Protein 2MWR (pdb70)

B-factor: mean 37.75, std 23.03, range [0.14, 75.54]

Radius of gyration: 10.77 Å; Cα contacts (8 Å, |Δi|>4): 34; chains: 1; bounding box: 26×22×27 Å

Solvent-accessible surface area: 4556 Å² total; per-residue (Å²): 76,125,142,57,56,114,117,120,28,152,64,145,54,95,57,94,14,155,160,29,94,127,55,15,72,111,46,57,103,86,61,116,29,37,33,80,39,22,55,126,80,34,59,80,176,14,62,87,24,56,69,81,189,38,70,112,62,47

Foldseek 3Di:
DLVCCPPPVPLPPCVPCVVVCVPCLVPNPDDVVVCVSCVVPHDNCVSVVVNDDDPSND

Nearest PDB structures (foldseek):
  2mwr-assembly1_A  TM=8.029E-01  e=1.309E-06  Lactobacillus acidophilus
  2mwr-assembly1_A  TM=8.294E-01  e=1.219E-05  Lactobacillus acidophilus
  2mwr-assembly1_A  TM=7.370E-01  e=9.828E-06  Lactobacillus acidophilus
  2mwr-assembly1_A  TM=1.018E+00  e=2.613E-09  Lactobacillus acidophilus
  2mwr-assembly1_A  TM=8.750E-01  e=4.454E-06  Lactobacillus acidophilus

InterPro domains:
  IPR020970 Bacteriocin class IIc [PF12173] (1-91)

Structure (mmCIF, N/CA/C/O backbone):
data_2MWR
#
_entry.id   2MWR
#
loop_
_atom_site.group_PDB
_atom_site.id
_atom_site.type_symbol
_atom_site.label_atom_id
_atom_s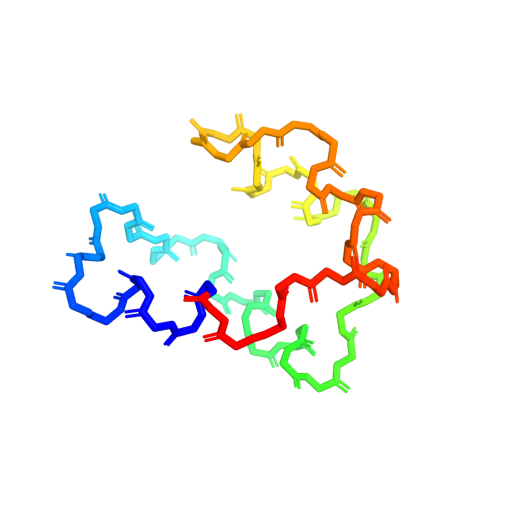ite.label_alt_id
_atom_site.label_comp_id
_atom_site.label_asym_id
_atom_site.label_entity_id
_atom_site.label_seq_id
_atom_site.pdbx_PDB_ins_code
_atom_site.Cartn_x
_atom_site.Cartn_y
_atom_site.Cartn_z
_atom_site.occupancy
_atom_site.B_iso_or_equiv
_atom_site.auth_seq_id
_atom_site.auth_comp_id
_atom_site.auth_asym_id
_atom_site.auth_atom_id
_atom_site.pdbx_PDB_model_num
ATOM 1 N N . ILE A 1 1 ? 1.329 0.000 0.000 1.00 13.00 1 ILE A N 1
ATOM 2 C CA . ILE A 1 1 ? 2.092 -0.002 -1.242 1.00 1.13 1 ILE A CA 1
ATOM 3 C C . ILE A 1 1 ? 1.645 -1.134 -2.160 1.00 70.12 1 ILE A C 1
ATOM 4 O O . ILE A 1 1 ? 1.664 -0.999 -3.384 1.00 14.12 1 ILE A O 1
ATOM 20 N N . TYR A 1 2 ? 1.242 -2.249 -1.562 1.00 32.41 2 TYR A N 1
ATOM 21 C CA . TYR A 1 2 ? 0.790 -3.406 -2.326 1.00 31.11 2 TYR A CA 1
ATOM 22 C C . TYR A 1 2 ? -0.632 -3.198 -2.839 1.00 62.42 2 TYR A C 1
ATOM 23 O O . TYR A 1 2 ? -1.168 -4.032 -3.569 1.00 21.31 2 TYR A O 1
ATOM 41 N N . TRP A 1 3 ? -1.235 -2.081 -2.453 1.00 15.53 3 TRP A N 1
ATOM 42 C CA . TRP A 1 3 ? -2.595 -1.761 -2.874 1.00 30.54 3 TRP A CA 1
ATOM 43 C C . TRP A 1 3 ? -2.599 -0.611 -3.874 1.00 13.44 3 TRP A C 1
ATOM 44 O O . TRP A 1 3 ? -3.443 -0.558 -4.769 1.00 64.04 3 TRP A O 1
ATOM 65 N N . ILE A 1 4 ? -1.653 0.309 -3.715 1.00 71.33 4 ILE A N 1
ATOM 66 C CA . ILE A 1 4 ? -1.548 1.458 -4.606 1.00 32.30 4 ILE A CA 1
ATOM 67 C C . ILE A 1 4 ? -0.963 1.055 -5.956 1.00 13.54 4 ILE A C 1
ATOM 68 O O . ILE A 1 4 ? -1.287 1.647 -6.985 1.00 75.40 4 ILE A O 1
ATOM 84 N N . ALA A 1 5 ? -0.101 0.045 -5.943 1.00 25.42 5 ALA A N 1
ATOM 85 C CA . ALA A 1 5 ? 0.527 -0.440 -7.166 1.00 51.30 5 ALA A CA 1
ATOM 86 C C . ALA A 1 5 ? -0.489 -1.135 -8.066 1.00 20.32 5 ALA A C 1
ATOM 87 O O . ALA A 1 5 ? -0.262 -1.296 -9.265 1.00 75.31 5 ALA A O 1
ATOM 94 N N . ASP A 1 6 ? -1.608 -1.546 -7.479 1.00 61.24 6 ASP A N 1
ATOM 95 C CA . ASP A 1 6 ? -2.659 -2.225 -8.229 1.00 12.43 6 ASP A CA 1
ATOM 96 C C . ASP A 1 6 ? -3.650 -1.219 -8.807 1.00 44.14 6 ASP A C 1
ATOM 97 O O . ASP A 1 6 ? -3.743 -1.056 -10.024 1.00 2.34 6 ASP A O 1
ATOM 106 N N . GLN A 1 7 ? -4.387 -0.549 -7.928 1.00 0.14 7 GLN A N 1
ATOM 107 C CA . GLN A 1 7 ? -5.372 0.439 -8.352 1.00 44.21 7 GLN A CA 1
ATOM 108 C C . GLN A 1 7 ? -4.722 1.522 -9.208 1.00 33.03 7 GLN A C 1
ATOM 109 O O . GLN A 1 7 ? -5.049 1.677 -10.385 1.00 21.24 7 GLN A O 1
ATOM 123 N N . PHE A 1 8 ? -3.801 2.270 -8.609 1.00 33.54 8 PHE A N 1
ATOM 124 C CA . PHE A 1 8 ? -3.107 3.339 -9.315 1.00 43.34 8 PHE A CA 1
ATOM 125 C C . PHE A 1 8 ? -2.031 2.773 -10.238 1.00 31.13 8 PHE A C 1
ATOM 126 O O . PHE A 1 8 ? -2.170 2.797 -11.460 1.00 11.02 8 PHE A O 1
ATOM 143 N N . GLY A 1 9 ? -0.957 2.264 -9.642 1.00 30.42 9 GLY A N 1
ATOM 144 C CA . GLY A 1 9 ? 0.127 1.699 -10.424 1.00 24.03 9 GLY A CA 1
ATOM 145 C C . GLY A 1 9 ? 0.742 2.707 -11.375 1.00 21.52 9 GLY A C 1
ATOM 146 O O . GLY A 1 9 ? 1.083 2.371 -12.509 1.00 61.25 9 GLY A O 1
ATOM 150 N N . ILE A 1 10 ? 0.882 3.944 -10.913 1.00 44.51 10 ILE A N 1
ATOM 151 C CA . ILE A 1 10 ? 1.459 5.004 -11.732 1.00 25.45 10 ILE A CA 1
ATOM 152 C C . ILE A 1 10 ? 2.973 4.851 -11.841 1.00 12.21 10 ILE A C 1
ATOM 153 O O . ILE A 1 10 ? 3.589 5.334 -12.791 1.00 43.22 10 ILE A O 1
ATOM 169 N N . HIS A 1 11 ? 3.566 4.175 -10.863 1.00 22.45 11 HIS A N 1
ATOM 170 C CA . HIS A 1 11 ? 5.008 3.956 -10.850 1.00 22.32 11 HIS A CA 1
ATOM 171 C C . HIS A 1 11 ? 5.336 2.484 -11.083 1.00 44.12 11 HIS A C 1
ATOM 172 O O . HIS A 1 11 ? 5.790 1.787 -10.175 1.00 34.43 11 HIS A O 1
ATOM 186 N N . LEU A 1 12 ? 5.104 2.018 -12.305 1.00 62.13 12 LEU A N 1
ATOM 187 C CA . LEU A 1 12 ? 5.375 0.628 -12.658 1.00 55.43 12 LEU A CA 1
ATOM 188 C C . LEU A 1 12 ? 6.862 0.413 -12.921 1.00 35.44 12 LEU A C 1
ATOM 189 O O . LEU A 1 12 ? 7.412 0.929 -13.893 1.00 33.23 12 LEU A O 1
ATOM 205 N N . ALA A 1 13 ? 7.506 -0.355 -12.048 1.00 33.31 13 ALA A N 1
ATOM 206 C CA . ALA A 1 13 ? 8.928 -0.643 -12.187 1.00 73.25 13 ALA A CA 1
ATOM 207 C C . ALA A 1 13 ? 9.152 -2.040 -12.756 1.00 72.15 13 ALA A C 1
ATOM 208 O O . ALA A 1 13 ? 9.476 -2.976 -12.024 1.00 50.14 13 ALA A O 1
ATOM 215 N N . THR A 1 14 ? 8.976 -2.175 -14.067 1.00 64.44 14 THR A N 1
ATOM 216 C CA . THR A 1 14 ? 9.158 -3.459 -14.734 1.00 54.53 14 THR A CA 1
ATOM 217 C C . THR A 1 14 ? 10.557 -3.577 -15.328 1.00 14.01 14 THR A C 1
ATOM 218 O O . THR A 1 14 ? 10.770 -4.302 -16.299 1.00 3.32 14 THR A O 1
ATOM 229 N N . GLY A 1 15 ? 11.508 -2.860 -14.737 1.00 60.02 15 GLY A N 1
ATOM 230 C CA . GLY A 1 15 ? 12.875 -2.900 -15.222 1.00 4.35 15 GLY A CA 1
ATOM 231 C C . GLY A 1 15 ? 13.777 -3.747 -14.345 1.00 54.21 15 GLY A C 1
ATOM 232 O O . GLY A 1 15 ? 14.004 -4.923 -14.629 1.00 23.54 15 GLY A O 1
ATOM 236 N N . THR A 1 16 ? 14.293 -3.148 -13.277 1.00 5.04 16 THR A N 1
ATOM 237 C CA . THR A 1 16 ? 15.177 -3.854 -12.357 1.00 42.25 16 THR A CA 1
ATOM 238 C C . THR A 1 16 ? 14.465 -4.177 -11.049 1.00 50.00 16 THR A C 1
ATOM 239 O O . THR A 1 16 ? 14.768 -5.175 -10.396 1.00 63.24 16 THR A O 1
ATOM 250 N N . ALA A 1 17 ? 13.516 -3.326 -10.672 1.00 21.55 17 ALA A N 1
ATOM 251 C CA . ALA A 1 17 ? 12.759 -3.524 -9.442 1.00 13.31 17 ALA A CA 1
ATOM 252 C C . ALA A 1 17 ? 12.088 -4.893 -9.424 1.00 55.20 17 ALA A C 1
ATOM 253 O O . ALA A 1 17 ? 11.816 -5.448 -8.359 1.00 44.21 17 ALA A O 1
ATOM 260 N N . ARG A 1 18 ? 11.821 -5.432 -10.609 1.00 45.34 18 ARG A N 1
ATOM 261 C CA . ARG A 1 18 ? 11.180 -6.735 -10.729 1.00 70.42 18 ARG A CA 1
ATOM 262 C C . ARG A 1 18 ? 11.991 -7.809 -10.009 1.00 42.23 18 ARG A C 1
ATOM 263 O O . ARG A 1 18 ? 11.465 -8.543 -9.172 1.00 65.14 18 ARG A O 1
ATOM 284 N N . LYS A 1 19 ? 13.275 -7.895 -10.341 1.00 11.41 19 LYS A N 1
ATOM 285 C CA . LYS A 1 19 ? 14.160 -8.877 -9.727 1.00 3.14 19 LYS A CA 1
ATOM 286 C C . LYS A 1 19 ? 14.171 -8.725 -8.209 1.00 23.51 19 LYS A C 1
ATOM 287 O O . LYS A 1 19 ? 14.451 -9.679 -7.482 1.00 31.54 19 LYS A O 1
ATOM 306 N N . LEU A 1 20 ? 13.864 -7.522 -7.737 1.00 23.32 20 LEU A N 1
ATOM 307 C CA . LEU A 1 20 ? 13.837 -7.246 -6.305 1.00 23.44 20 LEU A CA 1
ATOM 308 C C . LEU A 1 20 ? 12.502 -7.660 -5.695 1.00 74.54 20 LEU A C 1
ATOM 309 O O . LEU A 1 20 ? 12.458 -8.281 -4.632 1.00 74.13 20 LEU A O 1
ATOM 325 N N . LEU A 1 21 ? 11.415 -7.315 -6.376 1.00 75.12 21 LEU A N 1
ATOM 326 C CA . LEU A 1 21 ? 10.076 -7.653 -5.904 1.00 3.14 21 LEU A CA 1
ATOM 327 C C . LEU A 1 21 ? 9.915 -9.163 -5.758 1.00 50.35 21 LEU A C 1
ATOM 328 O O . LEU A 1 21 ? 9.026 -9.637 -5.051 1.00 1.21 21 LEU A O 1
ATOM 344 N N . ASP A 1 22 ? 10.781 -9.912 -6.431 1.00 62.22 22 ASP A N 1
ATOM 345 C CA . ASP A 1 22 ? 10.737 -11.369 -6.375 1.00 2.22 22 ASP A CA 1
ATOM 346 C C . ASP A 1 22 ? 11.597 -11.894 -5.230 1.00 22.53 22 ASP A C 1
ATOM 347 O O . ASP A 1 22 ? 11.834 -13.097 -5.120 1.00 44.00 22 ASP A O 1
ATOM 356 N N . ALA A 1 23 ? 12.062 -10.985 -4.380 1.00 3.22 23 ALA A N 1
ATOM 357 C CA . ALA A 1 23 ? 12.895 -11.357 -3.243 1.00 2.31 23 ALA A CA 1
ATOM 358 C C . ALA A 1 23 ? 12.459 -10.623 -1.979 1.00 74.23 23 ALA A C 1
ATOM 359 O O . ALA A 1 23 ? 12.327 -11.226 -0.914 1.00 11.43 23 ALA A O 1
ATOM 366 N N . VAL A 1 24 ? 12.236 -9.319 -2.105 1.00 11.32 24 VAL A N 1
ATOM 367 C CA . VAL A 1 24 ? 11.814 -8.503 -0.973 1.00 13.24 24 VAL A CA 1
ATOM 368 C C . VAL A 1 24 ? 10.500 -9.011 -0.389 1.00 10.50 24 VAL A C 1
ATOM 369 O O . VAL A 1 24 ? 10.274 -8.933 0.818 1.00 2.22 24 VAL A O 1
ATOM 382 N N . ALA A 1 25 ? 9.636 -9.531 -1.255 1.00 2.04 25 ALA A N 1
ATOM 383 C CA . ALA A 1 25 ? 8.345 -10.054 -0.825 1.00 24.21 25 ALA A CA 1
ATOM 384 C C . ALA A 1 25 ? 8.519 -11.165 0.206 1.00 53.51 25 ALA A C 1
ATOM 385 O O . ALA A 1 25 ? 7.604 -11.459 0.975 1.00 52.01 25 ALA A O 1
ATOM 392 N N . SER A 1 26 ? 9.698 -11.778 0.215 1.00 32.04 26 SER A N 1
ATOM 393 C CA . SER A 1 26 ? 9.989 -12.860 1.149 1.00 2.41 26 SER A CA 1
ATOM 394 C C . SER A 1 26 ? 10.882 -12.371 2.285 1.00 3.43 26 SER A C 1
ATOM 395 O O . SER A 1 26 ? 10.875 -12.931 3.381 1.00 40.43 26 SER A O 1
ATOM 403 N N . GLY A 1 27 ? 11.652 -11.320 2.015 1.00 72.40 27 GLY A N 1
ATOM 404 C CA . GLY A 1 27 ? 12.540 -10.773 3.023 1.00 3.42 27 GLY A CA 1
ATOM 405 C C . GLY A 1 27 ? 13.106 -9.423 2.626 1.00 33.34 27 GLY A C 1
ATOM 406 O O . GLY A 1 27 ? 14.288 -9.308 2.306 1.00 23.33 27 GLY A O 1
ATOM 410 N N . ALA A 1 28 ? 12.258 -8.400 2.646 1.00 44.42 28 ALA A N 1
ATOM 411 C CA . ALA A 1 28 ? 12.680 -7.052 2.286 1.00 45.24 28 ALA A CA 1
ATOM 412 C C . ALA A 1 28 ? 13.595 -6.459 3.353 1.00 72.35 28 ALA A C 1
ATOM 413 O O . ALA A 1 28 ? 13.148 -5.709 4.220 1.00 53.33 28 ALA A O 1
ATOM 420 N N . SER A 1 29 ? 14.877 -6.802 3.283 1.00 22.12 29 SER A N 1
ATOM 421 C CA . SER A 1 29 ? 15.854 -6.307 4.246 1.00 32.44 29 SER A CA 1
ATOM 422 C C . SER A 1 29 ? 16.906 -5.444 3.558 1.00 3.31 29 SER A C 1
ATOM 423 O O . SER A 1 29 ? 17.784 -4.876 4.210 1.00 52.01 29 SER A O 1
ATOM 431 N N . LEU A 1 30 ? 16.812 -5.349 2.236 1.00 3.14 30 LEU A N 1
ATOM 432 C CA . LEU A 1 30 ? 17.756 -4.554 1.457 1.00 33.52 30 LEU A CA 1
ATOM 433 C C . LEU A 1 30 ? 17.781 -3.109 1.943 1.00 44.21 30 LEU A C 1
ATOM 434 O O . LEU A 1 30 ? 16.754 -2.557 2.336 1.00 45.35 30 LEU A O 1
ATOM 450 N N . GLY A 1 31 ? 18.963 -2.500 1.911 1.00 1.11 31 GLY A N 1
ATOM 451 C CA . GLY A 1 31 ? 19.100 -1.123 2.349 1.00 61.03 31 GLY A CA 1
ATOM 452 C C . GLY A 1 31 ? 19.625 -0.216 1.253 1.00 21.14 31 GLY A C 1
ATOM 453 O O . GLY A 1 31 ? 19.467 1.004 1.317 1.00 22.40 31 GLY A O 1
ATOM 457 N N . THR A 1 32 ? 20.254 -0.812 0.245 1.00 51.34 32 THR A N 1
ATOM 458 C CA . THR A 1 32 ? 20.807 -0.050 -0.868 1.00 13.31 32 THR A CA 1
ATOM 459 C C . THR A 1 32 ? 19.989 -0.258 -2.137 1.00 53.13 32 THR A C 1
ATOM 460 O O . THR A 1 32 ? 19.783 0.674 -2.914 1.00 61.03 32 THR A O 1
ATOM 471 N N . ALA A 1 33 ? 19.524 -1.486 -2.341 1.00 75.01 33 ALA A N 1
ATOM 472 C CA . ALA A 1 33 ? 18.725 -1.815 -3.515 1.00 62.43 33 ALA A CA 1
ATOM 473 C C . ALA A 1 33 ? 17.293 -1.315 -3.363 1.00 52.13 33 ALA A C 1
ATOM 474 O O . ALA A 1 33 ? 16.599 -1.078 -4.352 1.00 60.15 33 ALA A O 1
ATOM 481 N N . PHE A 1 34 ? 16.855 -1.156 -2.119 1.00 23.44 34 PHE A N 1
ATOM 482 C CA . PHE A 1 34 ? 15.504 -0.685 -1.837 1.00 61.52 34 PHE A CA 1
ATOM 483 C C . PHE A 1 34 ? 15.419 0.832 -1.967 1.00 41.53 34 PHE A C 1
ATOM 484 O O . PHE A 1 34 ? 14.394 1.374 -2.380 1.00 1.34 34 PHE A O 1
ATOM 501 N N . ALA A 1 35 ? 16.504 1.512 -1.612 1.00 2.51 35 ALA A N 1
ATOM 502 C CA . ALA A 1 35 ? 16.554 2.967 -1.690 1.00 12.22 35 ALA A CA 1
ATOM 503 C C . ALA A 1 35 ? 16.763 3.433 -3.127 1.00 11.13 35 ALA A C 1
ATOM 504 O O . ALA A 1 35 ? 16.435 4.567 -3.475 1.00 73.35 35 ALA A O 1
ATOM 511 N N . ALA A 1 36 ? 17.312 2.551 -3.956 1.00 14.31 36 ALA A N 1
ATOM 512 C CA . ALA A 1 36 ? 17.563 2.872 -5.355 1.00 42.42 36 ALA A CA 1
ATOM 513 C C . ALA A 1 36 ? 16.290 2.744 -6.185 1.00 44.23 36 ALA A C 1
ATOM 514 O O . ALA A 1 36 ? 16.219 3.241 -7.310 1.00 10.23 36 ALA A O 1
ATOM 521 N N . ILE A 1 37 ? 15.289 2.075 -5.625 1.00 30.34 37 ILE A N 1
ATOM 522 C CA . ILE A 1 37 ? 14.019 1.882 -6.314 1.00 1.13 37 ILE A CA 1
ATOM 523 C C . ILE A 1 37 ? 12.939 2.793 -5.741 1.00 10.51 37 ILE A C 1
ATOM 524 O O . ILE A 1 37 ? 12.016 3.202 -6.448 1.00 25.33 37 ILE A O 1
ATOM 540 N N . LEU A 1 38 ? 13.060 3.111 -4.457 1.00 24.44 38 LEU A N 1
ATOM 541 C CA . LEU A 1 38 ? 12.095 3.976 -3.788 1.00 4.42 38 LEU A CA 1
ATOM 542 C C . LEU A 1 38 ? 12.579 5.423 -3.774 1.00 62.13 38 LEU A C 1
ATOM 543 O O . LEU A 1 38 ? 12.089 6.245 -3.001 1.00 25.21 38 LEU A O 1
ATOM 559 N N . GLY A 1 39 ? 13.543 5.727 -4.638 1.00 43.30 39 GLY A N 1
ATOM 560 C CA . GLY A 1 39 ? 14.076 7.075 -4.710 1.00 53.45 39 GLY A CA 1
ATOM 561 C C . GLY A 1 39 ? 13.696 7.780 -5.997 1.00 54.54 39 GLY A C 1
ATOM 562 O O . GLY A 1 39 ? 13.875 8.992 -6.127 1.00 32.43 39 GLY A O 1
ATOM 566 N N . VAL A 1 40 ? 13.170 7.021 -6.954 1.00 3.14 40 VAL A N 1
ATOM 567 C CA . VAL A 1 40 ? 12.764 7.580 -8.237 1.00 44.25 40 VAL A CA 1
ATOM 568 C C . VAL A 1 40 ? 11.423 8.295 -8.126 1.00 13.51 40 VAL A C 1
ATOM 569 O O . VAL A 1 40 ? 11.167 9.274 -8.829 1.00 1.04 40 VAL A O 1
ATOM 582 N N . THR A 1 41 ? 10.567 7.801 -7.237 1.00 13.12 41 THR A N 1
ATOM 583 C CA . THR A 1 41 ? 9.250 8.392 -7.033 1.00 22.02 41 THR A CA 1
ATOM 584 C C . THR A 1 41 ? 8.908 8.474 -5.550 1.00 20.45 41 THR A C 1
ATOM 585 O O . THR A 1 41 ? 8.352 9.469 -5.084 1.00 53.10 41 THR A O 1
ATOM 596 N N . LEU A 1 42 ? 9.244 7.422 -4.811 1.00 61.20 42 LEU A N 1
ATOM 597 C CA . LEU A 1 42 ? 8.973 7.375 -3.378 1.00 71.34 42 LEU A CA 1
ATOM 598 C C . LEU A 1 42 ? 9.950 8.259 -2.610 1.00 21.51 42 LEU A C 1
ATOM 599 O O . LEU A 1 42 ? 11.023 8.612 -3.100 1.00 31.12 42 LEU A O 1
ATOM 615 N N . PRO A 1 43 ? 9.573 8.623 -1.375 1.00 43.44 43 PRO A N 1
ATOM 616 C CA . PRO A 1 43 ? 10.403 9.468 -0.512 1.00 5.04 43 PRO A CA 1
ATOM 617 C C . PRO A 1 43 ? 11.654 8.745 -0.022 1.00 53.04 43 PRO A C 1
ATOM 618 O O . PRO A 1 43 ? 11.967 7.647 -0.482 1.00 11.14 43 PRO A O 1
ATOM 629 N N . ALA A 1 44 ? 12.364 9.368 0.912 1.00 23.23 44 ALA A N 1
ATOM 630 C CA . ALA A 1 44 ? 13.579 8.782 1.465 1.00 20.03 44 ALA A CA 1
ATOM 631 C C . ALA A 1 44 ? 13.324 8.194 2.849 1.00 2.11 44 ALA A C 1
ATOM 632 O O . ALA A 1 44 ? 13.967 7.223 3.249 1.00 12.31 44 ALA A O 1
ATOM 639 N N . TRP A 1 45 ? 12.384 8.788 3.575 1.00 3.40 45 TRP A N 1
ATOM 640 C CA . TRP A 1 45 ? 12.046 8.323 4.915 1.00 13.23 45 TRP A CA 1
ATOM 641 C C . TRP A 1 45 ? 11.389 6.948 4.864 1.00 11.24 45 TRP A C 1
ATOM 642 O O . TRP A 1 45 ? 11.513 6.156 5.798 1.00 15.33 45 TRP A O 1
ATOM 663 N N . ALA A 1 46 ? 10.691 6.671 3.768 1.00 33.22 46 ALA A N 1
ATOM 664 C CA . ALA A 1 46 ? 10.017 5.390 3.596 1.00 55.04 46 ALA A CA 1
ATOM 665 C C . ALA A 1 46 ? 10.974 4.228 3.838 1.00 44.45 46 ALA A C 1
ATOM 666 O O . ALA A 1 46 ? 10.564 3.152 4.274 1.00 53.14 46 ALA A O 1
ATOM 673 N N . LEU A 1 47 ? 12.252 4.452 3.551 1.00 2.14 47 LEU A N 1
ATOM 674 C CA . LEU A 1 47 ? 13.269 3.423 3.737 1.00 4.14 47 LEU A CA 1
ATOM 675 C C . LEU A 1 47 ? 13.391 3.037 5.208 1.00 34.20 47 LEU A C 1
ATOM 676 O O . LEU A 1 47 ? 13.627 1.875 5.537 1.00 20.13 47 LEU A O 1
ATOM 692 N N . ALA A 1 48 ? 13.225 4.019 6.088 1.00 32.20 48 ALA A N 1
ATOM 693 C CA . ALA A 1 48 ? 13.311 3.781 7.523 1.00 24.15 48 ALA A CA 1
ATOM 694 C C . ALA A 1 48 ? 12.009 3.199 8.063 1.00 2.10 48 ALA A C 1
ATOM 695 O O . ALA A 1 48 ? 12.001 2.512 9.084 1.00 3.31 48 ALA A O 1
ATOM 702 N N . ALA A 1 49 ? 10.910 3.479 7.371 1.00 53.21 49 ALA A N 1
ATOM 703 C CA . ALA A 1 49 ? 9.602 2.982 7.780 1.00 0.43 49 ALA A CA 1
ATOM 704 C C . ALA A 1 49 ? 9.461 1.495 7.478 1.00 74.55 49 ALA A C 1
ATOM 705 O O . ALA A 1 49 ? 8.738 0.777 8.168 1.00 21.14 49 ALA A O 1
ATOM 712 N N . ALA A 1 50 ? 10.155 1.038 6.440 1.00 33.12 50 ALA A N 1
ATOM 713 C CA . ALA A 1 50 ? 10.107 -0.365 6.047 1.00 1.11 50 ALA A CA 1
ATOM 714 C C . ALA A 1 50 ? 10.440 -1.276 7.224 1.00 71.24 50 ALA A C 1
ATOM 715 O O . ALA A 1 50 ? 9.972 -2.412 7.293 1.00 2.03 50 ALA A O 1
ATOM 722 N N . GLY A 1 51 ? 11.252 -0.771 8.147 1.00 41.50 51 GLY A N 1
ATOM 723 C CA . GLY A 1 51 ? 11.634 -1.553 9.308 1.00 62.33 51 GLY A CA 1
ATOM 724 C C . GLY A 1 51 ? 10.438 -2.010 10.119 1.00 54.34 51 GLY A C 1
ATOM 725 O O . GLY A 1 51 ? 10.207 -3.208 10.276 1.00 21.24 51 GLY A O 1
ATOM 729 N N . ALA A 1 52 ? 9.675 -1.052 10.636 1.00 40.03 52 ALA A N 1
ATOM 730 C CA . ALA A 1 52 ? 8.496 -1.362 11.434 1.00 31.15 52 ALA A CA 1
ATOM 731 C C . ALA A 1 52 ? 7.601 -0.137 11.591 1.00 70.33 52 ALA A C 1
ATOM 732 O O . ALA A 1 52 ? 8.038 0.995 11.381 1.00 64.14 52 ALA A O 1
ATOM 739 N N . LEU A 1 53 ? 6.346 -0.370 11.960 1.00 63.42 53 LEU A N 1
ATOM 740 C CA . LEU A 1 53 ? 5.389 0.715 12.144 1.00 73.34 53 LEU A CA 1
ATOM 741 C C . LEU A 1 53 ? 5.212 1.510 10.854 1.00 64.31 53 LEU A C 1
ATOM 742 O O . LEU A 1 53 ? 5.278 2.738 10.856 1.00 50.20 53 LEU A O 1
ATOM 758 N N . GLY A 1 54 ? 4.986 0.799 9.753 1.00 52.31 54 GLY A N 1
ATOM 759 C CA . GLY A 1 54 ? 4.801 1.455 8.472 1.00 41.43 54 GLY A CA 1
ATOM 760 C C . GLY A 1 54 ? 3.988 0.619 7.504 1.00 71.01 54 GLY A C 1
ATOM 761 O O . GLY A 1 54 ? 3.743 -0.562 7.748 1.00 13.01 54 GLY A O 1
ATOM 765 N N . ALA A 1 55 ? 3.567 1.233 6.403 1.00 61.32 55 ALA A N 1
ATOM 766 C CA . ALA A 1 55 ? 2.777 0.537 5.395 1.00 70.32 55 ALA A CA 1
ATOM 767 C C . ALA A 1 55 ? 3.496 -0.714 4.900 1.00 4.34 55 ALA A C 1
ATOM 768 O O . ALA A 1 55 ? 4.647 -0.650 4.465 1.00 33.21 55 ALA A O 1
ATOM 775 N N . THR A 1 56 ? 2.812 -1.851 4.971 1.00 61.45 56 THR A N 1
ATOM 776 C CA . THR A 1 56 ? 3.386 -3.117 4.532 1.00 45.01 56 THR A CA 1
ATOM 777 C C . THR A 1 56 ? 2.625 -3.682 3.338 1.00 3.20 56 THR A C 1
ATOM 778 O O . THR A 1 56 ? 3.197 -4.376 2.497 1.00 13.55 56 THR A O 1
ATOM 789 N N . ALA A 1 57 ? 1.333 -3.380 3.269 1.00 11.35 57 ALA A N 1
ATOM 790 C CA . ALA A 1 57 ? 0.494 -3.855 2.176 1.00 21.34 57 ALA A CA 1
ATOM 791 C C . ALA A 1 57 ? -0.186 -2.693 1.460 1.00 23.33 57 ALA A C 1
ATOM 792 O O . ALA A 1 57 ? -0.856 -2.884 0.446 1.00 42.32 57 ALA A O 1
ATOM 799 N N . ALA A 1 58 ? -0.009 -1.490 1.996 1.00 51.35 58 ALA A N 1
ATOM 800 C CA . ALA A 1 58 ? -0.605 -0.297 1.406 1.00 3.15 58 ALA A CA 1
ATOM 801 C C . ALA A 1 58 ? -0.016 -0.013 0.029 1.00 55.25 58 ALA A C 1
ATOM 802 O O . ALA A 1 58 ? -0.749 0.151 -0.948 1.00 31.11 58 ALA A O 1
ATOM 809 N N . ILE A 1 1 ? 1.632 -1.475 0.378 1.00 43.50 1 ILE A N 2
ATOM 810 C CA . ILE A 1 1 ? 2.471 -1.013 -0.721 1.00 64.41 1 ILE A CA 2
ATOM 811 C C . ILE A 1 1 ? 2.246 -1.852 -1.974 1.00 72.34 1 ILE A C 2
ATOM 812 O O . ILE A 1 1 ? 2.291 -1.340 -3.093 1.00 63.42 1 ILE A O 2
ATOM 828 N N . TYR A 1 2 ? 2.001 -3.143 -1.779 1.00 72.11 2 TYR A N 2
ATOM 829 C CA . TYR A 1 2 ? 1.768 -4.054 -2.894 1.00 22.14 2 TYR A CA 2
ATOM 830 C C . TYR A 1 2 ? 0.355 -3.892 -3.444 1.00 54.31 2 TYR A C 2
ATOM 831 O O . TYR A 1 2 ? -0.013 -4.522 -4.435 1.00 54.25 2 TYR A O 2
ATOM 849 N N . TRP A 1 3 ? -0.432 -3.042 -2.794 1.00 30.01 3 TRP A N 2
ATOM 850 C CA . TRP A 1 3 ? -1.806 -2.795 -3.218 1.00 23.23 3 TRP A CA 2
ATOM 851 C C . TRP A 1 3 ? -1.940 -1.415 -3.851 1.00 12.21 3 TRP A C 2
ATOM 852 O O . TRP A 1 3 ? -2.743 -1.216 -4.763 1.00 72.21 3 TRP A O 2
ATOM 873 N N . ILE A 1 4 ? -1.150 -0.465 -3.362 1.00 52.22 4 ILE A N 2
ATOM 874 C CA . ILE A 1 4 ? -1.181 0.896 -3.882 1.00 53.53 4 ILE A CA 2
ATOM 875 C C . ILE A 1 4 ? -0.515 0.977 -5.252 1.00 11.14 4 ILE A C 2
ATOM 876 O O . ILE A 1 4 ? -0.995 1.672 -6.147 1.00 32.32 4 ILE A O 2
ATOM 892 N N . ALA A 1 5 ? 0.593 0.260 -5.407 1.00 41.45 5 ALA A N 2
ATOM 893 C CA . ALA A 1 5 ? 1.323 0.247 -6.669 1.00 5.52 5 ALA A CA 2
ATOM 894 C C . ALA A 1 5 ? 0.433 -0.221 -7.814 1.00 55.13 5 ALA A C 2
ATOM 895 O O . ALA A 1 5 ? 0.702 0.068 -8.981 1.00 34.44 5 ALA A O 2
ATOM 902 N N . ASP A 1 6 ? -0.628 -0.945 -7.475 1.00 30.15 6 ASP A N 2
ATOM 903 C CA . ASP A 1 6 ? -1.559 -1.453 -8.475 1.00 72.51 6 ASP A CA 2
ATOM 904 C C . ASP A 1 6 ? -2.639 -0.422 -8.786 1.00 33.01 6 ASP A C 2
ATOM 905 O O . ASP A 1 6 ? -2.686 0.129 -9.885 1.00 43.13 6 ASP A O 2
ATOM 914 N N . GLN A 1 7 ? -3.506 -0.168 -7.811 1.00 3.33 7 GLN A N 2
ATOM 915 C CA . GLN A 1 7 ? -4.586 0.796 -7.982 1.00 14.13 7 GLN A CA 2
ATOM 916 C C . GLN A 1 7 ? -4.041 2.154 -8.411 1.00 15.55 7 GLN A C 2
ATOM 917 O O . GLN A 1 7 ? -4.337 2.636 -9.504 1.00 42.15 7 GLN A O 2
ATOM 931 N N . PHE A 1 8 ? -3.245 2.768 -7.542 1.00 2.03 8 PHE A N 2
ATOM 932 C CA . PHE A 1 8 ? -2.659 4.072 -7.830 1.00 54.10 8 PHE A CA 2
ATOM 933 C C . PHE A 1 8 ? -1.437 3.932 -8.732 1.00 41.13 8 PHE A C 2
ATOM 934 O O . PHE A 1 8 ? -1.472 4.302 -9.905 1.00 64.32 8 PHE A O 2
ATOM 951 N N . GLY A 1 9 ? -0.356 3.395 -8.175 1.00 5.42 9 GLY A N 2
ATOM 952 C CA . GLY A 1 9 ? 0.863 3.216 -8.942 1.00 3.30 9 GLY A CA 2
ATOM 953 C C . GLY A 1 9 ? 1.788 4.413 -8.848 1.00 43.45 9 GLY A C 2
ATOM 954 O O . GLY A 1 9 ? 2.876 4.323 -8.278 1.00 70.53 9 GLY A O 2
ATOM 958 N N . ILE A 1 10 ? 1.357 5.538 -9.411 1.00 22.54 10 ILE A N 2
ATOM 959 C CA . ILE A 1 10 ? 2.155 6.757 -9.388 1.00 42.13 10 ILE A CA 2
ATOM 960 C C . ILE A 1 10 ? 3.499 6.548 -10.079 1.00 34.32 10 ILE A C 2
ATOM 961 O O . ILE A 1 10 ? 4.555 6.677 -9.459 1.00 34.15 10 ILE A O 2
ATOM 977 N N . HIS A 1 11 ? 3.452 6.225 -11.368 1.00 15.44 11 HIS A N 2
ATOM 978 C CA . HIS A 1 11 ? 4.665 6.000 -12.144 1.00 45.52 11 HIS A CA 2
ATOM 979 C C . HIS A 1 11 ? 5.582 5.002 -11.443 1.00 74.35 11 HIS A C 2
ATOM 980 O O . HIS A 1 11 ? 6.805 5.074 -11.565 1.00 2.51 11 HIS A O 2
ATOM 994 N N . LEU A 1 12 ? 4.982 4.070 -10.710 1.00 1.51 12 LEU A N 2
ATOM 995 C CA . LEU A 1 12 ? 5.744 3.057 -9.989 1.00 21.14 12 LEU A CA 2
ATOM 996 C C . LEU A 1 12 ? 6.723 2.347 -10.919 1.00 11.15 12 LEU A C 2
ATOM 997 O O . LEU A 1 12 ? 6.398 2.049 -12.067 1.00 74.51 12 LEU A O 2
ATOM 1013 N N . ALA A 1 13 ? 7.922 2.078 -10.413 1.00 42.20 13 ALA A N 2
ATOM 1014 C CA . ALA A 1 13 ? 8.947 1.400 -11.197 1.00 32.42 13 ALA A CA 2
ATOM 1015 C C . ALA A 1 13 ? 8.732 -0.110 -11.191 1.00 24.11 13 ALA A C 2
ATOM 1016 O O . ALA A 1 13 ? 9.394 -0.839 -10.451 1.00 33.32 13 ALA A O 2
ATOM 1023 N N . THR A 1 14 ? 7.803 -0.575 -12.020 1.00 51.43 14 THR A N 2
ATOM 1024 C CA . THR A 1 14 ? 7.500 -1.997 -12.109 1.00 70.42 14 THR A CA 2
ATOM 1025 C C . THR A 1 14 ? 8.282 -2.656 -13.240 1.00 21.55 14 THR A C 2
ATOM 1026 O O . THR A 1 14 ? 7.866 -3.680 -13.781 1.00 53.54 14 THR A O 2
ATOM 1037 N N . GLY A 1 15 ? 9.419 -2.064 -13.591 1.00 2.53 15 GLY A N 2
ATOM 1038 C CA . GLY A 1 15 ? 10.242 -2.608 -14.655 1.00 30.11 15 GLY A CA 2
ATOM 1039 C C . GLY A 1 15 ? 11.280 -3.587 -14.142 1.00 52.23 15 GLY A C 2
ATOM 1040 O O . GLY A 1 15 ? 11.188 -4.789 -14.393 1.00 24.14 15 GLY A O 2
ATOM 1044 N N . THR A 1 16 ? 12.272 -3.072 -13.423 1.00 44.11 16 THR A N 2
ATOM 1045 C CA . THR A 1 16 ? 13.334 -3.908 -12.877 1.00 13.15 16 THR A CA 2
ATOM 1046 C C . THR A 1 16 ? 13.114 -4.174 -11.392 1.00 22.23 16 THR A C 2
ATOM 1047 O O . THR A 1 16 ? 13.454 -5.244 -10.887 1.00 15.24 16 THR A O 2
ATOM 1058 N N . ALA A 1 17 ? 12.544 -3.195 -10.698 1.00 11.24 17 ALA A N 2
ATOM 1059 C CA . ALA A 1 17 ? 12.277 -3.325 -9.271 1.00 34.23 17 ALA A CA 2
ATOM 1060 C C . ALA A 1 17 ? 11.342 -4.498 -8.992 1.00 43.21 17 ALA A C 2
ATOM 1061 O O . ALA A 1 17 ? 11.287 -5.007 -7.873 1.00 12.04 17 ALA A O 2
ATOM 1068 N N . ARG A 1 18 ? 10.609 -4.921 -10.017 1.00 4.12 18 ARG A N 2
ATOM 1069 C CA . ARG A 1 18 ? 9.676 -6.032 -9.881 1.00 71.41 18 ARG A CA 2
ATOM 1070 C C . ARG A 1 18 ? 10.388 -7.281 -9.371 1.00 23.54 18 ARG A C 2
ATOM 1071 O O . ARG A 1 18 ? 9.968 -7.891 -8.387 1.00 73.43 18 ARG A O 2
ATOM 1092 N N . LYS A 1 19 ? 11.469 -7.657 -10.046 1.00 22.33 19 LYS A N 2
ATOM 1093 C CA . LYS A 1 19 ? 12.242 -8.833 -9.662 1.00 14.25 19 LYS A CA 2
ATOM 1094 C C . LYS A 1 19 ? 12.726 -8.718 -8.220 1.00 33.34 19 LYS A C 2
ATOM 1095 O O . LYS A 1 19 ? 12.951 -9.726 -7.548 1.00 1.12 19 LYS A O 2
ATOM 1114 N N . LEU A 1 20 ? 12.882 -7.486 -7.749 1.00 43.11 20 LEU A N 2
ATOM 1115 C CA . LEU A 1 20 ? 13.338 -7.240 -6.385 1.00 42.24 20 LEU A CA 2
ATOM 1116 C C . LEU A 1 20 ? 12.187 -7.376 -5.394 1.00 3.24 20 LEU A C 2
ATOM 1117 O O . LEU A 1 20 ? 12.333 -7.992 -4.337 1.00 64.43 20 LEU A O 2
ATOM 1133 N N . LEU A 1 21 ? 11.043 -6.798 -5.741 1.00 34.20 21 LEU A N 2
ATOM 1134 C CA . LEU A 1 21 ? 9.865 -6.857 -4.882 1.00 53.43 21 LEU A CA 2
ATOM 1135 C C . LEU A 1 21 ? 9.300 -8.273 -4.828 1.00 3.43 21 LEU A C 2
ATOM 1136 O O . LEU A 1 21 ? 8.451 -8.581 -3.991 1.00 61.35 21 LEU A O 2
ATOM 1152 N N . ASP A 1 22 ? 9.779 -9.130 -5.723 1.00 1.53 22 ASP A N 2
ATOM 1153 C CA . ASP A 1 22 ? 9.325 -10.514 -5.775 1.00 31.33 22 ASP A CA 2
ATOM 1154 C C . ASP A 1 22 ? 10.303 -11.434 -5.050 1.00 73.44 22 ASP A C 2
ATOM 1155 O O . ASP A 1 22 ? 10.131 -12.653 -5.039 1.00 44.04 22 ASP A O 2
ATOM 1164 N N . ALA A 1 23 ? 11.329 -10.842 -4.448 1.00 34.43 23 ALA A N 2
ATOM 1165 C CA . ALA A 1 23 ? 12.333 -11.609 -3.721 1.00 1.44 23 ALA A CA 2
ATOM 1166 C C . ALA A 1 23 ? 12.546 -11.044 -2.320 1.00 63.30 23 ALA A C 2
ATOM 1167 O O . ALA A 1 23 ? 12.734 -11.792 -1.360 1.00 64.24 23 ALA A O 2
ATOM 1174 N N . VAL A 1 24 ? 12.516 -9.720 -2.210 1.00 4.14 24 VAL A N 2
ATOM 1175 C CA . VAL A 1 24 ? 12.706 -9.055 -0.926 1.00 21.31 24 VAL A CA 2
ATOM 1176 C C . VAL A 1 24 ? 11.576 -9.394 0.040 1.00 3.43 24 VAL A C 2
ATOM 1177 O O . VAL A 1 24 ? 11.788 -9.494 1.248 1.00 23.33 24 VAL A O 2
ATOM 1190 N N . ALA A 1 25 ? 10.375 -9.569 -0.501 1.00 0.44 25 ALA A N 2
ATOM 1191 C CA . ALA A 1 25 ? 9.212 -9.898 0.313 1.00 34.31 25 ALA A CA 2
ATOM 1192 C C . ALA A 1 25 ? 9.446 -11.175 1.114 1.00 55.13 25 ALA A C 2
ATOM 1193 O O . ALA A 1 25 ? 8.802 -11.404 2.138 1.00 53.44 25 ALA A O 2
ATOM 1200 N N . SER A 1 26 ? 10.370 -12.004 0.640 1.00 2.10 26 SER A N 2
ATOM 1201 C CA . SER A 1 26 ? 10.686 -13.260 1.310 1.00 72.23 26 SER A CA 2
ATOM 1202 C C . SER A 1 26 ? 11.552 -13.017 2.542 1.00 42.54 26 SER A C 2
ATOM 1203 O O . SER A 1 26 ? 11.377 -13.661 3.575 1.00 64.02 26 SER A O 2
ATOM 1211 N N . GLY A 1 27 ? 12.489 -12.080 2.423 1.00 15.21 27 GLY A N 2
ATOM 1212 C CA . GLY A 1 27 ? 13.369 -11.767 3.533 1.00 1.53 27 GLY A CA 2
ATOM 1213 C C . GLY A 1 27 ? 14.593 -10.984 3.100 1.00 53.12 27 GLY A C 2
ATOM 1214 O O . GLY A 1 27 ? 15.663 -11.556 2.896 1.00 41.45 27 GLY A O 2
ATOM 1218 N N . ALA A 1 28 ? 14.434 -9.672 2.957 1.00 22.13 28 ALA A N 2
ATOM 1219 C CA . ALA A 1 28 ? 15.535 -8.810 2.545 1.00 0.15 28 ALA A CA 2
ATOM 1220 C C . ALA A 1 28 ? 15.737 -7.667 3.535 1.00 60.13 28 ALA A C 2
ATOM 1221 O O . ALA A 1 28 ? 14.973 -6.702 3.547 1.00 2.11 28 ALA A O 2
ATOM 1228 N N . SER A 1 29 ? 16.770 -7.783 4.363 1.00 30.31 29 SER A N 2
ATOM 1229 C CA . SER A 1 29 ? 17.069 -6.761 5.359 1.00 25.54 29 SER A CA 2
ATOM 1230 C C . SER A 1 29 ? 17.828 -5.596 4.731 1.00 22.34 29 SER A C 2
ATOM 1231 O O . SER A 1 29 ? 18.162 -4.622 5.407 1.00 45.25 29 SER A O 2
ATOM 1239 N N . LEU A 1 30 ? 18.097 -5.704 3.435 1.00 41.00 30 LEU A N 2
ATOM 1240 C CA . LEU A 1 30 ? 18.817 -4.660 2.714 1.00 54.05 30 LEU A CA 2
ATOM 1241 C C . LEU A 1 30 ? 18.181 -3.295 2.954 1.00 11.54 30 LEU A C 2
ATOM 1242 O O . LEU A 1 30 ? 16.965 -3.182 3.101 1.00 13.23 30 LEU A O 2
ATOM 1258 N N . GLY A 1 31 ? 19.013 -2.258 2.992 1.00 61.13 31 GLY A N 2
ATOM 1259 C CA . GLY A 1 31 ? 18.514 -0.913 3.213 1.00 72.53 31 GLY A CA 2
ATOM 1260 C C . GLY A 1 31 ? 19.004 0.066 2.165 1.00 11.42 31 GLY A C 2
ATOM 1261 O O . GLY A 1 31 ? 18.284 0.990 1.782 1.00 64.41 31 GLY A O 2
ATOM 1265 N N . THR A 1 32 ? 20.234 -0.132 1.701 1.00 74.04 32 THR A N 2
ATOM 1266 C CA . THR A 1 32 ? 20.821 0.743 0.693 1.00 34.34 32 THR A CA 2
ATOM 1267 C C . THR A 1 32 ? 20.372 0.346 -0.708 1.00 61.34 32 THR A C 2
ATOM 1268 O O . THR A 1 32 ? 19.953 1.191 -1.499 1.00 33.34 32 THR A O 2
ATOM 1279 N N . ALA A 1 33 ? 20.463 -0.945 -1.010 1.00 72.42 33 ALA A N 2
ATOM 1280 C CA . ALA A 1 33 ? 20.063 -1.454 -2.316 1.00 65.43 33 ALA A CA 2
ATOM 1281 C C . ALA A 1 33 ? 18.619 -1.082 -2.633 1.00 1.43 33 ALA A C 2
ATOM 1282 O O . ALA A 1 33 ? 18.285 -0.765 -3.775 1.00 31.14 33 ALA A O 2
ATOM 1289 N N . PHE A 1 34 ? 17.766 -1.122 -1.615 1.00 11.34 34 PHE A N 2
ATOM 1290 C CA . PHE A 1 34 ? 16.356 -0.790 -1.785 1.00 3.51 34 PHE A CA 2
ATOM 1291 C C . PHE A 1 34 ? 16.169 0.715 -1.960 1.00 22.30 34 PHE A C 2
ATOM 1292 O O . PHE A 1 34 ? 15.229 1.162 -2.616 1.00 60.21 34 PHE A O 2
ATOM 1309 N N . ALA A 1 35 ? 17.071 1.490 -1.367 1.00 45.04 35 ALA A N 2
ATOM 1310 C CA . ALA A 1 35 ? 17.008 2.943 -1.458 1.00 54.44 35 ALA A CA 2
ATOM 1311 C C . ALA A 1 35 ? 17.565 3.435 -2.790 1.00 1.11 35 ALA A C 2
ATOM 1312 O O . ALA A 1 35 ? 17.240 4.533 -3.242 1.00 64.51 35 ALA A O 2
ATOM 1319 N N . ALA A 1 36 ? 18.406 2.616 -3.413 1.00 3.04 36 ALA A N 2
ATOM 1320 C CA . ALA A 1 36 ? 19.008 2.968 -4.693 1.00 32.41 36 ALA A CA 2
ATOM 1321 C C . ALA A 1 36 ? 18.044 2.699 -5.844 1.00 43.41 36 ALA A C 2
ATOM 1322 O O . ALA A 1 36 ? 18.275 3.134 -6.973 1.00 2.01 36 ALA A O 2
ATOM 1329 N N . ILE A 1 37 ? 16.965 1.981 -5.551 1.00 45.24 37 ILE A N 2
ATOM 1330 C CA . ILE A 1 37 ? 15.967 1.656 -6.563 1.00 24.03 37 ILE A CA 2
ATOM 1331 C C . ILE A 1 37 ? 14.693 2.468 -6.359 1.00 2.42 37 ILE A C 2
ATOM 1332 O O . ILE A 1 37 ? 13.974 2.765 -7.313 1.00 53.54 37 ILE A O 2
ATOM 1348 N N . LEU A 1 38 ? 14.420 2.827 -5.109 1.00 64.31 38 LEU A N 2
ATOM 1349 C CA . LEU A 1 38 ? 13.233 3.607 -4.779 1.00 2.42 38 LEU A CA 2
ATOM 1350 C C . LEU A 1 38 ? 13.568 5.092 -4.681 1.00 52.40 38 LEU A C 2
ATOM 1351 O O . LEU A 1 38 ? 12.808 5.874 -4.112 1.00 14.32 38 LEU A O 2
ATOM 1367 N N . GLY A 1 39 ? 14.711 5.475 -5.243 1.00 31.44 39 GLY A N 2
ATOM 1368 C CA . GLY A 1 39 ? 15.125 6.865 -5.209 1.00 42.05 39 GLY A CA 2
ATOM 1369 C C . GLY A 1 39 ? 15.076 7.517 -6.577 1.00 14.52 39 GLY A C 2
ATOM 1370 O O . GLY A 1 39 ? 15.192 8.737 -6.695 1.00 55.43 39 GLY A O 2
ATOM 1374 N N . VAL A 1 40 ? 14.904 6.703 -7.614 1.00 4.35 40 VAL A N 2
ATOM 1375 C CA . VAL A 1 40 ? 14.840 7.208 -8.980 1.00 4.32 40 VAL A CA 2
ATOM 1376 C C . VAL A 1 40 ? 13.468 7.799 -9.284 1.00 22.23 40 VAL A C 2
ATOM 1377 O O . VAL A 1 40 ? 13.345 8.743 -10.065 1.00 13.14 40 VAL A O 2
ATOM 1390 N N . THR A 1 41 ? 12.437 7.237 -8.661 1.00 32.21 41 THR A N 2
ATOM 1391 C CA . THR A 1 41 ? 11.072 7.707 -8.865 1.00 24.33 41 THR A CA 2
ATOM 1392 C C . THR A 1 41 ? 10.309 7.766 -7.547 1.00 34.22 41 THR A C 2
ATOM 1393 O O . THR A 1 41 ? 9.559 8.710 -7.294 1.00 32.23 41 THR A O 2
ATOM 1404 N N . LEU A 1 42 ? 10.504 6.753 -6.710 1.00 15.04 42 LEU A N 2
ATOM 1405 C CA . LEU A 1 42 ? 9.833 6.690 -5.416 1.00 10.15 42 LEU A CA 2
ATOM 1406 C C . LEU A 1 42 ? 10.463 7.667 -4.428 1.00 11.02 42 LEU A C 2
ATOM 1407 O O . LEU A 1 42 ? 11.596 8.117 -4.599 1.00 51.22 42 LEU A O 2
ATOM 1423 N N . PRO A 1 43 ? 9.713 8.002 -3.367 1.00 45.11 43 PRO A N 2
ATOM 1424 C CA . PRO A 1 43 ? 10.179 8.927 -2.329 1.00 61.32 43 PRO A CA 2
ATOM 1425 C C . PRO A 1 43 ? 11.293 8.328 -1.477 1.00 12.02 43 PRO A C 2
ATOM 1426 O O . PRO A 1 43 ? 11.823 7.263 -1.791 1.00 3.02 43 PRO A O 2
ATOM 1437 N N . ALA A 1 44 ? 11.642 9.020 -0.397 1.00 32.51 44 ALA A N 2
ATOM 1438 C CA . ALA A 1 44 ? 12.691 8.554 0.502 1.00 13.41 44 ALA A CA 2
ATOM 1439 C C . ALA A 1 44 ? 12.100 8.000 1.794 1.00 4.44 44 ALA A C 2
ATOM 1440 O O . ALA A 1 44 ? 12.685 7.122 2.428 1.00 60.30 44 ALA A O 2
ATOM 1447 N N . TRP A 1 45 ? 10.940 8.520 2.179 1.00 24.24 45 TRP A N 2
ATOM 1448 C CA . TRP A 1 45 ? 10.272 8.077 3.398 1.00 73.24 45 TRP A CA 2
ATOM 1449 C C . TRP A 1 45 ? 9.768 6.645 3.252 1.00 12.22 45 TRP A C 2
ATOM 1450 O O . TRP A 1 45 ? 9.681 5.905 4.232 1.00 45.52 45 TRP A O 2
ATOM 1471 N N . ALA A 1 46 ? 9.437 6.261 2.024 1.00 74.12 46 ALA A N 2
ATOM 1472 C CA . ALA A 1 46 ? 8.943 4.917 1.751 1.00 65.41 46 ALA A CA 2
ATOM 1473 C C . ALA A 1 46 ? 9.884 3.861 2.321 1.00 22.50 46 ALA A C 2
ATOM 1474 O O . ALA A 1 46 ? 9.456 2.764 2.683 1.00 23.24 46 ALA A O 2
ATOM 1481 N N . LEU A 1 47 ? 11.167 4.197 2.397 1.00 0.04 47 LEU A N 2
ATOM 1482 C CA . LEU A 1 47 ? 12.169 3.277 2.923 1.00 24.23 47 LEU A CA 2
ATOM 1483 C C . LEU A 1 47 ? 11.918 2.984 4.399 1.00 65.40 47 LEU A C 2
ATOM 1484 O O . LEU A 1 47 ? 11.963 1.832 4.829 1.00 32.53 47 LEU A O 2
ATOM 1500 N N . ALA A 1 48 ? 11.653 4.034 5.169 1.00 72.22 48 ALA A N 2
ATOM 1501 C CA . ALA A 1 48 ? 11.390 3.889 6.595 1.00 23.52 48 ALA A CA 2
ATOM 1502 C C . ALA A 1 48 ? 10.005 3.300 6.841 1.00 23.14 48 ALA A C 2
ATOM 1503 O O . ALA A 1 48 ? 9.803 2.540 7.788 1.00 71.34 48 ALA A O 2
ATOM 1510 N N . ALA A 1 49 ? 9.055 3.657 5.984 1.00 53.20 49 ALA A N 2
ATOM 1511 C CA . ALA A 1 49 ? 7.689 3.163 6.108 1.00 1.11 49 ALA A CA 2
ATOM 1512 C C . ALA A 1 49 ? 7.628 1.656 5.883 1.00 11.11 49 ALA A C 2
ATOM 1513 O O . ALA A 1 49 ? 6.723 0.982 6.373 1.00 14.14 49 ALA A O 2
ATOM 1520 N N . ALA A 1 50 ? 8.597 1.134 5.138 1.00 74.01 50 ALA A N 2
ATOM 1521 C CA . ALA A 1 50 ? 8.653 -0.294 4.849 1.00 0.32 50 ALA A CA 2
ATOM 1522 C C . ALA A 1 50 ? 8.557 -1.117 6.129 1.00 4.23 50 ALA A C 2
ATOM 1523 O O . ALA A 1 50 ? 8.054 -2.239 6.121 1.00 71.20 50 ALA A O 2
ATOM 1530 N N . GLY A 1 51 ? 9.045 -0.551 7.229 1.00 23.03 51 GLY A N 2
ATOM 1531 C CA . GLY A 1 51 ? 9.006 -1.248 8.502 1.00 52.42 51 GLY A CA 2
ATOM 1532 C C . GLY A 1 51 ? 8.647 -0.330 9.654 1.00 71.40 51 GLY A C 2
ATOM 1533 O O . GLY A 1 51 ? 8.942 -0.631 10.810 1.00 3.52 51 GLY A O 2
ATOM 1537 N N . ALA A 1 52 ? 8.009 0.792 9.338 1.00 4.22 52 ALA A N 2
ATOM 1538 C CA . ALA A 1 52 ? 7.610 1.756 10.356 1.00 33.00 52 ALA A CA 2
ATOM 1539 C C . ALA A 1 52 ? 6.355 1.292 11.088 1.00 1.55 52 ALA A C 2
ATOM 1540 O O . ALA A 1 52 ? 6.423 0.839 12.232 1.00 50.31 52 ALA A O 2
ATOM 1547 N N . LEU A 1 53 ? 5.211 1.409 10.424 1.00 52.20 53 LEU A N 2
ATOM 1548 C CA . LEU A 1 53 ? 3.939 1.003 11.012 1.00 24.55 53 LEU A CA 2
ATOM 1549 C C . LEU A 1 53 ? 3.771 -0.512 10.952 1.00 22.31 53 LEU A C 2
ATOM 1550 O O . LEU A 1 53 ? 3.847 -1.197 11.971 1.00 4.35 53 LEU A O 2
ATOM 1566 N N . GLY A 1 54 ? 3.544 -1.030 9.749 1.00 71.04 54 GLY A N 2
ATOM 1567 C CA . GLY A 1 54 ? 3.371 -2.461 9.577 1.00 12.41 54 GLY A CA 2
ATOM 1568 C C . GLY A 1 54 ? 2.758 -2.814 8.236 1.00 2.13 54 GLY A C 2
ATOM 1569 O O . GLY A 1 54 ? 1.929 -3.719 8.144 1.00 3.22 54 GLY A O 2
ATOM 1573 N N . ALA A 1 55 ? 3.166 -2.097 7.194 1.00 33.00 55 ALA A N 2
ATOM 1574 C CA . ALA A 1 55 ? 2.652 -2.340 5.852 1.00 74.01 55 ALA A CA 2
ATOM 1575 C C . ALA A 1 55 ? 3.552 -3.303 5.085 1.00 33.03 55 ALA A C 2
ATOM 1576 O O . ALA A 1 55 ? 4.709 -2.993 4.798 1.00 75.41 55 ALA A O 2
ATOM 1583 N N . THR A 1 56 ? 3.014 -4.474 4.756 1.00 1.34 56 THR A N 2
ATOM 1584 C CA . THR A 1 56 ? 3.769 -5.483 4.025 1.00 42.12 56 THR A CA 2
ATOM 1585 C C . THR A 1 56 ? 3.164 -5.732 2.648 1.00 13.02 56 THR A C 2
ATOM 1586 O O . THR A 1 56 ? 3.874 -6.057 1.697 1.00 34.41 56 THR A O 2
ATOM 1597 N N . ALA A 1 57 ? 1.848 -5.576 2.549 1.00 74.32 57 ALA A N 2
ATOM 1598 C CA . ALA A 1 57 ? 1.147 -5.782 1.287 1.00 2.21 57 ALA A CA 2
ATOM 1599 C C . ALA A 1 57 ? 0.441 -4.507 0.837 1.00 23.12 57 ALA A C 2
ATOM 1600 O O . ALA A 1 57 ? 0.038 -4.385 -0.319 1.00 11.10 57 ALA A O 2
ATOM 1607 N N . ALA A 1 58 ? 0.295 -3.561 1.759 1.00 51.45 58 ALA A N 2
ATOM 1608 C CA . ALA A 1 58 ? -0.361 -2.295 1.456 1.00 53.23 58 ALA A CA 2
ATOM 1609 C C . ALA A 1 58 ? 0.297 -1.606 0.265 1.00 21.11 58 ALA A C 2
ATOM 1610 O O . ALA A 1 58 ? -0.370 -1.261 -0.711 1.00 64.24 58 ALA A O 2
ATOM 1617 N N . ILE A 1 1 ? 1.368 -0.038 0.444 1.00 60.21 1 ILE A N 3
ATOM 1618 C CA . ILE A 1 1 ? 2.154 0.268 -0.745 1.00 55.30 1 ILE A CA 3
ATOM 1619 C C . ILE A 1 1 ? 2.003 -0.823 -1.800 1.00 11.42 1 ILE A C 3
ATOM 1620 O O . ILE A 1 1 ? 2.094 -0.558 -2.999 1.00 35.21 1 ILE A O 3
ATOM 1636 N N . TYR A 1 2 ? 1.771 -2.049 -1.345 1.00 52.03 2 TYR A N 3
ATOM 1637 C CA . TYR A 1 2 ? 1.608 -3.181 -2.250 1.00 32.15 2 TYR A CA 3
ATOM 1638 C C . TYR A 1 2 ? 0.215 -3.185 -2.871 1.00 74.44 2 TYR A C 3
ATOM 1639 O O . TYR A 1 2 ? -0.095 -4.020 -3.721 1.00 70.34 2 TYR A O 3
ATOM 1657 N N . TRP A 1 3 ? -0.620 -2.247 -2.442 1.00 15.45 3 TRP A N 3
ATOM 1658 C CA . TRP A 1 3 ? -1.981 -2.141 -2.956 1.00 12.41 3 TRP A CA 3
ATOM 1659 C C . TRP A 1 3 ? -2.138 -0.900 -3.828 1.00 73.13 3 TRP A C 3
ATOM 1660 O O . TRP A 1 3 ? -2.912 -0.898 -4.787 1.00 25.24 3 TRP A O 3
ATOM 1681 N N . ILE A 1 4 ? -1.401 0.152 -3.491 1.00 1.51 4 ILE A N 3
ATOM 1682 C CA . ILE A 1 4 ? -1.458 1.398 -4.245 1.00 55.33 4 ILE A CA 3
ATOM 1683 C C . ILE A 1 4 ? -0.700 1.279 -5.563 1.00 25.15 4 ILE A C 3
ATOM 1684 O O . ILE A 1 4 ? -1.069 1.895 -6.562 1.00 33.23 4 ILE A O 3
ATOM 1700 N N . ALA A 1 5 ? 0.363 0.481 -5.557 1.00 20.44 5 ALA A N 3
ATOM 1701 C CA . ALA A 1 5 ? 1.172 0.277 -6.752 1.00 20.11 5 ALA A CA 3
ATOM 1702 C C . ALA A 1 5 ? 0.389 -0.475 -7.823 1.00 41.42 5 ALA A C 3
ATOM 1703 O O . ALA A 1 5 ? 0.767 -0.476 -8.995 1.00 32.40 5 ALA A O 3
ATOM 1710 N N . ASP A 1 6 ? -0.702 -1.112 -7.414 1.00 30.21 6 ASP A N 3
ATOM 1711 C CA . ASP A 1 6 ? -1.539 -1.867 -8.339 1.00 63.52 6 ASP A CA 3
ATOM 1712 C C . ASP A 1 6 ? -2.664 -0.996 -8.889 1.00 64.45 6 ASP A C 3
ATOM 1713 O O . ASP A 1 6 ? -2.679 -0.661 -10.074 1.00 23.45 6 ASP A O 3
ATOM 1722 N N . GLN A 1 7 ? -3.603 -0.635 -8.022 1.00 14.30 7 GLN A N 3
ATOM 1723 C CA . GLN A 1 7 ? -4.733 0.196 -8.422 1.00 70.24 7 GLN A CA 3
ATOM 1724 C C . GLN A 1 7 ? -4.254 1.483 -9.086 1.00 13.04 7 GLN A C 3
ATOM 1725 O O . GLN A 1 7 ? -4.538 1.732 -10.257 1.00 42.44 7 GLN A O 3
ATOM 1739 N N . PHE A 1 8 ? -3.527 2.298 -8.328 1.00 72.14 8 PHE A N 3
ATOM 1740 C CA . PHE A 1 8 ? -3.010 3.561 -8.842 1.00 60.34 8 PHE A CA 3
ATOM 1741 C C . PHE A 1 8 ? -1.773 3.331 -9.705 1.00 64.21 8 PHE A C 3
ATOM 1742 O O . PHE A 1 8 ? -1.817 3.477 -10.926 1.00 14.32 8 PHE A O 3
ATOM 1759 N N . GLY A 1 9 ? -0.667 2.970 -9.060 1.00 72.21 9 GLY A N 3
ATOM 1760 C CA . GLY A 1 9 ? 0.567 2.726 -9.783 1.00 3.11 9 GLY A CA 3
ATOM 1761 C C . GLY A 1 9 ? 1.155 3.994 -10.370 1.00 24.20 9 GLY A C 3
ATOM 1762 O O . GLY A 1 9 ? 0.992 4.269 -11.559 1.00 61.21 9 GLY A O 3
ATOM 1766 N N . ILE A 1 10 ? 1.840 4.768 -9.535 1.00 52.51 10 ILE A N 3
ATOM 1767 C CA . ILE A 1 10 ? 2.453 6.014 -9.979 1.00 2.13 10 ILE A CA 3
ATOM 1768 C C . ILE A 1 10 ? 3.926 5.811 -10.319 1.00 53.10 10 ILE A C 3
ATOM 1769 O O . ILE A 1 10 ? 4.758 5.616 -9.432 1.00 73.55 10 ILE A O 3
ATOM 1785 N N . HIS A 1 11 ? 4.242 5.860 -11.609 1.00 55.53 11 HIS A N 3
ATOM 1786 C CA . HIS A 1 11 ? 5.615 5.684 -12.067 1.00 40.45 11 HIS A CA 3
ATOM 1787 C C . HIS A 1 11 ? 6.213 4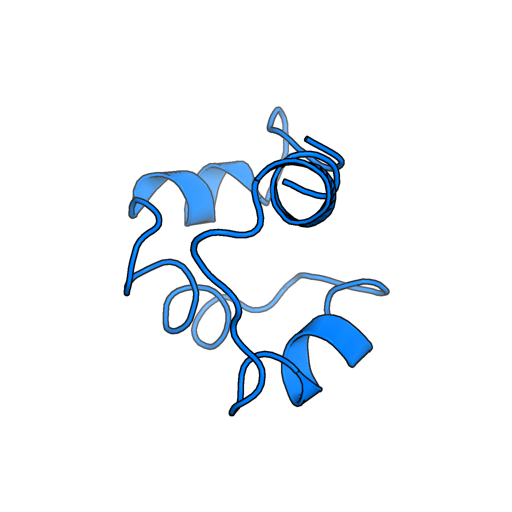.396 -11.510 1.00 52.10 11 HIS A C 3
ATOM 1788 O O . HIS A 1 11 ? 7.408 4.329 -11.220 1.00 20.51 11 HIS A O 3
ATOM 1802 N N . LEU A 1 12 ? 5.374 3.376 -11.362 1.00 3.41 12 LEU A N 3
ATOM 1803 C CA . LEU A 1 12 ? 5.820 2.090 -10.838 1.00 75.42 12 LEU A CA 3
ATOM 1804 C C . LEU A 1 12 ? 7.003 1.556 -11.639 1.00 71.11 12 LEU A C 3
ATOM 1805 O O . LEU A 1 12 ? 6.991 1.574 -12.869 1.00 43.35 12 LEU A O 3
ATOM 1821 N N . ALA A 1 13 ? 8.022 1.079 -10.932 1.00 62.22 13 ALA A N 3
ATOM 1822 C CA . ALA A 1 13 ? 9.211 0.536 -11.577 1.00 23.30 13 ALA A CA 3
ATOM 1823 C C . ALA A 1 13 ? 9.123 -0.981 -11.702 1.00 63.52 13 ALA A C 3
ATOM 1824 O O . ALA A 1 13 ? 9.730 -1.716 -10.922 1.00 20.02 13 ALA A O 3
ATOM 1831 N N . THR A 1 14 ? 8.363 -1.446 -12.689 1.00 63.30 14 THR A N 3
ATOM 1832 C CA . THR A 1 14 ? 8.194 -2.876 -12.915 1.00 63.12 14 THR A CA 3
ATOM 1833 C C . THR A 1 14 ? 9.174 -3.386 -13.966 1.00 20.12 14 THR A C 3
ATOM 1834 O O . THR A 1 14 ? 8.927 -4.398 -14.620 1.00 74.11 14 THR A O 3
ATOM 1845 N N . GLY A 1 15 ? 10.289 -2.678 -14.122 1.00 31.40 15 GLY A N 3
ATOM 1846 C CA . GLY A 1 15 ? 11.290 -3.076 -15.095 1.00 33.02 15 GLY A CA 3
ATOM 1847 C C . GLY A 1 15 ? 12.341 -3.994 -14.503 1.00 72.12 15 GLY A C 3
ATOM 1848 O O . GLY A 1 15 ? 12.640 -5.050 -15.062 1.00 2.01 15 GLY A O 3
ATOM 1852 N N . THR A 1 16 ? 12.905 -3.592 -13.369 1.00 2.43 16 THR A N 3
ATOM 1853 C CA . THR A 1 16 ? 13.931 -4.384 -12.702 1.00 40.23 16 THR A CA 3
ATOM 1854 C C . THR A 1 16 ? 13.613 -4.562 -11.222 1.00 73.53 16 THR A C 3
ATOM 1855 O O . THR A 1 16 ? 13.809 -5.640 -10.661 1.00 43.11 16 THR A O 3
ATOM 1866 N N . ALA A 1 17 ? 13.119 -3.500 -10.595 1.00 43.44 17 ALA A N 3
ATOM 1867 C CA . ALA A 1 17 ? 12.771 -3.541 -9.181 1.00 0.54 17 ALA A CA 3
ATOM 1868 C C . ALA A 1 17 ? 11.736 -4.625 -8.901 1.00 61.01 17 ALA A C 3
ATOM 1869 O O . ALA A 1 17 ? 11.612 -5.102 -7.773 1.00 11.21 17 ALA A O 3
ATOM 1876 N N . ARG A 1 18 ? 10.995 -5.010 -9.935 1.00 40.21 18 ARG A N 3
ATOM 1877 C CA . ARG A 1 18 ? 9.969 -6.037 -9.800 1.00 3.13 18 ARG A CA 3
ATOM 1878 C C . ARG A 1 18 ? 10.587 -7.372 -9.396 1.00 21.43 18 ARG A C 3
ATOM 1879 O O . ARG A 1 18 ? 10.113 -8.034 -8.472 1.00 22.20 18 ARG A O 3
ATOM 1900 N N . LYS A 1 19 ? 11.648 -7.763 -10.094 1.00 73.13 19 LYS A N 3
ATOM 1901 C CA . LYS A 1 19 ? 12.332 -9.019 -9.809 1.00 50.33 19 LYS A CA 3
ATOM 1902 C C . LYS A 1 19 ? 12.864 -9.036 -8.380 1.00 21.11 19 LYS A C 3
ATOM 1903 O O . LYS A 1 19 ? 13.045 -10.100 -7.787 1.00 21.42 19 LYS A O 3
ATOM 1922 N N . LEU A 1 20 ? 13.112 -7.852 -7.831 1.00 53.13 20 LEU A N 3
ATOM 1923 C CA . LEU A 1 20 ? 13.622 -7.731 -6.470 1.00 13.11 20 LEU A CA 3
ATOM 1924 C C . LEU A 1 20 ? 12.509 -7.951 -5.450 1.00 40.30 20 LEU A C 3
ATOM 1925 O O . LEU A 1 20 ? 12.691 -8.661 -4.460 1.00 73.44 20 LEU A O 3
ATOM 1941 N N . LEU A 1 21 ? 11.357 -7.338 -5.698 1.00 74.54 21 LEU A N 3
ATOM 1942 C CA . LEU A 1 21 ? 10.212 -7.469 -4.803 1.00 4.21 21 LEU A CA 3
ATOM 1943 C C . LEU A 1 21 ? 9.681 -8.898 -4.803 1.00 74.55 21 LEU A C 3
ATOM 1944 O O . LEU A 1 21 ? 8.895 -9.280 -3.935 1.00 41.54 21 LEU A O 3
ATOM 1960 N N . ASP A 1 22 ? 10.115 -9.685 -5.781 1.00 64.44 22 ASP A N 3
ATOM 1961 C CA . ASP A 1 22 ? 9.686 -11.075 -5.893 1.00 51.52 22 ASP A CA 3
ATOM 1962 C C . ASP A 1 22 ? 10.708 -12.012 -5.258 1.00 60.21 22 ASP A C 3
ATOM 1963 O O . ASP A 1 22 ? 10.614 -13.232 -5.393 1.00 43.34 22 ASP A O 3
ATOM 1972 N N . ALA A 1 23 ? 11.684 -11.434 -4.566 1.00 41.21 23 ALA A N 3
ATOM 1973 C CA . ALA A 1 23 ? 12.723 -12.218 -3.910 1.00 1.54 23 ALA A CA 3
ATOM 1974 C C . ALA A 1 23 ? 12.988 -11.705 -2.498 1.00 71.10 23 ALA A C 3
ATOM 1975 O O . ALA A 1 23 ? 13.180 -12.489 -1.568 1.00 42.41 23 ALA A O 3
ATOM 1982 N N . VAL A 1 24 ? 12.997 -10.385 -2.345 1.00 4.33 24 VAL A N 3
ATOM 1983 C CA . VAL A 1 24 ? 13.238 -9.768 -1.046 1.00 4.50 24 VAL A CA 3
ATOM 1984 C C . VAL A 1 24 ? 12.122 -10.102 -0.063 1.00 51.31 24 VAL A C 3
ATOM 1985 O O . VAL A 1 24 ? 12.361 -10.256 1.134 1.00 13.32 24 VAL A O 3
ATOM 1998 N N . ALA A 1 25 ? 10.902 -10.213 -0.578 1.00 14.23 25 ALA A N 3
ATOM 1999 C CA . ALA A 1 25 ? 9.748 -10.531 0.254 1.00 31.41 25 ALA A CA 3
ATOM 2000 C C . ALA A 1 25 ? 9.970 -11.827 1.027 1.00 15.13 25 ALA A C 3
ATOM 2001 O O . ALA A 1 25 ? 9.362 -12.048 2.075 1.00 53.43 25 ALA A O 3
ATOM 2008 N N . SER A 1 26 ? 10.843 -12.681 0.504 1.00 61.12 26 SER A N 3
ATOM 2009 C CA . SER A 1 26 ? 11.141 -13.957 1.143 1.00 64.40 26 SER A CA 3
ATOM 2010 C C . SER A 1 26 ? 12.040 -13.759 2.360 1.00 43.44 26 SER A C 3
ATOM 2011 O O . SER A 1 26 ? 11.919 -14.468 3.358 1.00 50.44 26 SER A O 3
ATOM 2019 N N . GLY A 1 27 ? 12.944 -12.787 2.268 1.00 72.42 27 GLY A N 3
ATOM 2020 C CA . GLY A 1 27 ? 13.851 -12.512 3.367 1.00 52.33 27 GLY A CA 3
ATOM 2021 C C . GLY A 1 27 ? 15.102 -11.784 2.917 1.00 0.20 27 GLY A C 3
ATOM 2022 O O . GLY A 1 27 ? 16.134 -12.406 2.669 1.00 45.43 27 GLY A O 3
ATOM 2026 N N . ALA A 1 28 ? 15.010 -10.462 2.810 1.00 32.34 28 ALA A N 3
ATOM 2027 C CA . ALA A 1 28 ? 16.143 -9.649 2.388 1.00 63.12 28 ALA A CA 3
ATOM 2028 C C . ALA A 1 28 ? 16.336 -8.452 3.313 1.00 34.30 28 ALA A C 3
ATOM 2029 O O . ALA A 1 28 ? 17.462 -8.106 3.670 1.00 33.31 28 ALA A O 3
ATOM 2036 N N . SER A 1 29 ? 15.229 -7.823 3.697 1.00 24.42 29 SER A N 3
ATOM 2037 C CA . SER A 1 29 ? 15.277 -6.662 4.578 1.00 41.14 29 SER A CA 3
ATOM 2038 C C . SER A 1 29 ? 16.255 -5.618 4.047 1.00 25.14 29 SER A C 3
ATOM 2039 O O . SER A 1 29 ? 16.869 -4.878 4.817 1.00 0.41 29 SER A O 3
ATOM 2047 N N . LEU A 1 30 ? 16.396 -5.565 2.728 1.00 62.24 30 LEU A N 3
ATOM 2048 C CA . LEU A 1 30 ? 17.300 -4.612 2.092 1.00 31.41 30 LEU A CA 3
ATOM 2049 C C . LEU A 1 30 ? 17.037 -3.196 2.592 1.00 12.41 30 LEU A C 3
ATOM 2050 O O . LEU A 1 30 ? 15.888 -2.788 2.757 1.00 51.22 30 LEU A O 3
ATOM 2066 N N . GLY A 1 31 ? 18.111 -2.448 2.830 1.00 33.42 31 GLY A N 3
ATOM 2067 C CA . GLY A 1 31 ? 17.974 -1.084 3.307 1.00 65.52 31 GLY A CA 3
ATOM 2068 C C . GLY A 1 31 ? 18.958 -0.139 2.646 1.00 12.44 31 GLY A C 3
ATOM 2069 O O . GLY A 1 31 ? 19.060 1.029 3.026 1.00 32.50 31 GLY A O 3
ATOM 2073 N N . THR A 1 32 ? 19.686 -0.642 1.655 1.00 64.21 32 THR A N 3
ATOM 2074 C CA . THR A 1 32 ? 20.669 0.165 0.942 1.00 32.41 32 THR A CA 3
ATOM 2075 C C . THR A 1 32 ? 20.408 0.148 -0.560 1.00 2.33 32 THR A C 3
ATOM 2076 O O . THR A 1 32 ? 20.570 1.162 -1.238 1.00 50.03 32 THR A O 3
ATOM 2087 N N . ALA A 1 33 ? 20.003 -1.009 -1.073 1.00 2.12 33 ALA A N 3
ATOM 2088 C CA . ALA A 1 33 ? 19.717 -1.156 -2.495 1.00 4.25 33 ALA A CA 3
ATOM 2089 C C . ALA A 1 33 ? 18.275 -0.771 -2.807 1.00 63.42 33 ALA A C 3
ATOM 2090 O O . ALA A 1 33 ? 17.941 -0.450 -3.948 1.00 4.32 33 ALA A O 3
ATOM 2097 N N . PHE A 1 34 ? 17.424 -0.808 -1.788 1.00 12.44 34 PHE A N 3
ATOM 2098 C CA . PHE A 1 34 ? 16.016 -0.465 -1.954 1.00 43.54 34 PHE A CA 3
ATOM 2099 C C . PHE A 1 34 ? 15.826 1.049 -1.986 1.00 54.13 34 PHE A C 3
ATOM 2100 O O . PHE A 1 34 ? 14.919 1.557 -2.645 1.00 41.33 34 PHE A O 3
ATOM 2117 N N . ALA A 1 35 ? 16.687 1.763 -1.269 1.00 13.22 35 ALA A N 3
ATOM 2118 C CA . ALA A 1 35 ? 16.615 3.218 -1.215 1.00 53.05 35 ALA A CA 3
ATOM 2119 C C . ALA A 1 35 ? 17.204 3.843 -2.475 1.00 55.35 35 ALA A C 3
ATOM 2120 O O . ALA A 1 35 ? 16.878 4.977 -2.828 1.00 22.34 35 ALA A O 3
ATOM 2127 N N . ALA A 1 36 ? 18.072 3.097 -3.150 1.00 41.43 36 ALA A N 3
ATOM 2128 C CA . ALA A 1 36 ? 18.705 3.579 -4.372 1.00 22.31 36 ALA A CA 3
ATOM 2129 C C . ALA A 1 36 ? 17.793 3.381 -5.578 1.00 13.34 36 ALA A C 3
ATOM 2130 O O . ALA A 1 36 ? 18.035 3.938 -6.649 1.00 23.21 36 ALA A O 3
ATOM 2137 N N . ILE A 1 37 ? 16.744 2.586 -5.396 1.00 71.00 37 ILE A N 3
ATOM 2138 C CA . ILE A 1 37 ? 15.796 2.316 -6.469 1.00 55.25 37 ILE A CA 3
ATOM 2139 C C . ILE A 1 37 ? 14.490 3.075 -6.253 1.00 63.54 37 ILE A C 3
ATOM 2140 O O . ILE A 1 37 ? 13.797 3.425 -7.210 1.00 22.34 37 ILE A O 3
ATOM 2156 N N . LEU A 1 38 ? 14.161 3.327 -4.991 1.00 63.14 38 LEU A N 3
ATOM 2157 C CA . LEU A 1 38 ? 12.939 4.046 -4.648 1.00 44.34 38 LEU A CA 3
ATOM 2158 C C . LEU A 1 38 ? 13.218 5.534 -4.462 1.00 54.43 38 LEU A C 3
ATOM 2159 O O . LEU A 1 38 ? 12.403 6.263 -3.898 1.00 74.10 38 LEU A O 3
ATOM 2175 N N . GLY A 1 39 ? 14.375 5.980 -4.943 1.00 74.22 39 GLY A N 3
ATOM 2176 C CA . GLY A 1 39 ? 14.739 7.379 -4.822 1.00 11.32 39 GLY A CA 3
ATOM 2177 C C . GLY A 1 39 ? 14.697 8.107 -6.151 1.00 73.30 39 GLY A C 3
ATOM 2178 O O . GLY A 1 39 ? 14.737 9.336 -6.196 1.00 1.32 39 GLY A O 3
ATOM 2182 N N . VAL A 1 40 ? 14.617 7.346 -7.238 1.00 70.21 40 VAL A N 3
ATOM 2183 C CA . VAL A 1 40 ? 14.570 7.925 -8.575 1.00 41.32 40 VAL A CA 3
ATOM 2184 C C . VAL A 1 40 ? 13.195 8.513 -8.871 1.00 41.34 40 VAL A C 3
ATOM 2185 O O . VAL A 1 40 ? 13.072 9.497 -9.602 1.00 11.10 40 VAL A O 3
ATOM 2198 N N . THR A 1 41 ? 12.161 7.905 -8.299 1.00 22.43 41 THR A N 3
ATOM 2199 C CA . THR A 1 41 ? 10.794 8.367 -8.501 1.00 70.13 41 THR A CA 3
ATOM 2200 C C . THR A 1 41 ? 10.006 8.341 -7.197 1.00 11.43 41 THR A C 3
ATOM 2201 O O . THR A 1 41 ? 9.239 9.260 -6.905 1.00 1.05 41 THR A O 3
ATOM 2212 N N . LEU A 1 42 ? 10.199 7.285 -6.415 1.00 23.02 42 LEU A N 3
ATOM 2213 C CA . LEU A 1 42 ? 9.507 7.140 -5.139 1.00 55.22 42 LEU A CA 3
ATOM 2214 C C . LEU A 1 42 ? 10.096 8.077 -4.090 1.00 25.22 42 LEU A C 3
ATOM 2215 O O . LEU A 1 42 ? 11.223 8.558 -4.214 1.00 61.53 42 LEU A O 3
ATOM 2231 N N . PRO A 1 43 ? 9.320 8.342 -3.029 1.00 34.31 43 PRO A N 3
ATOM 2232 C CA . PRO A 1 43 ? 9.745 9.220 -1.935 1.00 45.25 43 PRO A CA 3
ATOM 2233 C C . PRO A 1 43 ? 10.854 8.600 -1.092 1.00 43.31 43 PRO A C 3
ATOM 2234 O O . PRO A 1 43 ? 11.413 7.564 -1.450 1.00 22.14 43 PRO A O 3
ATOM 2245 N N . ALA A 1 44 ? 11.167 9.241 0.029 1.00 3.42 44 ALA A N 3
ATOM 2246 C CA . ALA A 1 44 ? 12.208 8.751 0.925 1.00 73.04 44 ALA A CA 3
ATOM 2247 C C . ALA A 1 44 ? 11.603 8.069 2.147 1.00 22.21 44 ALA A C 3
ATOM 2248 O O . ALA A 1 44 ? 12.169 7.114 2.680 1.00 51.21 44 ALA A O 3
ATOM 2255 N N . TRP A 1 45 ? 10.452 8.565 2.587 1.00 63.14 45 TRP A N 3
ATOM 2256 C CA . TRP A 1 45 ? 9.772 8.003 3.748 1.00 73.23 45 TRP A CA 3
ATOM 2257 C C . TRP A 1 45 ? 9.338 6.565 3.482 1.00 44.43 45 TRP A C 3
ATOM 2258 O O . TRP A 1 45 ? 9.311 5.737 4.392 1.00 53.44 45 TRP A O 3
ATOM 2279 N N . ALA A 1 46 ? 9.001 6.276 2.229 1.00 20.33 46 ALA A N 3
ATOM 2280 C CA . ALA A 1 46 ? 8.571 4.937 1.844 1.00 3.30 46 ALA A CA 3
ATOM 2281 C C . ALA A 1 46 ? 9.593 3.889 2.271 1.00 35.53 46 ALA A C 3
ATOM 2282 O O . ALA A 1 46 ? 9.246 2.732 2.514 1.00 74.22 46 ALA A O 3
ATOM 2289 N N . LEU A 1 47 ? 10.853 4.299 2.361 1.00 13.02 47 LEU A N 3
ATOM 2290 C CA . LEU A 1 47 ? 11.926 3.394 2.759 1.00 54.11 47 LEU A CA 3
ATOM 2291 C C . LEU A 1 47 ? 11.828 3.052 4.242 1.00 34.11 47 LEU A C 3
ATOM 2292 O O . LEU A 1 47 ? 12.105 1.924 4.649 1.00 41.13 47 LEU A O 3
ATOM 2308 N N . ALA A 1 48 ? 11.429 4.033 5.045 1.00 31.23 48 ALA A N 3
ATOM 2309 C CA . ALA A 1 48 ? 11.290 3.834 6.483 1.00 51.44 48 ALA A CA 3
ATOM 2310 C C . ALA A 1 48 ? 10.011 3.071 6.810 1.00 23.32 48 ALA A C 3
ATOM 2311 O O . ALA A 1 48 ? 9.921 2.406 7.842 1.00 1.31 48 ALA A O 3
ATOM 2318 N N . ALA A 1 49 ? 9.025 3.171 5.925 1.00 33.44 49 ALA A N 3
ATOM 2319 C CA . ALA A 1 49 ? 7.752 2.488 6.120 1.00 14.04 49 ALA A CA 3
ATOM 2320 C C . ALA A 1 49 ? 7.900 0.983 5.924 1.00 51.12 49 ALA A C 3
ATOM 2321 O O . ALA A 1 49 ? 7.227 0.192 6.584 1.00 10.21 49 ALA A O 3
ATOM 2328 N N . ALA A 1 50 ? 8.784 0.595 5.011 1.00 24.42 50 ALA A N 3
ATOM 2329 C CA . ALA A 1 50 ? 9.021 -0.816 4.729 1.00 45.31 50 ALA A CA 3
ATOM 2330 C C . ALA A 1 50 ? 9.462 -1.560 5.985 1.00 63.35 50 ALA A C 3
ATOM 2331 O O . ALA A 1 50 ? 9.088 -2.713 6.198 1.00 4.31 50 ALA A O 3
ATOM 2338 N N . GLY A 1 51 ? 10.261 -0.894 6.813 1.00 51.32 51 GLY A N 3
ATOM 2339 C CA . GLY A 1 51 ? 10.740 -1.509 8.037 1.00 63.04 51 GLY A CA 3
ATOM 2340 C C . GLY A 1 51 ? 9.848 -1.209 9.225 1.00 51.24 51 GLY A C 3
ATOM 2341 O O . GLY A 1 51 ? 9.736 -2.018 10.145 1.00 14.21 51 GLY A O 3
ATOM 2345 N N . ALA A 1 52 ? 9.213 -0.042 9.206 1.00 53.45 52 ALA A N 3
ATOM 2346 C CA . ALA A 1 52 ? 8.326 0.363 10.289 1.00 13.21 52 ALA A CA 3
ATOM 2347 C C . ALA A 1 52 ? 7.036 -0.450 10.276 1.00 70.23 52 ALA A C 3
ATOM 2348 O O . ALA A 1 52 ? 6.827 -1.287 9.396 1.00 34.03 52 ALA A O 3
ATOM 2355 N N . LEU A 1 53 ? 6.174 -0.200 11.255 1.00 24.34 53 LEU A N 3
ATOM 2356 C CA . LEU A 1 53 ? 4.904 -0.910 11.357 1.00 61.52 53 LEU A CA 3
ATOM 2357 C C . LEU A 1 53 ? 3.743 -0.011 10.946 1.00 11.43 53 LEU A C 3
ATOM 2358 O O . LEU A 1 53 ? 2.703 0.017 11.603 1.00 2.04 53 LEU A O 3
ATOM 2374 N N . GLY A 1 54 ? 3.927 0.723 9.853 1.00 3.40 54 GLY A N 3
ATOM 2375 C CA . GLY A 1 54 ? 2.886 1.613 9.372 1.00 21.32 54 GLY A CA 3
ATOM 2376 C C . GLY A 1 54 ? 2.228 1.103 8.105 1.00 11.34 54 GLY A C 3
ATOM 2377 O O . GLY A 1 54 ? 1.002 1.081 8.001 1.00 40.24 54 GLY A O 3
ATOM 2381 N N . ALA A 1 55 ? 3.044 0.694 7.140 1.00 42.34 55 ALA A N 3
ATOM 2382 C CA . ALA A 1 55 ? 2.534 0.183 5.874 1.00 72.42 55 ALA A CA 3
ATOM 2383 C C . ALA A 1 55 ? 3.500 -0.824 5.259 1.00 21.30 55 ALA A C 3
ATOM 2384 O O . ALA A 1 55 ? 4.595 -0.465 4.824 1.00 12.10 55 ALA A O 3
ATOM 2391 N N . THR A 1 56 ? 3.089 -2.088 5.226 1.00 21.24 56 THR A N 3
ATOM 2392 C CA . THR A 1 56 ? 3.919 -3.148 4.667 1.00 40.52 56 THR A CA 3
ATOM 2393 C C . THR A 1 56 ? 3.273 -3.755 3.427 1.00 33.52 56 THR A C 3
ATOM 2394 O O . THR A 1 56 ? 3.960 -4.279 2.551 1.00 50.54 56 THR A O 3
ATOM 2405 N N . ALA A 1 57 ? 1.947 -3.682 3.360 1.00 24.44 57 ALA A N 3
ATOM 2406 C CA . ALA A 1 57 ? 1.209 -4.223 2.226 1.00 32.42 57 ALA A CA 3
ATOM 2407 C C . ALA A 1 57 ? 0.325 -3.157 1.588 1.00 73.31 57 ALA A C 3
ATOM 2408 O O . ALA A 1 57 ? -0.312 -3.398 0.563 1.00 73.10 57 ALA A O 3
ATOM 2415 N N . ALA A 1 58 ? 0.290 -1.979 2.201 1.00 4.23 58 ALA A N 3
ATOM 2416 C CA . ALA A 1 58 ? -0.515 -0.876 1.692 1.00 42.32 58 ALA A CA 3
ATOM 2417 C C . ALA A 1 58 ? 0.058 -0.335 0.386 1.00 22.21 58 ALA A C 3
ATOM 2418 O O . ALA A 1 58 ? -0.655 -0.207 -0.610 1.00 11.12 58 ALA A O 3
ATOM 2425 N N . ILE A 1 1 ? 1.509 -0.618 -1.153 1.00 31.32 1 ILE A N 4
ATOM 2426 C CA . ILE A 1 1 ? 1.872 -0.574 -2.564 1.00 30.23 1 ILE A CA 4
ATOM 2427 C C . ILE A 1 1 ? 1.018 -1.537 -3.382 1.00 13.15 1 ILE A C 4
ATOM 2428 O O . ILE A 1 1 ? 0.777 -1.315 -4.568 1.00 53.43 1 ILE A O 4
ATOM 2444 N N . TYR A 1 2 ? 0.561 -2.606 -2.739 1.00 0.22 2 TYR A N 4
ATOM 2445 C CA . TYR A 1 2 ? -0.267 -3.604 -3.406 1.00 45.54 2 TYR A CA 4
ATOM 2446 C C . TYR A 1 2 ? -1.720 -3.145 -3.479 1.00 61.42 2 TYR A C 4
ATOM 2447 O O . TYR A 1 2 ? -2.574 -3.839 -4.032 1.00 2.30 2 TYR A O 4
ATOM 2465 N N . TRP A 1 3 ? -1.992 -1.973 -2.918 1.00 32.01 3 TRP A N 4
ATOM 2466 C CA . TRP A 1 3 ? -3.342 -1.420 -2.919 1.00 71.41 3 TRP A CA 4
ATOM 2467 C C . TRP A 1 3 ? -3.423 -0.184 -3.808 1.00 34.14 3 TRP A C 4
ATOM 2468 O O . TRP A 1 3 ? -4.419 0.029 -4.501 1.00 23.34 3 TRP A O 4
ATOM 2489 N N . ILE A 1 4 ? -2.372 0.627 -3.783 1.00 4.33 4 ILE A N 4
ATOM 2490 C CA . ILE A 1 4 ? -2.325 1.842 -4.588 1.00 21.44 4 ILE A CA 4
ATOM 2491 C C . ILE A 1 4 ? -2.300 1.514 -6.077 1.00 21.54 4 ILE A C 4
ATOM 2492 O O . ILE A 1 4 ? -2.913 2.209 -6.886 1.00 61.31 4 ILE A O 4
ATOM 2508 N N . ALA A 1 5 ? -1.588 0.448 -6.430 1.00 40.53 5 ALA A N 4
ATOM 2509 C CA . ALA A 1 5 ? -1.486 0.025 -7.821 1.00 51.44 5 ALA A CA 4
ATOM 2510 C C . ALA A 1 5 ? -2.852 -0.360 -8.379 1.00 40.25 5 ALA A C 4
ATOM 2511 O O . ALA A 1 5 ? -3.036 -0.444 -9.594 1.00 2.31 5 ALA A O 4
ATOM 2518 N N . ASP A 1 6 ? -3.806 -0.594 -7.486 1.00 14.34 6 ASP A N 4
ATOM 2519 C CA . ASP A 1 6 ? -5.156 -0.970 -7.889 1.00 53.01 6 ASP A CA 4
ATOM 2520 C C . ASP A 1 6 ? -6.009 0.267 -8.155 1.00 23.00 6 ASP A C 4
ATOM 2521 O O . ASP A 1 6 ? -6.288 0.604 -9.305 1.00 65.12 6 ASP A O 4
ATOM 2530 N N . GLN A 1 7 ? -6.420 0.938 -7.084 1.00 25.34 7 GLN A N 4
ATOM 2531 C CA . GLN A 1 7 ? -7.242 2.136 -7.202 1.00 43.00 7 GLN A CA 4
ATOM 2532 C C . GLN A 1 7 ? -6.603 3.143 -8.153 1.00 62.31 7 GLN A C 4
ATOM 2533 O O . GLN A 1 7 ? -7.159 3.458 -9.205 1.00 72.01 7 GLN A O 4
ATOM 2547 N N . PHE A 1 8 ? -5.431 3.644 -7.776 1.00 15.50 8 PHE A N 4
ATOM 2548 C CA . PHE A 1 8 ? -4.717 4.617 -8.595 1.00 32.02 8 PHE A CA 4
ATOM 2549 C C . PHE A 1 8 ? -4.013 3.932 -9.762 1.00 45.02 8 PHE A C 4
ATOM 2550 O O . PHE A 1 8 ? -4.404 4.091 -10.918 1.00 2.44 8 PHE A O 4
ATOM 2567 N N . GLY A 1 9 ? -2.969 3.169 -9.451 1.00 34.44 9 GLY A N 4
ATOM 2568 C CA . GLY A 1 9 ? -2.226 2.471 -10.483 1.00 43.24 9 GLY A CA 4
ATOM 2569 C C . GLY A 1 9 ? -0.996 3.237 -10.930 1.00 30.13 9 GLY A C 4
ATOM 2570 O O . GLY A 1 9 ? -0.985 3.834 -12.007 1.00 35.32 9 GLY A O 4
ATOM 2574 N N . ILE A 1 10 ? 0.042 3.222 -10.100 1.00 72.11 10 ILE A N 4
ATOM 2575 C CA . ILE A 1 10 ? 1.281 3.921 -10.416 1.00 24.25 10 ILE A CA 4
ATOM 2576 C C . ILE A 1 10 ? 2.159 3.091 -11.347 1.00 32.05 10 ILE A C 4
ATOM 2577 O O . ILE A 1 10 ? 2.125 1.860 -11.316 1.00 1.31 10 ILE A O 4
ATOM 2593 N N . HIS A 1 11 ? 2.946 3.773 -12.173 1.00 74.31 11 HIS A N 4
ATOM 2594 C CA . HIS A 1 11 ? 3.835 3.098 -13.112 1.00 50.41 11 HIS A CA 4
ATOM 2595 C C . HIS A 1 11 ? 5.062 2.543 -12.395 1.00 74.51 11 HIS A C 4
ATOM 2596 O O . HIS A 1 11 ? 6.176 3.035 -12.576 1.00 60.05 11 HIS A O 4
ATOM 2610 N N . LEU A 1 12 ? 4.849 1.515 -11.580 1.00 44.20 12 LEU A N 4
ATOM 2611 C CA . LEU A 1 12 ? 5.938 0.892 -10.835 1.00 12.45 12 LEU A CA 4
ATOM 2612 C C . LEU A 1 12 ? 7.020 0.379 -11.778 1.00 63.05 12 LEU A C 4
ATOM 2613 O O . LEU A 1 12 ? 6.732 -0.049 -12.896 1.00 13.14 12 LEU A O 4
ATOM 2629 N N . ALA A 1 13 ? 8.267 0.423 -11.320 1.00 61.13 13 ALA A N 4
ATOM 2630 C CA . ALA A 1 13 ? 9.392 -0.042 -12.122 1.00 3.21 13 ALA A CA 4
ATOM 2631 C C . ALA A 1 13 ? 9.567 -1.552 -11.999 1.00 43.44 13 ALA A C 4
ATOM 2632 O O . ALA A 1 13 ? 10.309 -2.034 -11.143 1.00 63.21 13 ALA A O 4
ATOM 2639 N N . THR A 1 14 ? 8.879 -2.294 -12.860 1.00 73.55 14 THR A N 4
ATOM 2640 C CA . THR A 1 14 ? 8.956 -3.750 -12.847 1.00 45.24 14 THR A CA 4
ATOM 2641 C C . THR A 1 14 ? 9.990 -4.254 -13.848 1.00 30.10 14 THR A C 4
ATOM 2642 O O . THR A 1 14 ? 9.900 -5.381 -14.334 1.00 14.31 14 THR A O 4
ATOM 2653 N N . GLY A 1 15 ? 10.973 -3.412 -14.152 1.00 23.24 15 GLY A N 4
ATOM 2654 C CA . GLY A 1 15 ? 12.011 -3.792 -15.093 1.00 14.41 15 GLY A CA 4
ATOM 2655 C C . GLY A 1 15 ? 13.302 -4.185 -14.405 1.00 24.35 15 GLY A C 4
ATOM 2656 O O . GLY A 1 15 ? 13.879 -5.232 -14.701 1.00 24.32 15 GLY A O 4
ATOM 2660 N N . THR A 1 16 ? 13.761 -3.344 -13.483 1.00 15.22 16 THR A N 4
ATOM 2661 C CA . THR A 1 16 ? 14.994 -3.608 -12.752 1.00 52.44 16 THR A CA 4
ATOM 2662 C C . THR A 1 16 ? 14.721 -3.803 -11.265 1.00 70.45 16 THR A C 4
ATOM 2663 O O . THR A 1 16 ? 15.501 -4.443 -10.561 1.00 32.42 16 THR A O 4
ATOM 2674 N N . ALA A 1 17 ? 13.609 -3.249 -10.795 1.00 12.24 17 ALA A N 4
ATOM 2675 C CA . ALA A 1 17 ? 13.232 -3.365 -9.391 1.00 61.23 17 ALA A CA 4
ATOM 2676 C C . ALA A 1 17 ? 12.400 -4.620 -9.149 1.00 1.14 17 ALA A C 4
ATOM 2677 O O . ALA A 1 17 ? 12.272 -5.081 -8.014 1.00 71.24 17 ALA A O 4
ATOM 2684 N N . ARG A 1 18 ? 11.836 -5.167 -10.221 1.00 23.05 18 ARG A N 4
ATOM 2685 C CA . ARG A 1 18 ? 11.015 -6.368 -10.123 1.00 11.40 18 ARG A CA 4
ATOM 2686 C C . ARG A 1 18 ? 11.778 -7.494 -9.431 1.00 53.51 18 ARG A C 4
ATOM 2687 O O . ARG A 1 18 ? 11.206 -8.261 -8.657 1.00 21.24 18 ARG A O 4
ATOM 2708 N N . LYS A 1 19 ? 13.072 -7.587 -9.716 1.00 41.43 19 LYS A N 4
ATOM 2709 C CA . LYS A 1 19 ? 13.915 -8.617 -9.122 1.00 72.40 19 LYS A CA 4
ATOM 2710 C C . LYS A 1 19 ? 14.017 -8.433 -7.611 1.00 51.34 19 LYS A C 4
ATOM 2711 O O . LYS A 1 19 ? 13.999 -9.404 -6.854 1.00 72.12 19 LYS A O 4
ATOM 2730 N N . LEU A 1 20 ? 14.123 -7.181 -7.179 1.00 33.11 20 LEU A N 4
ATOM 2731 C CA . LEU A 1 20 ? 14.226 -6.869 -5.758 1.00 11.14 20 LEU A CA 4
ATOM 2732 C C . LEU A 1 20 ? 12.899 -7.118 -5.048 1.00 11.43 20 LEU A C 4
ATOM 2733 O O . LEU A 1 20 ? 12.856 -7.755 -3.995 1.00 11.05 20 LEU A O 4
ATOM 2749 N N . LEU A 1 21 ? 11.818 -6.613 -5.632 1.00 11.44 21 LEU A N 4
ATOM 2750 C CA . LEU A 1 21 ? 10.488 -6.782 -5.056 1.00 50.24 21 LEU A CA 4
ATOM 2751 C C . LEU A 1 21 ? 10.138 -8.260 -4.919 1.00 23.13 21 LEU A C 4
ATOM 2752 O O . LEU A 1 21 ? 9.319 -8.639 -4.082 1.00 15.11 21 LEU A O 4
ATOM 2768 N N . ASP A 1 22 ? 10.767 -9.091 -5.743 1.00 54.54 22 ASP A N 4
ATOM 2769 C CA . ASP A 1 22 ? 10.525 -10.528 -5.712 1.00 35.33 22 ASP A CA 4
ATOM 2770 C C . ASP A 1 22 ? 11.346 -11.193 -4.612 1.00 31.53 22 ASP A C 4
ATOM 2771 O O . ASP A 1 22 ? 11.308 -12.412 -4.446 1.00 32.20 22 ASP A O 4
ATOM 2780 N N . ALA A 1 23 ? 12.089 -10.384 -3.863 1.00 73.35 23 ALA A N 4
ATOM 2781 C CA . ALA A 1 23 ? 12.919 -10.894 -2.779 1.00 75.21 23 ALA A CA 4
ATOM 2782 C C . ALA A 1 23 ? 12.600 -10.188 -1.466 1.00 4.24 23 ALA A C 4
ATOM 2783 O O . ALA A 1 23 ? 12.378 -10.832 -0.440 1.00 60.25 23 ALA A O 4
ATOM 2790 N N . VAL A 1 24 ? 12.581 -8.859 -1.503 1.00 70.20 24 VAL A N 4
ATOM 2791 C CA . VAL A 1 24 ? 12.290 -8.065 -0.315 1.00 74.15 24 VAL A CA 4
ATOM 2792 C C . VAL A 1 24 ? 10.923 -8.419 0.260 1.00 11.53 24 VAL A C 4
ATOM 2793 O O . VAL A 1 24 ? 10.691 -8.286 1.462 1.00 61.34 24 VAL A O 4
ATOM 2806 N N . ALA A 1 25 ? 10.021 -8.869 -0.605 1.00 71.24 25 ALA A N 4
ATOM 2807 C CA . ALA A 1 25 ? 8.677 -9.244 -0.183 1.00 23.42 25 ALA A CA 4
ATOM 2808 C C . ALA A 1 25 ? 8.677 -10.610 0.496 1.00 54.01 25 ALA A C 4
ATOM 2809 O O . ALA A 1 25 ? 7.642 -11.075 0.975 1.00 64.23 25 ALA A O 4
ATOM 2816 N N . SER A 1 26 ? 9.842 -11.248 0.533 1.00 41.12 26 SER A N 4
ATOM 2817 C CA . SER A 1 26 ? 9.975 -12.563 1.149 1.00 14.10 26 SER A CA 4
ATOM 2818 C C . SER A 1 26 ? 10.855 -12.493 2.393 1.00 35.54 26 SER A C 4
ATOM 2819 O O . SER A 1 26 ? 10.800 -13.370 3.255 1.00 4.44 26 SER A O 4
ATOM 2827 N N . GLY A 1 27 ? 11.666 -11.443 2.479 1.00 32.53 27 GLY A N 4
ATOM 2828 C CA . GLY A 1 27 ? 12.546 -11.278 3.621 1.00 45.12 27 GLY A CA 4
ATOM 2829 C C . GLY A 1 27 ? 12.740 -9.822 3.997 1.00 24.41 27 GLY A C 4
ATOM 2830 O O . GLY A 1 27 ? 12.783 -9.480 5.178 1.00 31.14 27 GLY A O 4
ATOM 2834 N N . ALA A 1 28 ? 12.860 -8.963 2.990 1.00 31.31 28 ALA A N 4
ATOM 2835 C CA . ALA A 1 28 ? 13.050 -7.537 3.221 1.00 2.25 28 ALA A CA 4
ATOM 2836 C C . ALA A 1 28 ? 14.290 -7.279 4.071 1.00 44.04 28 ALA A C 4
ATOM 2837 O O . ALA A 1 28 ? 14.206 -6.685 5.145 1.00 11.14 28 ALA A O 4
ATOM 2844 N N . SER A 1 29 ? 15.441 -7.730 3.581 1.00 20.15 29 SER A N 4
ATOM 2845 C CA . SER A 1 29 ? 16.698 -7.552 4.298 1.00 5.01 29 SER A CA 4
ATOM 2846 C C . SER A 1 29 ? 17.475 -6.361 3.744 1.00 24.53 29 SER A C 4
ATOM 2847 O O . SER A 1 29 ? 17.970 -5.522 4.499 1.00 73.44 29 SER A O 4
ATOM 2855 N N . LEU A 1 30 ? 17.579 -6.295 2.422 1.00 43.34 30 LEU A N 4
ATOM 2856 C CA . LEU A 1 30 ? 18.296 -5.207 1.764 1.00 20.34 30 LEU A CA 4
ATOM 2857 C C . LEU A 1 30 ? 17.807 -3.852 2.265 1.00 41.00 30 LEU A C 4
ATOM 2858 O O . LEU A 1 30 ? 16.641 -3.695 2.623 1.00 33.15 30 LEU A O 4
ATOM 2874 N N . GLY A 1 31 ? 18.708 -2.874 2.284 1.00 14.25 31 GLY A N 4
ATOM 2875 C CA . GLY A 1 31 ? 18.348 -1.544 2.741 1.00 43.24 31 GLY A CA 4
ATOM 2876 C C . GLY A 1 31 ? 18.770 -0.463 1.765 1.00 10.22 31 GLY A C 4
ATOM 2877 O O . GLY A 1 31 ? 18.074 0.539 1.597 1.00 10.21 31 GLY A O 4
ATOM 2881 N N . THR A 1 32 ? 19.915 -0.664 1.120 1.00 1.42 32 THR A N 4
ATOM 2882 C CA . THR A 1 32 ? 20.430 0.303 0.159 1.00 64.12 32 THR A CA 4
ATOM 2883 C C . THR A 1 32 ? 19.827 0.079 -1.223 1.00 63.11 32 THR A C 4
ATOM 2884 O O . THR A 1 32 ? 19.390 1.023 -1.880 1.00 72.12 32 THR A O 4
ATOM 2895 N N . ALA A 1 33 ? 19.807 -1.177 -1.658 1.00 53.32 33 ALA A N 4
ATOM 2896 C CA . ALA A 1 33 ? 19.254 -1.525 -2.961 1.00 43.45 33 ALA A CA 4
ATOM 2897 C C . ALA A 1 33 ? 17.806 -1.063 -3.085 1.00 20.43 33 ALA A C 4
ATOM 2898 O O . ALA A 1 33 ? 17.357 -0.675 -4.163 1.00 43.04 33 ALA A O 4
ATOM 2905 N N . PHE A 1 34 ? 17.079 -1.110 -1.973 1.00 53.55 34 PHE A N 4
ATOM 2906 C CA . PHE A 1 34 ? 15.680 -0.698 -1.958 1.00 12.23 34 PHE A CA 4
ATOM 2907 C C . PHE A 1 34 ? 15.560 0.823 -1.967 1.00 4.31 34 PHE A C 4
ATOM 2908 O O . PHE A 1 34 ? 14.604 1.378 -2.506 1.00 55.22 34 PHE A O 4
ATOM 2925 N N . ALA A 1 35 ? 16.539 1.491 -1.365 1.00 41.30 35 ALA A N 4
ATOM 2926 C CA . ALA A 1 35 ? 16.545 2.948 -1.305 1.00 23.44 35 ALA A CA 4
ATOM 2927 C C . ALA A 1 35 ? 16.982 3.550 -2.636 1.00 1.45 35 ALA A C 4
ATOM 2928 O O . ALA A 1 35 ? 16.645 4.691 -2.951 1.00 40.04 35 ALA A O 4
ATOM 2935 N N . ALA A 1 36 ? 17.735 2.777 -3.412 1.00 15.25 36 ALA A N 4
ATOM 2936 C CA . ALA A 1 36 ? 18.216 3.235 -4.709 1.00 21.11 36 ALA A CA 4
ATOM 2937 C C . ALA A 1 36 ? 17.129 3.114 -5.772 1.00 25.32 36 ALA A C 4
ATOM 2938 O O . ALA A 1 36 ? 17.212 3.737 -6.830 1.00 55.35 36 ALA A O 4
ATOM 2945 N N . ILE A 1 37 ? 16.113 2.308 -5.483 1.00 64.43 37 ILE A N 4
ATOM 2946 C CA . ILE A 1 37 ? 15.011 2.106 -6.415 1.00 33.31 37 ILE A CA 4
ATOM 2947 C C . ILE A 1 37 ? 13.800 2.946 -6.023 1.00 74.54 37 ILE A C 4
ATOM 2948 O O . ILE A 1 37 ? 12.993 3.325 -6.873 1.00 52.42 37 ILE A O 4
ATOM 2964 N N . LEU A 1 38 ? 13.679 3.234 -4.732 1.00 70.23 38 LEU A N 4
ATOM 2965 C CA . LEU A 1 38 ? 12.567 4.031 -4.227 1.00 52.21 38 LEU A CA 4
ATOM 2966 C C . LEU A 1 38 ? 12.941 5.509 -4.163 1.00 20.53 38 LEU A C 4
ATOM 2967 O O . LEU A 1 38 ? 12.252 6.307 -3.529 1.00 25.24 38 LEU A O 4
ATOM 2983 N N . GLY A 1 39 ? 14.037 5.866 -4.826 1.00 32.21 39 GLY A N 4
ATOM 2984 C CA . GLY A 1 39 ? 14.482 7.247 -4.833 1.00 24.10 39 GLY A CA 4
ATOM 2985 C C . GLY A 1 39 ? 14.248 7.925 -6.168 1.00 61.13 39 GLY A C 4
ATOM 2986 O O . GLY A 1 39 ? 14.314 9.150 -6.271 1.00 30.11 39 GLY A O 4
ATOM 2990 N N . VAL A 1 40 ? 13.975 7.127 -7.196 1.00 22.23 40 VAL A N 4
ATOM 2991 C CA . VAL A 1 40 ? 13.731 7.657 -8.532 1.00 20.12 40 VAL A CA 4
ATOM 2992 C C . VAL A 1 40 ? 12.368 8.335 -8.613 1.00 72.55 40 VAL A C 4
ATOM 2993 O O . VAL A 1 40 ? 12.182 9.294 -9.363 1.00 61.32 40 VAL A O 4
ATOM 3006 N N . THR A 1 41 ? 11.415 7.830 -7.836 1.00 75.23 41 THR A N 4
ATOM 3007 C CA . THR A 1 41 ? 10.067 8.385 -7.821 1.00 2.34 41 THR A CA 4
ATOM 3008 C C . THR A 1 41 ? 9.518 8.456 -6.400 1.00 43.22 41 THR A C 4
ATOM 3009 O O . THR A 1 41 ? 8.879 9.438 -6.019 1.00 23.11 41 THR A O 4
ATOM 3020 N N . LEU A 1 42 ? 9.771 7.411 -5.620 1.00 63.04 42 LEU A N 4
ATOM 3021 C CA . LEU A 1 42 ? 9.303 7.355 -4.240 1.00 54.00 42 LEU A CA 4
ATOM 3022 C C . LEU A 1 42 ? 10.119 8.287 -3.350 1.00 32.53 42 LEU A C 4
ATOM 3023 O O . LEU A 1 42 ? 11.232 8.691 -3.687 1.00 73.33 42 LEU A O 4
ATOM 3039 N N . PRO A 1 43 ? 9.555 8.635 -2.183 1.00 64.23 43 PRO A N 4
ATOM 3040 C CA . PRO A 1 43 ? 10.215 9.520 -1.219 1.00 12.21 43 PRO A CA 4
ATOM 3041 C C . PRO A 1 43 ? 11.417 8.859 -0.553 1.00 40.51 43 PRO A C 4
ATOM 3042 O O . PRO A 1 43 ? 11.848 7.781 -0.959 1.00 32.52 43 PRO A O 4
ATOM 3053 N N . ALA A 1 44 ? 11.954 9.514 0.471 1.00 20.14 44 ALA A N 4
ATOM 3054 C CA . ALA A 1 44 ? 13.105 8.988 1.195 1.00 41.22 44 ALA A CA 4
ATOM 3055 C C . ALA A 1 44 ? 12.693 8.435 2.555 1.00 71.33 44 ALA A C 4
ATOM 3056 O O . ALA A 1 44 ? 13.333 7.527 3.086 1.00 41.42 44 ALA A O 4
ATOM 3063 N N . TRP A 1 45 ? 11.622 8.987 3.113 1.00 73.14 45 TRP A N 4
ATOM 3064 C CA . TRP A 1 45 ? 11.125 8.548 4.412 1.00 51.22 45 TRP A CA 4
ATOM 3065 C C . TRP A 1 45 ? 10.568 7.131 4.332 1.00 42.14 45 TRP A C 4
ATOM 3066 O O . TRP A 1 45 ? 10.638 6.372 5.297 1.00 33.44 45 TRP A O 4
ATOM 3087 N N . ALA A 1 46 ? 10.016 6.781 3.174 1.00 4.33 46 ALA A N 4
ATOM 3088 C CA . ALA A 1 46 ? 9.450 5.454 2.968 1.00 0.12 46 ALA A CA 4
ATOM 3089 C C . ALA A 1 46 ? 10.484 4.367 3.243 1.00 51.44 46 ALA A C 4
ATOM 3090 O O . ALA A 1 46 ? 10.135 3.230 3.562 1.00 54.12 46 ALA A O 4
ATOM 3097 N N . LEU A 1 47 ? 11.757 4.723 3.116 1.00 44.52 47 LEU A N 4
ATOM 3098 C CA . LEU A 1 47 ? 12.843 3.778 3.350 1.00 62.33 47 LEU A CA 4
ATOM 3099 C C . LEU A 1 47 ? 13.020 3.509 4.841 1.00 52.22 47 LEU A C 4
ATOM 3100 O O . LEU A 1 47 ? 13.319 2.387 5.248 1.00 4.43 47 LEU A O 4
ATOM 3116 N N . ALA A 1 48 ? 12.830 4.546 5.650 1.00 11.20 48 ALA A N 4
ATOM 3117 C CA . ALA A 1 48 ? 12.964 4.421 7.096 1.00 11.31 48 ALA A CA 4
ATOM 3118 C C . ALA A 1 48 ? 11.751 3.724 7.702 1.00 73.34 48 ALA A C 4
ATOM 3119 O O . ALA A 1 48 ? 11.840 3.117 8.768 1.00 21.05 48 ALA A O 4
ATOM 3126 N N . ALA A 1 49 ? 10.617 3.815 7.014 1.00 0.10 49 ALA A N 4
ATOM 3127 C CA . ALA A 1 49 ? 9.386 3.192 7.484 1.00 62.51 49 ALA A CA 4
ATOM 3128 C C . ALA A 1 49 ? 9.451 1.674 7.344 1.00 4.43 49 ALA A C 4
ATOM 3129 O O . ALA A 1 49 ? 8.812 0.944 8.101 1.00 40.03 49 ALA A O 4
ATOM 3136 N N . ALA A 1 50 ? 10.228 1.207 6.372 1.00 55.11 50 ALA A N 4
ATOM 3137 C CA . ALA A 1 50 ? 10.377 -0.223 6.134 1.00 31.24 50 ALA A CA 4
ATOM 3138 C C . ALA A 1 50 ? 11.176 -0.885 7.252 1.00 0.20 50 ALA A C 4
ATOM 3139 O O . ALA A 1 50 ? 10.965 -2.054 7.571 1.00 62.22 50 ALA A O 4
ATOM 3146 N N . GLY A 1 51 ? 12.096 -0.128 7.844 1.00 74.32 51 GLY A N 4
ATOM 3147 C CA . GLY A 1 51 ? 12.913 -0.659 8.919 1.00 61.11 51 GLY A CA 4
ATOM 3148 C C . GLY A 1 51 ? 12.084 -1.276 10.028 1.00 53.42 51 GLY A C 4
ATOM 3149 O O . GLY A 1 51 ? 12.408 -2.351 10.530 1.00 4.14 51 GLY A O 4
ATOM 3153 N N . ALA A 1 52 ? 11.010 -0.592 10.412 1.00 63.34 52 ALA A N 4
ATOM 3154 C CA . ALA A 1 52 ? 10.132 -1.079 11.468 1.00 70.41 52 ALA A CA 4
ATOM 3155 C C . ALA A 1 52 ? 9.021 -1.954 10.898 1.00 74.22 52 ALA A C 4
ATOM 3156 O O . ALA A 1 52 ? 8.767 -3.054 11.391 1.00 65.21 52 ALA A O 4
ATOM 3163 N N . LEU A 1 53 ? 8.359 -1.459 9.857 1.00 23.15 53 LEU A N 4
ATOM 3164 C CA . LEU A 1 53 ? 7.273 -2.196 9.220 1.00 4.21 53 LEU A CA 4
ATOM 3165 C C . LEU A 1 53 ? 7.255 -1.945 7.716 1.00 62.55 53 LEU A C 4
ATOM 3166 O O . LEU A 1 53 ? 6.962 -0.840 7.263 1.00 14.34 53 LEU A O 4
ATOM 3182 N N . GLY A 1 54 ? 7.569 -2.982 6.944 1.00 23.13 54 GLY A N 4
ATOM 3183 C CA . GLY A 1 54 ? 7.581 -2.855 5.499 1.00 50.43 54 GLY A CA 4
ATOM 3184 C C . GLY A 1 54 ? 6.210 -2.541 4.933 1.00 31.33 54 GLY A C 4
ATOM 3185 O O . GLY A 1 54 ? 5.244 -2.386 5.680 1.00 71.33 54 GLY A O 4
ATOM 3189 N N . ALA A 1 55 ? 6.125 -2.446 3.610 1.00 33.34 55 ALA A N 4
ATOM 3190 C CA . ALA A 1 55 ? 4.862 -2.150 2.946 1.00 50.44 55 ALA A CA 4
ATOM 3191 C C . ALA A 1 55 ? 3.808 -3.202 3.274 1.00 1.31 55 ALA A C 4
ATOM 3192 O O . ALA A 1 55 ? 3.818 -4.301 2.719 1.00 42.12 55 ALA A O 4
ATOM 3199 N N . THR A 1 56 ? 2.899 -2.859 4.181 1.00 13.23 56 THR A N 4
ATOM 3200 C CA . THR A 1 56 ? 1.839 -3.774 4.585 1.00 22.33 56 THR A CA 4
ATOM 3201 C C . THR A 1 56 ? 0.740 -3.842 3.532 1.00 55.23 56 THR A C 4
ATOM 3202 O O . THR A 1 56 ? -0.410 -3.491 3.797 1.00 4.41 56 THR A O 4
ATOM 3213 N N . ALA A 1 57 ? 1.099 -4.296 2.336 1.00 44.03 57 ALA A N 4
ATOM 3214 C CA . ALA A 1 57 ? 0.142 -4.412 1.243 1.00 71.01 57 ALA A CA 4
ATOM 3215 C C . ALA A 1 57 ? -0.386 -3.043 0.827 1.00 5.14 57 ALA A C 4
ATOM 3216 O O . ALA A 1 57 ? -1.483 -2.929 0.283 1.00 72.32 57 ALA A O 4
ATOM 3223 N N . ALA A 1 58 ? 0.403 -2.006 1.089 1.00 44.24 58 ALA A N 4
ATOM 3224 C CA . ALA A 1 58 ? 0.016 -0.644 0.740 1.00 20.44 58 ALA A CA 4
ATOM 3225 C C . ALA A 1 58 ? 0.253 -0.368 -0.740 1.00 43.13 58 ALA A C 4
ATOM 3226 O O . ALA A 1 58 ? -0.669 0.003 -1.468 1.00 22.21 58 ALA A O 4
ATOM 3233 N N . ILE A 1 1 ? 1.974 -0.394 -1.158 1.00 11.35 1 ILE A N 5
ATOM 3234 C CA . ILE A 1 1 ? 2.698 -0.546 -2.413 1.00 44.22 1 ILE A CA 5
ATOM 3235 C C . ILE A 1 1 ? 2.111 -1.674 -3.254 1.00 32.33 1 ILE A C 5
ATOM 3236 O O . ILE A 1 1 ? 2.177 -1.646 -4.483 1.00 20.22 1 ILE A O 5
ATOM 3252 N N . TYR A 1 2 ? 1.534 -2.665 -2.583 1.00 65.40 2 TYR A N 5
ATOM 3253 C CA . TYR A 1 2 ? 0.935 -3.805 -3.268 1.00 10.41 2 TYR A CA 5
ATOM 3254 C C . TYR A 1 2 ? -0.441 -3.446 -3.820 1.00 52.30 2 TYR A C 5
ATOM 3255 O O . TYR A 1 2 ? -1.086 -4.256 -4.485 1.00 60.42 2 TYR A O 5
ATOM 3273 N N . TRP A 1 3 ? -0.884 -2.225 -3.540 1.00 23.45 3 TRP A N 5
ATOM 3274 C CA . TRP A 1 3 ? -2.183 -1.757 -4.008 1.00 72.32 3 TRP A CA 5
ATOM 3275 C C . TRP A 1 3 ? -2.021 -0.691 -5.086 1.00 15.02 3 TRP A C 5
ATOM 3276 O O . TRP A 1 3 ? -2.824 -0.609 -6.016 1.00 32.20 3 TRP A O 5
ATOM 3297 N N . ILE A 1 4 ? -0.980 0.123 -4.955 1.00 2.43 4 ILE A N 5
ATOM 3298 C CA . ILE A 1 4 ? -0.713 1.183 -5.919 1.00 14.50 4 ILE A CA 5
ATOM 3299 C C . ILE A 1 4 ? -0.202 0.612 -7.237 1.00 4.02 4 ILE A C 5
ATOM 3300 O O . ILE A 1 4 ? -0.498 1.137 -8.310 1.00 12.04 4 ILE A O 5
ATOM 3316 N N . ALA A 1 5 ? 0.568 -0.468 -7.148 1.00 74.20 5 ALA A N 5
ATOM 3317 C CA . ALA A 1 5 ? 1.118 -1.114 -8.333 1.00 54.25 5 ALA A CA 5
ATOM 3318 C C . ALA A 1 5 ? 0.011 -1.710 -9.197 1.00 42.33 5 ALA A C 5
ATOM 3319 O O . ALA A 1 5 ? 0.217 -1.992 -10.378 1.00 35.32 5 ALA A O 5
ATOM 3326 N N . ASP A 1 6 ? -1.161 -1.899 -8.601 1.00 41.15 6 ASP A N 5
ATOM 3327 C CA . ASP A 1 6 ? -2.300 -2.461 -9.317 1.00 74.30 6 ASP A CA 5
ATOM 3328 C C . ASP A 1 6 ? -3.111 -1.362 -9.997 1.00 71.52 6 ASP A C 5
ATOM 3329 O O . ASP A 1 6 ? -3.087 -1.228 -11.220 1.00 41.22 6 ASP A O 5
ATOM 3338 N N . GLN A 1 7 ? -3.828 -0.581 -9.196 1.00 72.11 7 GLN A N 5
ATOM 3339 C CA . GLN A 1 7 ? -4.647 0.504 -9.722 1.00 15.43 7 GLN A CA 5
ATOM 3340 C C . GLN A 1 7 ? -3.829 1.412 -10.634 1.00 62.31 7 GLN A C 5
ATOM 3341 O O . GLN A 1 7 ? -4.109 1.525 -11.828 1.00 0.24 7 GLN A O 5
ATOM 3355 N N . PHE A 1 8 ? -2.816 2.057 -10.065 1.00 21.42 8 PHE A N 5
ATOM 3356 C CA . PHE A 1 8 ? -1.957 2.955 -10.827 1.00 2.53 8 PHE A CA 5
ATOM 3357 C C . PHE A 1 8 ? -0.956 2.168 -11.668 1.00 12.41 8 PHE A C 5
ATOM 3358 O O . PHE A 1 8 ? -1.007 2.192 -12.897 1.00 35.02 8 PHE A O 5
ATOM 3375 N N . GLY A 1 9 ? -0.045 1.472 -10.995 1.00 71.42 9 GLY A N 5
ATOM 3376 C CA . GLY A 1 9 ? 0.955 0.688 -11.696 1.00 22.32 9 GLY A CA 5
ATOM 3377 C C . GLY A 1 9 ? 1.754 1.516 -12.683 1.00 73.41 9 GLY A C 5
ATOM 3378 O O . GLY A 1 9 ? 1.645 1.324 -13.895 1.00 12.24 9 GLY A O 5
ATOM 3382 N N . ILE A 1 10 ? 2.557 2.439 -12.165 1.00 72.12 10 ILE A N 5
ATOM 3383 C CA . ILE A 1 10 ? 3.376 3.299 -13.010 1.00 52.12 10 ILE A CA 5
ATOM 3384 C C . ILE A 1 10 ? 4.193 2.478 -14.002 1.00 5.24 10 ILE A C 5
ATOM 3385 O O . ILE A 1 10 ? 4.772 1.451 -13.646 1.00 34.34 10 ILE A O 5
ATOM 3401 N N . HIS A 1 11 ? 4.239 2.939 -15.248 1.00 2.25 11 HIS A N 5
ATOM 3402 C CA . HIS A 1 11 ? 4.989 2.249 -16.291 1.00 72.11 11 HIS A CA 5
ATOM 3403 C C . HIS A 1 11 ? 6.422 1.978 -15.842 1.00 75.10 11 HIS A C 5
ATOM 3404 O O . HIS A 1 11 ? 6.994 0.932 -16.154 1.00 13.54 11 HIS A O 5
ATOM 3418 N N . LEU A 1 12 ? 6.996 2.926 -15.110 1.00 30.44 12 LEU A N 5
ATOM 3419 C CA . LEU A 1 12 ? 8.363 2.790 -14.618 1.00 33.40 12 LEU A CA 5
ATOM 3420 C C . LEU A 1 12 ? 8.546 1.469 -13.877 1.00 61.12 12 LEU A C 5
ATOM 3421 O O . LEU A 1 12 ? 9.261 0.581 -14.340 1.00 24.34 12 LEU A O 5
ATOM 3437 N N . ALA A 1 13 ? 7.893 1.347 -12.726 1.00 64.51 13 ALA A N 5
ATOM 3438 C CA . ALA A 1 13 ? 7.981 0.133 -11.924 1.00 20.15 13 ALA A CA 5
ATOM 3439 C C . ALA A 1 13 ? 6.983 -0.916 -12.403 1.00 41.32 13 ALA A C 5
ATOM 3440 O O . ALA A 1 13 ? 6.179 -1.426 -11.623 1.00 32.14 13 ALA A O 5
ATOM 3447 N N . THR A 1 14 ? 7.039 -1.233 -13.693 1.00 22.20 14 THR A N 5
ATOM 3448 C CA . THR A 1 14 ? 6.139 -2.220 -14.277 1.00 42.51 14 THR A CA 5
ATOM 3449 C C . THR A 1 14 ? 6.759 -3.612 -14.253 1.00 42.11 14 THR A C 5
ATOM 3450 O O . THR A 1 14 ? 6.571 -4.402 -15.177 1.00 34.10 14 THR A O 5
ATOM 3461 N N . GLY A 1 15 ? 7.500 -3.907 -13.189 1.00 1.20 15 GLY A N 5
ATOM 3462 C CA . GLY A 1 15 ? 8.136 -5.205 -13.065 1.00 21.23 15 GLY A CA 5
ATOM 3463 C C . GLY A 1 15 ? 9.560 -5.107 -12.554 1.00 12.14 15 GLY A C 5
ATOM 3464 O O . GLY A 1 15 ? 10.463 -5.758 -13.079 1.00 62.32 15 GLY A O 5
ATOM 3468 N N . THR A 1 16 ? 9.763 -4.288 -11.526 1.00 31.53 16 THR A N 5
ATOM 3469 C CA . THR A 1 16 ? 11.087 -4.105 -10.945 1.00 51.52 16 THR A CA 5
ATOM 3470 C C . THR A 1 16 ? 11.055 -4.290 -9.433 1.00 32.34 16 THR A C 5
ATOM 3471 O O . THR A 1 16 ? 11.787 -5.113 -8.883 1.00 53.11 16 THR A O 5
ATOM 3482 N N . ALA A 1 17 ? 10.201 -3.521 -8.765 1.00 3.04 17 ALA A N 5
ATOM 3483 C CA . ALA A 1 17 ? 10.072 -3.603 -7.315 1.00 61.21 17 ALA A CA 5
ATOM 3484 C C . ALA A 1 17 ? 9.516 -4.958 -6.889 1.00 42.15 17 ALA A C 5
ATOM 3485 O O . ALA A 1 17 ? 9.752 -5.412 -5.770 1.00 15.14 17 ALA A O 5
ATOM 3492 N N . ARG A 1 18 ? 8.777 -5.598 -7.790 1.00 23.45 18 ARG A N 5
ATOM 3493 C CA . ARG A 1 18 ? 8.186 -6.901 -7.506 1.00 2.41 18 ARG A CA 5
ATOM 3494 C C . ARG A 1 18 ? 9.259 -7.909 -7.106 1.00 1.05 18 ARG A C 5
ATOM 3495 O O . ARG A 1 18 ? 9.146 -8.577 -6.078 1.00 22.33 18 ARG A O 5
ATOM 3516 N N . LYS A 1 19 ? 10.300 -8.014 -7.925 1.00 20.13 19 LYS A N 5
ATOM 3517 C CA . LYS A 1 19 ? 11.394 -8.940 -7.657 1.00 43.22 19 LYS A CA 5
ATOM 3518 C C . LYS A 1 19 ? 12.010 -8.673 -6.287 1.00 60.13 19 LYS A C 5
ATOM 3519 O O . LYS A 1 19 ? 12.599 -9.565 -5.676 1.00 23.42 19 LYS A O 5
ATOM 3538 N N . LEU A 1 20 ? 11.869 -7.441 -5.810 1.00 72.51 20 LEU A N 5
ATOM 3539 C CA . LEU A 1 20 ? 12.410 -7.058 -4.511 1.00 10.32 20 LEU A CA 5
ATOM 3540 C C . LEU A 1 20 ? 11.440 -7.417 -3.389 1.00 64.14 20 LEU A C 5
ATOM 3541 O O . LEU A 1 20 ? 11.834 -7.993 -2.374 1.00 44.42 20 LEU A O 5
ATOM 3557 N N . LEU A 1 21 ? 10.171 -7.076 -3.580 1.00 52.03 21 LEU A N 5
ATOM 3558 C CA . LEU A 1 21 ? 9.143 -7.365 -2.586 1.00 2.41 21 LEU A CA 5
ATOM 3559 C C . LEU A 1 21 ? 8.904 -8.867 -2.471 1.00 14.44 21 LEU A C 5
ATOM 3560 O O . LEU A 1 21 ? 8.302 -9.337 -1.505 1.00 54.11 21 LEU A O 5
ATOM 3576 N N . ASP A 1 22 ? 9.380 -9.614 -3.460 1.00 4.01 22 ASP A N 5
ATOM 3577 C CA . ASP A 1 22 ? 9.221 -11.064 -3.468 1.00 41.41 22 ASP A CA 5
ATOM 3578 C C . ASP A 1 22 ? 10.469 -11.750 -2.921 1.00 74.41 22 ASP A C 5
ATOM 3579 O O . ASP A 1 22 ? 10.604 -12.971 -3.003 1.00 54.22 22 ASP A O 5
ATOM 3588 N N . ALA A 1 23 ? 11.378 -10.958 -2.364 1.00 1.41 23 ALA A N 5
ATOM 3589 C CA . ALA A 1 23 ? 12.614 -11.489 -1.803 1.00 31.33 23 ALA A CA 5
ATOM 3590 C C . ALA A 1 23 ? 12.896 -10.889 -0.430 1.00 31.25 23 ALA A C 5
ATOM 3591 O O . ALA A 1 23 ? 13.344 -11.584 0.483 1.00 73.23 23 ALA A O 5
ATOM 3598 N N . VAL A 1 24 ? 12.632 -9.594 -0.289 1.00 73.11 24 VAL A N 5
ATOM 3599 C CA . VAL A 1 24 ? 12.857 -8.900 0.973 1.00 31.44 24 VAL A CA 5
ATOM 3600 C C . VAL A 1 24 ? 11.984 -9.479 2.082 1.00 41.25 24 VAL A C 5
ATOM 3601 O O . VAL A 1 24 ? 12.390 -9.531 3.242 1.00 63.41 24 VAL A O 5
ATOM 3614 N N . ALA A 1 25 ? 10.782 -9.912 1.715 1.00 24.52 25 ALA A N 5
ATOM 3615 C CA . ALA A 1 25 ? 9.853 -10.490 2.678 1.00 55.12 25 ALA A CA 5
ATOM 3616 C C . ALA A 1 25 ? 10.471 -11.689 3.387 1.00 23.44 25 ALA A C 5
ATOM 3617 O O . ALA A 1 25 ? 10.065 -12.046 4.493 1.00 35.30 25 ALA A O 5
ATOM 3624 N N . SER A 1 26 ? 11.456 -12.308 2.744 1.00 24.23 26 SER A N 5
ATOM 3625 C CA . SER A 1 26 ? 12.128 -13.471 3.312 1.00 3.15 26 SER A CA 5
ATOM 3626 C C . SER A 1 26 ? 13.631 -13.230 3.422 1.00 31.23 26 SER A C 5
ATOM 3627 O O . SER A 1 26 ? 14.420 -14.173 3.467 1.00 43.31 26 SER A O 5
ATOM 3635 N N . GLY A 1 27 ? 14.019 -11.959 3.465 1.00 32.15 27 GLY A N 5
ATOM 3636 C CA . GLY A 1 27 ? 15.425 -11.616 3.570 1.00 51.25 27 GLY A CA 5
ATOM 3637 C C . GLY A 1 27 ? 15.728 -10.238 3.014 1.00 20.23 27 GLY A C 5
ATOM 3638 O O . GLY A 1 27 ? 16.470 -10.103 2.042 1.00 21.10 27 GLY A O 5
ATOM 3642 N N . ALA A 1 28 ? 15.151 -9.213 3.632 1.00 1.23 28 ALA A N 5
ATOM 3643 C CA . ALA A 1 28 ? 15.364 -7.839 3.194 1.00 11.02 28 ALA A CA 5
ATOM 3644 C C . ALA A 1 28 ? 16.785 -7.379 3.501 1.00 50.21 28 ALA A C 5
ATOM 3645 O O . ALA A 1 28 ? 17.031 -6.724 4.514 1.00 54.12 28 ALA A O 5
ATOM 3652 N N . SER A 1 29 ? 17.718 -7.726 2.620 1.00 73.31 29 SER A N 5
ATOM 3653 C CA . SER A 1 29 ? 19.116 -7.353 2.799 1.00 13.53 29 SER A CA 5
ATOM 3654 C C . SER A 1 29 ? 19.422 -6.038 2.088 1.00 10.24 29 SER A C 5
ATOM 3655 O O . SER A 1 29 ? 20.520 -5.493 2.212 1.00 53.33 29 SER A O 5
ATOM 3663 N N . LEU A 1 30 ? 18.444 -5.533 1.344 1.00 61.50 30 LEU A N 5
ATOM 3664 C CA . LEU A 1 30 ? 18.607 -4.282 0.612 1.00 22.12 30 LEU A CA 5
ATOM 3665 C C . LEU A 1 30 ? 18.981 -3.144 1.556 1.00 1.13 30 LEU A C 5
ATOM 3666 O O . LEU A 1 30 ? 19.121 -3.344 2.762 1.00 33.30 30 LEU A O 5
ATOM 3682 N N . GLY A 1 31 ? 19.140 -1.947 0.999 1.00 60.22 31 GLY A N 5
ATOM 3683 C CA . GLY A 1 31 ? 19.494 -0.794 1.806 1.00 60.13 31 GLY A CA 5
ATOM 3684 C C . GLY A 1 31 ? 20.106 0.323 0.984 1.00 54.03 31 GLY A C 5
ATOM 3685 O O . GLY A 1 31 ? 20.086 1.486 1.389 1.00 31.31 31 GLY A O 5
ATOM 3689 N N . THR A 1 32 ? 20.653 -0.029 -0.176 1.00 1.33 32 THR A N 5
ATOM 3690 C CA . THR A 1 32 ? 21.276 0.952 -1.056 1.00 10.05 32 THR A CA 5
ATOM 3691 C C . THR A 1 32 ? 20.495 1.098 -2.357 1.00 21.24 32 THR A C 5
ATOM 3692 O O . THR A 1 32 ? 20.436 2.181 -2.938 1.00 33.12 32 THR A O 5
ATOM 3703 N N . ALA A 1 33 ? 19.897 0.000 -2.808 1.00 53.52 33 ALA A N 5
ATOM 3704 C CA . ALA A 1 33 ? 19.117 0.007 -4.040 1.00 12.44 33 ALA A CA 5
ATOM 3705 C C . ALA A 1 33 ? 17.653 0.333 -3.761 1.00 4.32 33 ALA A C 5
ATOM 3706 O O . ALA A 1 33 ? 16.943 0.837 -4.631 1.00 14.24 33 ALA A O 5
ATOM 3713 N N . PHE A 1 34 ? 17.209 0.042 -2.543 1.00 31.12 34 PHE A N 5
ATOM 3714 C CA . PHE A 1 34 ? 15.829 0.303 -2.150 1.00 71.40 34 PHE A CA 5
ATOM 3715 C C . PHE A 1 34 ? 15.531 1.799 -2.172 1.00 34.11 34 PHE A C 5
ATOM 3716 O O . PHE A 1 34 ? 14.398 2.213 -2.416 1.00 12.20 34 PHE A O 5
ATOM 3733 N N . ALA A 1 35 ? 16.556 2.604 -1.914 1.00 52.33 35 ALA A N 5
ATOM 3734 C CA . ALA A 1 35 ? 16.405 4.054 -1.906 1.00 12.13 35 ALA A CA 5
ATOM 3735 C C . ALA A 1 35 ? 16.359 4.610 -3.325 1.00 23.20 35 ALA A C 5
ATOM 3736 O O . ALA A 1 35 ? 15.816 5.688 -3.562 1.00 42.32 35 ALA A O 5
ATOM 3743 N N . ALA A 1 36 ? 16.934 3.867 -4.265 1.00 74.42 36 ALA A N 5
ATOM 3744 C CA . ALA A 1 36 ? 16.957 4.285 -5.661 1.00 61.13 36 ALA A CA 5
ATOM 3745 C C . ALA A 1 36 ? 15.624 3.995 -6.344 1.00 4.34 36 ALA A C 5
ATOM 3746 O O . ALA A 1 36 ? 15.331 4.539 -7.409 1.00 31.02 36 ALA A O 5
ATOM 3753 N N . ILE A 1 37 ? 14.822 3.136 -5.724 1.00 43.11 37 ILE A N 5
ATOM 3754 C CA . ILE A 1 37 ? 13.521 2.775 -6.272 1.00 52.33 37 ILE A CA 5
ATOM 3755 C C . ILE A 1 37 ? 12.396 3.504 -5.544 1.00 24.52 37 ILE A C 5
ATOM 3756 O O . ILE A 1 37 ? 11.338 3.765 -6.116 1.00 75.35 37 ILE A O 5
ATOM 3772 N N . LEU A 1 38 ? 12.633 3.831 -4.278 1.00 65.34 38 LEU A N 5
ATOM 3773 C CA . LEU A 1 38 ? 11.641 4.532 -3.471 1.00 23.55 38 LEU A CA 5
ATOM 3774 C C . LEU A 1 38 ? 11.928 6.029 -3.434 1.00 4.13 38 LEU A C 5
ATOM 3775 O O . LEU A 1 38 ? 11.423 6.748 -2.573 1.00 35.43 38 LEU A O 5
ATOM 3791 N N . GLY A 1 39 ? 12.743 6.494 -4.376 1.00 71.14 39 GLY A N 5
ATOM 3792 C CA . GLY A 1 39 ? 13.081 7.904 -4.435 1.00 65.21 39 GLY A CA 5
ATOM 3793 C C . GLY A 1 39 ? 12.447 8.604 -5.621 1.00 20.53 39 GLY A C 5
ATOM 3794 O O . GLY A 1 39 ? 12.440 9.832 -5.695 1.00 1.41 39 GLY A O 5
ATOM 3798 N N . VAL A 1 40 ? 11.913 7.820 -6.552 1.00 64.24 40 VAL A N 5
ATOM 3799 C CA . VAL A 1 40 ? 11.274 8.371 -7.741 1.00 41.50 40 VAL A CA 5
ATOM 3800 C C . VAL A 1 40 ? 9.898 8.940 -7.412 1.00 23.55 40 VAL A C 5
ATOM 3801 O O . VAL A 1 40 ? 9.447 9.904 -8.031 1.00 23.13 40 VAL A O 5
ATOM 3814 N N . THR A 1 41 ? 9.234 8.336 -6.431 1.00 20.31 41 THR A N 5
ATOM 3815 C CA . THR A 1 41 ? 7.909 8.780 -6.019 1.00 12.44 41 THR A CA 5
ATOM 3816 C C . THR A 1 41 ? 7.766 8.749 -4.501 1.00 52.33 41 THR A C 5
ATOM 3817 O O . THR A 1 41 ? 7.194 9.661 -3.902 1.00 41.34 41 THR A O 5
ATOM 3828 N N . LEU A 1 42 ? 8.289 7.696 -3.884 1.00 73.40 42 LEU A N 5
ATOM 3829 C CA . LEU A 1 42 ? 8.220 7.546 -2.434 1.00 40.15 42 LEU A CA 5
ATOM 3830 C C . LEU A 1 42 ? 9.190 8.498 -1.742 1.00 40.22 42 LEU A C 5
ATOM 3831 O O . LEU A 1 42 ? 10.142 8.998 -2.342 1.00 22.21 42 LEU A O 5
ATOM 3847 N N . PRO A 1 43 ? 8.946 8.755 -0.449 1.00 31.34 43 PRO A N 5
ATOM 3848 C CA . PRO A 1 43 ? 9.788 9.646 0.354 1.00 3.14 43 PRO A CA 5
ATOM 3849 C C . PRO A 1 43 ? 11.164 9.050 0.631 1.00 22.11 43 PRO A C 5
ATOM 3850 O O . PRO A 1 43 ? 11.530 8.020 0.066 1.00 72.13 43 PRO A O 5
ATOM 3861 N N . ALA A 1 44 ? 11.923 9.704 1.505 1.00 53.03 44 ALA A N 5
ATOM 3862 C CA . ALA A 1 44 ? 13.257 9.237 1.858 1.00 63.40 44 ALA A CA 5
ATOM 3863 C C . ALA A 1 44 ? 13.264 8.588 3.238 1.00 24.00 44 ALA A C 5
ATOM 3864 O O . ALA A 1 44 ? 14.076 7.705 3.515 1.00 71.43 44 ALA A O 5
ATOM 3871 N N . TRP A 1 45 ? 12.357 9.032 4.100 1.00 53.13 45 TRP A N 5
ATOM 3872 C CA . TRP A 1 45 ? 12.259 8.495 5.452 1.00 25.51 45 TRP A CA 5
ATOM 3873 C C . TRP A 1 45 ? 11.746 7.059 5.432 1.00 50.14 45 TRP A C 5
ATOM 3874 O O . TRP A 1 45 ? 12.078 6.259 6.306 1.00 14.21 45 TRP A O 5
ATOM 3895 N N . ALA A 1 46 ? 10.935 6.739 4.428 1.00 4.32 46 ALA A N 5
ATOM 3896 C CA . ALA A 1 46 ? 10.378 5.399 4.294 1.00 43.15 46 ALA A CA 5
ATOM 3897 C C . ALA A 1 46 ? 11.474 4.340 4.360 1.00 15.14 46 ALA A C 5
ATOM 3898 O O . ALA A 1 46 ? 11.238 3.216 4.805 1.00 71.31 46 ALA A O 5
ATOM 3905 N N . LEU A 1 47 ? 12.671 4.705 3.916 1.00 51.41 47 LEU A N 5
ATOM 3906 C CA . LEU A 1 47 ? 13.803 3.786 3.925 1.00 65.13 47 LEU A CA 5
ATOM 3907 C C . LEU A 1 47 ? 14.141 3.352 5.347 1.00 23.34 47 LEU A C 5
ATOM 3908 O O . LEU A 1 47 ? 14.463 2.189 5.592 1.00 12.43 47 LEU A O 5
ATOM 3924 N N . ALA A 1 48 ? 14.064 4.293 6.282 1.00 1.40 48 ALA A N 5
ATOM 3925 C CA . ALA A 1 48 ? 14.357 4.007 7.681 1.00 45.22 48 ALA A CA 5
ATOM 3926 C C . ALA A 1 48 ? 13.374 2.990 8.251 1.00 4.40 48 ALA A C 5
ATOM 3927 O O . ALA A 1 48 ? 13.707 2.237 9.165 1.00 33.14 48 ALA A O 5
ATOM 3934 N N . ALA A 1 49 ? 12.163 2.976 7.705 1.00 34.44 49 ALA A N 5
ATOM 3935 C CA . ALA A 1 49 ? 11.132 2.050 8.159 1.00 12.33 49 ALA A CA 5
ATOM 3936 C C . ALA A 1 49 ? 11.249 0.706 7.448 1.00 13.44 49 ALA A C 5
ATOM 3937 O O . ALA A 1 49 ? 10.804 -0.319 7.963 1.00 70.33 49 ALA A O 5
ATOM 3944 N N . ALA A 1 50 ? 11.849 0.720 6.263 1.00 63.41 50 ALA A N 5
ATOM 3945 C CA . ALA A 1 50 ? 12.026 -0.499 5.482 1.00 15.42 50 ALA A CA 5
ATOM 3946 C C . ALA A 1 50 ? 12.676 -1.596 6.317 1.00 23.30 50 ALA A C 5
ATOM 3947 O O . ALA A 1 50 ? 12.434 -2.782 6.098 1.00 34.43 50 ALA A O 5
ATOM 3954 N N . GLY A 1 51 ? 13.505 -1.192 7.275 1.00 63.31 51 GLY A N 5
ATOM 3955 C CA . GLY A 1 51 ? 14.179 -2.154 8.127 1.00 32.44 51 GLY A CA 5
ATOM 3956 C C . GLY A 1 51 ? 13.218 -3.140 8.761 1.00 34.33 51 GLY A C 5
ATOM 3957 O O . GLY A 1 51 ? 13.592 -4.271 9.072 1.00 42.44 51 GLY A O 5
ATOM 3961 N N . ALA A 1 52 ? 11.975 -2.711 8.956 1.00 71.04 52 ALA A N 5
ATOM 3962 C CA . ALA A 1 52 ? 10.957 -3.564 9.556 1.00 22.25 52 ALA A CA 5
ATOM 3963 C C . ALA A 1 52 ? 9.612 -3.387 8.861 1.00 13.21 52 ALA A C 5
ATOM 3964 O O . ALA A 1 52 ? 9.494 -2.626 7.899 1.00 32.43 52 ALA A O 5
ATOM 3971 N N . LEU A 1 53 ? 8.600 -4.093 9.352 1.00 34.15 53 LEU A N 5
ATOM 3972 C CA . LEU A 1 53 ? 7.261 -4.014 8.778 1.00 61.15 53 LEU A CA 5
ATOM 3973 C C . LEU A 1 53 ? 6.802 -2.564 8.665 1.00 54.00 53 LEU A C 5
ATOM 3974 O O . LEU A 1 53 ? 6.735 -1.844 9.660 1.00 32.24 53 LEU A O 5
ATOM 3990 N N . GLY A 1 54 ? 6.483 -2.142 7.445 1.00 64.22 54 GLY A N 5
ATOM 3991 C CA . GLY A 1 54 ? 6.032 -0.781 7.225 1.00 51.32 54 GLY A CA 5
ATOM 3992 C C . GLY A 1 54 ? 4.869 -0.705 6.256 1.00 73.02 54 GLY A C 5
ATOM 3993 O O . GLY A 1 54 ? 3.731 -0.465 6.659 1.00 60.12 54 GLY A O 5
ATOM 3997 N N . ALA A 1 55 ? 5.154 -0.908 4.974 1.00 63.51 55 ALA A N 5
ATOM 3998 C CA . ALA A 1 55 ? 4.123 -0.862 3.945 1.00 60.42 55 ALA A CA 5
ATOM 3999 C C . ALA A 1 55 ? 3.079 -1.951 4.165 1.00 35.32 55 ALA A C 5
ATOM 4000 O O . ALA A 1 55 ? 3.303 -3.117 3.838 1.00 33.32 55 ALA A O 5
ATOM 4007 N N . THR A 1 56 ? 1.935 -1.564 4.723 1.00 63.42 56 THR A N 5
ATOM 4008 C CA . THR A 1 56 ? 0.857 -2.508 4.989 1.00 52.12 56 THR A CA 5
ATOM 4009 C C . THR A 1 56 ? 0.099 -2.851 3.711 1.00 11.14 56 THR A C 5
ATOM 4010 O O . THR A 1 56 ? -1.095 -2.578 3.595 1.00 53.12 56 THR A O 5
ATOM 4021 N N . ALA A 1 57 ? 0.801 -3.451 2.756 1.00 75.43 57 ALA A N 5
ATOM 4022 C CA . ALA A 1 57 ? 0.192 -3.834 1.488 1.00 64.25 57 ALA A CA 5
ATOM 4023 C C . ALA A 1 57 ? -0.272 -2.608 0.709 1.00 32.02 57 ALA A C 5
ATOM 4024 O O . ALA A 1 57 ? -1.204 -2.686 -0.091 1.00 45.44 57 ALA A O 5
ATOM 4031 N N . ALA A 1 58 ? 0.382 -1.477 0.950 1.00 3.23 58 ALA A N 5
ATOM 4032 C CA . ALA A 1 58 ? 0.037 -0.234 0.271 1.00 73.53 58 ALA A CA 5
ATOM 4033 C C . ALA A 1 58 ? 0.645 -0.186 -1.127 1.00 15.10 58 ALA A C 5
ATOM 4034 O O . ALA A 1 58 ? -0.066 -0.013 -2.118 1.00 14.43 58 ALA A O 5
ATOM 4041 N N . ILE A 1 1 ? 0.876 -0.114 -1.257 1.00 64.44 1 ILE A N 6
ATOM 4042 C CA . ILE A 1 1 ? 1.368 -0.236 -2.624 1.00 44.11 1 ILE A CA 6
ATOM 4043 C C . ILE A 1 1 ? 0.731 -1.426 -3.334 1.00 2.41 1 ILE A C 6
ATOM 4044 O O . ILE A 1 1 ? 0.580 -1.424 -4.556 1.00 33.42 1 ILE A O 6
ATOM 4060 N N . TYR A 1 2 ? 0.358 -2.439 -2.560 1.00 2.30 2 TYR A N 6
ATOM 4061 C CA . TYR A 1 2 ? -0.263 -3.636 -3.114 1.00 43.24 2 TYR A CA 6
ATOM 4062 C C . TYR A 1 2 ? -1.752 -3.413 -3.361 1.00 44.23 2 TYR A C 6
ATOM 4063 O O . TYR A 1 2 ? -2.450 -4.299 -3.854 1.00 42.21 2 TYR A O 6
ATOM 4081 N N . TRP A 1 3 ? -2.230 -2.223 -3.016 1.00 22.03 3 TRP A N 6
ATOM 4082 C CA . TRP A 1 3 ? -3.636 -1.882 -3.200 1.00 1.21 3 TRP A CA 6
ATOM 4083 C C . TRP A 1 3 ? -3.801 -0.822 -4.283 1.00 54.41 3 TRP A C 6
ATOM 4084 O O . TRP A 1 3 ? -4.752 -0.863 -5.065 1.00 30.24 3 TRP A O 6
ATOM 4105 N N . ILE A 1 4 ? -2.871 0.126 -4.324 1.00 54.41 4 ILE A N 6
ATOM 4106 C CA . ILE A 1 4 ? -2.915 1.196 -5.313 1.00 42.31 4 ILE A CA 6
ATOM 4107 C C . ILE A 1 4 ? -2.751 0.646 -6.726 1.00 33.12 4 ILE A C 6
ATOM 4108 O O . ILE A 1 4 ? -3.387 1.122 -7.666 1.00 5.51 4 ILE A O 6
ATOM 4124 N N . ALA A 1 5 ? -1.896 -0.362 -6.867 1.00 55.21 5 ALA A N 6
ATOM 4125 C CA . ALA A 1 5 ? -1.652 -0.980 -8.164 1.00 72.22 5 ALA A CA 6
ATOM 4126 C C . ALA A 1 5 ? -2.933 -1.577 -8.738 1.00 22.35 5 ALA A C 6
ATOM 4127 O O . ALA A 1 5 ? -3.027 -1.832 -9.938 1.00 62.33 5 ALA A O 6
ATOM 4134 N N . ASP A 1 6 ? -3.916 -1.799 -7.872 1.00 0.40 6 ASP A N 6
ATOM 4135 C CA . ASP A 1 6 ? -5.192 -2.366 -8.293 1.00 1.23 6 ASP A CA 6
ATOM 4136 C C . ASP A 1 6 ? -6.133 -1.274 -8.792 1.00 75.41 6 ASP A C 6
ATOM 4137 O O . ASP A 1 6 ? -6.401 -1.173 -9.989 1.00 20.00 6 ASP A O 6
ATOM 4146 N N . GLN A 1 7 ? -6.633 -0.462 -7.866 1.00 40.15 7 GLN A N 6
ATOM 4147 C CA . GLN A 1 7 ? -7.546 0.621 -8.213 1.00 72.44 7 GLN A CA 6
ATOM 4148 C C . GLN A 1 7 ? -6.916 1.556 -9.240 1.00 14.31 7 GLN A C 6
ATOM 4149 O O . GLN A 1 7 ? -7.402 1.678 -10.365 1.00 22.32 7 GLN A O 6
ATOM 4163 N N . PHE A 1 8 ? -5.833 2.216 -8.845 1.00 3.51 8 PHE A N 6
ATOM 4164 C CA . PHE A 1 8 ? -5.137 3.143 -9.730 1.00 61.14 8 PHE A CA 6
ATOM 4165 C C . PHE A 1 8 ? -4.318 2.387 -10.773 1.00 3.43 8 PHE A C 6
ATOM 4166 O O . PHE A 1 8 ? -4.660 2.370 -11.954 1.00 50.43 8 PHE A O 6
ATOM 4183 N N . GLY A 1 9 ? -3.232 1.763 -10.325 1.00 52.32 9 GLY A N 6
ATOM 4184 C CA . GLY A 1 9 ? -2.380 1.015 -11.231 1.00 11.20 9 GLY A CA 6
ATOM 4185 C C . GLY A 1 9 ? -1.185 1.821 -11.701 1.00 75.24 9 GLY A C 6
ATOM 4186 O O . GLY A 1 9 ? -1.231 2.452 -12.758 1.00 32.30 9 GLY A O 6
ATOM 4190 N N . ILE A 1 10 ? -0.114 1.802 -10.915 1.00 73.55 10 ILE A N 6
ATOM 4191 C CA . ILE A 1 10 ? 1.097 2.536 -11.258 1.00 0.42 10 ILE A CA 6
ATOM 4192 C C . ILE A 1 10 ? 2.105 1.636 -11.964 1.00 3.15 10 ILE A C 6
ATOM 4193 O O . ILE A 1 10 ? 2.188 0.440 -11.684 1.00 73.52 10 ILE A O 6
ATOM 4209 N N . HIS A 1 11 ? 2.873 2.220 -12.879 1.00 33.32 11 HIS A N 6
ATOM 4210 C CA . HIS A 1 11 ? 3.878 1.471 -13.624 1.00 24.55 11 HIS A CA 6
ATOM 4211 C C . HIS A 1 11 ? 5.263 1.662 -13.011 1.00 53.53 11 HIS A C 6
ATOM 4212 O O . HIS A 1 11 ? 6.255 1.806 -13.727 1.00 10.43 11 HIS A O 6
ATOM 4226 N N . LEU A 1 12 ? 5.322 1.664 -11.684 1.00 40.42 12 LEU A N 6
ATOM 4227 C CA . LEU A 1 12 ? 6.585 1.840 -10.975 1.00 72.50 12 LEU A CA 6
ATOM 4228 C C . LEU A 1 12 ? 7.510 0.650 -11.209 1.00 20.54 12 LEU A C 6
ATOM 4229 O O . LEU A 1 12 ? 8.530 0.767 -11.887 1.00 11.40 12 LEU A O 6
ATOM 4245 N N . ALA A 1 13 ? 7.145 -0.497 -10.643 1.00 44.34 13 ALA A N 6
ATOM 4246 C CA . ALA A 1 13 ? 7.940 -1.709 -10.794 1.00 22.34 13 ALA A CA 6
ATOM 4247 C C . ALA A 1 13 ? 7.703 -2.356 -12.154 1.00 43.02 13 ALA A C 6
ATOM 4248 O O . ALA A 1 13 ? 7.276 -3.508 -12.240 1.00 40.25 13 ALA A O 6
ATOM 4255 N N . THR A 1 14 ? 7.983 -1.607 -13.217 1.00 32.52 14 THR A N 6
ATOM 4256 C CA . THR A 1 14 ? 7.798 -2.107 -14.573 1.00 64.14 14 THR A CA 6
ATOM 4257 C C . THR A 1 14 ? 8.627 -3.364 -14.814 1.00 35.13 14 THR A C 6
ATOM 4258 O O . THR A 1 14 ? 8.368 -4.120 -15.749 1.00 71.21 14 THR A O 6
ATOM 4269 N N . GLY A 1 15 ? 9.624 -3.582 -13.962 1.00 20.21 15 GLY A N 6
ATOM 4270 C CA . GLY A 1 15 ? 10.475 -4.750 -14.099 1.00 53.10 15 GLY A CA 6
ATOM 4271 C C . GLY A 1 15 ? 11.593 -4.776 -13.076 1.00 35.34 15 GLY A C 6
ATOM 4272 O O . GLY A 1 15 ? 11.750 -5.752 -12.341 1.00 14.14 15 GLY A O 6
ATOM 4276 N N . THR A 1 16 ? 12.374 -3.702 -13.027 1.00 42.13 16 THR A N 6
ATOM 4277 C CA . THR A 1 16 ? 13.485 -3.607 -12.089 1.00 1.42 16 THR A CA 6
ATOM 4278 C C . THR A 1 16 ? 13.031 -3.911 -10.666 1.00 15.10 16 THR A C 6
ATOM 4279 O O . THR A 1 16 ? 13.373 -4.951 -10.104 1.00 52.11 16 THR A O 6
ATOM 4290 N N . ALA A 1 17 ? 12.257 -2.997 -10.089 1.00 31.43 17 ALA A N 6
ATOM 4291 C CA . ALA A 1 17 ? 11.753 -3.170 -8.732 1.00 21.21 17 ALA A CA 6
ATOM 4292 C C . ALA A 1 17 ? 11.075 -4.526 -8.567 1.00 14.24 17 ALA A C 6
ATOM 4293 O O . ALA A 1 17 ? 11.301 -5.228 -7.581 1.00 2.21 17 ALA A O 6
ATOM 4300 N N . ARG A 1 18 ? 10.241 -4.887 -9.537 1.00 24.53 18 ARG A N 6
ATOM 4301 C CA . ARG A 1 18 ? 9.528 -6.159 -9.497 1.00 44.50 18 ARG A CA 6
ATOM 4302 C C . ARG A 1 18 ? 10.496 -7.318 -9.279 1.00 60.10 18 ARG A C 6
ATOM 4303 O O . ARG A 1 18 ? 10.249 -8.201 -8.457 1.00 60.25 18 ARG A O 6
ATOM 4324 N N . LYS A 1 19 ? 11.598 -7.309 -10.021 1.00 24.34 19 LYS A N 6
ATOM 4325 C CA . LYS A 1 19 ? 12.605 -8.359 -9.909 1.00 55.32 19 LYS A CA 6
ATOM 4326 C C . LYS A 1 19 ? 13.191 -8.403 -8.502 1.00 1.12 19 LYS A C 6
ATOM 4327 O O . LYS A 1 19 ? 13.695 -9.436 -8.060 1.00 65.45 19 LYS A O 6
ATOM 4346 N N . LEU A 1 20 ? 13.121 -7.277 -7.801 1.00 14.41 20 LEU A N 6
ATOM 4347 C CA . LEU A 1 20 ? 13.643 -7.187 -6.442 1.00 24.21 20 LEU A CA 6
ATOM 4348 C C . LEU A 1 20 ? 12.598 -7.637 -5.426 1.00 4.22 20 LEU A C 6
ATOM 4349 O O . LEU A 1 20 ? 12.879 -8.460 -4.553 1.00 41.42 20 LEU A O 6
ATOM 4365 N N . LEU A 1 21 ? 11.392 -7.094 -5.546 1.00 1.31 21 LEU A N 6
ATOM 4366 C CA . LEU A 1 21 ? 10.303 -7.440 -4.639 1.00 62.52 21 LEU A CA 6
ATOM 4367 C C . LEU A 1 21 ? 9.995 -8.933 -4.704 1.00 52.12 21 LEU A C 6
ATOM 4368 O O . LEU A 1 21 ? 9.395 -9.494 -3.787 1.00 2.42 21 LEU A O 6
ATOM 4384 N N . ASP A 1 22 ? 10.410 -9.571 -5.793 1.00 4.40 22 ASP A N 6
ATOM 4385 C CA . ASP A 1 22 ? 10.182 -10.999 -5.977 1.00 33.15 22 ASP A CA 6
ATOM 4386 C C . ASP A 1 22 ? 11.433 -11.799 -5.629 1.00 3.13 22 ASP A C 6
ATOM 4387 O O . ASP A 1 22 ? 11.438 -13.027 -5.704 1.00 33.21 22 ASP A O 6
ATOM 4396 N N . ALA A 1 23 ? 12.494 -11.093 -5.249 1.00 34.40 23 ALA A N 6
ATOM 4397 C CA . ALA A 1 23 ? 13.751 -11.737 -4.889 1.00 33.51 23 ALA A CA 6
ATOM 4398 C C . ALA A 1 23 ? 14.114 -11.458 -3.434 1.00 75.43 23 ALA A C 6
ATOM 4399 O O . ALA A 1 23 ? 14.961 -12.137 -2.854 1.00 33.40 23 ALA A O 6
ATOM 4406 N N . VAL A 1 24 ? 13.467 -10.454 -2.850 1.00 65.22 24 VAL A N 6
ATOM 4407 C CA . VAL A 1 24 ? 13.722 -10.085 -1.463 1.00 21.43 24 VAL A CA 6
ATOM 4408 C C . VAL A 1 24 ? 12.830 -10.875 -0.512 1.00 15.23 24 VAL A C 6
ATOM 4409 O O . VAL A 1 24 ? 13.216 -11.168 0.619 1.00 24.21 24 VAL A O 6
ATOM 4422 N N . ALA A 1 25 ? 11.633 -11.216 -0.978 1.00 71.23 25 ALA A N 6
ATOM 4423 C CA . ALA A 1 25 ? 10.686 -11.974 -0.170 1.00 74.13 25 ALA A CA 6
ATOM 4424 C C . ALA A 1 25 ? 11.304 -13.278 0.322 1.00 60.34 25 ALA A C 6
ATOM 4425 O O . ALA A 1 25 ? 10.885 -13.830 1.339 1.00 4.34 25 ALA A O 6
ATOM 4432 N N . SER A 1 26 ? 12.302 -13.767 -0.408 1.00 10.21 26 SER A N 6
ATOM 4433 C CA . SER A 1 26 ? 12.975 -15.009 -0.048 1.00 21.31 26 SER A CA 6
ATOM 4434 C C . SER A 1 26 ? 13.895 -14.801 1.152 1.00 73.14 26 SER A C 6
ATOM 4435 O O . SER A 1 26 ? 14.179 -15.735 1.900 1.00 62.44 26 SER A O 6
ATOM 4443 N N . GLY A 1 27 ? 14.357 -13.567 1.328 1.00 51.21 27 GLY A N 6
ATOM 4444 C CA . GLY A 1 27 ? 15.240 -13.257 2.437 1.00 14.23 27 GLY A CA 6
ATOM 4445 C C . GLY A 1 27 ? 16.206 -12.135 2.113 1.00 1.11 27 GLY A C 6
ATOM 4446 O O . GLY A 1 27 ? 17.351 -12.383 1.736 1.00 1.43 27 GLY A O 6
ATOM 4450 N N . ALA A 1 28 ? 15.744 -10.897 2.258 1.00 31.42 28 ALA A N 6
ATOM 4451 C CA . ALA A 1 28 ? 16.576 -9.734 1.978 1.00 13.54 28 ALA A CA 6
ATOM 4452 C C . ALA A 1 28 ? 16.242 -8.581 2.920 1.00 70.23 28 ALA A C 6
ATOM 4453 O O . ALA A 1 28 ? 15.138 -8.039 2.885 1.00 54.51 28 ALA A O 6
ATOM 4460 N N . SER A 1 29 ? 17.203 -8.213 3.761 1.00 41.23 29 SER A N 6
ATOM 4461 C CA . SER A 1 29 ? 17.009 -7.127 4.715 1.00 22.51 29 SER A CA 6
ATOM 4462 C C . SER A 1 29 ? 17.901 -5.938 4.373 1.00 2.24 29 SER A C 6
ATOM 4463 O O . SER A 1 29 ? 18.286 -5.163 5.250 1.00 25.54 29 SER A O 6
ATOM 4471 N N . LEU A 1 30 ? 18.226 -5.799 3.093 1.00 50.22 30 LEU A N 6
ATOM 4472 C CA . LEU A 1 30 ? 19.073 -4.704 2.633 1.00 51.42 30 LEU A CA 6
ATOM 4473 C C . LEU A 1 30 ? 18.544 -3.361 3.128 1.00 22.32 30 LEU A C 6
ATOM 4474 O O . LEU A 1 30 ? 17.335 -3.155 3.220 1.00 11.34 30 LEU A O 6
ATOM 4490 N N . GLY A 1 31 ? 19.460 -2.450 3.444 1.00 32.42 31 GLY A N 6
ATOM 4491 C CA . GLY A 1 31 ? 19.066 -1.139 3.924 1.00 3.51 31 GLY A CA 6
ATOM 4492 C C . GLY A 1 31 ? 19.595 -0.019 3.050 1.00 52.22 31 GLY A C 6
ATOM 4493 O O . GLY A 1 31 ? 19.018 1.069 3.003 1.00 24.43 31 GLY A O 6
ATOM 4497 N N . THR A 1 32 ? 20.697 -0.283 2.355 1.00 51.44 32 THR A N 6
ATOM 4498 C CA . THR A 1 32 ? 21.305 0.712 1.480 1.00 63.11 32 THR A CA 6
ATOM 4499 C C . THR A 1 32 ? 20.864 0.516 0.034 1.00 64.51 32 THR A C 6
ATOM 4500 O O . THR A 1 32 ? 20.549 1.478 -0.665 1.00 13.13 32 THR A O 6
ATOM 4511 N N . ALA A 1 33 ? 20.845 -0.737 -0.409 1.00 35.42 33 ALA A N 6
ATOM 4512 C CA . ALA A 1 33 ? 20.439 -1.060 -1.771 1.00 44.34 33 ALA A CA 6
ATOM 4513 C C . ALA A 1 33 ? 18.979 -0.692 -2.012 1.00 1.35 33 ALA A C 6
ATOM 4514 O O . ALA A 1 33 ? 18.607 -0.270 -3.107 1.00 11.44 33 ALA A O 6
ATOM 4521 N N . PHE A 1 34 ? 18.156 -0.855 -0.981 1.00 55.15 34 PHE A N 6
ATOM 4522 C CA . PHE A 1 34 ? 16.735 -0.541 -1.081 1.00 71.34 34 PHE A CA 6
ATOM 4523 C C . PHE A 1 34 ? 16.521 0.957 -1.275 1.00 40.11 34 PHE A C 6
ATOM 4524 O O . PHE A 1 34 ? 15.532 1.382 -1.871 1.00 73.42 34 PHE A O 6
ATOM 4541 N N . ALA A 1 35 ? 17.456 1.753 -0.766 1.00 60.23 35 ALA A N 6
ATOM 4542 C CA . ALA A 1 35 ? 17.372 3.203 -0.884 1.00 54.21 35 ALA A CA 6
ATOM 4543 C C . ALA A 1 35 ? 17.805 3.668 -2.270 1.00 60.44 35 ALA A C 6
ATOM 4544 O O . ALA A 1 35 ? 17.452 4.763 -2.707 1.00 22.31 35 ALA A O 6
ATOM 4551 N N . ALA A 1 36 ? 18.572 2.828 -2.958 1.00 25.15 36 ALA A N 6
ATOM 4552 C CA . ALA A 1 36 ? 19.053 3.152 -4.295 1.00 12.31 36 ALA A CA 6
ATOM 4553 C C . ALA A 1 36 ? 17.969 2.914 -5.340 1.00 54.44 36 ALA A C 6
ATOM 4554 O O . ALA A 1 36 ? 18.074 3.382 -6.475 1.00 31.13 36 ALA A O 6
ATOM 4561 N N . ILE A 1 37 ? 16.928 2.185 -4.952 1.00 23.23 37 ILE A N 6
ATOM 4562 C CA . ILE A 1 37 ? 15.825 1.886 -5.856 1.00 60.21 37 ILE A CA 6
ATOM 4563 C C . ILE A 1 37 ? 14.593 2.717 -5.514 1.00 30.43 37 ILE A C 6
ATOM 4564 O O . ILE A 1 37 ? 13.775 3.022 -6.383 1.00 4.11 37 ILE A O 6
ATOM 4580 N N . LEU A 1 38 ? 14.467 3.081 -4.243 1.00 34.15 38 LEU A N 6
ATOM 4581 C CA . LEU A 1 38 ? 13.335 3.879 -3.784 1.00 53.03 38 LEU A CA 6
ATOM 4582 C C . LEU A 1 38 ? 13.711 5.354 -3.692 1.00 13.43 38 LEU A C 6
ATOM 4583 O O . LEU A 1 38 ? 12.991 6.152 -3.093 1.00 1.53 38 LEU A O 6
ATOM 4599 N N . GLY A 1 39 ? 14.843 5.710 -4.291 1.00 51.23 39 GLY A N 6
ATOM 4600 C CA . GLY A 1 39 ? 15.294 7.089 -4.267 1.00 13.54 39 GLY A CA 6
ATOM 4601 C C . GLY A 1 39 ? 15.128 7.778 -5.607 1.00 33.22 39 GLY A C 6
ATOM 4602 O O . GLY A 1 39 ? 15.220 9.002 -5.700 1.00 63.21 39 GLY A O 6
ATOM 4606 N N . VAL A 1 40 ? 14.883 6.990 -6.649 1.00 21.41 40 VAL A N 6
ATOM 4607 C CA . VAL A 1 40 ? 14.705 7.530 -7.991 1.00 55.32 40 VAL A CA 6
ATOM 4608 C C . VAL A 1 40 ? 13.356 8.229 -8.127 1.00 64.13 40 VAL A C 6
ATOM 4609 O O . VAL A 1 40 ? 13.211 9.178 -8.899 1.00 32.04 40 VAL A O 6
ATOM 4622 N N . THR A 1 41 ? 12.371 7.754 -7.372 1.00 73.32 41 THR A N 6
ATOM 4623 C CA . THR A 1 41 ? 11.033 8.332 -7.408 1.00 63.24 41 THR A CA 6
ATOM 4624 C C . THR A 1 41 ? 10.415 8.375 -6.016 1.00 2.33 41 THR A C 6
ATOM 4625 O O . THR A 1 41 ? 9.779 9.360 -5.638 1.00 4.31 41 THR A O 6
ATOM 4636 N N . LEU A 1 42 ? 10.606 7.303 -5.255 1.00 72.13 42 LEU A N 6
ATOM 4637 C CA . LEU A 1 42 ? 10.067 7.219 -3.902 1.00 62.22 42 LEU A CA 6
ATOM 4638 C C . LEU A 1 42 ? 10.836 8.132 -2.952 1.00 53.04 42 LEU A C 6
ATOM 4639 O O . LEU A 1 42 ? 11.965 8.541 -3.223 1.00 60.12 42 LEU A O 6
ATOM 4655 N N . PRO A 1 43 ? 10.212 8.459 -1.811 1.00 32.20 43 PRO A N 6
ATOM 4656 C CA . PRO A 1 43 ? 10.820 9.325 -0.796 1.00 73.34 43 PRO A CA 6
ATOM 4657 C C . PRO A 1 43 ? 11.985 8.650 -0.081 1.00 31.31 43 PRO A C 6
ATOM 4658 O O . PRO A 1 43 ? 12.433 7.575 -0.481 1.00 14.52 43 PRO A O 6
ATOM 4669 N N . ALA A 1 44 ? 12.471 9.287 0.979 1.00 23.43 44 ALA A N 6
ATOM 4670 C CA . ALA A 1 44 ? 13.583 8.746 1.752 1.00 71.12 44 ALA A CA 6
ATOM 4671 C C . ALA A 1 44 ? 13.100 8.164 3.076 1.00 54.40 44 ALA A C 6
ATOM 4672 O O . ALA A 1 44 ? 13.720 7.257 3.629 1.00 23.41 44 ALA A O 6
ATOM 4679 N N . TRP A 1 45 ? 11.990 8.693 3.579 1.00 50.12 45 TRP A N 6
ATOM 4680 C CA . TRP A 1 45 ? 11.424 8.226 4.839 1.00 2.15 45 TRP A CA 6
ATOM 4681 C C . TRP A 1 45 ? 10.876 6.810 4.699 1.00 53.53 45 TRP A C 6
ATOM 4682 O O . TRP A 1 45 ? 10.870 6.039 5.658 1.00 52.24 45 TRP A O 6
ATOM 4703 N N . ALA A 1 46 ? 10.416 6.475 3.498 1.00 53.43 46 ALA A N 6
ATOM 4704 C CA . ALA A 1 46 ? 9.867 5.151 3.232 1.00 42.31 46 ALA A CA 6
ATOM 4705 C C . ALA A 1 46 ? 10.874 4.060 3.579 1.00 2.13 46 ALA A C 6
ATOM 4706 O O . ALA A 1 46 ? 10.499 2.921 3.861 1.00 13.30 46 ALA A O 6
ATOM 4713 N N . LEU A 1 47 ? 12.154 4.414 3.557 1.00 43.23 47 LEU A N 6
ATOM 4714 C CA . LEU A 1 47 ? 13.217 3.464 3.869 1.00 55.22 47 LEU A CA 6
ATOM 4715 C C . LEU A 1 47 ? 13.274 3.185 5.367 1.00 4.23 47 LEU A C 6
ATOM 4716 O O . LEU A 1 47 ? 13.495 2.050 5.789 1.00 11.42 47 LEU A O 6
ATOM 4732 N N . ALA A 1 48 ? 13.073 4.228 6.166 1.00 31.24 48 ALA A N 6
ATOM 4733 C CA . ALA A 1 48 ? 13.098 4.094 7.618 1.00 51.14 48 ALA A CA 6
ATOM 4734 C C . ALA A 1 48 ? 11.835 3.408 8.128 1.00 63.35 48 ALA A C 6
ATOM 4735 O O . ALA A 1 48 ? 11.835 2.805 9.200 1.00 24.14 48 ALA A O 6
ATOM 4742 N N . ALA A 1 49 ? 10.761 3.504 7.352 1.00 55.22 49 ALA A N 6
ATOM 4743 C CA . ALA A 1 49 ? 9.492 2.891 7.725 1.00 53.32 49 ALA A CA 6
ATOM 4744 C C . ALA A 1 49 ? 9.559 1.373 7.604 1.00 70.34 49 ALA A C 6
ATOM 4745 O O . ALA A 1 49 ? 8.801 0.654 8.255 1.00 4.42 49 ALA A O 6
ATOM 4752 N N . ALA A 1 50 ? 10.470 0.890 6.765 1.00 42.41 50 ALA A N 6
ATOM 4753 C CA . ALA A 1 50 ? 10.637 -0.543 6.560 1.00 73.04 50 ALA A CA 6
ATOM 4754 C C . ALA A 1 50 ? 10.903 -1.259 7.879 1.00 20.32 50 ALA A C 6
ATOM 4755 O O . ALA A 1 50 ? 10.622 -2.449 8.019 1.00 44.04 50 ALA A O 6
ATOM 4762 N N . GLY A 1 51 ? 11.447 -0.526 8.846 1.00 65.51 51 GLY A N 6
ATOM 4763 C CA . GLY A 1 51 ? 11.743 -1.109 10.142 1.00 63.55 51 GLY A CA 6
ATOM 4764 C C . GLY A 1 51 ? 10.673 -0.807 11.171 1.00 21.05 51 GLY A C 6
ATOM 4765 O O . GLY A 1 51 ? 10.556 -1.505 12.178 1.00 2.02 51 GLY A O 6
ATOM 4769 N N . ALA A 1 52 ? 9.891 0.238 10.920 1.00 33.53 52 ALA A N 6
ATOM 4770 C CA . ALA A 1 52 ? 8.825 0.631 11.833 1.00 33.44 52 ALA A CA 6
ATOM 4771 C C . ALA A 1 52 ? 7.458 0.236 11.284 1.00 21.54 52 ALA A C 6
ATOM 4772 O O . ALA A 1 52 ? 6.846 -0.727 11.749 1.00 55.02 52 ALA A O 6
ATOM 4779 N N . LEU A 1 53 ? 6.985 0.984 10.294 1.00 14.13 53 LEU A N 6
ATOM 4780 C CA . LEU A 1 53 ? 5.689 0.712 9.682 1.00 52.21 53 LEU A CA 6
ATOM 4781 C C . LEU A 1 53 ? 5.793 0.720 8.160 1.00 3.32 53 LEU A C 6
ATOM 4782 O O . LEU A 1 53 ? 5.401 1.686 7.506 1.00 64.30 53 LEU A O 6
ATOM 4798 N N . GLY A 1 54 ? 6.323 -0.364 7.602 1.00 21.35 54 GLY A N 6
ATOM 4799 C CA . GLY A 1 54 ? 6.467 -0.462 6.162 1.00 65.52 54 GLY A CA 6
ATOM 4800 C C . GLY A 1 54 ? 5.133 -0.453 5.443 1.00 12.24 54 GLY A C 6
ATOM 4801 O O . GLY A 1 54 ? 4.079 -0.417 6.078 1.00 60.11 54 GLY A O 6
ATOM 4805 N N . ALA A 1 55 ? 5.177 -0.483 4.115 1.00 21.15 55 ALA A N 6
ATOM 4806 C CA . ALA A 1 55 ? 3.962 -0.478 3.310 1.00 1.03 55 ALA A CA 6
ATOM 4807 C C . ALA A 1 55 ? 3.027 -1.610 3.720 1.00 31.54 55 ALA A C 6
ATOM 4808 O O . ALA A 1 55 ? 3.241 -2.768 3.360 1.00 71.41 55 ALA A O 6
ATOM 4815 N N . THR A 1 56 ? 1.989 -1.270 4.477 1.00 15.45 56 THR A N 6
ATOM 4816 C CA . THR A 1 56 ? 1.022 -2.258 4.938 1.00 14.14 56 THR A CA 6
ATOM 4817 C C . THR A 1 56 ? 0.059 -2.648 3.822 1.00 5.12 56 THR A C 6
ATOM 4818 O O . THR A 1 56 ? -1.148 -2.433 3.927 1.00 23.43 56 THR A O 6
ATOM 4829 N N . ALA A 1 57 ? 0.602 -3.223 2.754 1.00 51.43 57 ALA A N 6
ATOM 4830 C CA . ALA A 1 57 ? -0.210 -3.645 1.619 1.00 65.20 57 ALA A CA 6
ATOM 4831 C C . ALA A 1 57 ? -0.868 -2.449 0.939 1.00 30.53 57 ALA A C 6
ATOM 4832 O O . ALA A 1 57 ? -1.907 -2.585 0.294 1.00 12.13 57 ALA A O 6
ATOM 4839 N N . ALA A 1 58 ? -0.257 -1.279 1.089 1.00 64.01 58 ALA A N 6
ATOM 4840 C CA . ALA A 1 58 ? -0.783 -0.060 0.488 1.00 12.23 58 ALA A CA 6
ATOM 4841 C C . ALA A 1 58 ? -0.435 0.016 -0.994 1.00 51.44 58 ALA A C 6
ATOM 4842 O O . ALA A 1 58 ? -1.318 0.152 -1.843 1.00 23.22 58 ALA A O 6
ATOM 4849 N N . ILE A 1 1 ? 1.219 0.613 0.169 1.00 23.30 1 ILE A N 7
ATOM 4850 C CA . ILE A 1 1 ? 2.083 0.808 -0.989 1.00 23.14 1 ILE A CA 7
ATOM 4851 C C . ILE A 1 1 ? 1.899 -0.312 -2.007 1.00 25.21 1 ILE A C 7
ATOM 4852 O O . ILE A 1 1 ? 2.034 -0.098 -3.212 1.00 21.11 1 ILE A O 7
ATOM 4868 N N . TYR A 1 2 ? 1.589 -1.506 -1.515 1.00 25.43 2 TYR A N 7
ATOM 4869 C CA . TYR A 1 2 ? 1.387 -2.661 -2.382 1.00 23.34 2 TYR A CA 7
ATOM 4870 C C . TYR A 1 2 ? 0.017 -2.607 -3.050 1.00 31.50 2 TYR A C 7
ATOM 4871 O O . TYR A 1 2 ? -0.313 -3.452 -3.882 1.00 75.22 2 TYR A O 7
ATOM 4889 N N . TRP A 1 3 ? -0.775 -1.608 -2.680 1.00 34.13 3 TRP A N 7
ATOM 4890 C CA . TRP A 1 3 ? -2.110 -1.442 -3.243 1.00 74.42 3 TRP A CA 7
ATOM 4891 C C . TRP A 1 3 ? -2.160 -0.242 -4.183 1.00 23.45 3 TRP A C 7
ATOM 4892 O O . TRP A 1 3 ? -2.884 -0.252 -5.178 1.00 15.40 3 TRP A O 7
ATOM 4913 N N . ILE A 1 4 ? -1.385 0.788 -3.860 1.00 73.02 4 ILE A N 7
ATOM 4914 C CA . ILE A 1 4 ? -1.341 1.994 -4.677 1.00 43.41 4 ILE A CA 7
ATOM 4915 C C . ILE A 1 4 ? -0.582 1.750 -5.977 1.00 3.40 4 ILE A C 7
ATOM 4916 O O . ILE A 1 4 ? -0.974 2.236 -7.037 1.00 51.13 4 ILE A O 7
ATOM 4932 N N . ALA A 1 5 ? 0.507 0.993 -5.887 1.00 74.10 5 ALA A N 7
ATOM 4933 C CA . ALA A 1 5 ? 1.319 0.681 -7.056 1.00 72.34 5 ALA A CA 7
ATOM 4934 C C . ALA A 1 5 ? 0.503 -0.062 -8.109 1.00 70.11 5 ALA A C 7
ATOM 4935 O O . ALA A 1 5 ? 0.867 -0.090 -9.285 1.00 1.32 5 ALA A O 7
ATOM 4942 N N . ASP A 1 6 ? -0.601 -0.663 -7.679 1.00 61.24 6 ASP A N 7
ATOM 4943 C CA . ASP A 1 6 ? -1.469 -1.406 -8.585 1.00 60.44 6 ASP A CA 7
ATOM 4944 C C . ASP A 1 6 ? -2.509 -0.487 -9.218 1.00 43.22 6 ASP A C 7
ATOM 4945 O O . ASP A 1 6 ? -2.442 -0.188 -10.410 1.00 53.31 6 ASP A O 7
ATOM 4954 N N . GLN A 1 7 ? -3.468 -0.044 -8.412 1.00 40.51 7 GLN A N 7
ATOM 4955 C CA . GLN A 1 7 ? -4.523 0.840 -8.894 1.00 44.35 7 GLN A CA 7
ATOM 4956 C C . GLN A 1 7 ? -3.933 2.051 -9.611 1.00 71.53 7 GLN A C 7
ATOM 4957 O O . GLN A 1 7 ? -4.153 2.245 -10.807 1.00 72.20 7 GLN A O 7
ATOM 4971 N N . PHE A 1 8 ? -3.183 2.862 -8.873 1.00 13.10 8 PHE A N 7
ATOM 4972 C CA . PHE A 1 8 ? -2.563 4.055 -9.438 1.00 21.31 8 PHE A CA 7
ATOM 4973 C C . PHE A 1 8 ? -1.290 3.697 -10.199 1.00 24.11 8 PHE A C 7
ATOM 4974 O O . PHE A 1 8 ? -1.246 3.769 -11.426 1.00 62.02 8 PHE A O 7
ATOM 4991 N N . GLY A 1 9 ? -0.254 3.311 -9.460 1.00 1.25 9 GLY A N 7
ATOM 4992 C CA . GLY A 1 9 ? 1.007 2.949 -10.080 1.00 73.45 9 GLY A CA 7
ATOM 4993 C C . GLY A 1 9 ? 1.940 4.133 -10.234 1.00 14.44 9 GLY A C 7
ATOM 4994 O O . GLY A 1 9 ? 3.103 4.071 -9.836 1.00 64.21 9 GLY A O 7
ATOM 4998 N N . ILE A 1 10 ? 1.429 5.215 -10.812 1.00 44.24 10 ILE A N 7
ATOM 4999 C CA . ILE A 1 10 ? 2.226 6.419 -11.017 1.00 73.34 10 ILE A CA 7
ATOM 5000 C C . ILE A 1 10 ? 3.507 6.106 -11.783 1.00 52.43 10 ILE A C 7
ATOM 5001 O O . ILE A 1 10 ? 4.609 6.399 -11.317 1.00 55.03 10 ILE A O 7
ATOM 5017 N N . HIS A 1 11 ? 3.355 5.512 -12.962 1.00 71.24 11 HIS A N 7
ATOM 5018 C CA . HIS A 1 11 ? 4.500 5.162 -13.795 1.00 60.22 11 HIS A CA 7
ATOM 5019 C C . HIS A 1 11 ? 5.529 4.365 -12.998 1.00 15.41 11 HIS A C 7
ATOM 5020 O O . HIS A 1 11 ? 6.734 4.503 -13.208 1.00 64.10 11 HIS A O 7
ATOM 5034 N N . LEU A 1 12 ? 5.045 3.533 -12.082 1.00 53.52 12 LEU A N 7
ATOM 5035 C CA . LEU A 1 12 ? 5.922 2.715 -11.252 1.00 51.12 12 LEU A CA 7
ATOM 5036 C C . LEU A 1 12 ? 6.865 1.882 -12.114 1.00 21.41 12 LEU A C 7
ATOM 5037 O O . LEU A 1 12 ? 6.438 1.226 -13.064 1.00 11.32 12 LEU A O 7
ATOM 5053 N N . ALA A 1 13 ? 8.150 1.910 -11.774 1.00 14.31 13 ALA A N 7
ATOM 5054 C CA . ALA A 1 13 ? 9.153 1.154 -12.514 1.00 14.24 13 ALA A CA 7
ATOM 5055 C C . ALA A 1 13 ? 9.240 -0.282 -12.009 1.00 31.11 13 ALA A C 7
ATOM 5056 O O . ALA A 1 13 ? 10.158 -0.637 -11.269 1.00 11.04 13 ALA A O 7
ATOM 5063 N N . THR A 1 14 ? 8.278 -1.106 -12.413 1.00 61.23 14 THR A N 7
ATOM 5064 C CA . THR A 1 14 ? 8.245 -2.504 -12.001 1.00 4.53 14 THR A CA 7
ATOM 5065 C C . THR A 1 14 ? 8.909 -3.400 -13.040 1.00 40.52 14 THR A C 7
ATOM 5066 O O . THR A 1 14 ? 8.606 -4.588 -13.134 1.00 31.12 14 THR A O 7
ATOM 5077 N N . GLY A 1 15 ? 9.818 -2.821 -13.820 1.00 75.21 15 GLY A N 7
ATOM 5078 C CA . GLY A 1 15 ? 10.510 -3.583 -14.843 1.00 4.04 15 GLY A CA 7
ATOM 5079 C C . GLY A 1 15 ? 11.664 -4.390 -14.282 1.00 65.20 15 GLY A C 7
ATOM 5080 O O . GLY A 1 15 ? 11.944 -5.495 -14.748 1.00 65.15 15 GLY A O 7
ATOM 5084 N N . THR A 1 16 ? 12.339 -3.838 -13.278 1.00 52.32 16 THR A N 7
ATOM 5085 C CA . THR A 1 16 ? 13.471 -4.512 -12.655 1.00 53.12 16 THR A CA 7
ATOM 5086 C C . THR A 1 16 ? 13.186 -4.826 -11.191 1.00 11.41 16 THR A C 7
ATOM 5087 O O . THR A 1 16 ? 13.786 -5.731 -10.612 1.00 74.24 16 THR A O 7
ATOM 5098 N N . ALA A 1 17 ? 12.267 -4.072 -10.597 1.00 54.31 17 ALA A N 7
ATOM 5099 C CA . ALA A 1 17 ? 11.900 -4.272 -9.200 1.00 44.24 17 ALA A CA 7
ATOM 5100 C C . ALA A 1 17 ? 11.400 -5.692 -8.962 1.00 63.51 17 ALA A C 7
ATOM 5101 O O . ALA A 1 17 ? 11.432 -6.191 -7.837 1.00 21.21 17 ALA A O 7
ATOM 5108 N N . ARG A 1 18 ? 10.938 -6.339 -10.028 1.00 4.25 18 ARG A N 7
ATOM 5109 C CA . ARG A 1 18 ? 10.430 -7.702 -9.933 1.00 54.21 18 ARG A CA 7
ATOM 5110 C C . ARG A 1 18 ? 11.459 -8.623 -9.285 1.00 45.15 18 ARG A C 7
ATOM 5111 O O . ARG A 1 18 ? 11.112 -9.511 -8.507 1.00 73.44 18 ARG A O 7
ATOM 5132 N N . LYS A 1 19 ? 12.729 -8.405 -9.612 1.00 52.03 19 LYS A N 7
ATOM 5133 C CA . LYS A 1 19 ? 13.810 -9.214 -9.063 1.00 5.20 19 LYS A CA 7
ATOM 5134 C C . LYS A 1 19 ? 13.995 -8.937 -7.574 1.00 51.13 19 LYS A C 7
ATOM 5135 O O . LYS A 1 19 ? 14.493 -9.784 -6.832 1.00 24.10 19 LYS A O 7
ATOM 5154 N N . LEU A 1 20 ? 13.589 -7.748 -7.144 1.00 11.42 20 LEU A N 7
ATOM 5155 C CA . LEU A 1 20 ? 13.708 -7.360 -5.743 1.00 10.35 20 LEU A CA 7
ATOM 5156 C C . LEU A 1 20 ? 12.509 -7.851 -4.938 1.00 12.51 20 LEU A C 7
ATOM 5157 O O . LEU A 1 20 ? 12.666 -8.494 -3.899 1.00 53.32 20 LEU A O 7
ATOM 5173 N N . LEU A 1 21 ? 11.311 -7.545 -5.425 1.00 2.01 21 LEU A N 7
ATOM 5174 C CA . LEU A 1 21 ? 10.084 -7.957 -4.752 1.00 51.04 21 LEU A CA 7
ATOM 5175 C C . LEU A 1 21 ? 10.014 -9.476 -4.630 1.00 13.33 21 LEU A C 7
ATOM 5176 O O . LEU A 1 21 ? 9.288 -10.008 -3.789 1.00 40.34 21 LEU A O 7
ATOM 5192 N N . ASP A 1 22 ? 10.774 -10.168 -5.471 1.00 53.32 22 ASP A N 7
ATOM 5193 C CA . ASP A 1 22 ? 10.801 -11.626 -5.455 1.00 54.31 22 ASP A CA 7
ATOM 5194 C C . ASP A 1 22 ? 11.895 -12.139 -4.524 1.00 54.20 22 ASP A C 7
ATOM 5195 O O . ASP A 1 22 ? 12.202 -13.330 -4.509 1.00 21.21 22 ASP A O 7
ATOM 5204 N N . ALA A 1 23 ? 12.479 -11.231 -3.750 1.00 4.34 23 ALA A N 7
ATOM 5205 C CA . ALA A 1 23 ? 13.538 -11.592 -2.815 1.00 44.52 23 ALA A CA 7
ATOM 5206 C C . ALA A 1 23 ? 13.298 -10.966 -1.445 1.00 62.43 23 ALA A C 7
ATOM 5207 O O . ALA A 1 23 ? 13.520 -11.602 -0.414 1.00 50.43 23 ALA A O 7
ATOM 5214 N N . VAL A 1 24 ? 12.844 -9.717 -1.441 1.00 42.03 24 VAL A N 7
ATOM 5215 C CA . VAL A 1 24 ? 12.574 -9.006 -0.198 1.00 14.24 24 VAL A CA 7
ATOM 5216 C C . VAL A 1 24 ? 11.512 -9.725 0.627 1.00 55.34 24 VAL A C 7
ATOM 5217 O O . VAL A 1 24 ? 11.527 -9.676 1.856 1.00 23.11 24 VAL A O 7
ATOM 5230 N N . ALA A 1 25 ? 10.589 -10.392 -0.059 1.00 65.24 25 ALA A N 7
ATOM 5231 C CA . ALA A 1 25 ? 9.521 -11.124 0.609 1.00 14.21 25 ALA A CA 7
ATOM 5232 C C . ALA A 1 25 ? 10.075 -12.299 1.407 1.00 64.12 25 ALA A C 7
ATOM 5233 O O . ALA A 1 25 ? 9.449 -12.768 2.357 1.00 12.51 25 ALA A O 7
ATOM 5240 N N . SER A 1 26 ? 11.254 -12.772 1.014 1.00 51.45 26 SER A N 7
ATOM 5241 C CA . SER A 1 26 ? 11.891 -13.896 1.689 1.00 11.35 26 SER A CA 7
ATOM 5242 C C . SER A 1 26 ? 12.987 -13.412 2.633 1.00 4.53 26 SER A C 7
ATOM 5243 O O . SER A 1 26 ? 13.320 -14.080 3.611 1.00 10.43 26 SER A O 7
ATOM 5251 N N . GLY A 1 27 ? 13.546 -12.243 2.332 1.00 61.25 27 GLY A N 7
ATOM 5252 C CA . GLY A 1 27 ? 14.599 -11.688 3.161 1.00 24.34 27 GLY A CA 7
ATOM 5253 C C . GLY A 1 27 ? 15.134 -10.377 2.620 1.00 20.30 27 GLY A C 7
ATOM 5254 O O . GLY A 1 27 ? 16.195 -10.342 1.998 1.00 3.50 27 GLY A O 7
ATOM 5258 N N . ALA A 1 28 ? 14.397 -9.297 2.855 1.00 14.04 28 ALA A N 7
ATOM 5259 C CA . ALA A 1 28 ? 14.803 -7.978 2.387 1.00 11.22 28 ALA A CA 7
ATOM 5260 C C . ALA A 1 28 ? 16.006 -7.464 3.171 1.00 50.34 28 ALA A C 7
ATOM 5261 O O . ALA A 1 28 ? 15.858 -6.689 4.116 1.00 63.03 28 ALA A O 7
ATOM 5268 N N . SER A 1 29 ? 17.196 -7.900 2.772 1.00 64.40 29 SER A N 7
ATOM 5269 C CA . SER A 1 29 ? 18.425 -7.488 3.440 1.00 1.31 29 SER A CA 7
ATOM 5270 C C . SER A 1 29 ? 19.019 -6.252 2.770 1.00 22.41 29 SER A C 7
ATOM 5271 O O . SER A 1 29 ? 19.596 -5.389 3.433 1.00 61.12 29 SER A O 7
ATOM 5279 N N . LEU A 1 30 ? 18.874 -6.175 1.452 1.00 50.20 30 LEU A N 7
ATOM 5280 C CA . LEU A 1 30 ? 19.396 -5.046 0.690 1.00 54.51 30 LEU A CA 7
ATOM 5281 C C . LEU A 1 30 ? 18.930 -3.722 1.290 1.00 64.54 30 LEU A C 7
ATOM 5282 O O . LEU A 1 30 ? 17.820 -3.621 1.809 1.00 54.04 30 LEU A O 7
ATOM 5298 N N . GLY A 1 31 ? 19.788 -2.709 1.212 1.00 30.35 31 GLY A N 7
ATOM 5299 C CA . GLY A 1 31 ? 19.446 -1.405 1.750 1.00 71.34 31 GLY A CA 7
ATOM 5300 C C . GLY A 1 31 ? 19.605 -0.297 0.728 1.00 64.23 31 GLY A C 7
ATOM 5301 O O . GLY A 1 31 ? 18.856 0.680 0.738 1.00 44.43 31 GLY A O 7
ATOM 5305 N N . THR A 1 32 ? 20.586 -0.447 -0.158 1.00 34.32 32 THR A N 7
ATOM 5306 C CA . THR A 1 32 ? 20.843 0.550 -1.189 1.00 63.42 32 THR A CA 7
ATOM 5307 C C . THR A 1 32 ? 19.985 0.298 -2.424 1.00 10.24 32 THR A C 7
ATOM 5308 O O . THR A 1 32 ? 19.329 1.208 -2.931 1.00 22.51 32 THR A O 7
ATOM 5319 N N . ALA A 1 33 ? 19.993 -0.942 -2.902 1.00 4.21 33 ALA A N 7
ATOM 5320 C CA . ALA A 1 33 ? 19.213 -1.313 -4.076 1.00 21.13 33 ALA A CA 7
ATOM 5321 C C . ALA A 1 33 ? 17.746 -0.936 -3.901 1.00 72.13 33 ALA A C 7
ATOM 5322 O O . ALA A 1 33 ? 17.094 -0.487 -4.844 1.00 13.41 33 ALA A O 7
ATOM 5329 N N . PHE A 1 34 ? 17.232 -1.123 -2.690 1.00 52.41 34 PHE A N 7
ATOM 5330 C CA . PHE A 1 34 ? 15.840 -0.803 -2.393 1.00 23.53 34 PHE A CA 7
ATOM 5331 C C . PHE A 1 34 ? 15.613 0.705 -2.407 1.00 43.40 34 PHE A C 7
ATOM 5332 O O . PHE A 1 34 ? 14.516 1.176 -2.705 1.00 60.14 34 PHE A O 7
ATOM 5349 N N . ALA A 1 35 ? 16.659 1.458 -2.082 1.00 1.13 35 ALA A N 7
ATOM 5350 C CA . ALA A 1 35 ? 16.575 2.913 -2.058 1.00 43.22 35 ALA A CA 7
ATOM 5351 C C . ALA A 1 35 ? 16.745 3.495 -3.457 1.00 44.43 35 ALA A C 7
ATOM 5352 O O . ALA A 1 35 ? 16.339 4.626 -3.723 1.00 15.01 35 ALA A O 7
ATOM 5359 N N . ALA A 1 36 ? 17.350 2.716 -4.348 1.00 53.11 36 ALA A N 7
ATOM 5360 C CA . ALA A 1 36 ? 17.572 3.154 -5.720 1.00 43.43 36 ALA A CA 7
ATOM 5361 C C . ALA A 1 36 ? 16.315 2.974 -6.565 1.00 5.31 36 ALA A C 7
ATOM 5362 O O . ALA A 1 36 ? 16.186 3.568 -7.636 1.00 11.01 36 ALA A O 7
ATOM 5369 N N . ILE A 1 37 ? 15.393 2.152 -6.077 1.00 22.32 37 ILE A N 7
ATOM 5370 C CA . ILE A 1 37 ? 14.147 1.894 -6.787 1.00 52.44 37 ILE A CA 7
ATOM 5371 C C . ILE A 1 37 ? 12.986 2.654 -6.154 1.00 20.32 37 ILE A C 7
ATOM 5372 O O . ILE A 1 37 ? 11.969 2.907 -6.800 1.00 74.33 37 ILE A O 7
ATOM 5388 N N . LEU A 1 38 ? 13.146 3.016 -4.886 1.00 15.32 38 LEU A N 7
ATOM 5389 C CA . LEU A 1 38 ? 12.111 3.749 -4.164 1.00 3.42 38 LEU A CA 7
ATOM 5390 C C . LEU A 1 38 ? 12.500 5.215 -3.995 1.00 32.31 38 LEU A C 7
ATOM 5391 O O . LEU A 1 38 ? 11.659 6.059 -3.688 1.00 23.12 38 LEU A O 7
ATOM 5407 N N . GLY A 1 39 ? 13.780 5.510 -4.200 1.00 20.11 39 GLY A N 7
ATOM 5408 C CA . GLY A 1 39 ? 14.257 6.874 -4.068 1.00 1.02 39 GLY A CA 7
ATOM 5409 C C . GLY A 1 39 ? 14.146 7.655 -5.362 1.00 64.12 39 GLY A C 7
ATOM 5410 O O . GLY A 1 39 ? 14.568 8.809 -5.438 1.00 0.14 39 GLY A O 7
ATOM 5414 N N . VAL A 1 40 ? 13.579 7.024 -6.385 1.00 52.14 40 VAL A N 7
ATOM 5415 C CA . VAL A 1 40 ? 13.414 7.667 -7.684 1.00 24.13 40 VAL A CA 7
ATOM 5416 C C . VAL A 1 40 ? 11.993 8.189 -7.863 1.00 22.44 40 VAL A C 7
ATOM 5417 O O . VAL A 1 40 ? 11.777 9.243 -8.462 1.00 30.34 40 VAL A O 7
ATOM 5430 N N . THR A 1 41 ? 11.025 7.444 -7.339 1.00 33.45 41 THR A N 7
ATOM 5431 C CA . THR A 1 41 ? 9.623 7.830 -7.440 1.00 62.15 41 THR A CA 7
ATOM 5432 C C . THR A 1 41 ? 8.943 7.797 -6.077 1.00 21.24 41 THR A C 7
ATOM 5433 O O . THR A 1 41 ? 8.166 8.690 -5.737 1.00 72.01 41 THR A O 7
ATOM 5444 N N . LEU A 1 42 ? 9.240 6.763 -5.298 1.00 23.44 42 LEU A N 7
ATOM 5445 C CA . LEU A 1 42 ? 8.658 6.613 -3.969 1.00 14.44 42 LEU A CA 7
ATOM 5446 C C . LEU A 1 42 ? 9.266 7.615 -2.992 1.00 14.01 42 LEU A C 7
ATOM 5447 O O . LEU A 1 42 ? 10.319 8.202 -3.241 1.00 70.44 42 LEU A O 7
ATOM 5463 N N . PRO A 1 43 ? 8.589 7.815 -1.851 1.00 52.23 43 PRO A N 7
ATOM 5464 C CA . PRO A 1 43 ? 9.045 8.744 -0.813 1.00 21.43 43 PRO A CA 7
ATOM 5465 C C . PRO A 1 43 ? 10.296 8.244 -0.098 1.00 11.14 43 PRO A C 7
ATOM 5466 O O . PRO A 1 43 ? 10.889 7.240 -0.492 1.00 53.51 43 PRO A O 7
ATOM 5477 N N . ALA A 1 44 ? 10.692 8.951 0.956 1.00 34.11 44 ALA A N 7
ATOM 5478 C CA . ALA A 1 44 ? 11.871 8.577 1.727 1.00 14.34 44 ALA A CA 7
ATOM 5479 C C . ALA A 1 44 ? 11.484 7.791 2.975 1.00 33.13 44 ALA A C 7
ATOM 5480 O O . ALA A 1 44 ? 12.172 6.847 3.364 1.00 71.04 44 ALA A O 7
ATOM 5487 N N . TRP A 1 45 ? 10.380 8.186 3.599 1.00 11.11 45 TRP A N 7
ATOM 5488 C CA . TRP A 1 45 ? 9.902 7.518 4.804 1.00 23.33 45 TRP A CA 7
ATOM 5489 C C . TRP A 1 45 ? 9.615 6.045 4.533 1.00 44.13 45 TRP A C 7
ATOM 5490 O O . TRP A 1 45 ? 9.751 5.203 5.420 1.00 44.13 45 TRP A O 7
ATOM 5511 N N . ALA A 1 46 ? 9.218 5.741 3.301 1.00 1.34 46 ALA A N 7
ATOM 5512 C CA . ALA A 1 46 ? 8.914 4.370 2.913 1.00 24.53 46 ALA A CA 7
ATOM 5513 C C . ALA A 1 46 ? 10.062 3.431 3.270 1.00 44.24 46 ALA A C 7
ATOM 5514 O O . ALA A 1 46 ? 9.843 2.324 3.763 1.00 12.20 46 ALA A O 7
ATOM 5521 N N . LEU A 1 47 ? 11.287 3.880 3.016 1.00 30.44 47 LEU A N 7
ATOM 5522 C CA . LEU A 1 47 ? 12.471 3.079 3.310 1.00 12.20 47 LEU A CA 7
ATOM 5523 C C . LEU A 1 47 ? 12.529 2.716 4.790 1.00 33.52 47 LEU A C 7
ATOM 5524 O O . LEU A 1 47 ? 13.031 1.654 5.160 1.00 54.45 47 LEU A O 7
ATOM 5540 N N . ALA A 1 48 ? 12.010 3.603 5.633 1.00 71.41 48 ALA A N 7
ATOM 5541 C CA . ALA A 1 48 ? 11.999 3.373 7.072 1.00 13.03 48 ALA A CA 7
ATOM 5542 C C . ALA A 1 48 ? 10.836 2.472 7.476 1.00 44.14 48 ALA A C 7
ATOM 5543 O O . ALA A 1 48 ? 10.958 1.658 8.390 1.00 23.22 48 ALA A O 7
ATOM 5550 N N . ALA A 1 49 ? 9.709 2.624 6.788 1.00 45.33 49 ALA A N 7
ATOM 5551 C CA . ALA A 1 49 ? 8.526 1.823 7.074 1.00 52.32 49 ALA A CA 7
ATOM 5552 C C . ALA A 1 49 ? 8.789 0.344 6.815 1.00 35.42 49 ALA A C 7
ATOM 5553 O O . ALA A 1 49 ? 8.151 -0.523 7.412 1.00 73.20 49 ALA A O 7
ATOM 5560 N N . ALA A 1 50 ? 9.731 0.062 5.921 1.00 10.14 50 ALA A N 7
ATOM 5561 C CA . ALA A 1 50 ? 10.079 -1.313 5.585 1.00 15.11 50 ALA A CA 7
ATOM 5562 C C . ALA A 1 50 ? 10.414 -2.116 6.837 1.00 34.41 50 ALA A C 7
ATOM 5563 O O . ALA A 1 50 ? 10.195 -3.326 6.887 1.00 22.12 50 ALA A O 7
ATOM 5570 N N . GLY A 1 51 ? 10.946 -1.435 7.847 1.00 23.22 51 GLY A N 7
ATOM 5571 C CA . GLY A 1 51 ? 11.304 -2.103 9.085 1.00 12.43 51 GLY A CA 7
ATOM 5572 C C . GLY A 1 51 ? 10.760 -1.388 10.307 1.00 63.22 51 GLY A C 7
ATOM 5573 O O . GLY A 1 51 ? 11.440 -1.286 11.328 1.00 52.13 51 GLY A O 7
ATOM 5577 N N . ALA A 1 52 ? 9.532 -0.891 10.202 1.00 22.21 52 ALA A N 7
ATOM 5578 C CA . ALA A 1 52 ? 8.898 -0.183 11.307 1.00 0.00 52 ALA A CA 7
ATOM 5579 C C . ALA A 1 52 ? 7.390 -0.086 11.104 1.00 71.15 52 ALA A C 7
ATOM 5580 O O . ALA A 1 52 ? 6.881 -0.364 10.017 1.00 55.11 52 ALA A O 7
ATOM 5587 N N . LEU A 1 53 ? 6.680 0.309 12.155 1.00 60.43 53 LEU A N 7
ATOM 5588 C CA . LEU A 1 53 ? 5.229 0.442 12.092 1.00 74.54 53 LEU A CA 7
ATOM 5589 C C . LEU A 1 53 ? 4.821 1.466 11.038 1.00 0.50 53 LEU A C 7
ATOM 5590 O O . LEU A 1 53 ? 5.288 2.604 11.051 1.00 42.51 53 LEU A O 7
ATOM 5606 N N . GLY A 1 54 ? 3.944 1.055 10.127 1.00 23.20 54 GLY A N 7
ATOM 5607 C CA . GLY A 1 54 ? 3.487 1.950 9.080 1.00 34.23 54 GLY A CA 7
ATOM 5608 C C . GLY A 1 54 ? 2.929 1.205 7.884 1.00 54.12 54 GLY A C 7
ATOM 5609 O O . GLY A 1 54 ? 2.444 0.082 8.014 1.00 33.44 54 GLY A O 7
ATOM 5613 N N . ALA A 1 55 ? 2.995 1.833 6.714 1.00 24.23 55 ALA A N 7
ATOM 5614 C CA . ALA A 1 55 ? 2.493 1.222 5.490 1.00 41.23 55 ALA A CA 7
ATOM 5615 C C . ALA A 1 55 ? 3.319 -0.002 5.108 1.00 52.42 55 ALA A C 7
ATOM 5616 O O . ALA A 1 55 ? 4.528 0.094 4.893 1.00 73.12 55 ALA A O 7
ATOM 5623 N N . THR A 1 56 ? 2.659 -1.153 5.025 1.00 0.24 56 THR A N 7
ATOM 5624 C CA . THR A 1 56 ? 3.332 -2.396 4.671 1.00 3.03 56 THR A CA 7
ATOM 5625 C C . THR A 1 56 ? 2.724 -3.012 3.417 1.00 63.53 56 THR A C 7
ATOM 5626 O O . THR A 1 56 ? 3.431 -3.594 2.594 1.00 3.22 56 THR A O 7
ATOM 5637 N N . ALA A 1 57 ? 1.409 -2.881 3.276 1.00 23.11 57 ALA A N 7
ATOM 5638 C CA . ALA A 1 57 ? 0.707 -3.423 2.120 1.00 72.33 57 ALA A CA 7
ATOM 5639 C C . ALA A 1 57 ? -0.052 -2.330 1.376 1.00 14.42 57 ALA A C 7
ATOM 5640 O O . ALA A 1 57 ? -0.592 -2.561 0.295 1.00 43.25 57 ALA A O 7
ATOM 5647 N N . ALA A 1 58 ? -0.091 -1.138 1.964 1.00 61.21 58 ALA A N 7
ATOM 5648 C CA . ALA A 1 58 ? -0.783 -0.009 1.356 1.00 12.41 58 ALA A CA 7
ATOM 5649 C C . ALA A 1 58 ? -0.107 0.415 0.057 1.00 44.31 58 ALA A C 7
ATOM 5650 O O . ALA A 1 58 ? -0.758 0.543 -0.981 1.00 31.15 58 ALA A O 7
ATOM 5657 N N . ILE A 1 1 ? 2.245 -1.015 -0.336 1.00 13.43 1 ILE A N 8
ATOM 5658 C CA . ILE A 1 1 ? 2.821 -0.938 -1.672 1.00 40.03 1 ILE A CA 8
ATOM 5659 C C . ILE A 1 1 ? 2.095 -1.868 -2.638 1.00 54.23 1 ILE A C 8
ATOM 5660 O O . ILE A 1 1 ? 2.069 -1.629 -3.846 1.00 0.52 1 ILE A O 8
ATOM 5676 N N . TYR A 1 2 ? 1.504 -2.928 -2.098 1.00 54.15 2 TYR A N 8
ATOM 5677 C CA . TYR A 1 2 ? 0.776 -3.895 -2.912 1.00 45.34 2 TYR A CA 8
ATOM 5678 C C . TYR A 1 2 ? -0.601 -3.360 -3.293 1.00 44.24 2 TYR A C 8
ATOM 5679 O O . TYR A 1 2 ? -1.330 -3.984 -4.064 1.00 64.03 2 TYR A O 8
ATOM 5697 N N . TRP A 1 3 ? -0.949 -2.200 -2.748 1.00 22.10 3 TRP A N 8
ATOM 5698 C CA . TRP A 1 3 ? -2.238 -1.579 -3.030 1.00 72.44 3 TRP A CA 8
ATOM 5699 C C . TRP A 1 3 ? -2.066 -0.337 -3.897 1.00 60.25 3 TRP A C 8
ATOM 5700 O O . TRP A 1 3 ? -2.928 -0.017 -4.717 1.00 2.03 3 TRP A O 8
ATOM 5721 N N . ILE A 1 4 ? -0.949 0.358 -3.712 1.00 51.23 4 ILE A N 8
ATOM 5722 C CA . ILE A 1 4 ? -0.665 1.565 -4.479 1.00 62.44 4 ILE A CA 8
ATOM 5723 C C . ILE A 1 4 ? -0.228 1.223 -5.900 1.00 34.40 4 ILE A C 8
ATOM 5724 O O . ILE A 1 4 ? -0.494 1.972 -6.839 1.00 72.12 4 ILE A O 8
ATOM 5740 N N . ALA A 1 5 ? 0.442 0.085 -6.049 1.00 71.34 5 ALA A N 8
ATOM 5741 C CA . ALA A 1 5 ? 0.912 -0.359 -7.356 1.00 31.01 5 ALA A CA 8
ATOM 5742 C C . ALA A 1 5 ? -0.257 -0.713 -8.269 1.00 32.23 5 ALA A C 8
ATOM 5743 O O . ALA A 1 5 ? -0.102 -0.799 -9.487 1.00 20.31 5 ALA A O 8
ATOM 5750 N N . ASP A 1 6 ? -1.426 -0.918 -7.672 1.00 73.11 6 ASP A N 8
ATOM 5751 C CA . ASP A 1 6 ? -2.622 -1.263 -8.432 1.00 14.20 6 ASP A CA 8
ATOM 5752 C C . ASP A 1 6 ? -3.415 -0.011 -8.795 1.00 71.11 6 ASP A C 8
ATOM 5753 O O . ASP A 1 6 ? -3.574 0.314 -9.971 1.00 44.52 6 ASP A O 8
ATOM 5762 N N . GLN A 1 7 ? -3.911 0.685 -7.777 1.00 40.12 7 GLN A N 8
ATOM 5763 C CA . GLN A 1 7 ? -4.689 1.900 -7.990 1.00 62.12 7 GLN A CA 8
ATOM 5764 C C . GLN A 1 7 ? -3.871 2.945 -8.742 1.00 0.24 7 GLN A C 8
ATOM 5765 O O . GLN A 1 7 ? -4.218 3.336 -9.856 1.00 63.15 7 GLN A O 8
ATOM 5779 N N . PHE A 1 8 ? -2.784 3.395 -8.124 1.00 22.13 8 PHE A N 8
ATOM 5780 C CA . PHE A 1 8 ? -1.917 4.396 -8.734 1.00 1.44 8 PHE A CA 8
ATOM 5781 C C . PHE A 1 8 ? -1.018 3.765 -9.793 1.00 2.14 8 PHE A C 8
ATOM 5782 O O . PHE A 1 8 ? -1.207 3.977 -10.990 1.00 3.44 8 PHE A O 8
ATOM 5799 N N . GLY A 1 9 ? -0.038 2.988 -9.342 1.00 22.33 9 GLY A N 8
ATOM 5800 C CA . GLY A 1 9 ? 0.877 2.338 -10.262 1.00 73.12 9 GLY A CA 8
ATOM 5801 C C . GLY A 1 9 ? 1.486 3.307 -11.256 1.00 14.33 9 GLY A C 8
ATOM 5802 O O . GLY A 1 9 ? 0.997 3.445 -12.378 1.00 30.04 9 GLY A O 8
ATOM 5806 N N . ILE A 1 10 ? 2.553 3.982 -10.843 1.00 65.24 10 ILE A N 8
ATOM 5807 C CA . ILE A 1 10 ? 3.229 4.944 -11.706 1.00 33.34 10 ILE A CA 8
ATOM 5808 C C . ILE A 1 10 ? 4.375 4.288 -12.468 1.00 3.40 10 ILE A C 8
ATOM 5809 O O . ILE A 1 10 ? 5.537 4.665 -12.308 1.00 31.31 10 ILE A O 8
ATOM 5825 N N . HIS A 1 11 ? 4.041 3.307 -13.300 1.00 21.44 11 HIS A N 8
ATOM 5826 C CA . HIS A 1 11 ? 5.043 2.600 -14.090 1.00 31.22 11 HIS A CA 8
ATOM 5827 C C . HIS A 1 11 ? 6.181 2.102 -13.204 1.00 44.43 11 HIS A C 8
ATOM 5828 O O . HIS A 1 11 ? 7.329 2.010 -13.644 1.00 35.35 11 HIS A O 8
ATOM 5842 N N . LEU A 1 12 ? 5.858 1.784 -11.956 1.00 13.32 12 LEU A N 8
ATOM 5843 C CA . LEU A 1 12 ? 6.853 1.297 -11.008 1.00 24.23 12 LEU A CA 8
ATOM 5844 C C . LEU A 1 12 ? 7.464 -0.016 -11.486 1.00 60.44 12 LEU A C 8
ATOM 5845 O O . LEU A 1 12 ? 8.528 -0.424 -11.021 1.00 41.42 12 LEU A O 8
ATOM 5861 N N . ALA A 1 13 ? 6.784 -0.674 -12.420 1.00 50.42 13 ALA A N 8
ATOM 5862 C CA . ALA A 1 13 ? 7.262 -1.938 -12.965 1.00 75.32 13 ALA A CA 8
ATOM 5863 C C . ALA A 1 13 ? 8.396 -1.714 -13.959 1.00 73.35 13 ALA A C 8
ATOM 5864 O O . ALA A 1 13 ? 8.305 -2.113 -15.121 1.00 44.23 13 ALA A O 8
ATOM 5871 N N . THR A 1 14 ? 9.464 -1.073 -13.497 1.00 4.04 14 THR A N 8
ATOM 5872 C CA . THR A 1 14 ? 10.616 -0.794 -14.346 1.00 33.23 14 THR A CA 8
ATOM 5873 C C . THR A 1 14 ? 11.286 -2.084 -14.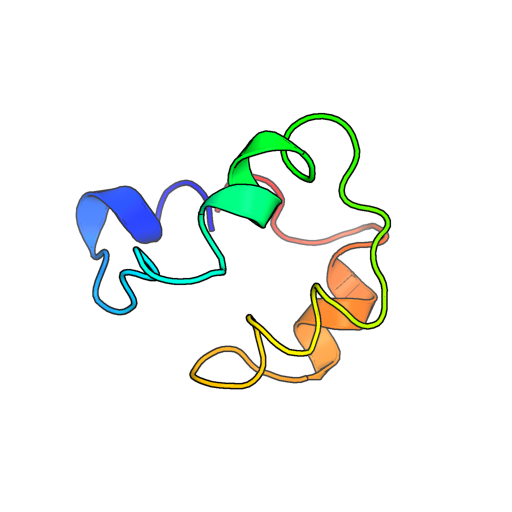805 1.00 33.24 14 THR A C 8
ATOM 5874 O O . THR A 1 14 ? 12.117 -2.075 -15.711 1.00 40.14 14 THR A O 8
ATOM 5885 N N . GLY A 1 15 ? 10.918 -3.194 -14.172 1.00 73.41 15 GLY A N 8
ATOM 5886 C CA . GLY A 1 15 ? 11.493 -4.478 -14.530 1.00 40.34 15 GLY A CA 8
ATOM 5887 C C . GLY A 1 15 ? 12.690 -4.837 -13.672 1.00 14.53 15 GLY A C 8
ATOM 5888 O O . GLY A 1 15 ? 13.138 -5.984 -13.665 1.00 54.30 15 GLY A O 8
ATOM 5892 N N . THR A 1 16 ? 13.211 -3.853 -12.945 1.00 42.22 16 THR A N 8
ATOM 5893 C CA . THR A 1 16 ? 14.365 -4.070 -12.081 1.00 52.44 16 THR A CA 8
ATOM 5894 C C . THR A 1 16 ? 13.937 -4.268 -10.632 1.00 13.22 16 THR A C 8
ATOM 5895 O O . THR A 1 16 ? 14.677 -4.833 -9.828 1.00 22.11 16 THR A O 8
ATOM 5906 N N . ALA A 1 17 ? 12.737 -3.799 -10.305 1.00 33.42 17 ALA A N 8
ATOM 5907 C CA . ALA A 1 17 ? 12.209 -3.928 -8.952 1.00 42.01 17 ALA A CA 8
ATOM 5908 C C . ALA A 1 17 ? 11.447 -5.238 -8.782 1.00 55.54 17 ALA A C 8
ATOM 5909 O O . ALA A 1 17 ? 11.274 -5.726 -7.666 1.00 13.03 17 ALA A O 8
ATOM 5916 N N . ARG A 1 18 ? 10.992 -5.801 -9.897 1.00 52.30 18 ARG A N 8
ATOM 5917 C CA . ARG A 1 18 ? 10.246 -7.053 -9.871 1.00 14.02 18 ARG A CA 8
ATOM 5918 C C . ARG A 1 18 ? 11.002 -8.120 -9.086 1.00 24.50 18 ARG A C 8
ATOM 5919 O O . ARG A 1 18 ? 10.400 -8.948 -8.402 1.00 32.10 18 ARG A O 8
ATOM 5940 N N . LYS A 1 19 ? 12.327 -8.096 -9.190 1.00 31.11 19 LYS A N 8
ATOM 5941 C CA . LYS A 1 19 ? 13.168 -9.060 -8.490 1.00 74.31 19 LYS A CA 8
ATOM 5942 C C . LYS A 1 19 ? 13.162 -8.798 -6.988 1.00 12.44 19 LYS A C 8
ATOM 5943 O O . LYS A 1 19 ? 13.129 -9.731 -6.184 1.00 50.40 19 LYS A O 8
ATOM 5962 N N . LEU A 1 20 ? 13.192 -7.523 -6.614 1.00 65.14 20 LEU A N 8
ATOM 5963 C CA . LEU A 1 20 ? 13.189 -7.138 -5.207 1.00 41.54 20 LEU A CA 8
ATOM 5964 C C . LEU A 1 20 ? 11.881 -7.542 -4.535 1.00 62.20 20 LEU A C 8
ATOM 5965 O O . LEU A 1 20 ? 11.883 -8.131 -3.453 1.00 61.54 20 LEU A O 8
ATOM 5981 N N . LEU A 1 21 ? 10.766 -7.224 -5.183 1.00 30.21 21 LEU A N 8
ATOM 5982 C CA . LEU A 1 21 ? 9.450 -7.557 -4.649 1.00 53.31 21 LEU A CA 8
ATOM 5983 C C . LEU A 1 21 ? 9.313 -9.061 -4.435 1.00 11.31 21 LEU A C 8
ATOM 5984 O O . LEU A 1 21 ? 8.499 -9.512 -3.629 1.00 54.51 21 LEU A O 8
ATOM 6000 N N . ASP A 1 22 ? 10.116 -9.832 -5.160 1.00 1.43 22 ASP A N 8
ATOM 6001 C CA . ASP A 1 22 ? 10.087 -11.285 -5.047 1.00 23.21 22 ASP A CA 8
ATOM 6002 C C . ASP A 1 22 ? 11.081 -11.768 -3.995 1.00 31.40 22 ASP A C 8
ATOM 6003 O O . ASP A 1 22 ? 11.391 -12.957 -3.920 1.00 2.24 22 ASP A O 8
ATOM 6012 N N . ALA A 1 23 ? 11.577 -10.838 -3.186 1.00 21.33 23 ALA A N 8
ATOM 6013 C CA . ALA A 1 23 ? 12.535 -11.169 -2.138 1.00 33.42 23 ALA A CA 8
ATOM 6014 C C . ALA A 1 23 ? 12.186 -10.463 -0.832 1.00 50.12 23 ALA A C 8
ATOM 6015 O O . ALA A 1 23 ? 12.294 -11.044 0.248 1.00 45.41 23 ALA A O 8
ATOM 6022 N N . VAL A 1 24 ? 11.767 -9.206 -0.938 1.00 41.25 24 VAL A N 8
ATOM 6023 C CA . VAL A 1 24 ? 11.402 -8.420 0.234 1.00 0.11 24 VAL A CA 8
ATOM 6024 C C . VAL A 1 24 ? 10.182 -9.010 0.933 1.00 4.11 24 VAL A C 8
ATOM 6025 O O . VAL A 1 24 ? 10.052 -8.924 2.154 1.00 52.33 24 VAL A O 8
ATOM 6038 N N . ALA A 1 25 ? 9.291 -9.610 0.151 1.00 65.04 25 ALA A N 8
ATOM 6039 C CA . ALA A 1 25 ? 8.083 -10.217 0.695 1.00 61.15 25 ALA A CA 8
ATOM 6040 C C . ALA A 1 25 ? 8.423 -11.361 1.644 1.00 11.22 25 ALA A C 8
ATOM 6041 O O . ALA A 1 25 ? 7.584 -11.795 2.434 1.00 43.51 25 ALA A O 8
ATOM 6048 N N . SER A 1 26 ? 9.658 -11.846 1.561 1.00 12.43 26 SER A N 8
ATOM 6049 C CA . SER A 1 26 ? 10.107 -12.943 2.411 1.00 51.54 26 SER A CA 8
ATOM 6050 C C . SER A 1 26 ? 11.303 -12.519 3.257 1.00 24.23 26 SER A C 8
ATOM 6051 O O . SER A 1 26 ? 11.987 -13.355 3.847 1.00 3.54 26 SER A O 8
ATOM 6059 N N . GLY A 1 27 ? 11.550 -11.214 3.312 1.00 50.34 27 GLY A N 8
ATOM 6060 C CA . GLY A 1 27 ? 12.664 -10.701 4.088 1.00 52.22 27 GLY A CA 8
ATOM 6061 C C . GLY A 1 27 ? 13.310 -9.490 3.444 1.00 12.25 27 GLY A C 8
ATOM 6062 O O . GLY A 1 27 ? 14.363 -9.599 2.818 1.00 23.30 27 GLY A O 8
ATOM 6066 N N . ALA A 1 28 ? 12.676 -8.332 3.598 1.00 42.32 28 ALA A N 8
ATOM 6067 C CA . ALA A 1 28 ? 13.196 -7.095 3.027 1.00 31.23 28 ALA A CA 8
ATOM 6068 C C . ALA A 1 28 ? 14.436 -6.622 3.779 1.00 35.20 28 ALA A C 8
ATOM 6069 O O . ALA A 1 28 ? 14.350 -5.765 4.659 1.00 65.53 28 ALA A O 8
ATOM 6076 N N . SER A 1 29 ? 15.586 -7.186 3.427 1.00 25.52 29 SER A N 8
ATOM 6077 C CA . SER A 1 29 ? 16.843 -6.825 4.072 1.00 24.42 29 SER A CA 8
ATOM 6078 C C . SER A 1 29 ? 17.522 -5.675 3.334 1.00 30.33 29 SER A C 8
ATOM 6079 O O . SER A 1 29 ? 18.098 -4.779 3.953 1.00 61.23 29 SER A O 8
ATOM 6087 N N . LEU A 1 30 ? 17.450 -5.707 2.008 1.00 34.23 30 LEU A N 8
ATOM 6088 C CA . LEU A 1 30 ? 18.056 -4.668 1.184 1.00 43.13 30 LEU A CA 8
ATOM 6089 C C . LEU A 1 30 ? 17.615 -3.282 1.643 1.00 44.21 30 LEU A C 8
ATOM 6090 O O . LEU A 1 30 ? 16.476 -3.090 2.066 1.00 24.15 30 LEU A O 8
ATOM 6106 N N . GLY A 1 31 ? 18.526 -2.317 1.554 1.00 52.35 31 GLY A N 8
ATOM 6107 C CA . GLY A 1 31 ? 18.211 -0.960 1.961 1.00 21.04 31 GLY A CA 8
ATOM 6108 C C . GLY A 1 31 ? 18.535 0.058 0.886 1.00 11.44 31 GLY A C 8
ATOM 6109 O O . GLY A 1 31 ? 17.848 1.071 0.752 1.00 15.40 31 GLY A O 8
ATOM 6113 N N . THR A 1 32 ? 19.587 -0.208 0.118 1.00 75.41 32 THR A N 8
ATOM 6114 C CA . THR A 1 32 ? 20.002 0.694 -0.949 1.00 22.43 32 THR A CA 8
ATOM 6115 C C . THR A 1 32 ? 19.210 0.437 -2.225 1.00 51.35 32 THR A C 8
ATOM 6116 O O . THR A 1 32 ? 18.693 1.367 -2.843 1.00 52.35 32 THR A O 8
ATOM 6127 N N . ALA A 1 33 ? 19.118 -0.830 -2.615 1.00 60.00 33 ALA A N 8
ATOM 6128 C CA . ALA A 1 33 ? 18.386 -1.209 -3.817 1.00 51.52 33 ALA A CA 8
ATOM 6129 C C . ALA A 1 33 ? 16.935 -0.746 -3.745 1.00 34.14 33 ALA A C 8
ATOM 6130 O O . ALA A 1 33 ? 16.396 -0.205 -4.710 1.00 51.13 33 ALA A O 8
ATOM 6137 N N . PHE A 1 34 ? 16.306 -0.963 -2.594 1.00 21.40 34 PHE A N 8
ATOM 6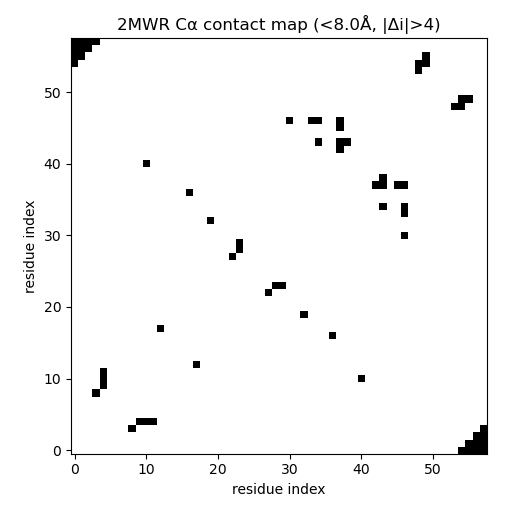138 C CA . PHE A 1 34 ? 14.916 -0.570 -2.396 1.00 71.31 34 PHE A CA 8
ATOM 6139 C C . PHE A 1 34 ? 14.772 0.949 -2.416 1.00 61.32 34 PHE A C 8
ATOM 6140 O O . PHE A 1 34 ? 13.739 1.480 -2.822 1.00 72.31 34 PHE A O 8
ATOM 6157 N N . ALA A 1 35 ? 15.816 1.642 -1.974 1.00 64.22 35 ALA A N 8
ATOM 6158 C CA . ALA A 1 35 ? 15.808 3.099 -1.942 1.00 51.04 35 ALA A CA 8
ATOM 6159 C C . ALA A 1 35 ? 16.094 3.680 -3.323 1.00 71.00 35 ALA A C 8
ATOM 6160 O O . ALA A 1 35 ? 15.733 4.820 -3.614 1.00 4.12 35 ALA A O 8
ATOM 6167 N N . ALA A 1 36 ? 16.744 2.889 -4.170 1.00 24.33 36 ALA A N 8
ATOM 6168 C CA . ALA A 1 36 ? 17.077 3.324 -5.520 1.00 44.52 36 ALA A CA 8
ATOM 6169 C C . ALA A 1 36 ? 15.881 3.180 -6.454 1.00 52.04 36 ALA A C 8
ATOM 6170 O O . ALA A 1 36 ? 15.850 3.770 -7.535 1.00 2.44 36 ALA A O 8
ATOM 6177 N N . ILE A 1 37 ? 14.898 2.392 -6.032 1.00 63.41 37 ILE A N 8
ATOM 6178 C CA . ILE A 1 37 ? 13.700 2.171 -6.832 1.00 33.45 37 ILE A CA 8
ATOM 6179 C C . ILE A 1 37 ? 12.531 3.000 -6.311 1.00 10.31 37 ILE A C 8
ATOM 6180 O O . ILE A 1 37 ? 11.611 3.335 -7.059 1.00 2.24 37 ILE A O 8
ATOM 6196 N N . LEU A 1 38 ? 12.574 3.331 -5.025 1.00 33.51 38 LEU A N 8
ATOM 6197 C CA . LEU A 1 38 ? 11.519 4.124 -4.403 1.00 71.32 38 LEU A CA 8
ATOM 6198 C C . LEU A 1 38 ? 11.904 5.599 -4.354 1.00 21.21 38 LEU A C 8
ATOM 6199 O O . LEU A 1 38 ? 11.301 6.384 -3.624 1.00 50.30 38 LEU A O 8
ATOM 6215 N N . GLY A 1 39 ? 12.912 5.969 -5.138 1.00 23.40 39 GLY A N 8
ATOM 6216 C CA . GLY A 1 39 ? 13.359 7.349 -5.170 1.00 62.13 39 GLY A CA 8
ATOM 6217 C C . GLY A 1 39 ? 13.018 8.038 -6.476 1.00 42.34 39 GLY A C 8
ATOM 6218 O O . GLY A 1 39 ? 13.125 9.260 -6.589 1.00 34.34 39 GLY A O 8
ATOM 6222 N N . VAL A 1 40 ? 12.608 7.254 -7.468 1.00 44.14 40 VAL A N 8
ATOM 6223 C CA . VAL A 1 40 ? 12.251 7.796 -8.774 1.00 3.20 40 VAL A CA 8
ATOM 6224 C C . VAL A 1 40 ? 10.860 8.420 -8.748 1.00 63.43 40 VAL A C 8
ATOM 6225 O O . VAL A 1 40 ? 10.588 9.387 -9.460 1.00 13.45 40 VAL A O 8
ATOM 6238 N N . THR A 1 41 ? 9.982 7.859 -7.923 1.00 74.01 41 THR A N 8
ATOM 6239 C CA . THR A 1 41 ? 8.618 8.359 -7.804 1.00 73.15 41 THR A CA 8
ATOM 6240 C C . THR A 1 41 ? 8.175 8.409 -6.347 1.00 3.04 41 THR A C 8
ATOM 6241 O O . THR A 1 41 ? 7.522 9.361 -5.918 1.00 4.34 41 THR A O 8
ATOM 6252 N N . LEU A 1 42 ? 8.535 7.379 -5.588 1.00 51.25 42 LEU A N 8
ATOM 6253 C CA . LEU A 1 42 ? 8.175 7.306 -4.177 1.00 4.15 42 LEU A CA 8
ATOM 6254 C C . LEU A 1 42 ? 9.034 8.255 -3.346 1.00 70.22 42 LEU A C 8
ATOM 6255 O O . LEU A 1 42 ? 10.107 8.688 -3.766 1.00 2.31 42 LEU A O 8
ATOM 6271 N N . PRO A 1 43 ? 8.553 8.584 -2.138 1.00 42.52 43 PRO A N 8
ATOM 6272 C CA . PRO A 1 43 ? 9.262 9.483 -1.222 1.00 63.12 43 PRO A CA 8
ATOM 6273 C C . PRO A 1 43 ? 10.528 8.850 -0.654 1.00 43.53 43 PRO A C 8
ATOM 6274 O O . PRO A 1 43 ? 10.950 7.781 -1.093 1.00 51.04 43 PRO A O 8
ATOM 6285 N N . ALA A 1 44 ? 11.130 9.518 0.325 1.00 51.33 44 ALA A N 8
ATOM 6286 C CA . ALA A 1 44 ? 12.346 9.020 0.954 1.00 24.23 44 ALA A CA 8
ATOM 6287 C C . ALA A 1 44 ? 12.051 8.433 2.331 1.00 45.24 44 ALA A C 8
ATOM 6288 O O . ALA A 1 44 ? 12.742 7.522 2.788 1.00 14.20 44 ALA A O 8
ATOM 6295 N N . TRP A 1 45 ? 11.024 8.961 2.986 1.00 40.35 45 TRP A N 8
ATOM 6296 C CA . TRP A 1 45 ? 10.639 8.490 4.311 1.00 71.31 45 TRP A CA 8
ATOM 6297 C C . TRP A 1 45 ? 10.116 7.059 4.249 1.00 72.11 45 TRP A C 8
ATOM 6298 O O . TRP A 1 45 ? 10.274 6.289 5.196 1.00 54.20 45 TRP A O 8
ATOM 6319 N N . ALA A 1 46 ? 9.493 6.709 3.128 1.00 1.12 46 ALA A N 8
ATOM 6320 C CA . ALA A 1 46 ? 8.949 5.370 2.943 1.00 61.43 46 ALA A CA 8
ATOM 6321 C C . ALA A 1 46 ? 10.002 4.305 3.232 1.00 74.30 46 ALA A C 8
ATOM 6322 O O . ALA A 1 46 ? 9.677 3.196 3.658 1.00 32.34 46 ALA A O 8
ATOM 6329 N N . LEU A 1 47 ? 11.263 4.648 2.997 1.00 23.41 47 LEU A N 8
ATOM 6330 C CA . LEU A 1 47 ? 12.365 3.720 3.232 1.00 14.20 47 LEU A CA 8
ATOM 6331 C C . LEU A 1 47 ? 12.538 3.447 4.723 1.00 40.23 47 LEU A C 8
ATOM 6332 O O . LEU A 1 47 ? 12.830 2.323 5.128 1.00 61.51 47 LEU A O 8
ATOM 6348 N N . ALA A 1 48 ? 12.354 4.483 5.534 1.00 10.51 48 ALA A N 8
ATOM 6349 C CA . ALA A 1 48 ? 12.486 4.354 6.980 1.00 12.40 48 ALA A CA 8
ATOM 6350 C C . ALA A 1 48 ? 11.385 3.469 7.555 1.00 64.33 48 ALA A C 8
ATOM 6351 O O . ALA A 1 48 ? 11.559 2.848 8.603 1.00 3.20 48 ALA A O 8
ATOM 6358 N N . ALA A 1 49 ? 10.253 3.416 6.862 1.00 73.43 49 ALA A N 8
ATOM 6359 C CA . ALA A 1 49 ? 9.125 2.605 7.303 1.00 74.21 49 ALA A CA 8
ATOM 6360 C C . ALA A 1 49 ? 9.418 1.118 7.135 1.00 23.11 49 ALA A C 8
ATOM 6361 O O . ALA A 1 49 ? 8.868 0.282 7.851 1.00 11.24 49 ALA A O 8
ATOM 6368 N N . ALA A 1 50 ? 10.289 0.795 6.184 1.00 75.00 50 ALA A N 8
ATOM 6369 C CA . ALA A 1 50 ? 10.656 -0.591 5.923 1.00 20.34 50 ALA A CA 8
ATOM 6370 C C . ALA A 1 50 ? 11.679 -1.088 6.939 1.00 21.22 50 ALA A C 8
ATOM 6371 O O . ALA A 1 50 ? 11.773 -2.286 7.206 1.00 54.44 50 ALA A O 8
ATOM 6378 N N . GLY A 1 51 ? 12.446 -0.160 7.503 1.00 13.42 51 GLY A N 8
ATOM 6379 C CA . GLY A 1 51 ? 13.453 -0.524 8.483 1.00 53.33 51 GLY A CA 8
ATOM 6380 C C . GLY A 1 51 ? 12.928 -0.463 9.904 1.00 71.45 51 GLY A C 8
ATOM 6381 O O . GLY A 1 51 ? 13.703 -0.385 10.856 1.00 44.32 51 GLY A O 8
ATOM 6385 N N . ALA A 1 52 ? 11.607 -0.499 10.047 1.00 42.22 52 ALA A N 8
ATOM 6386 C CA . ALA A 1 52 ? 10.980 -0.448 11.362 1.00 52.14 52 ALA A CA 8
ATOM 6387 C C . ALA A 1 52 ? 9.921 -1.536 11.507 1.00 51.40 52 ALA A C 8
ATOM 6388 O O . ALA A 1 52 ? 10.066 -2.453 12.316 1.00 72.32 52 ALA A O 8
ATOM 6395 N N . LEU A 1 53 ? 8.856 -1.427 10.720 1.00 2.01 53 LEU A N 8
ATOM 6396 C CA . LEU A 1 53 ? 7.772 -2.402 10.762 1.00 55.43 53 LEU A CA 8
ATOM 6397 C C . LEU A 1 53 ? 7.736 -3.232 9.483 1.00 63.03 53 LEU A C 8
ATOM 6398 O O . LEU A 1 53 ? 8.060 -4.419 9.492 1.00 44.22 53 LEU A O 8
ATOM 6414 N N . GLY A 1 54 ? 7.342 -2.598 8.382 1.00 21.32 54 GLY A N 8
ATOM 6415 C CA . GLY A 1 54 ? 7.274 -3.293 7.110 1.00 30.41 54 GLY A CA 8
ATOM 6416 C C . GLY A 1 54 ? 6.000 -2.986 6.349 1.00 51.43 54 GLY A C 8
ATOM 6417 O O . GLY A 1 54 ? 4.934 -2.836 6.945 1.00 53.44 54 GLY A O 8
ATOM 6421 N N . ALA A 1 55 ? 6.110 -2.890 5.028 1.00 44.52 55 ALA A N 8
ATOM 6422 C CA . ALA A 1 55 ? 4.958 -2.598 4.184 1.00 1.31 55 ALA A CA 8
ATOM 6423 C C . ALA A 1 55 ? 3.880 -3.665 4.339 1.00 62.24 55 ALA A C 8
ATOM 6424 O O . ALA A 1 55 ? 3.980 -4.751 3.767 1.00 70.34 55 ALA A O 8
ATOM 6431 N N . THR A 1 56 ? 2.849 -3.350 5.116 1.00 31.34 56 THR A N 8
ATOM 6432 C CA . THR A 1 56 ? 1.753 -4.283 5.348 1.00 62.03 56 THR A CA 8
ATOM 6433 C C . THR A 1 56 ? 0.813 -4.335 4.149 1.00 62.32 56 THR A C 8
ATOM 6434 O O . THR A 1 56 ? -0.364 -3.9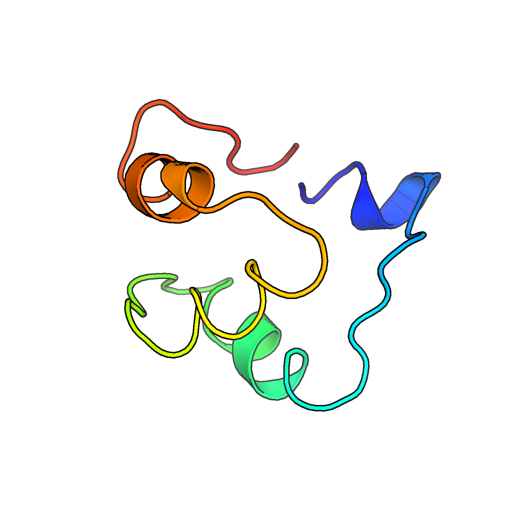93 4.256 1.00 70.22 56 THR A O 8
ATOM 6445 N N . ALA A 1 57 ? 1.341 -4.766 3.008 1.00 73.14 57 ALA A N 8
ATOM 6446 C CA . ALA A 1 57 ? 0.547 -4.866 1.789 1.00 42.31 57 ALA A CA 8
ATOM 6447 C C . ALA A 1 57 ? 0.069 -3.492 1.331 1.00 2.12 57 ALA A C 8
ATOM 6448 O O . ALA A 1 57 ? -0.964 -3.371 0.674 1.00 12.01 57 ALA A O 8
ATOM 6455 N N . ALA A 1 58 ? 0.828 -2.459 1.684 1.00 54.14 58 ALA A N 8
ATOM 6456 C CA . ALA A 1 58 ? 0.482 -1.094 1.308 1.00 53.23 58 ALA A CA 8
ATOM 6457 C C . ALA A 1 58 ? 0.938 -0.784 -0.114 1.00 14.40 58 ALA A C 8
ATOM 6458 O O . ALA A 1 58 ? 0.133 -0.403 -0.965 1.00 12.40 58 ALA A O 8
ATOM 6465 N N . ILE A 1 1 ? 2.901 -1.277 0.089 1.00 33.43 1 ILE A N 9
ATOM 6466 C CA . ILE A 1 1 ? 3.406 -1.295 -1.278 1.00 32.52 1 ILE A CA 9
ATOM 6467 C C . ILE A 1 1 ? 2.517 -2.144 -2.181 1.00 51.41 1 ILE A C 9
ATOM 6468 O O . ILE A 1 1 ? 2.377 -1.863 -3.372 1.00 33.32 1 ILE A O 9
ATOM 6484 N N . TYR A 1 2 ? 1.917 -3.180 -1.607 1.00 23.33 2 TYR A N 9
ATOM 6485 C CA . TYR A 1 2 ? 1.042 -4.070 -2.360 1.00 33.42 2 TYR A CA 9
ATOM 6486 C C . TYR A 1 2 ? -0.333 -3.440 -2.561 1.00 71.20 2 TYR A C 9
ATOM 6487 O O . TYR A 1 2 ? -1.195 -4.007 -3.232 1.00 54.34 2 TYR A O 9
ATOM 6505 N N . TRP A 1 3 ? -0.529 -2.265 -1.975 1.00 1.31 3 TRP A N 9
ATOM 6506 C CA . TRP A 1 3 ? -1.798 -1.556 -2.090 1.00 14.25 3 TRP A CA 9
ATOM 6507 C C . TRP A 1 3 ? -1.659 -0.331 -2.986 1.00 44.50 3 TRP A C 9
ATOM 6508 O O . TRP A 1 3 ? -2.602 0.055 -3.677 1.00 13.12 3 TRP A O 9
ATOM 6529 N N . ILE A 1 4 ? -0.477 0.277 -2.971 1.00 21.14 4 ILE A N 9
ATOM 6530 C CA . ILE A 1 4 ? -0.215 1.458 -3.784 1.00 21.21 4 ILE A CA 9
ATOM 6531 C C . ILE A 1 4 ? -0.037 1.086 -5.252 1.00 24.31 4 ILE A C 9
ATOM 6532 O O . ILE A 1 4 ? -0.394 1.853 -6.145 1.00 75.11 4 ILE A O 9
ATOM 6548 N N . ALA A 1 5 ? 0.518 -0.098 -5.494 1.00 15.24 5 ALA A N 9
ATOM 6549 C CA . ALA A 1 5 ? 0.740 -0.574 -6.853 1.00 52.12 5 ALA A CA 9
ATOM 6550 C C . ALA A 1 5 ? -0.581 -0.883 -7.550 1.00 13.15 5 ALA A C 9
ATOM 6551 O O . ALA A 1 5 ? -0.646 -0.951 -8.777 1.00 62.20 5 ALA A O 9
ATOM 6558 N N . ASP A 1 6 ? -1.632 -1.069 -6.758 1.00 70.44 6 ASP A N 9
ATOM 6559 C CA . ASP A 1 6 ? -2.952 -1.371 -7.299 1.00 53.03 6 ASP A CA 9
ATOM 6560 C C . ASP A 1 6 ? -3.711 -0.089 -7.628 1.00 1.24 6 ASP A C 9
ATOM 6561 O O . ASP A 1 6 ? -4.004 0.189 -8.790 1.00 71.00 6 ASP A O 9
ATOM 6570 N N . GLN A 1 7 ? -4.026 0.687 -6.595 1.00 41.15 7 GLN A N 9
ATOM 6571 C CA . GLN A 1 7 ? -4.752 1.939 -6.775 1.00 31.30 7 GLN A CA 9
ATOM 6572 C C . GLN A 1 7 ? -3.984 2.887 -7.690 1.00 12.23 7 GLN A C 9
ATOM 6573 O O . GLN A 1 7 ? -4.447 3.226 -8.779 1.00 62.33 7 GLN A O 9
ATOM 6587 N N . PHE A 1 8 ? -2.809 3.313 -7.239 1.00 42.43 8 PHE A N 9
ATOM 6588 C CA . PHE A 1 8 ? -1.977 4.224 -8.017 1.00 1.42 8 PHE A CA 9
ATOM 6589 C C . PHE A 1 8 ? -1.285 3.488 -9.160 1.00 23.43 8 PHE A C 9
ATOM 6590 O O . PHE A 1 8 ? -1.539 3.759 -10.332 1.00 51.23 8 PHE A O 9
ATOM 6607 N N . GLY A 1 9 ? -0.407 2.553 -8.808 1.00 3.03 9 GLY A N 9
ATOM 6608 C CA . GLY A 1 9 ? 0.310 1.792 -9.814 1.00 73.42 9 GLY A CA 9
ATOM 6609 C C . GLY A 1 9 ? 1.059 2.679 -10.788 1.00 4.01 9 GLY A C 9
ATOM 6610 O O . GLY A 1 9 ? 0.538 3.028 -11.847 1.00 51.53 9 GLY A O 9
ATOM 6614 N N . ILE A 1 10 ? 2.285 3.046 -10.429 1.00 30.33 10 ILE A N 9
ATOM 6615 C CA . ILE A 1 10 ? 3.107 3.898 -11.279 1.00 13.44 10 ILE A CA 9
ATOM 6616 C C . ILE A 1 10 ? 3.784 3.089 -12.379 1.00 21.52 10 ILE A C 9
ATOM 6617 O O . ILE A 1 10 ? 4.716 2.326 -12.119 1.00 74.14 10 ILE A O 9
ATOM 6633 N N . HIS A 1 11 ? 3.311 3.260 -13.609 1.00 43.52 11 HIS A N 9
ATOM 6634 C CA . HIS A 1 11 ? 3.873 2.547 -14.751 1.00 1.22 11 HIS A CA 9
ATOM 6635 C C . HIS A 1 11 ? 5.372 2.807 -14.870 1.00 31.04 11 HIS A C 9
ATOM 6636 O O . HIS A 1 11 ? 5.794 3.884 -15.292 1.00 43.11 11 HIS A O 9
ATOM 6650 N N . LEU A 1 12 ? 6.171 1.814 -14.494 1.00 11.51 12 LEU A N 9
ATOM 6651 C CA . LEU A 1 12 ? 7.623 1.936 -14.558 1.00 23.44 12 LEU A CA 9
ATOM 6652 C C . LEU A 1 12 ? 8.257 0.636 -15.042 1.00 64.23 12 LEU A C 9
ATOM 6653 O O . LEU A 1 12 ? 8.694 0.536 -16.189 1.00 15.14 12 LEU A O 9
ATOM 6669 N N . ALA A 1 13 ? 8.303 -0.359 -14.162 1.00 11.33 13 ALA A N 9
ATOM 6670 C CA . ALA A 1 13 ? 8.879 -1.654 -14.501 1.00 44.31 13 ALA A CA 9
ATOM 6671 C C . ALA A 1 13 ? 10.278 -1.495 -15.087 1.00 61.34 13 ALA A C 9
ATOM 6672 O O . ALA A 1 13 ? 10.504 -1.770 -16.266 1.00 71.54 13 ALA A O 9
ATOM 6679 N N . THR A 1 14 ? 11.216 -1.049 -14.257 1.00 71.13 14 THR A N 9
ATOM 6680 C CA . THR A 1 14 ? 12.592 -0.852 -14.694 1.00 23.10 14 THR A CA 9
ATOM 6681 C C . THR A 1 14 ? 13.297 -2.187 -14.909 1.00 2.41 14 THR A C 9
ATOM 6682 O O . THR A 1 14 ? 14.405 -2.236 -15.441 1.00 5.32 14 THR A O 9
ATOM 6693 N N . GLY A 1 15 ? 12.646 -3.269 -14.492 1.00 43.41 15 GLY A N 9
ATOM 6694 C CA . GLY A 1 15 ? 13.227 -4.589 -14.649 1.00 35.53 15 GLY A CA 9
ATOM 6695 C C . GLY A 1 15 ? 14.043 -5.011 -13.443 1.00 41.31 15 GLY A C 9
ATOM 6696 O O . GLY A 1 15 ? 14.381 -6.185 -13.291 1.00 74.31 15 GLY A O 9
ATOM 6700 N N . THR A 1 16 ? 14.364 -4.050 -12.582 1.00 42.55 16 THR A N 9
ATOM 6701 C CA . THR A 1 16 ? 15.149 -4.326 -11.386 1.00 12.12 16 THR A CA 9
ATOM 6702 C C . THR A 1 16 ? 14.273 -4.308 -10.138 1.00 63.10 16 THR A C 9
ATOM 6703 O O . THR A 1 16 ? 14.632 -4.878 -9.108 1.00 63.23 16 THR A O 9
ATOM 6714 N N . ALA A 1 17 ? 13.123 -3.650 -10.237 1.00 73.34 17 ALA A N 9
ATOM 6715 C CA . ALA A 1 17 ? 12.195 -3.561 -9.117 1.00 54.01 17 ALA A CA 9
ATOM 6716 C C . ALA A 1 17 ? 11.425 -4.865 -8.937 1.00 14.23 17 ALA A C 9
ATOM 6717 O O . ALA A 1 17 ? 11.330 -5.392 -7.828 1.00 74.34 17 ALA A O 9
ATOM 6724 N N . ARG A 1 18 ? 10.876 -5.379 -10.033 1.00 20.15 18 ARG A N 9
ATOM 6725 C CA . ARG A 1 18 ? 10.113 -6.620 -9.994 1.00 75.53 18 ARG A CA 9
ATOM 6726 C C . ARG A 1 18 ? 10.928 -7.741 -9.355 1.00 13.45 18 ARG A C 9
ATOM 6727 O O . ARG A 1 18 ? 10.373 -8.674 -8.775 1.00 74.42 18 ARG A O 9
ATOM 6748 N N . LYS A 1 19 ? 12.248 -7.641 -9.464 1.00 21.01 19 LYS A N 9
ATOM 6749 C CA . LYS A 1 19 ? 13.141 -8.644 -8.896 1.00 61.12 19 LYS A CA 9
ATOM 6750 C C . LYS A 1 19 ? 13.095 -8.613 -7.372 1.00 24.11 19 LYS A C 9
ATOM 6751 O O . LYS A 1 19 ? 13.256 -9.642 -6.715 1.00 32.53 19 LYS A O 9
ATOM 6770 N N . LEU A 1 20 ? 12.874 -7.427 -6.815 1.00 64.33 20 LEU A N 9
ATOM 6771 C CA . LEU A 1 20 ? 12.806 -7.263 -5.367 1.00 52.45 20 LEU A CA 9
ATOM 6772 C C . LEU A 1 20 ? 11.538 -7.899 -4.806 1.00 64.34 20 LEU A C 9
ATOM 6773 O O . LEU A 1 20 ? 11.584 -8.633 -3.818 1.00 64.33 20 LEU A O 9
ATOM 6789 N N . LEU A 1 21 ? 10.408 -7.616 -5.444 1.00 40.40 21 LEU A N 9
ATOM 6790 C CA . LEU A 1 21 ? 9.127 -8.162 -5.010 1.00 70.53 21 LEU A CA 9
ATOM 6791 C C . LEU A 1 21 ? 9.148 -9.687 -5.039 1.00 60.42 21 LEU A C 9
ATOM 6792 O O . LEU A 1 21 ? 8.328 -10.342 -4.395 1.00 0.21 21 LEU A O 9
ATOM 6808 N N . ASP A 1 22 ? 10.092 -10.247 -5.789 1.00 13.45 22 ASP A N 9
ATOM 6809 C CA . ASP A 1 22 ? 10.222 -11.695 -5.899 1.00 1.11 22 ASP A CA 9
ATOM 6810 C C . ASP A 1 22 ? 11.224 -12.229 -4.881 1.00 23.45 22 ASP A C 9
ATOM 6811 O O . ASP A 1 22 ? 11.653 -13.380 -4.962 1.00 33.13 22 ASP A O 9
ATOM 6820 N N . ALA A 1 23 ? 11.595 -11.385 -3.923 1.00 74.31 23 ALA A N 9
ATOM 6821 C CA . ALA A 1 23 ? 12.545 -11.773 -2.889 1.00 25.14 23 ALA A CA 9
ATOM 6822 C C . ALA A 1 23 ? 12.098 -11.278 -1.518 1.00 14.13 23 ALA A C 9
ATOM 6823 O O . ALA A 1 23 ? 12.204 -11.994 -0.522 1.00 64.33 23 ALA A O 9
ATOM 6830 N N . VAL A 1 24 ? 11.596 -10.048 -1.473 1.00 2.43 24 VAL A N 9
ATOM 6831 C CA . VAL A 1 24 ? 11.132 -9.457 -0.224 1.00 15.45 24 VAL A CA 9
ATOM 6832 C C . VAL A 1 24 ? 9.957 -10.240 0.351 1.00 13.25 24 VAL A C 9
ATOM 6833 O O . VAL A 1 24 ? 9.790 -10.324 1.568 1.00 73.22 24 VAL A O 9
ATOM 6846 N N . ALA A 1 25 ? 9.145 -10.812 -0.532 1.00 1.12 25 ALA A N 9
ATOM 6847 C CA . ALA A 1 25 ? 7.987 -11.591 -0.112 1.00 52.02 25 ALA A CA 9
ATOM 6848 C C . ALA A 1 25 ? 8.412 -12.828 0.671 1.00 71.41 25 ALA A C 9
ATOM 6849 O O . ALA A 1 25 ? 7.599 -13.454 1.351 1.00 12.34 25 ALA A O 9
ATOM 6856 N N . SER A 1 26 ? 9.691 -13.177 0.569 1.00 14.05 26 SER A N 9
ATOM 6857 C CA . SER A 1 26 ? 10.223 -14.343 1.265 1.00 35.00 26 SER A CA 9
ATOM 6858 C C . SER A 1 26 ? 11.443 -13.967 2.100 1.00 31.51 26 SER A C 9
ATOM 6859 O O . SER A 1 26 ? 12.225 -14.829 2.499 1.00 62.11 26 SER A O 9
ATOM 6867 N N . GLY A 1 27 ? 11.598 -12.673 2.361 1.00 44.13 27 GLY A N 9
ATOM 6868 C CA . GLY A 1 27 ? 12.725 -12.204 3.146 1.00 20.55 27 GLY A CA 9
ATOM 6869 C C . GLY A 1 27 ? 13.093 -10.768 2.833 1.00 12.34 27 GLY A C 9
ATOM 6870 O O . GLY A 1 27 ? 14.173 -10.497 2.309 1.00 55.41 27 GLY A O 9
ATOM 6874 N N . ALA A 1 28 ? 12.192 -9.845 3.154 1.00 1.42 28 ALA A N 9
ATOM 6875 C CA . ALA A 1 28 ? 12.428 -8.428 2.904 1.00 33.12 28 ALA A CA 9
ATOM 6876 C C . ALA A 1 28 ? 13.478 -7.869 3.858 1.00 32.44 28 ALA A C 9
ATOM 6877 O O . ALA A 1 28 ? 13.145 -7.274 4.883 1.00 41.31 28 ALA A O 9
ATOM 6884 N N . SER A 1 29 ? 14.747 -8.066 3.516 1.00 71.44 29 SER A N 9
ATOM 6885 C CA . SER A 1 29 ? 15.846 -7.586 4.345 1.00 40.14 29 SER A CA 9
ATOM 6886 C C . SER A 1 29 ? 16.513 -6.369 3.711 1.00 60.04 29 SER A C 9
ATOM 6887 O O . SER A 1 29 ? 16.956 -5.455 4.408 1.00 71.31 29 SER A O 9
ATOM 6895 N N . LEU A 1 30 ? 16.581 -6.364 2.384 1.00 63.00 30 LEU A N 9
ATOM 6896 C CA . LEU A 1 30 ? 17.194 -5.260 1.654 1.00 41.14 30 LEU A CA 9
ATOM 6897 C C . LEU A 1 30 ? 16.618 -3.922 2.105 1.00 11.22 30 LEU A C 9
ATOM 6898 O O . LEU A 1 30 ? 15.427 -3.813 2.395 1.00 61.12 30 LEU A O 9
ATOM 6914 N N . GLY A 1 31 ? 17.472 -2.904 2.161 1.00 53.10 31 GLY A N 9
ATOM 6915 C CA . GLY A 1 31 ? 17.028 -1.586 2.576 1.00 44.21 31 GLY A CA 9
ATOM 6916 C C . GLY A 1 31 ? 17.457 -0.499 1.610 1.00 24.21 31 GLY A C 9
ATOM 6917 O O . GLY A 1 31 ? 16.732 0.472 1.394 1.00 43.50 31 GLY A O 9
ATOM 6921 N N . THR A 1 32 ? 18.641 -0.661 1.027 1.00 24.03 32 THR A N 9
ATOM 6922 C CA . THR A 1 32 ? 19.168 0.315 0.082 1.00 54.13 32 THR A CA 9
ATOM 6923 C C . THR A 1 32 ? 18.540 0.139 -1.296 1.00 41.24 32 THR A C 9
ATOM 6924 O O . THR A 1 32 ? 18.019 1.091 -1.877 1.00 73.54 32 THR A O 9
ATOM 6935 N N . ALA A 1 33 ? 18.593 -1.084 -1.814 1.00 3.30 33 ALA A N 9
ATOM 6936 C CA . ALA A 1 33 ? 18.027 -1.384 -3.123 1.00 63.41 33 ALA A CA 9
ATOM 6937 C C . ALA A 1 33 ? 16.567 -0.953 -3.202 1.00 51.41 33 ALA A C 9
ATOM 6938 O O . ALA A 1 33 ? 16.095 -0.515 -4.251 1.00 55.34 33 ALA A O 9
ATOM 6945 N N . PHE A 1 34 ? 15.856 -1.080 -2.087 1.00 10.54 34 PHE A N 9
ATOM 6946 C CA . PHE A 1 34 ? 14.448 -0.704 -2.030 1.00 41.24 34 PHE A CA 9
ATOM 6947 C C . PHE A 1 34 ? 14.287 0.812 -2.091 1.00 10.41 34 PHE A C 9
ATOM 6948 O O . PHE A 1 34 ? 13.271 1.321 -2.563 1.00 35.13 34 PHE A O 9
ATOM 6965 N N . ALA A 1 35 ? 15.298 1.528 -1.609 1.00 15.50 35 ALA A N 9
ATOM 6966 C CA . ALA A 1 35 ? 15.270 2.986 -1.609 1.00 75.21 35 ALA A CA 9
ATOM 6967 C C . ALA A 1 35 ? 15.614 3.541 -2.987 1.00 11.42 35 ALA A C 9
ATOM 6968 O O . ALA A 1 35 ? 15.267 4.676 -3.314 1.00 34.25 35 ALA A O 9
ATOM 6975 N N . ALA A 1 36 ? 16.299 2.735 -3.791 1.00 23.24 36 ALA A N 9
ATOM 6976 C CA . ALA A 1 36 ? 16.689 3.146 -5.134 1.00 24.25 36 ALA A CA 9
ATOM 6977 C C . ALA A 1 36 ? 15.535 2.978 -6.116 1.00 2.21 36 ALA A C 9
ATOM 6978 O O . ALA A 1 36 ? 15.553 3.542 -7.210 1.00 53.14 36 ALA A O 9
ATOM 6985 N N . ILE A 1 37 ? 14.535 2.200 -5.718 1.00 75.45 37 ILE A N 9
ATOM 6986 C CA . ILE A 1 37 ? 13.372 1.959 -6.565 1.00 23.34 37 ILE A CA 9
ATOM 6987 C C . ILE A 1 37 ? 12.192 2.824 -6.136 1.00 73.51 37 ILE A C 9
ATOM 6988 O O . ILE A 1 37 ? 11.282 3.086 -6.924 1.00 32.21 37 ILE A O 9
ATOM 7004 N N . LEU A 1 38 ? 12.213 3.266 -4.884 1.00 22.44 38 LEU A N 9
ATOM 7005 C CA . LEU A 1 38 ? 11.145 4.104 -4.350 1.00 21.44 38 LEU A CA 9
ATOM 7006 C C . LEU A 1 38 ? 11.531 5.578 -4.405 1.00 11.32 38 LEU A C 9
ATOM 7007 O O . LEU A 1 38 ? 10.893 6.421 -3.775 1.00 5.21 38 LEU A O 9
ATOM 7023 N N . GLY A 1 39 ? 12.578 5.883 -5.165 1.00 25.10 39 GLY A N 9
ATOM 7024 C CA . GLY A 1 39 ? 13.030 7.256 -5.290 1.00 52.52 39 GLY A CA 9
ATOM 7025 C C . GLY A 1 39 ? 12.709 7.851 -6.647 1.00 61.44 39 GLY A C 9
ATOM 7026 O O . GLY A 1 39 ? 12.781 9.065 -6.834 1.00 43.32 39 GLY A O 9
ATOM 7030 N N . VAL A 1 40 ? 12.355 6.992 -7.599 1.00 0.42 40 VAL A N 9
ATOM 7031 C CA . VAL A 1 40 ? 12.023 7.439 -8.946 1.00 53.23 40 VAL A CA 9
ATOM 7032 C C . VAL A 1 40 ? 10.654 8.109 -8.981 1.00 53.12 40 VAL A C 9
ATOM 7033 O O . VAL A 1 40 ? 10.417 9.024 -9.771 1.00 2.34 40 VAL A O 9
ATOM 7046 N N . THR A 1 41 ? 9.753 7.648 -8.119 1.00 72.52 41 THR A N 9
ATOM 7047 C CA . THR A 1 41 ? 8.406 8.201 -8.051 1.00 43.02 41 THR A CA 9
ATOM 7048 C C . THR A 1 41 ? 7.958 8.381 -6.605 1.00 61.33 41 THR A C 9
ATOM 7049 O O . THR A 1 41 ? 7.338 9.387 -6.257 1.00 62.41 41 THR A O 9
ATOM 7060 N N . LEU A 1 42 ? 8.275 7.401 -5.766 1.00 65.25 42 LEU A N 9
ATOM 7061 C CA . LEU A 1 42 ? 7.906 7.451 -4.356 1.00 52.22 42 LEU A CA 9
ATOM 7062 C C . LEU A 1 42 ? 8.790 8.434 -3.596 1.00 44.42 42 LEU A C 9
ATOM 7063 O O . LEU A 1 42 ? 9.880 8.798 -4.040 1.00 12.13 42 LEU A O 9
ATOM 7079 N N . PRO A 1 43 ? 8.314 8.874 -2.422 1.00 53.21 43 PRO A N 9
ATOM 7080 C CA . PRO A 1 43 ? 9.047 9.819 -1.574 1.00 74.20 43 PRO A CA 9
ATOM 7081 C C . PRO A 1 43 ? 10.288 9.193 -0.947 1.00 74.31 43 PRO A C 9
ATOM 7082 O O . PRO A 1 43 ? 10.677 8.079 -1.297 1.00 73.12 43 PRO A O 9
ATOM 7093 N N . ALA A 1 44 ? 10.905 9.916 -0.018 1.00 73.24 44 ALA A N 9
ATOM 7094 C CA . ALA A 1 44 ? 12.100 9.429 0.659 1.00 3.50 44 ALA A CA 9
ATOM 7095 C C . ALA A 1 44 ? 11.775 8.949 2.069 1.00 2.54 44 ALA A C 9
ATOM 7096 O O . ALA A 1 44 ? 12.422 8.041 2.590 1.00 4.14 44 ALA A O 9
ATOM 7103 N N . TRP A 1 45 ? 10.770 9.565 2.682 1.00 44.23 45 TRP A N 9
ATOM 7104 C CA . TRP A 1 45 ? 10.361 9.200 4.033 1.00 15.51 45 TRP A CA 9
ATOM 7105 C C . TRP A 1 45 ? 9.807 7.780 4.069 1.00 13.44 45 TRP A C 9
ATOM 7106 O O . TRP A 1 45 ? 9.942 7.077 5.070 1.00 10.11 45 TRP A O 9
ATOM 7127 N N . ALA A 1 46 ? 9.183 7.365 2.972 1.00 61.22 46 ALA A N 9
ATOM 7128 C CA . ALA A 1 46 ? 8.611 6.027 2.878 1.00 10.42 46 ALA A CA 9
ATOM 7129 C C . ALA A 1 46 ? 9.668 4.959 3.135 1.00 22.11 46 ALA A C 9
ATOM 7130 O O . ALA A 1 46 ? 9.353 3.853 3.577 1.00 5.11 46 ALA A O 9
ATOM 7137 N N . LEU A 1 47 ? 10.922 5.295 2.855 1.00 45.10 47 LEU A N 9
ATOM 7138 C CA . LEU A 1 47 ? 12.027 4.364 3.055 1.00 22.42 47 LEU A CA 9
ATOM 7139 C C . LEU A 1 47 ? 12.327 4.185 4.540 1.00 15.02 47 LEU A C 9
ATOM 7140 O O . LEU A 1 47 ? 12.696 3.098 4.983 1.00 72.33 47 LEU A O 9
ATOM 7156 N N . ALA A 1 48 ? 12.163 5.260 5.305 1.00 74.50 48 ALA A N 9
ATOM 7157 C CA . ALA A 1 48 ? 12.411 5.220 6.741 1.00 41.43 48 ALA A CA 9
ATOM 7158 C C . ALA A 1 48 ? 11.301 4.470 7.470 1.00 43.44 48 ALA A C 9
ATOM 7159 O O . ALA A 1 48 ? 11.528 3.880 8.525 1.00 61.40 48 ALA A O 9
ATOM 7166 N N . ALA A 1 49 ? 10.101 4.499 6.900 1.00 11.30 49 ALA A N 9
ATOM 7167 C CA . ALA A 1 49 ? 8.956 3.821 7.495 1.00 24.04 49 ALA A CA 9
ATOM 7168 C C . ALA A 1 49 ? 9.049 2.312 7.298 1.00 72.33 49 ALA A C 9
ATOM 7169 O O . ALA A 1 49 ? 8.484 1.539 8.071 1.00 2.24 49 ALA A O 9
ATOM 7176 N N . ALA A 1 50 ? 9.764 1.899 6.256 1.00 33.22 50 ALA A N 9
ATOM 7177 C CA . ALA A 1 50 ? 9.931 0.482 5.958 1.00 72.21 50 ALA A CA 9
ATOM 7178 C C . ALA A 1 50 ? 11.080 -0.117 6.762 1.00 43.54 50 ALA A C 9
ATOM 7179 O O . ALA A 1 50 ? 11.096 -1.314 7.043 1.00 25.02 50 ALA A O 9
ATOM 7186 N N . GLY A 1 51 ? 12.042 0.726 7.128 1.00 71.31 51 GLY A N 9
ATOM 7187 C CA . GLY A 1 51 ? 13.183 0.261 7.895 1.00 33.20 51 GLY A CA 9
ATOM 7188 C C . GLY A 1 51 ? 12.786 -0.282 9.254 1.00 55.15 51 GLY A C 9
ATOM 7189 O O . GLY A 1 51 ? 13.055 -1.440 9.570 1.00 71.35 51 GLY A O 9
ATOM 7193 N N . ALA A 1 52 ? 12.145 0.558 10.060 1.00 75.30 52 ALA A N 9
ATOM 7194 C CA . ALA A 1 52 ? 11.710 0.156 11.392 1.00 75.42 52 ALA A CA 9
ATOM 7195 C C . ALA A 1 52 ? 10.566 -0.850 11.315 1.00 21.44 52 ALA A C 9
ATOM 7196 O O . ALA A 1 52 ? 10.651 -1.946 11.872 1.00 62.12 52 ALA A O 9
ATOM 7203 N N . LEU A 1 53 ? 9.497 -0.472 10.624 1.00 13.01 53 LEU A N 9
ATOM 7204 C CA . LEU A 1 53 ? 8.335 -1.341 10.475 1.00 33.34 53 LEU A CA 9
ATOM 7205 C C . LEU A 1 53 ? 8.291 -1.959 9.081 1.00 5.23 53 LEU A C 9
ATOM 7206 O O . LEU A 1 53 ? 8.661 -1.320 8.097 1.00 62.52 53 LEU A O 9
ATOM 7222 N N . GLY A 1 54 ? 7.835 -3.205 9.005 1.00 30.45 54 GLY A N 9
ATOM 7223 C CA . GLY A 1 54 ? 7.750 -3.888 7.727 1.00 14.45 54 GLY A CA 9
ATOM 7224 C C . GLY A 1 54 ? 6.512 -3.499 6.944 1.00 15.42 54 GLY A C 9
ATOM 7225 O O . GLY A 1 54 ? 5.431 -3.349 7.513 1.00 13.41 54 GLY A O 9
ATOM 7229 N N . ALA A 1 55 ? 6.669 -3.333 5.635 1.00 62.20 55 ALA A N 9
ATOM 7230 C CA . ALA A 1 55 ? 5.555 -2.959 4.773 1.00 61.44 55 ALA A CA 9
ATOM 7231 C C . ALA A 1 55 ? 4.389 -3.930 4.930 1.00 3.32 55 ALA A C 9
ATOM 7232 O O . ALA A 1 55 ? 4.405 -5.031 4.378 1.00 13.44 55 ALA A O 9
ATOM 7239 N N . THR A 1 56 ? 3.378 -3.515 5.688 1.00 64.14 56 THR A N 9
ATOM 7240 C CA . THR A 1 56 ? 2.205 -4.348 5.919 1.00 23.25 56 THR A CA 9
ATOM 7241 C C . THR A 1 56 ? 1.279 -4.342 4.709 1.00 33.20 56 THR A C 9
ATOM 7242 O O . THR A 1 56 ? 0.131 -3.907 4.796 1.00 1.33 56 THR A O 9
ATOM 7253 N N . ALA A 1 57 ? 1.784 -4.829 3.580 1.00 2.23 57 ALA A N 9
ATOM 7254 C CA . ALA A 1 57 ? 1.000 -4.882 2.353 1.00 42.34 57 ALA A CA 9
ATOM 7255 C C . ALA A 1 57 ? 0.643 -3.481 1.869 1.00 52.54 57 ALA A C 9
ATOM 7256 O O . ALA A 1 57 ? -0.361 -3.288 1.183 1.00 45.24 57 ALA A O 9
ATOM 7263 N N . ALA A 1 58 ? 1.470 -2.505 2.231 1.00 32.41 58 ALA A N 9
ATOM 7264 C CA . ALA A 1 58 ? 1.241 -1.122 1.832 1.00 22.24 58 ALA A CA 9
ATOM 7265 C C . ALA A 1 58 ? 1.643 -0.896 0.379 1.00 63.11 58 ALA A C 9
ATOM 7266 O O . ALA A 1 58 ? 0.836 -0.448 -0.436 1.00 11.41 58 ALA A O 9
ATOM 7273 N N . ILE A 1 1 ? 2.308 -0.407 -0.412 1.00 62.13 1 ILE A N 10
ATOM 7274 C CA . ILE A 1 1 ? 3.107 -0.484 -1.629 1.00 51.02 1 ILE A CA 10
ATOM 7275 C C . ILE A 1 1 ? 2.578 -1.564 -2.566 1.00 62.45 1 ILE A C 10
ATOM 7276 O O . ILE A 1 1 ? 2.584 -1.400 -3.787 1.00 10.44 1 ILE A O 10
ATOM 7292 N N . TYR A 1 2 ? 2.120 -2.669 -1.988 1.00 41.11 2 TYR A N 10
ATOM 7293 C CA . TYR A 1 2 ? 1.588 -3.777 -2.772 1.00 33.55 2 TYR A CA 10
ATOM 7294 C C . TYR A 1 2 ? 0.176 -3.470 -3.261 1.00 71.11 2 TYR A C 10
ATOM 7295 O O . TYR A 1 2 ? -0.416 -4.247 -4.010 1.00 71.11 2 TYR A O 10
ATOM 7313 N N . TRP A 1 3 ? -0.357 -2.331 -2.833 1.00 25.43 3 TRP A N 10
ATOM 7314 C CA . TRP A 1 3 ? -1.699 -1.919 -3.227 1.00 61.43 3 TRP A CA 10
ATOM 7315 C C . TRP A 1 3 ? -1.643 -0.784 -4.243 1.00 13.40 3 TRP A C 10
ATOM 7316 O O . TRP A 1 3 ? -2.510 -0.672 -5.111 1.00 23.12 3 TRP A O 10
ATOM 7337 N N . ILE A 1 4 ? -0.620 0.056 -4.129 1.00 51.43 4 ILE A N 10
ATOM 7338 C CA . ILE A 1 4 ? -0.452 1.183 -5.039 1.00 72.43 4 ILE A CA 10
ATOM 7339 C C . ILE A 1 4 ? -0.017 0.711 -6.423 1.00 2.33 4 ILE A C 10
ATOM 7340 O O . ILE A 1 4 ? -0.470 1.236 -7.439 1.00 44.34 4 ILE A O 10
ATOM 7356 N N . ALA A 1 5 ? 0.864 -0.284 -6.453 1.00 13.32 5 ALA A N 10
ATOM 7357 C CA . ALA A 1 5 ? 1.358 -0.829 -7.711 1.00 55.12 5 ALA A CA 10
ATOM 7358 C C . ALA A 1 5 ? 0.227 -1.459 -8.518 1.00 22.45 5 ALA A C 10
ATOM 7359 O O . ALA A 1 5 ? 0.367 -1.702 -9.716 1.00 64.03 5 ALA A O 10
ATOM 7366 N N . ASP A 1 6 ? -0.892 -1.723 -7.852 1.00 50.12 6 ASP A N 10
ATOM 7367 C CA . ASP A 1 6 ? -2.047 -2.325 -8.508 1.00 32.35 6 ASP A CA 10
ATOM 7368 C C . ASP A 1 6 ? -2.949 -1.254 -9.111 1.00 54.45 6 ASP A C 10
ATOM 7369 O O . ASP A 1 6 ? -3.158 -1.216 -10.324 1.00 5.02 6 ASP A O 10
ATOM 7378 N N . GLN A 1 7 ? -3.482 -0.386 -8.257 1.00 54.14 7 GLN A N 10
ATOM 7379 C CA . GLN A 1 7 ? -4.364 0.685 -8.707 1.00 42.05 7 GLN A CA 10
ATOM 7380 C C . GLN A 1 7 ? -3.600 1.701 -9.550 1.00 63.23 7 GLN A C 10
ATOM 7381 O O . GLN A 1 7 ? -3.871 1.865 -10.740 1.00 11.41 7 GLN A O 10
ATOM 7395 N N . PHE A 1 8 ? -2.643 2.380 -8.926 1.00 54.31 8 PHE A N 10
ATOM 7396 C CA . PHE A 1 8 ? -1.841 3.382 -9.619 1.00 25.45 8 PHE A CA 10
ATOM 7397 C C . PHE A 1 8 ? -0.868 2.721 -10.591 1.00 42.11 8 PHE A C 10
ATOM 7398 O O . PHE A 1 8 ? -0.932 2.946 -11.799 1.00 4.31 8 PHE A O 10
ATOM 7415 N N . GLY A 1 9 ? 0.034 1.904 -10.054 1.00 54.23 9 GLY A N 10
ATOM 7416 C CA . GLY A 1 9 ? 1.008 1.224 -10.888 1.00 34.13 9 GLY A CA 10
ATOM 7417 C C . GLY A 1 9 ? 1.909 2.189 -11.632 1.00 54.12 9 GLY A C 10
ATOM 7418 O O . GLY A 1 9 ? 1.771 2.369 -12.843 1.00 12.05 9 GLY A O 10
ATOM 7422 N N . ILE A 1 10 ? 2.832 2.813 -10.908 1.00 32.50 10 ILE A N 10
ATOM 7423 C CA . ILE A 1 10 ? 3.758 3.765 -11.508 1.00 30.21 10 ILE A CA 10
ATOM 7424 C C . ILE A 1 10 ? 4.705 3.072 -12.481 1.00 65.31 10 ILE A C 10
ATOM 7425 O O . ILE A 1 10 ? 5.015 1.890 -12.327 1.00 63.34 10 ILE A O 10
ATOM 7441 N N . HIS A 1 11 ? 5.165 3.815 -13.483 1.00 14.44 11 HIS A N 10
ATOM 7442 C CA . HIS A 1 11 ? 6.080 3.273 -14.481 1.00 12.14 11 HIS A CA 10
ATOM 7443 C C . HIS A 1 11 ? 7.279 2.607 -13.813 1.00 2.32 11 HIS A C 10
ATOM 7444 O O . HIS A 1 11 ? 7.869 1.675 -14.360 1.00 62.30 11 HIS A O 10
ATOM 7458 N N . LEU A 1 12 ? 7.635 3.092 -12.628 1.00 43.35 12 LEU A N 10
ATOM 7459 C CA . LEU A 1 12 ? 8.765 2.545 -11.886 1.00 23.21 12 LEU A CA 10
ATOM 7460 C C . LEU A 1 12 ? 8.654 1.028 -11.764 1.00 54.42 12 LEU A C 10
ATOM 7461 O O . LEU A 1 12 ? 9.620 0.304 -11.999 1.00 42.14 12 LEU A O 10
ATOM 7477 N N . ALA A 1 13 ? 7.467 0.555 -11.397 1.00 41.32 13 ALA A N 10
ATOM 7478 C CA . ALA A 1 13 ? 7.228 -0.875 -11.249 1.00 13.24 13 ALA A CA 10
ATOM 7479 C C . ALA A 1 13 ? 7.051 -1.546 -12.607 1.00 12.25 13 ALA A C 10
ATOM 7480 O O . ALA A 1 13 ? 6.034 -2.192 -12.864 1.00 45.13 13 ALA A O 10
ATOM 7487 N N . THR A 1 14 ? 8.046 -1.388 -13.474 1.00 22.34 14 THR A N 10
ATOM 7488 C CA . THR A 1 14 ? 8.000 -1.977 -14.806 1.00 35.10 14 THR A CA 10
ATOM 7489 C C . THR A 1 14 ? 8.673 -3.344 -14.827 1.00 23.33 14 THR A C 10
ATOM 7490 O O . THR A 1 14 ? 9.319 -3.714 -15.806 1.00 71.24 14 THR A O 10
ATOM 7501 N N . GLY A 1 15 ? 8.518 -4.092 -13.738 1.00 70.34 15 GLY A N 10
ATOM 7502 C CA . GLY A 1 15 ? 9.117 -5.411 -13.653 1.00 61.41 15 GLY A CA 10
ATOM 7503 C C . GLY A 1 15 ? 10.272 -5.461 -12.673 1.00 64.11 15 GLY A C 10
ATOM 7504 O O . GLY A 1 15 ? 10.375 -6.387 -11.868 1.00 71.50 15 GLY A O 10
ATOM 7508 N N . THR A 1 16 ? 11.147 -4.462 -12.741 1.00 23.44 16 THR A N 10
ATOM 7509 C CA . THR A 1 16 ? 12.303 -4.397 -11.855 1.00 33.33 16 THR A CA 10
ATOM 7510 C C . THR A 1 16 ? 11.881 -4.490 -10.393 1.00 14.02 16 THR A C 10
ATOM 7511 O O . THR A 1 16 ? 12.253 -5.427 -9.688 1.00 20.32 16 THR A O 10
ATOM 7522 N N . ALA A 1 17 ? 11.101 -3.512 -9.944 1.00 34.12 17 ALA A N 10
ATOM 7523 C CA . ALA A 1 17 ? 10.626 -3.485 -8.566 1.00 74.50 17 ALA A CA 10
ATOM 7524 C C . ALA A 1 17 ? 9.765 -4.706 -8.258 1.00 65.42 17 ALA A C 10
ATOM 7525 O O . ALA A 1 17 ? 9.770 -5.214 -7.136 1.00 51.35 17 ALA A O 10
ATOM 7532 N N . ARG A 1 18 ? 9.028 -5.173 -9.261 1.00 1.03 18 ARG A N 10
ATOM 7533 C CA . ARG A 1 18 ? 8.161 -6.334 -9.096 1.00 2.52 18 ARG A CA 10
ATOM 7534 C C . ARG A 1 18 ? 8.958 -7.543 -8.616 1.00 33.23 18 ARG A C 10
ATOM 7535 O O . ARG A 1 18 ? 8.596 -8.187 -7.631 1.00 22.43 18 ARG A O 10
ATOM 7556 N N . LYS A 1 19 ? 10.044 -7.847 -9.319 1.00 14.14 19 LYS A N 10
ATOM 7557 C CA . LYS A 1 19 ? 10.893 -8.978 -8.965 1.00 72.32 19 LYS A CA 10
ATOM 7558 C C . LYS A 1 19 ? 11.514 -8.782 -7.586 1.00 22.30 19 LYS A C 10
ATOM 7559 O O . LYS A 1 19 ? 11.837 -9.750 -6.896 1.00 65.32 19 LYS A O 10
ATOM 7578 N N . LEU A 1 20 ? 11.677 -7.525 -7.189 1.00 64.10 20 LEU A N 10
ATOM 7579 C CA . LEU A 1 20 ? 12.259 -7.202 -5.891 1.00 33.24 20 LEU A CA 10
ATOM 7580 C C . LEU A 1 20 ? 11.256 -7.451 -4.768 1.00 64.11 20 LEU A C 10
ATOM 7581 O O . LEU A 1 20 ? 11.597 -8.027 -3.734 1.00 12.34 20 LEU A O 10
ATOM 7597 N N . LEU A 1 21 ? 10.019 -7.016 -4.980 1.00 3.14 21 LEU A N 10
ATOM 7598 C CA . LEU A 1 21 ? 8.966 -7.193 -3.986 1.00 75.45 21 LEU A CA 10
ATOM 7599 C C . LEU A 1 21 ? 8.585 -8.665 -3.853 1.00 3.51 21 LEU A C 10
ATOM 7600 O O . LEU A 1 21 ? 7.906 -9.057 -2.904 1.00 3.22 21 LEU A O 10
ATOM 7616 N N . ASP A 1 22 ? 9.029 -9.474 -4.808 1.00 42.12 22 ASP A N 10
ATOM 7617 C CA . ASP A 1 22 ? 8.738 -10.903 -4.796 1.00 4.11 22 ASP A CA 10
ATOM 7618 C C . ASP A 1 22 ? 9.905 -11.690 -4.207 1.00 10.33 22 ASP A C 10
ATOM 7619 O O . ASP A 1 22 ? 9.920 -12.920 -4.246 1.00 13.41 22 ASP A O 10
ATOM 7628 N N . ALA A 1 23 ? 10.882 -10.971 -3.662 1.00 35.40 23 ALA A N 10
ATOM 7629 C CA . ALA A 1 23 ? 12.052 -11.602 -3.064 1.00 74.20 23 ALA A CA 10
ATOM 7630 C C . ALA A 1 23 ? 12.379 -10.981 -1.710 1.00 52.35 23 ALA A C 10
ATOM 7631 O O . ALA A 1 23 ? 12.751 -11.680 -0.768 1.00 72.44 23 ALA A O 10
ATOM 7638 N N . VAL A 1 24 ? 12.239 -9.662 -1.621 1.00 14.15 24 VAL A N 10
ATOM 7639 C CA . VAL A 1 24 ? 12.519 -8.946 -0.382 1.00 10.03 24 VAL A CA 10
ATOM 7640 C C . VAL A 1 24 ? 11.557 -9.364 0.724 1.00 13.14 24 VAL A C 10
ATOM 7641 O O . VAL A 1 24 ? 11.924 -9.402 1.898 1.00 35.54 24 VAL A O 10
ATOM 7654 N N . ALA A 1 25 ? 10.323 -9.677 0.341 1.00 2.21 25 ALA A N 10
ATOM 7655 C CA . ALA A 1 25 ? 9.308 -10.095 1.300 1.00 2.31 25 ALA A CA 10
ATOM 7656 C C . ALA A 1 25 ? 9.767 -11.317 2.088 1.00 62.24 25 ALA A C 10
ATOM 7657 O O . ALA A 1 25 ? 9.271 -11.584 3.182 1.00 25.32 25 ALA A O 10
ATOM 7664 N N . SER A 1 26 ? 10.716 -12.057 1.523 1.00 4.12 26 SER A N 10
ATOM 7665 C CA . SER A 1 26 ? 11.239 -13.254 2.171 1.00 20.21 26 SER A CA 10
ATOM 7666 C C . SER A 1 26 ? 12.223 -12.887 3.278 1.00 70.41 26 SER A C 10
ATOM 7667 O O . SER A 1 26 ? 12.241 -13.509 4.339 1.00 21.41 26 SER A O 10
ATOM 7675 N N . GLY A 1 27 ? 13.041 -11.871 3.021 1.00 63.30 27 GLY A N 10
ATOM 7676 C CA . GLY A 1 27 ? 14.017 -11.438 4.004 1.00 64.23 27 GLY A CA 10
ATOM 7677 C C . GLY A 1 27 ? 15.089 -10.550 3.404 1.00 65.32 27 GLY A C 10
ATOM 7678 O O . GLY A 1 27 ? 16.178 -11.018 3.071 1.00 73.43 27 GLY A O 10
ATOM 7682 N N . ALA A 1 28 ? 14.781 -9.265 3.264 1.00 63.10 28 ALA A N 10
ATOM 7683 C CA . ALA A 1 28 ? 15.727 -8.310 2.700 1.00 11.33 28 ALA A CA 10
ATOM 7684 C C . ALA A 1 28 ? 15.898 -7.102 3.615 1.00 1.22 28 ALA A C 10
ATOM 7685 O O . ALA A 1 28 ? 15.023 -6.239 3.691 1.00 62.34 28 ALA A O 10
ATOM 7692 N N . SER A 1 29 ? 17.030 -7.047 4.309 1.00 4.23 29 SER A N 10
ATOM 7693 C CA . SER A 1 29 ? 17.314 -5.946 5.223 1.00 21.41 29 SER A CA 10
ATOM 7694 C C . SER A 1 29 ? 17.949 -4.774 4.481 1.00 31.11 29 SER A C 10
ATOM 7695 O O . SER A 1 29 ? 18.338 -3.776 5.090 1.00 74.24 29 SER A O 10
ATOM 7703 N N . LEU A 1 30 ? 18.051 -4.902 3.163 1.00 72.22 30 LEU A N 10
ATOM 7704 C CA . LEU A 1 30 ? 18.638 -3.854 2.336 1.00 64.15 30 LEU A CA 10
ATOM 7705 C C . LEU A 1 30 ? 17.992 -2.504 2.627 1.00 54.34 30 LEU A C 10
ATOM 7706 O O . LEU A 1 30 ? 16.791 -2.421 2.882 1.00 21.24 30 LEU A O 10
ATOM 7722 N N . GLY A 1 31 ? 18.796 -1.446 2.584 1.00 63.03 31 GLY A N 10
ATOM 7723 C CA . GLY A 1 31 ? 18.284 -0.113 2.843 1.00 61.23 31 GLY A CA 10
ATOM 7724 C C . GLY A 1 31 ? 18.617 0.862 1.731 1.00 73.01 31 GLY A C 10
ATOM 7725 O O . GLY A 1 31 ? 17.837 1.768 1.435 1.00 2.41 31 GLY A O 10
ATOM 7729 N N . THR A 1 32 ? 19.779 0.678 1.113 1.00 43.42 32 THR A N 10
ATOM 7730 C CA . THR A 1 32 ? 20.215 1.551 0.030 1.00 61.55 32 THR A CA 10
ATOM 7731 C C . THR A 1 32 ? 19.618 1.113 -1.303 1.00 30.40 32 THR A C 10
ATOM 7732 O O . THR A 1 32 ? 19.058 1.924 -2.039 1.00 73.13 32 THR A O 10
ATOM 7743 N N . ALA A 1 33 ? 19.741 -0.175 -1.606 1.00 61.45 33 ALA A N 10
ATOM 7744 C CA . ALA A 1 33 ? 19.211 -0.721 -2.850 1.00 32.44 33 ALA A CA 10
ATOM 7745 C C . ALA A 1 33 ? 17.724 -0.416 -2.993 1.00 53.52 33 ALA A C 10
ATOM 7746 O O . ALA A 1 33 ? 17.237 -0.153 -4.093 1.00 60.43 33 ALA A O 10
ATOM 7753 N N . PHE A 1 34 ? 17.006 -0.451 -1.875 1.00 63.42 34 PHE A N 10
ATOM 7754 C CA . PHE A 1 34 ? 15.574 -0.180 -1.877 1.00 54.41 34 PHE A CA 10
ATOM 7755 C C . PHE A 1 34 ? 15.304 1.316 -2.016 1.00 71.23 34 PHE A C 10
ATOM 7756 O O . PHE A 1 34 ? 14.281 1.724 -2.565 1.00 41.42 34 PHE A O 10
ATOM 7773 N N . ALA A 1 35 ? 16.229 2.127 -1.514 1.00 42.13 35 ALA A N 10
ATOM 7774 C CA . ALA A 1 35 ? 16.093 3.577 -1.583 1.00 71.44 35 ALA A CA 10
ATOM 7775 C C . ALA A 1 35 ? 16.462 4.097 -2.968 1.00 40.34 35 ALA A C 10
ATOM 7776 O O . ALA A 1 35 ? 16.042 5.184 -3.365 1.00 64.14 35 ALA A O 10
ATOM 7783 N N . ALA A 1 36 ? 17.250 3.315 -3.699 1.00 11.21 36 ALA A N 10
ATOM 7784 C CA . ALA A 1 36 ? 17.674 3.697 -5.040 1.00 42.20 36 ALA A CA 10
ATOM 7785 C C . ALA A 1 36 ? 16.577 3.422 -6.062 1.00 54.33 36 ALA A C 10
ATOM 7786 O O . ALA A 1 36 ? 16.615 3.936 -7.181 1.00 32.41 36 ALA A O 10
ATOM 7793 N N . ILE A 1 37 ? 15.601 2.610 -5.671 1.00 73.35 37 ILE A N 10
ATOM 7794 C CA . ILE A 1 37 ? 14.493 2.268 -6.554 1.00 74.45 37 ILE A CA 10
ATOM 7795 C C . ILE A 1 37 ? 13.225 3.018 -6.162 1.00 14.05 37 ILE A C 10
ATOM 7796 O O . ILE A 1 37 ? 12.378 3.313 -7.006 1.00 13.11 37 ILE A O 10
ATOM 7812 N N . LEU A 1 38 ? 13.101 3.326 -4.875 1.00 73.12 38 LEU A N 10
ATOM 7813 C CA . LEU A 1 38 ? 11.936 4.045 -4.369 1.00 64.43 38 LEU A CA 10
ATOM 7814 C C . LEU A 1 38 ? 12.237 5.533 -4.222 1.00 74.23 38 LEU A C 10
ATOM 7815 O O . LEU A 1 38 ? 11.527 6.254 -3.522 1.00 70.50 38 LEU A O 10
ATOM 7831 N N . GLY A 1 39 ? 13.293 5.987 -4.890 1.00 40.10 39 GLY A N 10
ATOM 7832 C CA . GLY A 1 39 ? 13.667 7.388 -4.822 1.00 63.43 39 GLY A CA 10
ATOM 7833 C C . GLY A 1 39 ? 13.413 8.119 -6.125 1.00 42.42 39 GLY A C 10
ATOM 7834 O O . GLY A 1 39 ? 13.500 9.346 -6.184 1.00 13.01 39 GLY A O 10
ATOM 7838 N N . VAL A 1 40 ? 13.100 7.365 -7.174 1.00 41.43 40 VAL A N 10
ATOM 7839 C CA . VAL A 1 40 ? 12.833 7.950 -8.483 1.00 63.32 40 VAL A CA 10
ATOM 7840 C C . VAL A 1 40 ? 11.430 8.542 -8.545 1.00 1.43 40 VAL A C 10
ATOM 7841 O O . VAL A 1 40 ? 11.188 9.523 -9.250 1.00 32.41 40 VAL A O 10
ATOM 7854 N N . THR A 1 41 ? 10.507 7.942 -7.801 1.00 34.34 41 THR A N 10
ATOM 7855 C CA . THR A 1 41 ? 9.126 8.409 -7.770 1.00 45.14 41 THR A CA 10
ATOM 7856 C C . THR A 1 41 ? 8.556 8.348 -6.358 1.00 41.21 41 THR A C 10
ATOM 7857 O O . THR A 1 41 ? 7.854 9.261 -5.921 1.00 2.30 41 THR A O 10
ATOM 7868 N N . LEU A 1 42 ? 8.862 7.268 -5.648 1.00 34.01 42 LEU A N 10
ATOM 7869 C CA . LEU A 1 42 ? 8.380 7.088 -4.283 1.00 14.32 42 LEU A CA 10
ATOM 7870 C C . LEU A 1 42 ? 9.127 8.002 -3.317 1.00 13.03 42 LEU A C 10
ATOM 7871 O O . LEU A 1 42 ? 10.217 8.495 -3.607 1.00 60.31 42 LEU A O 10
ATOM 7887 N N . PRO A 1 43 ? 8.529 8.233 -2.138 1.00 40.24 43 PRO A N 10
ATOM 7888 C CA . PRO A 1 43 ? 9.122 9.087 -1.104 1.00 75.51 43 PRO A CA 10
ATOM 7889 C C . PRO A 1 43 ? 10.353 8.454 -0.466 1.00 65.32 43 PRO A C 10
ATOM 7890 O O . PRO A 1 43 ? 10.851 7.431 -0.936 1.00 32.45 43 PRO A O 10
ATOM 7901 N N . ALA A 1 44 ? 10.841 9.069 0.606 1.00 33.25 44 ALA A N 10
ATOM 7902 C CA . ALA A 1 44 ? 12.013 8.564 1.310 1.00 21.31 44 ALA A CA 10
ATOM 7903 C C . ALA A 1 44 ? 11.619 7.887 2.619 1.00 52.24 44 ALA A C 10
ATOM 7904 O O . ALA A 1 44 ? 12.292 6.965 3.079 1.00 5.50 44 ALA A O 10
ATOM 7911 N N . TRP A 1 45 ? 10.525 8.351 3.213 1.00 63.14 45 TRP A N 10
ATOM 7912 C CA . TRP A 1 45 ? 10.042 7.790 4.469 1.00 3.34 45 TRP A CA 10
ATOM 7913 C C . TRP A 1 45 ? 9.541 6.364 4.272 1.00 24.23 45 TRP A C 10
ATOM 7914 O O . TRP A 1 45 ? 9.662 5.525 5.165 1.00 43.04 45 TRP A O 10
ATOM 7935 N N . ALA A 1 46 ? 8.979 6.096 3.098 1.00 30.45 46 ALA A N 10
ATOM 7936 C CA . ALA A 1 46 ? 8.462 4.769 2.784 1.00 10.43 46 ALA A CA 10
ATOM 7937 C C . ALA A 1 46 ? 9.541 3.706 2.952 1.00 65.50 46 ALA A C 10
ATOM 7938 O O . ALA A 1 46 ? 9.242 2.534 3.189 1.00 10.52 46 ALA A O 10
ATOM 7945 N N . LEU A 1 47 ? 10.798 4.119 2.827 1.00 54.13 47 LEU A N 10
ATOM 7946 C CA . LEU A 1 47 ? 11.923 3.201 2.964 1.00 72.22 47 LEU A CA 10
ATOM 7947 C C . LEU A 1 47 ? 12.102 2.772 4.417 1.00 40.34 47 LEU A C 10
ATOM 7948 O O . LEU A 1 47 ? 12.451 1.626 4.697 1.00 0.25 47 LEU A O 10
ATOM 7964 N N . ALA A 1 48 ? 11.859 3.700 5.336 1.00 13.42 48 ALA A N 10
ATOM 7965 C CA . ALA A 1 48 ? 11.989 3.418 6.760 1.00 30.42 48 ALA A CA 10
ATOM 7966 C C . ALA A 1 48 ? 10.764 2.678 7.287 1.00 0.03 48 ALA A C 10
ATOM 7967 O O . ALA A 1 48 ? 10.842 1.958 8.282 1.00 4.34 48 ALA A O 10
ATOM 7974 N N . ALA A 1 49 ? 9.633 2.861 6.614 1.00 11.10 49 ALA A N 10
ATOM 7975 C CA . ALA A 1 49 ? 8.392 2.210 7.014 1.00 33.03 49 ALA A CA 10
ATOM 7976 C C . ALA A 1 49 ? 8.404 0.730 6.646 1.00 44.32 49 ALA A C 10
ATOM 7977 O O . ALA A 1 49 ? 7.895 -0.108 7.388 1.00 30.35 49 ALA A O 10
ATOM 7984 N N . ALA A 1 50 ? 8.989 0.417 5.494 1.00 1.12 50 ALA A N 10
ATOM 7985 C CA . ALA A 1 50 ? 9.069 -0.962 5.028 1.00 12.32 50 ALA A CA 10
ATOM 7986 C C . ALA A 1 50 ? 10.396 -1.600 5.425 1.00 12.53 50 ALA A C 10
ATOM 7987 O O . ALA A 1 50 ? 10.853 -2.550 4.792 1.00 42.22 50 ALA A O 10
ATOM 7994 N N . GLY A 1 51 ? 11.010 -1.069 6.479 1.00 64.45 51 GLY A N 10
ATOM 7995 C CA . GLY A 1 51 ? 12.280 -1.600 6.941 1.00 13.51 51 GLY A CA 10
ATOM 7996 C C . GLY A 1 51 ? 12.189 -2.187 8.335 1.00 31.43 51 GLY A C 10
ATOM 7997 O O . GLY A 1 51 ? 12.791 -3.222 8.620 1.00 21.12 51 GLY A O 10
ATOM 8001 N N . ALA A 1 52 ? 11.435 -1.525 9.207 1.00 23.41 52 ALA A N 10
ATOM 8002 C CA . ALA A 1 52 ? 11.268 -1.989 10.579 1.00 52.11 52 ALA A CA 10
ATOM 8003 C C . ALA A 1 52 ? 9.816 -2.361 10.859 1.00 32.11 52 ALA A C 10
ATOM 8004 O O . ALA A 1 52 ? 9.525 -3.465 11.322 1.00 4.14 52 ALA A O 10
ATOM 8011 N N . LEU A 1 53 ? 8.907 -1.434 10.576 1.00 23.14 53 LEU A N 10
ATOM 8012 C CA . LEU A 1 53 ? 7.484 -1.665 10.799 1.00 41.32 53 LEU A CA 10
ATOM 8013 C C . LEU A 1 53 ? 6.647 -0.559 10.163 1.00 25.11 53 LEU A C 10
ATOM 8014 O O . LEU A 1 53 ? 6.963 0.623 10.290 1.00 1.21 53 LEU A O 10
ATOM 8030 N N . GLY A 1 54 ? 5.577 -0.952 9.480 1.00 72.53 54 GLY A N 10
ATOM 8031 C CA . GLY A 1 54 ? 4.710 0.017 8.836 1.00 11.32 54 GLY A CA 10
ATOM 8032 C C . GLY A 1 54 ? 4.083 -0.519 7.564 1.00 24.14 54 GLY A C 10
ATOM 8033 O O . GLY A 1 54 ? 3.734 -1.696 7.485 1.00 20.43 54 GLY A O 10
ATOM 8037 N N . ALA A 1 55 ? 3.939 0.347 6.567 1.00 42.02 55 ALA A N 10
ATOM 8038 C CA . ALA A 1 55 ? 3.351 -0.046 5.293 1.00 73.44 55 ALA A CA 10
ATOM 8039 C C . ALA A 1 55 ? 4.065 -1.261 4.709 1.00 4.35 55 ALA A C 10
ATOM 8040 O O . ALA A 1 55 ? 5.219 -1.172 4.288 1.00 60.54 55 ALA A O 10
ATOM 8047 N N . THR A 1 56 ? 3.373 -2.396 4.689 1.00 43.31 56 THR A N 10
ATOM 8048 C CA . THR A 1 56 ? 3.942 -3.628 4.159 1.00 25.43 56 THR A CA 10
ATOM 8049 C C . THR A 1 56 ? 3.173 -4.107 2.933 1.00 3.12 56 THR A C 10
ATOM 8050 O O . THR A 1 56 ? 3.715 -4.818 2.087 1.00 1.25 56 THR A O 10
ATOM 8061 N N . ALA A 1 57 ? 1.908 -3.712 2.843 1.00 14.31 57 ALA A N 10
ATOM 8062 C CA . ALA A 1 57 ? 1.065 -4.098 1.718 1.00 31.44 57 ALA A CA 10
ATOM 8063 C C . ALA A 1 57 ? 0.581 -2.874 0.948 1.00 23.24 57 ALA A C 10
ATOM 8064 O O . ALA A 1 57 ? 0.088 -2.990 -0.173 1.00 42.41 57 ALA A O 10
ATOM 8071 N N . ALA A 1 58 ? 0.725 -1.702 1.558 1.00 24.35 58 ALA A N 10
ATOM 8072 C CA . ALA A 1 58 ? 0.304 -0.457 0.929 1.00 3.33 58 ALA A CA 10
ATOM 8073 C C . ALA A 1 58 ? 0.969 -0.277 -0.431 1.00 50.13 58 ALA A C 10
ATOM 8074 O O . ALA A 1 58 ? 0.294 -0.064 -1.439 1.00 51.23 58 ALA A O 10
ATOM 8081 N N . ILE A 1 1 ? 1.034 0.811 -0.572 1.00 33.12 1 ILE A N 11
ATOM 8082 C CA . ILE A 1 1 ? 1.806 0.993 -1.794 1.00 63.34 1 ILE A CA 11
ATOM 8083 C C . ILE A 1 1 ? 1.482 -0.092 -2.816 1.00 22.33 1 ILE A C 11
ATOM 8084 O O . ILE A 1 1 ? 1.589 0.125 -4.023 1.00 13.21 1 ILE A O 11
ATOM 8100 N N . TYR A 1 2 ? 1.085 -1.260 -2.324 1.00 32.33 2 TYR A N 11
ATOM 8101 C CA . TYR A 1 2 ? 0.745 -2.380 -3.193 1.00 62.34 2 TYR A CA 11
ATOM 8102 C C . TYR A 1 2 ? -0.664 -2.225 -3.756 1.00 72.14 2 TYR A C 11
ATOM 8103 O O . TYR A 1 2 ? -1.123 -3.050 -4.547 1.00 1.30 2 TYR A O 11
ATOM 8121 N N . TRP A 1 3 ? -1.345 -1.162 -3.344 1.00 21.24 3 TRP A N 11
ATOM 8122 C CA . TRP A 1 3 ? -2.702 -0.897 -3.807 1.00 34.03 3 TRP A CA 11
ATOM 8123 C C . TRP A 1 3 ? -2.739 0.330 -4.711 1.00 11.11 3 TRP A C 11
ATOM 8124 O O . TRP A 1 3 ? -3.513 0.385 -5.667 1.00 34.32 3 TRP A O 11
ATOM 8145 N N . ILE A 1 4 ? -1.898 1.312 -4.403 1.00 73.22 4 ILE A N 11
ATOM 8146 C CA . ILE A 1 4 ? -1.835 2.537 -5.190 1.00 1.32 4 ILE A CA 11
ATOM 8147 C C . ILE A 1 4 ? -1.206 2.282 -6.555 1.00 41.03 4 ILE A C 11
ATOM 8148 O O . ILE A 1 4 ? -1.629 2.851 -7.561 1.00 73.21 4 ILE A O 11
ATOM 8164 N N . ALA A 1 5 ? -0.194 1.421 -6.583 1.00 4.42 5 ALA A N 11
ATOM 8165 C CA . ALA A 1 5 ? 0.491 1.087 -7.825 1.00 45.32 5 ALA A CA 11
ATOM 8166 C C . ALA A 1 5 ? -0.462 0.433 -8.819 1.00 60.40 5 ALA A C 11
ATOM 8167 O O . ALA A 1 5 ? -0.192 0.395 -10.020 1.00 35.23 5 ALA A O 11
ATOM 8174 N N . ASP A 1 6 ? -1.576 -0.082 -8.311 1.00 73.32 6 ASP A N 11
ATOM 8175 C CA . ASP A 1 6 ? -2.570 -0.736 -9.155 1.00 14.52 6 ASP A CA 11
ATOM 8176 C C . ASP A 1 6 ? -3.569 0.279 -9.703 1.00 42.14 6 ASP A C 11
ATOM 8177 O O . ASP A 1 6 ? -3.586 0.561 -10.901 1.00 43.22 6 ASP A O 11
ATOM 8186 N N . GLN A 1 7 ? -4.399 0.822 -8.819 1.00 41.41 7 GLN A N 11
ATOM 8187 C CA . GLN A 1 7 ? -5.401 1.804 -9.216 1.00 14.10 7 GLN A CA 11
ATOM 8188 C C . GLN A 1 7 ? -4.751 2.995 -9.912 1.00 51.21 7 GLN A C 11
ATOM 8189 O O . GLN A 1 7 ? -5.010 3.258 -11.087 1.00 23.22 7 GLN A O 11
ATOM 8203 N N . PHE A 1 8 ? -3.906 3.713 -9.180 1.00 13.34 8 PHE A N 11
ATOM 8204 C CA . PHE A 1 8 ? -3.220 4.878 -9.726 1.00 63.14 8 PHE A CA 11
ATOM 8205 C C . PHE A 1 8 ? -2.060 4.454 -10.623 1.00 2.42 8 PHE A C 11
ATOM 8206 O O . PHE A 1 8 ? -2.119 4.599 -11.843 1.00 71.30 8 PHE A O 11
ATOM 8223 N N . GLY A 1 9 ? -1.004 3.931 -10.007 1.00 31.32 9 GLY A N 11
ATOM 8224 C CA . GLY A 1 9 ? 0.155 3.495 -10.763 1.00 62.20 9 GLY A CA 11
ATOM 8225 C C . GLY A 1 9 ? 0.768 4.614 -11.581 1.00 70.14 9 GLY A C 11
ATOM 8226 O O . GLY A 1 9 ? 0.358 4.857 -12.717 1.00 5.10 9 GLY A O 11
ATOM 8230 N N . ILE A 1 10 ? 1.750 5.297 -11.004 1.00 42.51 10 ILE A N 11
ATOM 8231 C CA . ILE A 1 10 ? 2.419 6.397 -11.688 1.00 4.22 10 ILE A CA 11
ATOM 8232 C C . ILE A 1 10 ? 3.775 5.961 -12.234 1.00 53.42 10 ILE A C 11
ATOM 8233 O O . ILE A 1 10 ? 4.814 6.221 -11.627 1.00 11.43 10 ILE A O 11
ATOM 8249 N N . HIS A 1 11 ? 3.757 5.298 -13.386 1.00 52.21 11 HIS A N 11
ATOM 8250 C CA . HIS A 1 11 ? 4.985 4.828 -14.017 1.00 22.03 11 HIS A CA 11
ATOM 8251 C C . HIS A 1 11 ? 5.744 3.883 -13.090 1.00 62.11 11 HIS A C 11
ATOM 8252 O O . HIS A 1 11 ? 6.964 3.742 -13.193 1.00 75.14 11 HIS A O 11
ATOM 8266 N N . LEU A 1 12 ? 5.016 3.238 -12.185 1.00 42.41 12 LEU A N 11
ATOM 8267 C CA . LEU A 1 12 ? 5.621 2.307 -11.239 1.00 72.22 12 LEU A CA 11
ATOM 8268 C C . LEU A 1 12 ? 6.456 1.258 -11.966 1.00 43.03 12 LEU A C 11
ATOM 8269 O O . LEU A 1 12 ? 6.081 0.785 -13.039 1.00 13.25 12 LEU A O 11
ATOM 8285 N N . ALA A 1 13 ? 7.590 0.898 -11.374 1.00 62.41 13 ALA A N 11
ATOM 8286 C CA . ALA A 1 13 ? 8.477 -0.098 -11.963 1.00 74.31 13 ALA A CA 11
ATOM 8287 C C . ALA A 1 13 ? 8.049 -1.510 -11.577 1.00 64.31 13 ALA A C 11
ATOM 8288 O O . ALA A 1 13 ? 8.664 -2.144 -10.718 1.00 13.52 13 ALA A O 11
ATOM 8295 N N . THR A 1 14 ? 6.992 -2.000 -12.217 1.00 53.50 14 THR A N 11
ATOM 8296 C CA . THR A 1 14 ? 6.481 -3.336 -11.939 1.00 41.03 14 THR A CA 11
ATOM 8297 C C . THR A 1 14 ? 7.053 -4.357 -12.916 1.00 54.15 14 THR A C 11
ATOM 8298 O O . THR A 1 14 ? 6.400 -5.345 -13.249 1.00 72.22 14 THR A O 11
ATOM 8309 N N . GLY A 1 15 ? 8.277 -4.112 -13.373 1.00 41.41 15 GLY A N 11
ATOM 8310 C CA . GLY A 1 15 ? 8.916 -5.019 -14.308 1.00 30.53 15 GLY A CA 11
ATOM 8311 C C . GLY A 1 15 ? 10.310 -5.420 -13.866 1.00 75.20 15 GLY A C 11
ATOM 8312 O O . GLY A 1 15 ? 10.741 -6.551 -14.094 1.00 33.13 15 GLY A O 11
ATOM 8316 N N . THR A 1 16 ? 11.018 -4.490 -13.233 1.00 65.51 16 THR A N 11
ATOM 8317 C CA . THR A 1 16 ? 12.372 -4.751 -12.761 1.00 64.31 16 THR A CA 11
ATOM 8318 C C . THR A 1 16 ? 12.397 -4.963 -11.252 1.00 2.03 16 THR A C 11
ATOM 8319 O O . THR A 1 16 ? 12.679 -6.061 -10.774 1.00 61.50 16 THR A O 11
ATOM 8330 N N . ALA A 1 17 ? 12.100 -3.904 -10.505 1.00 74.34 17 ALA A N 11
ATOM 8331 C CA . ALA A 1 17 ? 12.085 -3.976 -9.050 1.00 2.44 17 ALA A CA 11
ATOM 8332 C C . ALA A 1 17 ? 11.145 -5.073 -8.563 1.00 20.10 17 ALA A C 11
ATOM 8333 O O . ALA A 1 17 ? 11.289 -5.578 -7.449 1.00 70.25 17 ALA A O 11
ATOM 8340 N N . ARG A 1 18 ? 10.182 -5.437 -9.404 1.00 24.11 18 ARG A N 11
ATOM 8341 C CA . ARG A 1 18 ? 9.217 -6.474 -9.058 1.00 4.30 18 ARG A CA 11
ATOM 8342 C C . ARG A 1 18 ? 9.926 -7.742 -8.590 1.00 52.32 18 ARG A C 11
ATOM 8343 O O . ARG A 1 18 ? 9.441 -8.446 -7.705 1.00 32.34 18 ARG A O 11
ATOM 8364 N N . LYS A 1 19 ? 11.076 -8.027 -9.192 1.00 12.25 19 LYS A N 11
ATOM 8365 C CA . LYS A 1 19 ? 11.853 -9.209 -8.837 1.00 55.23 19 LYS A CA 11
ATOM 8366 C C . LYS A 1 19 ? 12.536 -9.026 -7.486 1.00 11.01 19 LYS A C 11
ATOM 8367 O O . LYS A 1 19 ? 12.700 -9.982 -6.727 1.00 72.42 19 LYS A O 11
ATOM 8386 N N . LEU A 1 20 ? 12.931 -7.793 -7.190 1.00 44.23 20 LEU A N 11
ATOM 8387 C CA . LEU A 1 20 ? 13.596 -7.484 -5.929 1.00 31.22 20 LEU A CA 11
ATOM 8388 C C . LEU A 1 20 ? 12.658 -7.716 -4.748 1.00 41.03 20 LEU A C 11
ATOM 8389 O O . LEU A 1 20 ? 13.054 -8.282 -3.729 1.00 21.52 20 LEU A O 11
ATOM 8405 N N . LEU A 1 21 ? 11.413 -7.277 -4.894 1.00 11.43 21 LEU A N 11
ATOM 8406 C CA . LEU A 1 21 ? 10.417 -7.438 -3.840 1.00 73.13 21 LEU A CA 11
ATOM 8407 C C . LEU A 1 21 ? 10.087 -8.912 -3.623 1.00 44.45 21 LEU A C 11
ATOM 8408 O O . LEU A 1 21 ? 9.469 -9.279 -2.625 1.00 33.24 21 LEU A O 11
ATOM 8424 N N . ASP A 1 22 ? 10.507 -9.751 -4.564 1.00 54.42 22 ASP A N 11
ATOM 8425 C CA . ASP A 1 22 ? 10.259 -11.185 -4.475 1.00 3.03 22 ASP A CA 11
ATOM 8426 C C . ASP A 1 22 ? 11.516 -11.926 -4.031 1.00 23.55 22 ASP A C 11
ATOM 8427 O O . ASP A 1 22 ? 11.501 -13.144 -3.856 1.00 21.54 22 ASP A O 11
ATOM 8436 N N . ALA A 1 23 ? 12.603 -11.183 -3.851 1.00 23.20 23 ALA A N 11
ATOM 8437 C CA . ALA A 1 23 ? 13.868 -11.770 -3.427 1.00 3.25 23 ALA A CA 11
ATOM 8438 C C . ALA A 1 23 ? 14.316 -11.198 -2.086 1.00 2.13 23 ALA A C 11
ATOM 8439 O O . ALA A 1 23 ? 15.034 -11.852 -1.329 1.00 41.11 23 ALA A O 11
ATOM 8446 N N . VAL A 1 24 ? 13.889 -9.973 -1.798 1.00 14.34 24 VAL A N 11
ATOM 8447 C CA . VAL A 1 24 ? 14.245 -9.313 -0.548 1.00 4.35 24 VAL A CA 11
ATOM 8448 C C . VAL A 1 24 ? 13.419 -9.852 0.614 1.00 31.33 24 VAL A C 11
ATOM 8449 O O . VAL A 1 24 ? 13.885 -9.899 1.752 1.00 2.22 24 VAL A O 11
ATOM 8462 N N . ALA A 1 25 ? 12.189 -10.260 0.319 1.00 12.32 25 ALA A N 11
ATOM 8463 C CA . ALA A 1 25 ? 11.297 -10.799 1.339 1.00 44.23 25 ALA A CA 11
ATOM 8464 C C . ALA A 1 25 ? 11.928 -11.997 2.041 1.00 13.53 25 ALA A C 11
ATOM 8465 O O . ALA A 1 25 ? 11.561 -12.331 3.168 1.00 71.34 25 ALA A O 11
ATOM 8472 N N . SER A 1 26 ? 12.877 -12.639 1.369 1.00 45.22 26 SER A N 11
ATOM 8473 C CA . SER A 1 26 ? 13.556 -13.803 1.927 1.00 13.44 26 SER A CA 11
ATOM 8474 C C . SER A 1 26 ? 14.556 -13.385 3.001 1.00 20.10 26 SER A C 11
ATOM 8475 O O . SER A 1 26 ? 14.772 -14.103 3.977 1.00 44.34 26 SER A O 11
ATOM 8483 N N . GLY A 1 27 ? 15.164 -12.218 2.813 1.00 40.42 27 GLY A N 11
ATOM 8484 C CA . GLY A 1 27 ? 16.134 -11.723 3.772 1.00 65.50 27 GLY A CA 11
ATOM 8485 C C . GLY A 1 27 ? 17.034 -10.653 3.187 1.00 11.54 27 GLY A C 11
ATOM 8486 O O . GLY A 1 27 ? 18.176 -10.925 2.820 1.00 44.30 27 GLY A O 11
ATOM 8490 N N . ALA A 1 28 ? 16.517 -9.431 3.100 1.00 63.25 28 ALA A N 11
ATOM 8491 C CA . ALA A 1 28 ? 17.282 -8.316 2.556 1.00 53.33 28 ALA A CA 11
ATOM 8492 C C . ALA A 1 28 ? 16.900 -7.005 3.235 1.00 34.23 28 ALA A C 11
ATOM 8493 O O . ALA A 1 28 ? 15.765 -6.543 3.120 1.00 54.13 28 ALA A O 11
ATOM 8500 N N . SER A 1 29 ? 17.854 -6.411 3.945 1.00 60.53 29 SER A N 11
ATOM 8501 C CA . SER A 1 29 ? 17.616 -5.156 4.647 1.00 14.10 29 SER A CA 11
ATOM 8502 C C . SER A 1 29 ? 18.508 -4.048 4.096 1.00 12.43 29 SER A C 11
ATOM 8503 O O . SER A 1 29 ? 19.003 -3.204 4.845 1.00 44.14 29 SER A O 11
ATOM 8511 N N . LEU A 1 30 ? 18.708 -4.056 2.783 1.00 1.11 30 LEU A N 11
ATOM 8512 C CA . LEU A 1 30 ? 19.541 -3.052 2.130 1.00 54.32 30 LEU A CA 11
ATOM 8513 C C . LEU A 1 30 ? 19.103 -1.644 2.520 1.00 12.32 30 LEU A C 11
ATOM 8514 O O . LEU A 1 30 ? 17.913 -1.375 2.684 1.00 64.35 30 LEU A O 11
ATOM 8530 N N . GLY A 1 31 ? 20.073 -0.747 2.666 1.00 4.44 31 GLY A N 11
ATOM 8531 C CA . GLY A 1 31 ? 19.768 0.624 3.034 1.00 31.42 31 GLY A CA 11
ATOM 8532 C C . GLY A 1 31 ? 20.236 1.621 1.994 1.00 41.44 31 GLY A C 11
ATOM 8533 O O . GLY A 1 31 ? 19.775 2.763 1.964 1.00 33.13 31 GLY A O 11
ATOM 8537 N N . THR A 1 32 ? 21.157 1.192 1.136 1.00 3.15 32 THR A N 11
ATOM 8538 C CA . THR A 1 32 ? 21.691 2.056 0.091 1.00 14.53 32 THR A CA 11
ATOM 8539 C C . THR A 1 32 ? 21.172 1.643 -1.281 1.00 42.45 32 THR A C 11
ATOM 8540 O O . THR A 1 32 ? 20.825 2.490 -2.104 1.00 73.35 32 THR A O 11
ATOM 8551 N N . ALA A 1 33 ? 21.122 0.337 -1.522 1.00 4.25 33 ALA A N 11
ATOM 8552 C CA . ALA A 1 33 ? 20.643 -0.188 -2.794 1.00 44.22 33 ALA A CA 11
ATOM 8553 C C . ALA A 1 33 ? 19.120 -0.158 -2.862 1.00 23.41 33 ALA A C 11
ATOM 8554 O O . ALA A 1 33 ? 18.539 -0.034 -3.940 1.00 41.31 33 ALA A O 11
ATOM 8561 N N . PHE A 1 34 ? 18.479 -0.275 -1.704 1.00 12.41 34 PHE A N 11
ATOM 8562 C CA . PHE A 1 34 ? 17.022 -0.263 -1.632 1.00 64.03 34 PHE A CA 11
ATOM 8563 C C . PHE A 1 34 ? 16.476 1.139 -1.889 1.00 24.51 34 PHE A C 11
ATOM 8564 O O . PHE A 1 34 ? 15.340 1.302 -2.331 1.00 14.01 34 PHE A O 11
ATOM 8581 N N . ALA A 1 35 ? 17.295 2.147 -1.607 1.00 62.35 35 ALA A N 11
ATOM 8582 C CA . ALA A 1 35 ? 16.896 3.534 -1.809 1.00 0.13 35 ALA A CA 11
ATOM 8583 C C . ALA A 1 35 ? 17.030 3.937 -3.273 1.00 41.13 35 ALA A C 11
ATOM 8584 O O . ALA A 1 35 ? 16.416 4.906 -3.719 1.00 72.40 35 ALA A O 11
ATOM 8591 N N . ALA A 1 36 ? 17.838 3.188 -4.017 1.00 32.13 36 ALA A N 11
ATOM 8592 C CA . ALA A 1 36 ? 18.051 3.467 -5.431 1.00 62.34 36 ALA A CA 11
ATOM 8593 C C . ALA A 1 36 ? 16.919 2.897 -6.280 1.00 4.20 36 ALA A C 11
ATOM 8594 O O . ALA A 1 36 ? 16.749 3.277 -7.439 1.00 34.02 36 ALA A O 11
ATOM 8601 N N . ILE A 1 37 ? 16.150 1.985 -5.696 1.00 61.43 37 ILE A N 11
ATOM 8602 C CA . ILE A 1 37 ? 15.035 1.364 -6.400 1.00 34.44 37 ILE A CA 11
ATOM 8603 C C . ILE A 1 37 ? 13.700 1.918 -5.912 1.00 43.13 37 ILE A C 11
ATOM 8604 O O . ILE A 1 37 ? 12.700 1.880 -6.630 1.00 61.22 37 ILE A O 11
ATOM 8620 N N . LEU A 1 38 ? 13.692 2.435 -4.689 1.00 23.04 38 LEU A N 11
ATOM 8621 C CA . LEU A 1 38 ? 12.481 3.000 -4.105 1.00 12.24 38 LEU A CA 11
ATOM 8622 C C . LEU A 1 38 ? 12.510 4.524 -4.159 1.00 2.35 38 LEU A C 11
ATOM 8623 O O . LEU A 1 38 ? 11.476 5.180 -4.040 1.00 70.12 38 LEU A O 11
ATOM 8639 N N . GLY A 1 39 ? 13.703 5.082 -4.340 1.00 44.23 39 GLY A N 11
ATOM 8640 C CA . GLY A 1 39 ? 13.845 6.525 -4.409 1.00 61.10 39 GLY A CA 11
ATOM 8641 C C . GLY A 1 39 ? 13.634 7.062 -5.811 1.00 25.02 39 GLY A C 11
ATOM 8642 O O . GLY A 1 39 ? 13.781 8.260 -6.053 1.00 13.11 39 GLY A O 11
ATOM 8646 N N . VAL A 1 40 ? 13.291 6.173 -6.738 1.00 45.40 40 VAL A N 11
ATOM 8647 C CA . VAL A 1 40 ? 13.061 6.565 -8.124 1.00 21.54 40 VAL A CA 11
ATOM 8648 C C . VAL A 1 40 ? 11.573 6.734 -8.407 1.00 34.05 40 VAL A C 11
ATOM 8649 O O . VAL A 1 40 ? 11.170 7.609 -9.175 1.00 23.44 40 VAL A O 11
ATOM 8662 N N . THR A 1 41 ? 10.757 5.891 -7.780 1.00 50.33 41 THR A N 11
ATOM 8663 C CA . THR A 1 41 ? 9.312 5.947 -7.965 1.00 24.34 41 THR A CA 11
ATOM 8664 C C . THR A 1 41 ? 8.586 5.929 -6.625 1.00 31.34 41 THR A C 11
ATOM 8665 O O . THR A 1 41 ? 7.616 6.661 -6.422 1.00 44.14 41 THR A O 11
ATOM 8676 N N . LEU A 1 42 ? 9.060 5.089 -5.711 1.00 62.33 42 LEU A N 11
ATOM 8677 C CA . LEU A 1 42 ? 8.456 4.976 -4.388 1.00 73.13 42 LEU A CA 11
ATOM 8678 C C . LEU A 1 42 ? 8.767 6.206 -3.541 1.00 33.50 42 LEU A C 11
ATOM 8679 O O . LEU A 1 42 ? 9.671 6.985 -3.842 1.00 23.42 42 LEU A O 11
ATOM 8695 N N . PRO A 1 43 ? 8.001 6.384 -2.454 1.00 44.40 43 PRO A N 11
ATOM 8696 C CA . PRO A 1 43 ? 8.178 7.516 -1.539 1.00 21.10 43 PRO A CA 11
ATOM 8697 C C . PRO A 1 43 ? 9.469 7.414 -0.734 1.00 11.13 43 PRO A C 11
ATOM 8698 O O . PRO A 1 43 ? 10.292 6.530 -0.971 1.00 55.21 43 PRO A O 11
ATOM 8709 N N . ALA A 1 44 ? 9.640 8.324 0.220 1.00 54.13 44 ALA A N 11
ATOM 8710 C CA . ALA A 1 44 ? 10.829 8.335 1.062 1.00 64.44 44 ALA A CA 11
ATOM 8711 C C . ALA A 1 44 ? 10.604 7.535 2.340 1.00 23.41 44 ALA A C 11
ATOM 8712 O O . ALA A 1 44 ? 11.434 6.709 2.721 1.00 44.21 44 ALA A O 11
ATOM 8719 N N . TRP A 1 45 ? 9.478 7.785 2.998 1.00 24.03 45 TRP A N 11
ATOM 8720 C CA . TRP A 1 45 ? 9.145 7.088 4.235 1.00 22.33 45 TRP A CA 11
ATOM 8721 C C . TRP A 1 45 ? 9.210 5.577 4.043 1.00 65.40 45 TRP A C 11
ATOM 8722 O O . TRP A 1 45 ? 9.553 4.839 4.966 1.00 24.41 45 TRP A O 11
ATOM 8743 N N . ALA A 1 46 ? 8.880 5.123 2.838 1.00 34.15 46 ALA A N 11
ATOM 8744 C CA . ALA A 1 46 ? 8.903 3.699 2.525 1.00 2.54 46 ALA A CA 11
ATOM 8745 C C . ALA A 1 46 ? 10.245 3.078 2.898 1.00 33.51 46 ALA A C 11
ATOM 8746 O O . ALA A 1 46 ? 10.301 1.962 3.416 1.00 33.44 46 ALA A O 11
ATOM 8753 N N . LEU A 1 47 ? 11.323 3.805 2.631 1.00 44.24 47 LEU A N 11
ATOM 8754 C CA . LEU A 1 47 ? 12.666 3.324 2.938 1.00 41.35 47 LEU A CA 11
ATOM 8755 C C . LEU A 1 47 ? 12.765 2.877 4.393 1.00 40.45 47 LEU A C 11
ATOM 8756 O O . LEU A 1 47 ? 13.362 1.845 4.696 1.00 44.12 47 LEU A O 11
ATOM 8772 N N . ALA A 1 48 ? 12.173 3.661 5.288 1.00 24.23 48 ALA A N 11
ATOM 8773 C CA . ALA A 1 48 ? 12.191 3.343 6.711 1.00 42.51 48 ALA A CA 11
ATOM 8774 C C . ALA A 1 48 ? 11.278 2.162 7.021 1.00 3.24 48 ALA A C 11
ATOM 8775 O O . ALA A 1 48 ? 11.477 1.455 8.009 1.00 54.21 48 ALA A O 11
ATOM 8782 N N . ALA A 1 49 ? 10.277 1.955 6.172 1.00 23.31 49 ALA A N 11
ATOM 8783 C CA . ALA A 1 49 ? 9.335 0.858 6.356 1.00 53.14 49 ALA A CA 11
ATOM 8784 C C . ALA A 1 49 ? 10.023 -0.492 6.183 1.00 54.24 49 ALA A C 11
ATOM 8785 O O . ALA A 1 49 ? 9.564 -1.505 6.709 1.00 12.14 49 ALA A O 11
ATOM 8792 N N . ALA A 1 50 ? 11.125 -0.498 5.440 1.00 20.14 50 ALA A N 11
ATOM 8793 C CA . ALA A 1 50 ? 11.877 -1.724 5.199 1.00 15.42 50 ALA A CA 11
ATOM 8794 C C . ALA A 1 50 ? 12.196 -2.438 6.508 1.00 73.42 50 ALA A C 11
ATOM 8795 O O . ALA A 1 50 ? 12.086 -3.660 6.602 1.00 64.23 50 ALA A O 11
ATOM 8802 N N . GLY A 1 51 ? 12.592 -1.668 7.517 1.00 54.04 51 GLY A N 11
ATOM 8803 C CA . GLY A 1 51 ? 12.921 -2.246 8.806 1.00 4.13 51 GLY A CA 11
ATOM 8804 C C . GLY A 1 51 ? 11.695 -2.722 9.559 1.00 11.10 51 GLY A C 11
ATOM 8805 O O . GLY A 1 51 ? 11.396 -3.915 9.580 1.00 75.43 51 GLY A O 11
ATOM 8809 N N . ALA A 1 52 ? 10.984 -1.787 10.181 1.00 40.34 52 ALA A N 11
ATOM 8810 C CA . ALA A 1 52 ? 9.783 -2.117 10.938 1.00 63.21 52 ALA A CA 11
ATOM 8811 C C . ALA A 1 52 ? 8.537 -2.004 10.067 1.00 15.42 52 ALA A C 11
ATOM 8812 O O . ALA A 1 52 ? 8.522 -1.268 9.079 1.00 34.31 52 ALA A O 11
ATOM 8819 N N . LEU A 1 53 ? 7.492 -2.736 10.439 1.00 4.11 53 LEU A N 11
ATOM 8820 C CA . LEU A 1 53 ? 6.240 -2.718 9.691 1.00 10.22 53 LEU A CA 11
ATOM 8821 C C . LEU A 1 53 ? 5.752 -1.288 9.481 1.00 70.03 53 LEU A C 11
ATOM 8822 O O . LEU A 1 53 ? 5.895 -0.437 10.357 1.00 2.04 53 LEU A O 11
ATOM 8838 N N . GLY A 1 54 ? 5.172 -1.032 8.312 1.00 45.23 54 GLY A N 11
ATOM 8839 C CA . GLY A 1 54 ? 4.670 0.295 8.008 1.00 50.41 54 GLY A CA 11
ATOM 8840 C C . GLY A 1 54 ? 3.574 0.275 6.961 1.00 32.32 54 GLY A C 11
ATOM 8841 O O . GLY A 1 54 ? 2.391 0.364 7.290 1.00 42.45 54 GLY A O 11
ATOM 8845 N N . ALA A 1 55 ? 3.967 0.158 5.697 1.00 31.11 55 ALA A N 11
ATOM 8846 C CA . ALA A 1 55 ? 3.009 0.126 4.599 1.00 31.40 55 ALA A CA 11
ATOM 8847 C C . ALA A 1 55 ? 2.235 -1.188 4.584 1.00 33.14 55 ALA A C 11
ATOM 8848 O O . ALA A 1 55 ? 2.734 -2.211 4.113 1.00 0.53 55 ALA A O 11
ATOM 8855 N N . THR A 1 56 ? 1.011 -1.155 5.104 1.00 4.31 56 THR A N 11
ATOM 8856 C CA . THR A 1 56 ? 0.169 -2.343 5.153 1.00 51.25 56 THR A CA 11
ATOM 8857 C C . THR A 1 56 ? -0.437 -2.643 3.786 1.00 14.05 56 THR A C 11
ATOM 8858 O O . THR A 1 56 ? -1.656 -2.610 3.617 1.00 22.50 56 THR A O 11
ATOM 8869 N N . ALA A 1 57 ? 0.421 -2.936 2.815 1.00 53.22 57 ALA A N 11
ATOM 8870 C CA . ALA A 1 57 ? -0.031 -3.245 1.464 1.00 52.41 57 ALA A CA 11
ATOM 8871 C C . ALA A 1 57 ? -0.714 -2.040 0.824 1.00 25.05 57 ALA A C 11
ATOM 8872 O O . ALA A 1 57 ? -1.548 -2.189 -0.068 1.00 4.40 57 ALA A O 11
ATOM 8879 N N . ALA A 1 58 ? -0.354 -0.847 1.287 1.00 21.35 58 ALA A N 11
ATOM 8880 C CA . ALA A 1 58 ? -0.931 0.383 0.759 1.00 22.25 58 ALA A CA 11
ATOM 8881 C C . ALA A 1 58 ? -0.310 0.747 -0.585 1.00 12.31 58 ALA A C 11
ATOM 8882 O O . ALA A 1 58 ? -1.017 0.923 -1.578 1.00 41.03 58 ALA A O 11
ATOM 8889 N N . ILE A 1 1 ? 2.297 -0.701 -1.375 1.00 43.03 1 ILE A N 12
ATOM 8890 C CA . ILE A 1 1 ? 2.759 -0.707 -2.758 1.00 0.32 1 ILE A CA 12
ATOM 8891 C C . ILE A 1 1 ? 2.121 -1.845 -3.546 1.00 33.51 1 ILE A C 12
ATOM 8892 O O . ILE A 1 1 ? 1.935 -1.747 -4.759 1.00 51.00 1 ILE A O 12
ATOM 8908 N N . TYR A 1 2 ? 1.785 -2.925 -2.848 1.00 44.12 2 TYR A N 12
ATOM 8909 C CA . TYR A 1 2 ? 1.168 -4.083 -3.482 1.00 72.55 2 TYR A CA 12
ATOM 8910 C C . TYR A 1 2 ? -0.328 -3.862 -3.682 1.00 74.31 2 TYR A C 12
ATOM 8911 O O . TYR A 1 2 ? -1.022 -4.707 -4.250 1.00 5.52 2 TYR A O 12
ATOM 8929 N N . TRP A 1 3 ? -0.819 -2.721 -3.212 1.00 24.11 3 TRP A N 12
ATOM 8930 C CA . TRP A 1 3 ? -2.233 -2.387 -3.339 1.00 23.12 3 TRP A CA 12
ATOM 8931 C C . TRP A 1 3 ? -2.430 -1.202 -4.278 1.00 31.31 3 TRP A C 12
ATOM 8932 O O . TRP A 1 3 ? -3.359 -1.188 -5.087 1.00 4.14 3 TRP A O 12
ATOM 8953 N N . ILE A 1 4 ? -1.552 -0.211 -4.166 1.00 32.33 4 ILE A N 12
ATOM 8954 C CA . ILE A 1 4 ? -1.631 0.977 -5.006 1.00 65.25 4 ILE A CA 12
ATOM 8955 C C . ILE A 1 4 ? -1.371 0.633 -6.469 1.00 50.13 4 ILE A C 12
ATOM 8956 O O . ILE A 1 4 ? -2.011 1.178 -7.368 1.00 61.23 4 ILE A O 12
ATOM 8972 N N . ALA A 1 5 ? -0.429 -0.276 -6.700 1.00 11.42 5 ALA A N 12
ATOM 8973 C CA . ALA A 1 5 ? -0.087 -0.695 -8.053 1.00 74.42 5 ALA A CA 12
ATOM 8974 C C . ALA A 1 5 ? -1.284 -1.336 -8.748 1.00 13.01 5 ALA A C 12
ATOM 8975 O O . ALA A 1 5 ? -1.329 -1.422 -9.975 1.00 51.52 5 ALA A O 12
ATOM 8982 N N . ASP A 1 6 ? -2.251 -1.785 -7.956 1.00 35.14 6 ASP A N 12
ATOM 8983 C CA . ASP A 1 6 ? -3.449 -2.418 -8.495 1.00 15.01 6 ASP A CA 12
ATOM 8984 C C . ASP A 1 6 ? -4.507 -1.374 -8.840 1.00 61.13 6 ASP A C 12
ATOM 8985 O O . ASP A 1 6 ? -4.746 -1.085 -10.012 1.00 54.52 6 ASP A O 12
ATOM 8994 N N . GLN A 1 7 ? -5.136 -0.814 -7.812 1.00 74.23 7 GLN A N 12
ATOM 8995 C CA . GLN A 1 7 ? -6.170 0.196 -8.008 1.00 45.01 7 GLN A CA 12
ATOM 8996 C C . GLN A 1 7 ? -5.673 1.312 -8.922 1.00 14.04 7 GLN A C 12
ATOM 8997 O O . GLN A 1 7 ? -6.222 1.535 -10.001 1.00 70.31 7 GLN A O 12
ATOM 9011 N N . PHE A 1 8 ? -4.633 2.011 -8.482 1.00 4.44 8 PHE A N 12
ATOM 9012 C CA . PHE A 1 8 ? -4.063 3.106 -9.259 1.00 72.31 8 PHE A CA 12
ATOM 9013 C C . PHE A 1 8 ? -3.189 2.572 -10.391 1.00 34.05 8 PHE A C 12
ATOM 9014 O O . PHE A 1 8 ? -3.481 2.783 -11.567 1.00 61.30 8 PHE A O 12
ATOM 9031 N N . GLY A 1 9 ? -2.115 1.879 -10.024 1.00 50.44 9 GLY A N 12
ATOM 9032 C CA . GLY A 1 9 ? -1.214 1.327 -11.019 1.00 74.40 9 GLY A CA 12
ATOM 9033 C C . GLY A 1 9 ? -0.671 2.383 -11.960 1.00 4.41 9 GLY A C 12
ATOM 9034 O O . GLY A 1 9 ? -1.085 2.467 -13.116 1.00 73.44 9 GLY A O 12
ATOM 9038 N N . ILE A 1 10 ? 0.258 3.193 -11.464 1.00 4.42 10 ILE A N 12
ATOM 9039 C CA . ILE A 1 10 ? 0.859 4.250 -12.269 1.00 14.15 10 ILE A CA 12
ATOM 9040 C C . ILE A 1 10 ? 1.687 3.669 -13.409 1.00 43.12 10 ILE A C 12
ATOM 9041 O O . ILE A 1 10 ? 2.247 2.579 -13.291 1.00 65.22 10 ILE A O 12
ATOM 9057 N N . HIS A 1 11 ? 1.763 4.405 -14.513 1.00 55.34 11 HIS A N 12
ATOM 9058 C CA . HIS A 1 11 ? 2.525 3.964 -15.676 1.00 5.33 11 HIS A CA 12
ATOM 9059 C C . HIS A 1 11 ? 4.020 4.187 -15.461 1.00 74.41 11 HIS A C 12
ATOM 9060 O O . HIS A 1 11 ? 4.667 4.904 -16.225 1.00 22.02 11 HIS A O 12
ATOM 9074 N N . LEU A 1 12 ? 4.561 3.568 -14.418 1.00 32.05 12 LEU A N 12
ATOM 9075 C CA . LEU A 1 12 ? 5.979 3.699 -14.102 1.00 30.44 12 LEU A CA 12
ATOM 9076 C C . LEU A 1 12 ? 6.731 2.413 -14.430 1.00 33.42 12 LEU A C 12
ATOM 9077 O O . LEU A 1 12 ? 6.179 1.317 -14.332 1.00 54.23 12 LEU A O 12
ATOM 9093 N N . ALA A 1 13 ? 7.994 2.554 -14.817 1.00 41.32 13 ALA A N 12
ATOM 9094 C CA . ALA A 1 13 ? 8.823 1.404 -15.155 1.00 71.14 13 ALA A CA 12
ATOM 9095 C C . ALA A 1 13 ? 9.298 0.681 -13.899 1.00 40.44 13 ALA A C 12
ATOM 9096 O O . ALA A 1 13 ? 10.495 0.629 -13.615 1.00 42.41 13 ALA A O 12
ATOM 9103 N N . THR A 1 14 ? 8.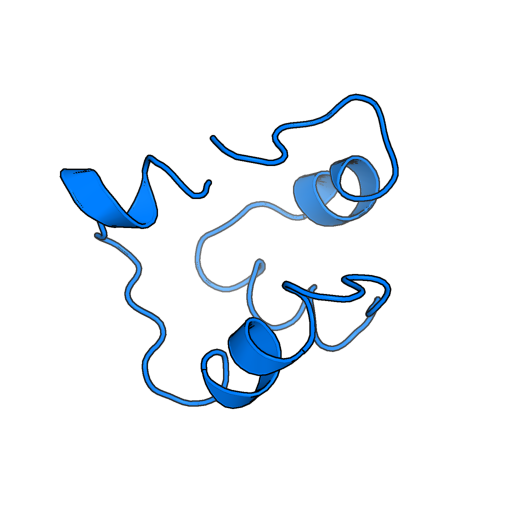352 0.125 -13.149 1.00 24.51 14 THR A N 12
ATOM 9104 C CA . THR A 1 14 ? 8.674 -0.593 -11.922 1.00 61.41 14 THR A CA 12
ATOM 9105 C C . THR A 1 14 ? 8.831 -2.087 -12.184 1.00 55.01 14 THR A C 12
ATOM 9106 O O . THR A 1 14 ? 8.735 -2.901 -11.267 1.00 24.32 14 THR A O 12
ATOM 9117 N N . GLY A 1 15 ? 9.072 -2.440 -13.443 1.00 30.40 15 GLY A N 12
ATOM 9118 C CA . GLY A 1 15 ? 9.238 -3.837 -13.803 1.00 4.54 15 GLY A CA 12
ATOM 9119 C C . GLY A 1 15 ? 10.501 -4.439 -13.219 1.00 32.13 15 GLY A C 12
ATOM 9120 O O . GLY A 1 15 ? 10.558 -5.639 -12.947 1.00 52.02 15 GLY A O 12
ATOM 9124 N N . THR A 1 16 ? 11.518 -3.605 -13.026 1.00 24.52 16 THR A N 12
ATOM 9125 C CA . THR A 1 16 ? 12.787 -4.063 -12.473 1.00 60.04 16 THR A CA 12
ATOM 9126 C C . THR A 1 16 ? 12.657 -4.380 -10.988 1.00 64.51 16 THR A C 12
ATOM 9127 O O . THR A 1 16 ? 13.138 -5.412 -10.520 1.00 73.31 16 THR A O 12
ATOM 9138 N N . ALA A 1 17 ? 12.005 -3.487 -10.252 1.00 32.34 17 ALA A N 12
ATOM 9139 C CA . ALA A 1 17 ? 11.810 -3.674 -8.819 1.00 72.22 17 ALA A CA 12
ATOM 9140 C C . ALA A 1 17 ? 11.016 -4.945 -8.534 1.00 64.04 17 ALA A C 12
ATOM 9141 O O . ALA A 1 17 ? 11.084 -5.497 -7.436 1.00 62.33 17 ALA A O 12
ATOM 9148 N N . ARG A 1 18 ? 10.265 -5.403 -9.530 1.00 35.21 18 ARG A N 12
ATOM 9149 C CA . ARG A 1 18 ? 9.457 -6.608 -9.385 1.00 74.11 18 ARG A CA 12
ATOM 9150 C C . ARG A 1 18 ? 10.301 -7.771 -8.872 1.00 3.41 18 ARG A C 12
ATOM 9151 O O . ARG A 1 18 ? 9.903 -8.482 -7.949 1.00 42.02 18 ARG A O 12
ATOM 9172 N N . LYS A 1 19 ? 11.470 -7.958 -9.476 1.00 74.33 19 LYS A N 12
ATOM 9173 C CA . LYS A 1 19 ? 12.372 -9.033 -9.081 1.00 70.33 19 LYS A CA 12
ATOM 9174 C C . LYS A 1 19 ? 12.795 -8.881 -7.624 1.00 35.04 19 LYS A C 12
ATOM 9175 O O . LYS A 1 19 ? 13.133 -9.861 -6.959 1.00 61.30 19 LYS A O 12
ATOM 9194 N N . LEU A 1 20 ? 12.771 -7.647 -7.132 1.00 23.34 20 LEU A N 12
ATOM 9195 C CA . LEU A 1 20 ? 13.151 -7.367 -5.751 1.00 54.11 20 LEU A CA 12
ATOM 9196 C C . LEU A 1 20 ? 11.972 -7.583 -4.808 1.00 15.12 20 LEU A C 12
ATOM 9197 O O . LEU A 1 20 ? 12.115 -8.192 -3.747 1.00 72.40 20 LEU A O 12
ATOM 9213 N N . LEU A 1 21 ? 10.806 -7.081 -5.202 1.00 21.53 21 LEU A N 12
ATOM 9214 C CA . LEU A 1 21 ? 9.600 -7.221 -4.392 1.00 64.45 21 LEU A CA 12
ATOM 9215 C C . LEU A 1 21 ? 9.267 -8.692 -4.162 1.00 11.22 21 LEU A C 12
ATOM 9216 O O . LEU A 1 21 ? 8.533 -9.034 -3.235 1.00 31.14 21 LEU A O 12
ATOM 9232 N N . ASP A 1 22 ? 9.813 -9.557 -5.010 1.00 14.34 22 ASP A N 12
ATOM 9233 C CA . ASP A 1 22 ? 9.576 -10.991 -4.896 1.00 71.34 22 ASP A CA 12
ATOM 9234 C C . ASP A 1 22 ? 10.592 -11.637 -3.960 1.00 21.41 22 ASP A C 12
ATOM 9235 O O . ASP A 1 22 ? 10.648 -12.861 -3.837 1.00 51.45 22 ASP A O 12
ATOM 9244 N N . ALA A 1 23 ? 11.394 -10.807 -3.302 1.00 65.00 23 ALA A N 12
ATOM 9245 C CA . ALA A 1 23 ? 12.408 -11.297 -2.376 1.00 71.31 23 ALA A CA 12
ATOM 9246 C C . ALA A 1 23 ? 12.392 -10.503 -1.074 1.00 62.33 23 ALA A C 12
ATOM 9247 O O . ALA A 1 23 ? 12.413 -11.077 0.015 1.00 43.12 23 ALA A O 12
ATOM 9254 N N . VAL A 1 24 ? 12.356 -9.180 -1.194 1.00 11.10 24 VAL A N 12
ATOM 9255 C CA . VAL A 1 24 ? 12.337 -8.307 -0.026 1.00 40.14 24 VAL A CA 12
ATOM 9256 C C . VAL A 1 24 ? 11.110 -8.573 0.839 1.00 42.43 24 VAL A C 12
ATOM 9257 O O . VAL A 1 24 ? 11.161 -8.444 2.061 1.00 14.25 24 VAL A O 12
ATOM 9270 N N . ALA A 1 25 ? 10.009 -8.945 0.195 1.00 15.31 25 ALA A N 12
ATOM 9271 C CA . ALA A 1 25 ? 8.769 -9.231 0.906 1.00 74.42 25 ALA A CA 12
ATOM 9272 C C . ALA A 1 25 ? 8.949 -10.392 1.879 1.00 41.33 25 ALA A C 12
ATOM 9273 O O . ALA A 1 25 ? 8.175 -10.548 2.823 1.00 22.51 25 ALA A O 12
ATOM 9280 N N . SER A 1 26 ? 9.975 -11.203 1.641 1.00 0.24 26 SER A N 12
ATOM 9281 C CA . SER A 1 26 ? 10.254 -12.352 2.495 1.00 42.05 26 SER A CA 12
ATOM 9282 C C . SER A 1 26 ? 11.509 -12.117 3.329 1.00 3.44 26 SER A C 12
ATOM 9283 O O . SER A 1 26 ? 11.978 -13.011 4.032 1.00 70.21 26 SER A O 12
ATOM 9291 N N . GLY A 1 27 ? 12.049 -10.904 3.246 1.00 21.34 27 GLY A N 12
ATOM 9292 C CA . GLY A 1 27 ? 13.245 -10.572 3.998 1.00 11.44 27 GLY A CA 12
ATOM 9293 C C . GLY A 1 27 ? 13.342 -9.091 4.308 1.00 42.15 27 GLY A C 12
ATOM 9294 O O . GLY A 1 27 ? 13.139 -8.673 5.447 1.00 22.32 27 GLY A O 12
ATOM 9298 N N . ALA A 1 28 ? 13.655 -8.295 3.290 1.00 2.14 28 ALA A N 12
ATOM 9299 C CA . ALA A 1 28 ? 13.779 -6.852 3.459 1.00 32.41 28 ALA A CA 12
ATOM 9300 C C . ALA A 1 28 ? 14.883 -6.509 4.453 1.00 44.54 28 ALA A C 12
ATOM 9301 O O . ALA A 1 28 ? 14.623 -5.937 5.511 1.00 4.13 28 ALA A O 12
ATOM 9308 N N . SER A 1 29 ? 16.117 -6.861 4.105 1.00 72.24 29 SER A N 12
ATOM 9309 C CA . SER A 1 29 ? 17.261 -6.594 4.968 1.00 12.24 29 SER A CA 12
ATOM 9310 C C . SER A 1 29 ? 18.159 -5.519 4.363 1.00 12.14 29 SER A C 12
ATOM 9311 O O . SER A 1 29 ? 18.749 -4.710 5.081 1.00 52.01 29 SER A O 12
ATOM 9319 N N . LEU A 1 30 ? 18.258 -5.517 3.039 1.00 53.43 30 LEU A N 12
ATOM 9320 C CA . LEU A 1 30 ? 19.084 -4.542 2.335 1.00 55.52 30 LEU A CA 12
ATOM 9321 C C . LEU A 1 30 ? 18.743 -3.121 2.774 1.00 74.12 30 LEU A C 12
ATOM 9322 O O . LEU A 1 30 ? 17.586 -2.807 3.051 1.00 0.04 30 LEU A O 12
ATOM 9338 N N . GLY A 1 31 ? 19.758 -2.265 2.832 1.00 25.13 31 GLY A N 12
ATOM 9339 C CA . GLY A 1 31 ? 19.545 -0.888 3.236 1.00 5.40 31 GLY A CA 12
ATOM 9340 C C . GLY A 1 31 ? 19.956 0.101 2.163 1.00 42.20 31 GLY A C 12
ATOM 9341 O O . GLY A 1 31 ? 19.484 1.238 2.141 1.00 11.44 31 GLY A O 12
ATOM 9345 N N . THR A 1 32 ? 20.841 -0.331 1.269 1.00 15.03 32 THR A N 12
ATOM 9346 C CA . THR A 1 32 ? 21.317 0.525 0.190 1.00 23.22 32 THR A CA 12
ATOM 9347 C C . THR A 1 32 ? 20.633 0.181 -1.128 1.00 15.14 32 THR A C 12
ATOM 9348 O O . THR A 1 32 ? 20.294 1.067 -1.912 1.00 2.13 32 THR A O 12
ATOM 9359 N N . ALA A 1 33 ? 20.431 -1.111 -1.365 1.00 14.12 33 ALA A N 12
ATOM 9360 C CA . ALA A 1 33 ? 19.783 -1.571 -2.587 1.00 63.10 33 ALA A CA 12
ATOM 9361 C C . ALA A 1 33 ? 18.292 -1.255 -2.571 1.00 13.22 33 ALA A C 12
ATOM 9362 O O . ALA A 1 33 ? 17.671 -1.087 -3.621 1.00 0.12 33 ALA A O 12
ATOM 9369 N N . PHE A 1 34 ? 17.721 -1.176 -1.373 1.00 43.52 34 PHE A N 12
ATOM 9370 C CA . PHE A 1 34 ? 16.301 -0.881 -1.221 1.00 3.04 34 PHE A CA 12
ATOM 9371 C C . PHE A 1 34 ? 16.043 0.619 -1.324 1.00 11.44 34 PHE A C 12
ATOM 9372 O O . PHE A 1 34 ? 14.978 1.048 -1.768 1.00 63.41 34 PHE A O 12
ATOM 9389 N N . ALA A 1 35 ? 17.025 1.413 -0.909 1.00 21.33 35 ALA A N 12
ATOM 9390 C CA . ALA A 1 35 ? 16.906 2.865 -0.955 1.00 73.41 35 ALA A CA 12
ATOM 9391 C C . ALA A 1 35 ? 17.148 3.391 -2.366 1.00 31.52 35 ALA A C 12
ATOM 9392 O O . ALA A 1 35 ? 16.680 4.470 -2.725 1.00 14.53 35 ALA A O 12
ATOM 9399 N N . ALA A 1 36 ? 17.883 2.620 -3.161 1.00 51.43 36 ALA A N 12
ATOM 9400 C CA . ALA A 1 36 ? 18.186 3.009 -4.533 1.00 60.42 36 ALA A CA 12
ATOM 9401 C C . ALA A 1 36 ? 17.018 2.697 -5.463 1.00 11.43 36 ALA A C 12
ATOM 9402 O O . ALA A 1 36 ? 16.953 3.203 -6.584 1.00 12.04 36 ALA A O 12
ATOM 9409 N N . ILE A 1 37 ? 16.098 1.863 -4.990 1.00 63.45 37 ILE A N 12
ATOM 9410 C CA . ILE A 1 37 ? 14.933 1.485 -5.780 1.00 33.11 37 ILE A CA 12
ATOM 9411 C C . ILE A 1 37 ? 13.692 2.246 -5.326 1.00 75.04 37 ILE A C 12
ATOM 9412 O O . ILE A 1 37 ? 12.761 2.458 -6.105 1.00 34.23 37 ILE A O 12
ATOM 9428 N N . LEU A 1 38 ? 13.685 2.657 -4.063 1.00 61.31 38 LEU A N 12
ATOM 9429 C CA . LEU A 1 38 ? 12.559 3.397 -3.505 1.00 33.00 38 LEU A CA 12
ATOM 9430 C C . LEU A 1 38 ? 12.819 4.899 -3.548 1.00 5.20 38 LEU A C 12
ATOM 9431 O O . LEU A 1 38 ? 12.147 5.676 -2.872 1.00 32.05 38 LEU A O 12
ATOM 9447 N N . GLY A 1 39 ? 13.800 5.302 -4.350 1.00 63.14 39 GLY A N 12
ATOM 9448 C CA . GLY A 1 39 ? 14.131 6.710 -4.469 1.00 22.14 39 GLY A CA 12
ATOM 9449 C C . GLY A 1 39 ? 13.727 7.290 -5.810 1.00 20.15 39 GLY A C 12
ATOM 9450 O O . GLY A 1 39 ? 13.707 8.508 -5.987 1.00 23.02 39 GLY A O 12
ATOM 9454 N N . VAL A 1 40 ? 13.405 6.416 -6.758 1.00 30.22 40 VAL A N 12
ATOM 9455 C CA . VAL A 1 40 ? 13.000 6.848 -8.090 1.00 70.21 40 VAL A CA 12
ATOM 9456 C C . VAL A 1 40 ? 11.577 7.395 -8.082 1.00 1.25 40 VAL A C 12
ATOM 9457 O O . VAL A 1 40 ? 11.241 8.295 -8.852 1.00 52.02 40 VAL A O 12
ATOM 9470 N N . THR A 1 41 ? 10.743 6.846 -7.204 1.00 10.44 41 THR A N 12
ATOM 9471 C CA . THR A 1 41 ? 9.355 7.279 -7.094 1.00 65.33 41 THR A CA 12
ATOM 9472 C C . THR A 1 41 ? 8.928 7.390 -5.635 1.00 74.24 41 THR A C 12
ATOM 9473 O O . THR A 1 41 ? 8.230 8.330 -5.252 1.00 61.02 41 THR A O 12
ATOM 9484 N N . LEU A 1 42 ? 9.350 6.426 -4.825 1.00 74.50 42 LEU A N 12
ATOM 9485 C CA . LEU A 1 42 ? 9.010 6.415 -3.406 1.00 44.52 42 LEU A CA 12
ATOM 9486 C C . LEU A 1 42 ? 9.822 7.459 -2.645 1.00 32.11 42 LEU A C 12
ATOM 9487 O O . LEU A 1 42 ? 10.866 7.924 -3.103 1.00 12.15 42 LEU A O 12
ATOM 9503 N N . PRO A 1 43 ? 9.333 7.835 -1.454 1.00 24.14 43 PRO A N 12
ATOM 9504 C CA . PRO A 1 43 ? 9.999 8.825 -0.602 1.00 40.21 43 PRO A CA 12
ATOM 9505 C C . PRO A 1 43 ? 11.303 8.299 -0.011 1.00 53.25 43 PRO A C 12
ATOM 9506 O O . PRO A 1 43 ? 11.781 7.231 -0.391 1.00 74.34 43 PRO A O 12
ATOM 9517 N N . ALA A 1 44 ? 11.873 9.056 0.920 1.00 41.51 44 ALA A N 12
ATOM 9518 C CA . ALA A 1 44 ? 13.120 8.665 1.565 1.00 63.24 44 ALA A CA 12
ATOM 9519 C C . ALA A 1 44 ? 12.868 8.132 2.971 1.00 74.32 44 ALA A C 12
ATOM 9520 O O . ALA A 1 44 ? 13.625 7.303 3.476 1.00 73.34 44 ALA A O 12
ATOM 9527 N N . TRP A 1 45 ? 11.800 8.613 3.598 1.00 63.24 45 TRP A N 12
ATOM 9528 C CA . TRP A 1 45 ? 11.449 8.184 4.947 1.00 52.52 45 TRP A CA 12
ATOM 9529 C C . TRP A 1 45 ? 10.965 6.739 4.950 1.00 21.52 45 TRP A C 12
ATOM 9530 O O . TRP A 1 45 ? 11.197 5.999 5.906 1.00 1.22 45 TRP A O 12
ATOM 9551 N N . ALA A 1 46 ? 10.292 6.342 3.875 1.00 22.41 46 ALA A N 12
ATOM 9552 C CA . ALA A 1 46 ? 9.778 4.983 3.754 1.00 2.01 46 ALA A CA 12
ATOM 9553 C C . ALA A 1 46 ? 10.872 3.956 4.024 1.00 24.15 46 ALA A C 12
ATOM 9554 O O . ALA A 1 46 ? 10.600 2.857 4.509 1.00 24.33 46 ALA A O 12
ATOM 9561 N N . LEU A 1 47 ? 12.110 4.320 3.708 1.00 61.13 47 LEU A N 12
ATOM 9562 C CA . LEU A 1 47 ? 13.246 3.429 3.916 1.00 5.20 47 LEU A CA 12
ATOM 9563 C C . LEU A 1 47 ? 13.419 3.103 5.396 1.00 10.51 47 LEU A C 12
ATOM 9564 O O . LEU A 1 47 ? 13.724 1.968 5.761 1.00 52.34 47 LEU A O 12
ATOM 9580 N N . ALA A 1 48 ? 13.220 4.107 6.245 1.00 73.24 48 ALA A N 12
ATOM 9581 C CA . ALA A 1 48 ? 13.349 3.926 7.685 1.00 11.12 48 ALA A CA 12
ATOM 9582 C C . ALA A 1 48 ? 12.129 3.214 8.261 1.00 43.42 48 ALA A C 12
ATOM 9583 O O . ALA A 1 48 ? 12.209 2.575 9.309 1.00 3.13 48 ALA A O 12
ATOM 9590 N N . ALA A 1 49 ? 11.001 3.330 7.568 1.00 12.44 49 ALA A N 12
ATOM 9591 C CA . ALA A 1 49 ? 9.765 2.697 8.011 1.00 72.25 49 ALA A CA 12
ATOM 9592 C C . ALA A 1 49 ? 9.801 1.192 7.765 1.00 12.20 49 ALA A C 12
ATOM 9593 O O . ALA A 1 49 ? 9.081 0.431 8.410 1.00 14.24 49 ALA A O 12
ATOM 9600 N N . ALA A 1 50 ? 10.643 0.770 6.828 1.00 42.33 50 ALA A N 12
ATOM 9601 C CA . ALA A 1 50 ? 10.774 -0.644 6.498 1.00 15.42 50 ALA A CA 12
ATOM 9602 C C . ALA A 1 50 ? 11.030 -1.477 7.749 1.00 35.40 50 ALA A C 12
ATOM 9603 O O . ALA A 1 50 ? 10.651 -2.646 7.816 1.00 22.10 50 ALA A O 12
ATOM 9610 N N . GLY A 1 51 ? 11.676 -0.868 8.739 1.00 75.41 51 GLY A N 12
ATOM 9611 C CA . GLY A 1 51 ? 11.972 -1.571 9.974 1.00 13.50 51 GLY A CA 12
ATOM 9612 C C . GLY A 1 51 ? 10.820 -1.524 10.958 1.00 54.00 51 GLY A C 12
ATOM 9613 O O . GLY A 1 51 ? 10.693 -2.395 11.818 1.00 64.33 51 GLY A O 12
ATOM 9617 N N . ALA A 1 52 ? 9.978 -0.503 10.833 1.00 33.22 52 ALA A N 12
ATOM 9618 C CA . ALA A 1 52 ? 8.830 -0.347 11.718 1.00 4.34 52 ALA A CA 12
ATOM 9619 C C . ALA A 1 52 ? 7.617 -1.100 11.183 1.00 41.51 52 ALA A C 12
ATOM 9620 O O . ALA A 1 52 ? 7.242 -2.148 11.709 1.00 21.04 52 ALA A O 12
ATOM 9627 N N . LEU A 1 53 ? 7.007 -0.559 10.134 1.00 14.44 53 LEU A N 12
ATOM 9628 C CA . LEU A 1 53 ? 5.834 -1.179 9.527 1.00 22.25 53 LEU A CA 12
ATOM 9629 C C . LEU A 1 53 ? 6.135 -1.636 8.104 1.00 44.34 53 LEU A C 12
ATOM 9630 O O . LEU A 1 53 ? 5.728 -2.720 7.689 1.00 25.23 53 LEU A O 12
ATOM 9646 N N . GLY A 1 54 ? 6.853 -0.800 7.359 1.00 65.20 54 GLY A N 12
ATOM 9647 C CA . GLY A 1 54 ? 7.199 -1.136 5.990 1.00 30.42 54 GLY A CA 12
ATOM 9648 C C . GLY A 1 54 ? 6.007 -1.065 5.057 1.00 34.30 54 GLY A C 12
ATOM 9649 O O . GLY A 1 54 ? 4.920 -0.651 5.459 1.00 75.44 54 GLY A O 12
ATOM 9653 N N . ALA A 1 55 ? 6.210 -1.468 3.807 1.00 25.41 55 ALA A N 12
ATOM 9654 C CA . ALA A 1 55 ? 5.143 -1.449 2.814 1.00 3.35 55 ALA A CA 12
ATOM 9655 C C . ALA A 1 55 ? 3.924 -2.223 3.304 1.00 61.03 55 ALA A C 12
ATOM 9656 O O . ALA A 1 55 ? 2.788 -1.900 2.954 1.00 63.13 55 ALA A O 12
ATOM 9663 N N . THR A 1 56 ? 4.166 -3.248 4.115 1.00 1.02 56 THR A N 12
ATOM 9664 C CA . THR A 1 56 ? 3.088 -4.070 4.651 1.00 2.30 56 THR A CA 12
ATOM 9665 C C . THR A 1 56 ? 1.980 -4.263 3.622 1.00 44.41 56 THR A C 12
ATOM 9666 O O . THR A 1 56 ? 0.797 -4.158 3.943 1.00 40.41 56 THR A O 12
ATOM 9677 N N . ALA A 1 57 ? 2.372 -4.546 2.384 1.00 71.11 57 ALA A N 12
ATOM 9678 C CA . ALA A 1 57 ? 1.411 -4.757 1.308 1.00 1.42 57 ALA A CA 12
ATOM 9679 C C . ALA A 1 57 ? 0.625 -3.483 1.017 1.00 12.23 57 ALA A C 12
ATOM 9680 O O . ALA A 1 57 ? -0.603 -3.470 1.092 1.00 54.34 57 ALA A O 12
ATOM 9687 N N . ALA A 1 58 ? 1.341 -2.413 0.687 1.00 62.33 58 ALA A N 12
ATOM 9688 C CA . ALA A 1 58 ? 0.710 -1.135 0.383 1.00 11.05 58 ALA A CA 12
ATOM 9689 C C . ALA A 1 58 ? 0.990 -0.712 -1.054 1.00 41.34 58 ALA A C 12
ATOM 9690 O O . ALA A 1 58 ? 0.066 -0.511 -1.844 1.00 2.43 58 ALA A O 12
ATOM 9697 N N . ILE A 1 1 ? 1.965 -0.537 -0.846 1.00 15.05 1 ILE A N 13
ATOM 9698 C CA . ILE A 1 1 ? 2.364 -0.514 -2.247 1.00 53.52 1 ILE A CA 13
ATOM 9699 C C . ILE A 1 1 ? 1.508 -1.464 -3.078 1.00 43.33 1 ILE A C 13
ATOM 9700 O O . ILE A 1 1 ? 1.250 -1.214 -4.256 1.00 64.31 1 ILE A O 13
ATOM 9716 N N . TYR A 1 2 ? 1.070 -2.553 -2.457 1.00 12.20 2 TYR A N 13
ATOM 9717 C CA . TYR A 1 2 ? 0.243 -3.541 -3.139 1.00 63.52 2 TYR A CA 13
ATOM 9718 C C . TYR A 1 2 ? -1.205 -3.070 -3.233 1.00 4.02 2 TYR A C 13
ATOM 9719 O O . TYR A 1 2 ? -2.047 -3.733 -3.839 1.00 3.53 2 TYR A O 13
ATOM 9737 N N . TRP A 1 3 ? -1.486 -1.921 -2.629 1.00 45.01 3 TRP A N 13
ATOM 9738 C CA . TRP A 1 3 ? -2.831 -1.359 -2.644 1.00 54.01 3 TRP A CA 13
ATOM 9739 C C . TRP A 1 3 ? -2.893 -0.118 -3.528 1.00 33.12 3 TRP A C 13
ATOM 9740 O O . TRP A 1 3 ? -3.909 0.145 -4.173 1.00 5.30 3 TRP A O 13
ATOM 9761 N N . ILE A 1 4 ? -1.803 0.640 -3.553 1.00 4.33 4 ILE A N 13
ATOM 9762 C CA . ILE A 1 4 ? -1.734 1.853 -4.359 1.00 60.40 4 ILE A CA 13
ATOM 9763 C C . ILE A 1 4 ? -1.664 1.521 -5.846 1.00 34.12 4 ILE A C 13
ATOM 9764 O O . ILE A 1 4 ? -2.278 2.196 -6.672 1.00 62.40 4 ILE A O 13
ATOM 9780 N N . ALA A 1 5 ? -0.914 0.476 -6.179 1.00 31.43 5 ALA A N 13
ATOM 9781 C CA . ALA A 1 5 ? -0.767 0.051 -7.565 1.00 53.44 5 ALA A CA 13
ATOM 9782 C C . ALA A 1 5 ? -2.123 -0.264 -8.189 1.00 45.14 5 ALA A C 13
ATOM 9783 O O . ALA A 1 5 ? -2.272 -0.251 -9.411 1.00 60.34 5 ALA A O 13
ATOM 9790 N N . ASP A 1 6 ? -3.107 -0.547 -7.343 1.00 64.22 6 ASP A N 13
ATOM 9791 C CA . ASP A 1 6 ? -4.450 -0.866 -7.812 1.00 52.30 6 ASP A CA 13
ATOM 9792 C C . ASP A 1 6 ? -5.265 0.405 -8.030 1.00 13.31 6 ASP A C 13
ATOM 9793 O O . ASP A 1 6 ? -5.551 0.783 -9.166 1.00 33.42 6 ASP A O 13
ATOM 9802 N N . GLN A 1 7 ? -5.636 1.059 -6.934 1.00 53.41 7 GLN A N 13
ATOM 9803 C CA . GLN A 1 7 ? -6.420 2.287 -7.006 1.00 71.23 7 GLN A CA 13
ATOM 9804 C C . GLN A 1 7 ? -5.746 3.311 -7.913 1.00 62.34 7 GLN A C 13
ATOM 9805 O O . GLN A 1 7 ? -6.290 3.691 -8.950 1.00 72.54 7 GLN A O 13
ATOM 9819 N N . PHE A 1 8 ? -4.558 3.754 -7.516 1.00 41.51 8 PHE A N 13
ATOM 9820 C CA . PHE A 1 8 ? -3.809 4.736 -8.293 1.00 35.13 8 PHE A CA 13
ATOM 9821 C C . PHE A 1 8 ? -3.101 4.072 -9.470 1.00 3.12 8 PHE A C 13
ATOM 9822 O O . PHE A 1 8 ? -3.483 4.259 -10.624 1.00 70.41 8 PHE A O 13
ATOM 9839 N N . GLY A 1 9 ? -2.064 3.296 -9.168 1.00 11.14 9 GLY A N 13
ATOM 9840 C CA . GLY A 1 9 ? -1.317 2.617 -10.210 1.00 73.31 9 GLY A CA 13
ATOM 9841 C C . GLY A 1 9 ? -0.063 3.369 -10.609 1.00 72.10 9 GLY A C 13
ATOM 9842 O O . GLY A 1 9 ? 0.044 3.857 -11.734 1.00 61.15 9 GLY A O 13
ATOM 9846 N N . ILE A 1 10 ? 0.887 3.464 -9.685 1.00 14.52 10 ILE A N 13
ATOM 9847 C CA . ILE A 1 10 ? 2.139 4.163 -9.946 1.00 53.34 10 ILE A CA 13
ATOM 9848 C C . ILE A 1 10 ? 3.020 3.372 -10.907 1.00 73.11 10 ILE A C 13
ATOM 9849 O O . ILE A 1 10 ? 3.073 2.143 -10.849 1.00 33.03 10 ILE A O 13
ATOM 9865 N N . HIS A 1 11 ? 3.712 4.085 -11.790 1.00 72.43 11 HIS A N 13
ATOM 9866 C CA . HIS A 1 11 ? 4.594 3.449 -12.763 1.00 35.11 11 HIS A CA 13
ATOM 9867 C C . HIS A 1 11 ? 5.889 2.989 -12.102 1.00 64.31 11 HIS A C 13
ATOM 9868 O O . HIS A 1 11 ? 6.962 3.534 -12.367 1.00 55.21 11 HIS A O 13
ATOM 9882 N N . LEU A 1 12 ? 5.784 1.983 -11.241 1.00 34.03 12 LEU A N 13
ATOM 9883 C CA . LEU A 1 12 ? 6.947 1.449 -10.541 1.00 1.41 12 LEU A CA 13
ATOM 9884 C C . LEU A 1 12 ? 7.967 0.891 -11.528 1.00 22.43 12 LEU A C 13
ATOM 9885 O O . LEU A 1 12 ? 7.606 0.388 -12.591 1.00 52.44 12 LEU A O 13
ATOM 9901 N N . ALA A 1 13 ? 9.243 0.980 -11.166 1.00 71.12 13 ALA A N 13
ATOM 9902 C CA . ALA A 1 13 ? 10.315 0.480 -12.018 1.00 30.54 13 ALA A CA 13
ATOM 9903 C C . ALA A 1 13 ? 10.392 -1.043 -11.965 1.00 44.54 13 ALA A C 13
ATOM 9904 O O . ALA A 1 13 ? 11.231 -1.609 -11.263 1.00 51.23 13 ALA A O 13
ATOM 9911 N N . THR A 1 14 ? 9.512 -1.701 -12.713 1.00 31.34 14 THR A N 13
ATOM 9912 C CA . THR A 1 14 ? 9.479 -3.158 -12.750 1.00 4.11 14 THR A CA 13
ATOM 9913 C C . THR A 1 14 ? 10.731 -3.719 -13.414 1.00 45.00 14 THR A C 13
ATOM 9914 O O . THR A 1 14 ? 11.092 -4.876 -13.204 1.00 20.33 14 THR A O 13
ATOM 9925 N N . GLY A 1 15 ? 11.392 -2.890 -14.217 1.00 61.21 15 GLY A N 13
ATOM 9926 C CA . GLY A 1 15 ? 12.598 -3.322 -14.899 1.00 72.34 15 GLY A CA 13
ATOM 9927 C C . GLY A 1 15 ? 13.615 -3.928 -13.952 1.00 52.52 15 GLY A C 13
ATOM 9928 O O . GLY A 1 15 ? 14.357 -4.838 -14.324 1.00 13.44 15 GLY A O 13
ATOM 9932 N N . THR A 1 16 ? 13.652 -3.421 -12.724 1.00 0.24 16 THR A N 13
ATOM 9933 C CA . THR A 1 16 ? 14.587 -3.915 -11.721 1.00 44.11 16 THR A CA 13
ATOM 9934 C C . THR A 1 16 ? 13.850 -4.504 -10.524 1.00 11.41 16 THR A C 13
ATOM 9935 O O . THR A 1 16 ? 14.307 -5.471 -9.916 1.00 0.12 16 THR A O 13
ATOM 9946 N N . ALA A 1 17 ? 12.706 -3.914 -10.191 1.00 62.30 17 ALA A N 13
ATOM 9947 C CA . ALA A 1 17 ? 11.904 -4.383 -9.068 1.00 0.22 17 ALA A CA 13
ATOM 9948 C C . ALA A 1 17 ? 11.540 -5.855 -9.229 1.00 51.25 17 ALA A C 13
ATOM 9949 O O . ALA A 1 17 ? 11.273 -6.549 -8.249 1.00 24.35 17 ALA A O 13
ATOM 9956 N N . ARG A 1 18 ? 11.530 -6.324 -10.473 1.00 12.02 18 ARG A N 13
ATOM 9957 C CA . ARG A 1 18 ? 11.196 -7.713 -10.762 1.00 63.34 18 ARG A CA 13
ATOM 9958 C C . ARG A 1 18 ? 12.041 -8.663 -9.918 1.00 1.32 18 ARG A C 13
ATOM 9959 O O . ARG A 1 18 ? 11.521 -9.593 -9.302 1.00 11.05 18 ARG A O 13
ATOM 9980 N N . LYS A 1 19 ? 13.348 -8.422 -9.894 1.00 54.24 19 LYS A N 13
ATOM 9981 C CA . LYS A 1 19 ? 14.266 -9.254 -9.126 1.00 12.44 19 LYS A CA 13
ATOM 9982 C C . LYS A 1 19 ? 14.102 -9.005 -7.630 1.00 4.04 19 LYS A C 13
ATOM 9983 O O . LYS A 1 19 ? 14.405 -9.872 -6.809 1.00 23.30 19 LYS A O 13
ATOM 10002 N N . LEU A 1 20 ? 13.621 -7.817 -7.281 1.00 50.12 20 LEU A N 13
ATOM 10003 C CA . LEU A 1 20 ? 13.416 -7.455 -5.883 1.00 54.30 20 LEU A CA 13
ATOM 10004 C C . LEU A 1 20 ? 12.218 -8.196 -5.299 1.00 35.23 20 LEU A C 13
ATOM 10005 O O . LEU A 1 20 ? 12.286 -8.734 -4.193 1.00 13.14 20 LEU A O 13
ATOM 10021 N N . LEU A 1 21 ? 11.122 -8.223 -6.049 1.00 73.22 21 LEU A N 13
ATOM 10022 C CA . LEU A 1 21 ? 9.908 -8.901 -5.607 1.00 61.30 21 LEU A CA 13
ATOM 10023 C C . LEU A 1 21 ? 10.174 -10.381 -5.349 1.00 41.05 21 LEU A C 13
ATOM 10024 O O . LEU A 1 21 ? 9.414 -11.045 -4.645 1.00 74.21 21 LEU A O 13
ATOM 10040 N N . ASP A 1 22 ? 11.259 -10.890 -5.923 1.00 31.12 22 ASP A N 13
ATOM 10041 C CA . ASP A 1 22 ? 11.628 -12.291 -5.753 1.00 14.22 22 ASP A CA 13
ATOM 10042 C C . ASP A 1 22 ? 12.602 -12.459 -4.591 1.00 71.01 22 ASP A C 13
ATOM 10043 O O . ASP A 1 22 ? 13.219 -13.512 -4.433 1.00 42.14 22 ASP A O 13
ATOM 10052 N N . ALA A 1 23 ? 12.735 -11.414 -3.781 1.00 42.22 23 ALA A N 13
ATOM 10053 C CA . ALA A 1 23 ? 13.633 -11.446 -2.634 1.00 24.23 23 ALA A CA 13
ATOM 10054 C C . ALA A 1 23 ? 12.985 -10.806 -1.411 1.00 21.53 23 ALA A C 13
ATOM 10055 O O . ALA A 1 23 ? 13.114 -11.308 -0.294 1.00 12.44 23 ALA A O 13
ATOM 10062 N N . VAL A 1 24 ? 12.288 -9.696 -1.629 1.00 42.30 24 VAL A N 13
ATOM 10063 C CA . VAL A 1 24 ? 11.619 -8.987 -0.544 1.00 62.44 24 VAL A CA 13
ATOM 10064 C C . VAL A 1 24 ? 10.518 -9.842 0.074 1.00 65.23 24 VAL A C 13
ATOM 10065 O O . VAL A 1 24 ? 10.258 -9.764 1.274 1.00 62.21 24 VAL A O 13
ATOM 10078 N N . ALA A 1 25 ? 9.875 -10.658 -0.755 1.00 23.53 25 ALA A N 13
ATOM 10079 C CA . ALA A 1 25 ? 8.804 -11.530 -0.289 1.00 70.42 25 ALA A CA 13
ATOM 10080 C C . ALA A 1 25 ? 9.305 -12.491 0.784 1.00 0.10 25 ALA A C 13
ATOM 10081 O O . ALA A 1 25 ? 8.523 -13.010 1.580 1.00 73.31 25 ALA A O 13
ATOM 10088 N N . SER A 1 26 ? 10.614 -12.723 0.799 1.00 33.15 26 SER A N 13
ATOM 10089 C CA . SER A 1 26 ? 11.218 -13.625 1.772 1.00 25.25 26 SER A CA 13
ATOM 10090 C C . SER A 1 26 ? 11.843 -12.843 2.924 1.00 13.10 26 SER A C 13
ATOM 10091 O O . SER A 1 26 ? 11.930 -13.335 4.048 1.00 13.43 26 SER A O 13
ATOM 10099 N N . GLY A 1 27 ? 12.276 -11.620 2.634 1.00 43.20 27 GLY A N 13
ATOM 10100 C CA . GLY A 1 27 ? 12.887 -10.788 3.654 1.00 23.02 27 GLY A CA 13
ATOM 10101 C C . GLY A 1 27 ? 13.206 -9.394 3.151 1.00 1.04 27 GLY A C 13
ATOM 10102 O O . GLY A 1 27 ? 14.355 -9.090 2.831 1.00 32.04 27 GLY A O 13
ATOM 10106 N N . ALA A 1 28 ? 12.186 -8.545 3.080 1.00 3.21 28 ALA A N 13
ATOM 10107 C CA . ALA A 1 28 ? 12.364 -7.176 2.613 1.00 53.51 28 ALA A CA 13
ATOM 10108 C C . ALA A 1 28 ? 13.105 -6.334 3.647 1.00 70.44 28 ALA A C 13
ATOM 10109 O O . ALA A 1 28 ? 12.489 -5.617 4.435 1.00 72.24 28 ALA A O 13
ATOM 10116 N N . SER A 1 29 ? 14.431 -6.428 3.638 1.00 31.01 29 SER A N 13
ATOM 10117 C CA . SER A 1 29 ? 15.256 -5.679 4.578 1.00 0.24 29 SER A CA 13
ATOM 10118 C C . SER A 1 29 ? 16.347 -4.903 3.846 1.00 74.22 29 SER A C 13
ATOM 10119 O O . SER A 1 29 ? 17.279 -4.386 4.463 1.00 33.13 29 SER A O 13
ATOM 10127 N N . LEU A 1 30 ? 16.224 -4.826 2.525 1.00 35.34 30 LEU A N 13
ATOM 10128 C CA . LEU A 1 30 ? 17.198 -4.114 1.706 1.00 0.13 30 LEU A CA 13
ATOM 10129 C C . LEU A 1 30 ? 17.255 -2.638 2.087 1.00 15.04 30 LEU A C 13
ATOM 10130 O O . LEU A 1 30 ? 16.237 -2.033 2.422 1.00 32.43 30 LEU A O 13
ATOM 10146 N N . GLY A 1 31 ? 18.452 -2.063 2.032 1.00 42.13 31 GLY A N 13
ATOM 10147 C CA . GLY A 1 31 ? 18.619 -0.662 2.372 1.00 52.14 31 GLY A CA 13
ATOM 10148 C C . GLY A 1 31 ? 19.182 0.150 1.222 1.00 10.44 31 GLY A C 13
ATOM 10149 O O . GLY A 1 31 ? 19.033 1.372 1.183 1.00 10.34 31 GLY A O 13
ATOM 10153 N N . THR A 1 32 ? 19.833 -0.528 0.283 1.00 63.41 32 THR A N 13
ATOM 10154 C CA . THR A 1 32 ? 20.423 0.138 -0.871 1.00 64.10 32 THR A CA 13
ATOM 10155 C C . THR A 1 32 ? 19.621 -0.141 -2.137 1.00 22.11 32 THR A C 13
ATOM 10156 O O . THR A 1 32 ? 19.397 0.754 -2.951 1.00 11.12 32 THR A O 13
ATOM 10167 N N . ALA A 1 33 ? 19.191 -1.388 -2.296 1.00 73.40 33 ALA A N 13
ATOM 10168 C CA . ALA A 1 33 ? 18.411 -1.784 -3.462 1.00 34.30 33 ALA A CA 13
ATOM 10169 C C . ALA A 1 33 ? 16.980 -1.265 -3.367 1.00 71.24 33 ALA A C 13
ATOM 10170 O O . ALA A 1 33 ? 16.305 -1.087 -4.382 1.00 20.43 33 ALA A O 13
ATOM 10177 N N . PHE A 1 34 ? 16.523 -1.024 -2.143 1.00 74.21 34 PHE A N 13
ATOM 10178 C CA . PHE A 1 34 ? 15.171 -0.527 -1.916 1.00 54.12 34 PHE A CA 13
ATOM 10179 C C . PHE A 1 34 ? 15.120 0.992 -2.052 1.00 51.04 34 PHE A C 13
ATOM 10180 O O . PHE A 1 34 ? 14.079 1.562 -2.378 1.00 1.20 34 PHE A O 13
ATOM 10197 N N . ALA A 1 35 ? 16.252 1.641 -1.800 1.00 71.11 35 ALA A N 13
ATOM 10198 C CA . ALA A 1 35 ? 16.338 3.093 -1.896 1.00 32.24 35 ALA A CA 13
ATOM 10199 C C . ALA A 1 35 ? 16.577 3.535 -3.335 1.00 53.13 35 ALA A C 13
ATOM 10200 O O . ALA A 1 35 ? 16.300 4.678 -3.697 1.00 51.24 35 ALA A O 13
ATOM 10207 N N . ALA A 1 36 ? 17.093 2.622 -4.152 1.00 13.41 36 ALA A N 13
ATOM 10208 C CA . ALA A 1 36 ? 17.368 2.918 -5.552 1.00 55.54 36 ALA A CA 13
ATOM 10209 C C . ALA A 1 36 ? 16.105 2.792 -6.398 1.00 51.22 36 ALA A C 13
ATOM 10210 O O . ALA A 1 36 ? 16.111 3.104 -7.589 1.00 51.24 36 ALA A O 13
ATOM 10217 N N . ILE A 1 37 ? 15.025 2.333 -5.776 1.00 31.54 37 ILE A N 13
ATOM 10218 C CA . ILE A 1 37 ? 13.755 2.166 -6.472 1.00 23.41 37 ILE A CA 13
ATOM 10219 C C . ILE A 1 37 ? 12.688 3.090 -5.897 1.00 55.44 37 ILE A C 13
ATOM 10220 O O . ILE A 1 37 ? 11.741 3.468 -6.589 1.00 14.44 37 ILE A O 13
ATOM 10236 N N . LEU A 1 38 ? 12.847 3.453 -4.629 1.00 71.14 38 LEU A N 13
ATOM 10237 C CA . LEU A 1 38 ? 11.897 4.336 -3.961 1.00 44.00 38 LEU A CA 13
ATOM 10238 C C . LEU A 1 38 ? 12.501 5.720 -3.743 1.00 61.31 38 LEU A C 13
ATOM 10239 O O . LEU A 1 38 ? 11.795 6.671 -3.413 1.00 53.54 38 LEU A O 13
ATOM 10255 N N . GLY A 1 39 ? 13.813 5.824 -3.932 1.00 22.12 39 GLY A N 13
ATOM 10256 C CA . GLY A 1 39 ? 14.490 7.095 -3.753 1.00 54.45 39 GLY A CA 13
ATOM 10257 C C . GLY A 1 39 ? 14.573 7.893 -5.040 1.00 13.34 39 GLY A C 13
ATOM 10258 O O . GLY A 1 39 ? 15.214 8.943 -5.087 1.00 42.02 39 GLY A O 13
ATOM 10262 N N . VAL A 1 40 ? 13.924 7.394 -6.087 1.00 15.42 40 VAL A N 13
ATOM 10263 C CA . VAL A 1 40 ? 13.927 8.068 -7.380 1.00 61.51 40 VAL A CA 13
ATOM 10264 C C . VAL A 1 40 ? 12.590 8.750 -7.648 1.00 64.12 40 VAL A C 13
ATOM 10265 O O . VAL A 1 40 ? 12.540 9.844 -8.211 1.00 45.11 40 VAL A O 13
ATOM 10278 N N . THR A 1 41 ? 11.506 8.097 -7.241 1.00 24.31 41 THR A N 13
ATOM 10279 C CA . THR A 1 41 ? 10.168 8.639 -7.437 1.00 42.54 41 THR A CA 13
ATOM 10280 C C . THR A 1 41 ? 9.413 8.733 -6.116 1.00 64.23 41 THR A C 13
ATOM 10281 O O . THR A 1 41 ? 8.653 9.675 -5.889 1.00 4.21 41 THR A O 13
ATOM 10292 N N . LEU A 1 42 ? 9.627 7.751 -5.247 1.00 44.05 42 LEU A N 13
ATOM 10293 C CA . LEU A 1 42 ? 8.967 7.723 -3.947 1.00 23.21 42 LEU A CA 13
ATOM 10294 C C . LEU A 1 42 ? 9.686 8.629 -2.952 1.00 34.42 42 LEU A C 13
ATOM 10295 O O . LEU A 1 42 ? 10.829 9.036 -3.159 1.00 20.44 42 LEU A O 13
ATOM 10311 N N . PRO A 1 43 ? 9.001 8.951 -1.844 1.00 44.21 43 PRO A N 13
ATOM 10312 C CA . PRO A 1 43 ? 9.556 9.810 -0.793 1.00 72.13 43 PRO A CA 13
ATOM 10313 C C . PRO A 1 43 ? 10.679 9.128 -0.019 1.00 74.43 43 PRO A C 13
ATOM 10314 O O . PRO A 1 43 ? 11.036 7.985 -0.304 1.00 34.24 43 PRO A O 13
ATOM 10325 N N . ALA A 1 44 ? 11.231 9.836 0.960 1.00 21.22 44 ALA A N 13
ATOM 10326 C CA . ALA A 1 44 ? 12.312 9.297 1.777 1.00 73.13 44 ALA A CA 13
ATOM 10327 C C . ALA A 1 44 ? 11.764 8.550 2.988 1.00 3.02 44 ALA A C 13
ATOM 10328 O O . ALA A 1 44 ? 12.240 7.467 3.328 1.00 23.13 44 ALA A O 13
ATOM 10335 N N . TRP A 1 45 ? 10.763 9.136 3.635 1.00 24.44 45 TRP A N 13
ATOM 10336 C CA . TRP A 1 45 ? 10.152 8.525 4.810 1.00 21.15 45 TRP A CA 13
ATOM 10337 C C . TRP A 1 45 ? 9.650 7.120 4.495 1.00 52.42 45 TRP A C 13
ATOM 10338 O O . TRP A 1 45 ? 9.641 6.245 5.360 1.00 1.41 45 TRP A O 13
ATOM 10359 N N . ALA A 1 46 ? 9.232 6.912 3.250 1.00 23.45 46 ALA A N 13
ATOM 10360 C CA . ALA A 1 46 ? 8.731 5.612 2.821 1.00 52.11 46 ALA A CA 13
ATOM 10361 C C . ALA A 1 46 ? 9.722 4.503 3.157 1.00 35.22 46 ALA A C 13
ATOM 10362 O O . ALA A 1 46 ? 9.329 3.407 3.561 1.00 1.33 46 ALA A O 13
ATOM 10369 N N . LEU A 1 47 ? 11.007 4.792 2.987 1.00 12.54 47 LEU A N 13
ATOM 10370 C CA . LEU A 1 47 ? 12.055 3.818 3.272 1.00 12.55 47 LEU A CA 13
ATOM 10371 C C . LEU A 1 47 ? 12.159 3.554 4.771 1.00 21.21 47 LEU A C 13
ATOM 10372 O O . LEU A 1 47 ? 12.507 2.452 5.194 1.00 73.30 47 LEU A O 13
ATOM 10388 N N . ALA A 1 48 ? 11.854 4.572 5.569 1.00 33.31 48 ALA A N 13
ATOM 10389 C CA . ALA A 1 48 ? 11.909 4.448 7.020 1.00 31.34 48 ALA A CA 13
ATOM 10390 C C . ALA A 1 48 ? 10.695 3.694 7.554 1.00 63.14 48 ALA A C 13
ATOM 10391 O O . ALA A 1 48 ? 10.754 3.076 8.616 1.00 24.21 48 ALA A O 13
ATOM 10398 N N . ALA A 1 49 ? 9.596 3.750 6.809 1.00 13.24 49 ALA A N 13
ATOM 10399 C CA . ALA A 1 49 ? 8.369 3.072 7.207 1.00 35.41 49 ALA A CA 13
ATOM 10400 C C . ALA A 1 49 ? 8.328 1.648 6.663 1.00 34.41 49 ALA A C 13
ATOM 10401 O O . ALA A 1 49 ? 7.659 0.779 7.222 1.00 24.51 49 ALA A O 13
ATOM 10408 N N . ALA A 1 50 ? 9.046 1.416 5.569 1.00 11.21 50 ALA A N 13
ATOM 10409 C CA . ALA A 1 50 ? 9.092 0.097 4.951 1.00 43.25 50 ALA A CA 13
ATOM 10410 C C . ALA A 1 50 ? 10.315 -0.685 5.418 1.00 72.55 50 ALA A C 13
ATOM 10411 O O . ALA A 1 50 ? 10.318 -1.916 5.406 1.00 0.41 50 ALA A O 13
ATOM 10418 N N . GLY A 1 51 ? 11.353 0.037 5.828 1.00 62.22 51 GLY A N 13
ATOM 10419 C CA . GLY A 1 51 ? 12.568 -0.608 6.292 1.00 12.51 51 GLY A CA 13
ATOM 10420 C C . GLY A 1 51 ? 12.440 -1.134 7.708 1.00 70.23 51 GLY A C 13
ATOM 10421 O O . GLY A 1 51 ? 13.208 -1.999 8.127 1.00 62.31 51 GLY A O 13
ATOM 10425 N N . ALA A 1 52 ? 11.468 -0.610 8.447 1.00 73.22 52 ALA A N 13
ATOM 10426 C CA . ALA A 1 52 ? 11.242 -1.033 9.823 1.00 31.32 52 ALA A CA 13
ATOM 10427 C C . ALA A 1 52 ? 9.905 -1.753 9.964 1.00 30.20 52 ALA A C 13
ATOM 10428 O O . ALA A 1 52 ? 9.860 -2.949 10.257 1.00 12.22 52 ALA A O 13
ATOM 10435 N N . LEU A 1 53 ? 8.818 -1.019 9.754 1.00 1.13 53 LEU A N 13
ATOM 10436 C CA . LEU A 1 53 ? 7.479 -1.588 9.858 1.00 13.44 53 LEU A CA 13
ATOM 10437 C C . LEU A 1 53 ? 7.158 -2.453 8.644 1.00 45.12 53 LEU A C 13
ATOM 10438 O O . LEU A 1 53 ? 6.584 -3.533 8.772 1.00 13.14 53 LEU A O 13
ATOM 10454 N N . GLY A 1 54 ? 7.537 -1.971 7.464 1.00 50.13 54 GLY A N 13
ATOM 10455 C CA . GLY A 1 54 ? 7.284 -2.714 6.243 1.00 14.02 54 GLY A CA 13
ATOM 10456 C C . GLY A 1 54 ? 6.229 -2.059 5.374 1.00 52.31 54 GLY A C 13
ATOM 10457 O O . GLY A 1 54 ? 5.623 -1.062 5.767 1.00 73.34 54 GLY A O 13
ATOM 10461 N N . ALA A 1 55 ? 6.010 -2.618 4.188 1.00 30.24 55 ALA A N 13
ATOM 10462 C CA . ALA A 1 55 ? 5.021 -2.082 3.261 1.00 22.04 55 ALA A CA 13
ATOM 10463 C C . ALA A 1 55 ? 3.604 -2.360 3.750 1.00 55.13 55 ALA A C 13
ATOM 10464 O O . ALA A 1 55 ? 2.666 -1.637 3.412 1.00 52.34 55 ALA A O 13
ATOM 10471 N N . THR A 1 56 ? 3.453 -3.413 4.547 1.00 73.12 56 THR A N 13
ATOM 10472 C CA . THR A 1 56 ? 2.149 -3.788 5.080 1.00 2.31 56 THR A CA 13
ATOM 10473 C C . THR A 1 56 ? 1.111 -3.894 3.969 1.00 15.43 56 THR A C 13
ATOM 10474 O O . THR A 1 56 ? -0.078 -3.671 4.195 1.00 35.12 56 THR A O 13
ATOM 10485 N N . ALA A 1 57 ? 1.567 -4.235 2.769 1.00 64.30 57 ALA A N 13
ATOM 10486 C CA . ALA A 1 57 ? 0.677 -4.373 1.623 1.00 33.35 57 ALA A CA 13
ATOM 10487 C C . ALA A 1 57 ? 0.081 -3.027 1.226 1.00 34.21 57 ALA A C 13
ATOM 10488 O O . ALA A 1 57 ? -1.075 -2.948 0.811 1.00 51.30 57 ALA A O 13
ATOM 10495 N N . ALA A 1 58 ? 0.877 -1.971 1.357 1.00 73.01 58 ALA A N 13
ATOM 10496 C CA . ALA A 1 58 ? 0.428 -0.628 1.010 1.00 33.41 58 ALA A CA 13
ATOM 10497 C C . ALA A 1 58 ? 0.693 -0.324 -0.460 1.00 52.44 58 ALA A C 13
ATOM 10498 O O . ALA A 1 58 ? -0.217 0.054 -1.200 1.00 31.32 58 ALA A O 13
ATOM 10505 N N . ILE A 1 1 ? 0.193 -0.242 -0.963 1.00 33.02 1 ILE A N 14
ATOM 10506 C CA . ILE A 1 1 ? 1.029 -0.355 -2.151 1.00 62.40 1 ILE A CA 14
ATOM 10507 C C . ILE A 1 1 ? 1.062 -1.791 -2.665 1.00 42.42 1 ILE A C 14
ATOM 10508 O O . ILE A 1 1 ? 1.170 -2.028 -3.869 1.00 4.35 1 ILE A O 14
ATOM 10524 N N . TYR A 1 2 ? 0.967 -2.745 -1.746 1.00 15.31 2 TYR A N 14
ATOM 10525 C CA . TYR A 1 2 ? 0.986 -4.158 -2.106 1.00 10.52 2 TYR A CA 14
ATOM 10526 C C . TYR A 1 2 ? -0.373 -4.603 -2.638 1.00 3.10 2 TYR A C 14
ATOM 10527 O O . TYR A 1 2 ? -0.545 -5.750 -3.049 1.00 22.51 2 TYR A O 14
ATOM 10545 N N . TRP A 1 3 ? -1.334 -3.686 -2.627 1.00 62.55 3 TRP A N 14
ATOM 10546 C CA . TRP A 1 3 ? -2.678 -3.983 -3.110 1.00 20.35 3 TRP A CA 14
ATOM 10547 C C . TRP A 1 3 ? -2.957 -3.262 -4.423 1.00 41.33 3 TRP A C 14
ATOM 10548 O O . TRP A 1 3 ? -3.678 -3.772 -5.281 1.00 51.01 3 TRP A O 14
ATOM 10569 N N . ILE A 1 4 ? -2.382 -2.074 -4.574 1.00 44.54 4 ILE A N 14
ATOM 10570 C CA . ILE A 1 4 ? -2.568 -1.284 -5.785 1.00 52.51 4 ILE A CA 14
ATOM 10571 C C . ILE A 1 4 ? -1.775 -1.866 -6.950 1.00 24.35 4 ILE A C 14
ATOM 10572 O O . ILE A 1 4 ? -2.236 -1.865 -8.090 1.00 61.44 4 ILE A O 14
ATOM 10588 N N . ALA A 1 5 ? -0.579 -2.365 -6.653 1.00 31.22 5 ALA A N 14
ATOM 10589 C CA . ALA A 1 5 ? 0.277 -2.955 -7.674 1.00 64.12 5 ALA A CA 14
ATOM 10590 C C . ALA A 1 5 ? -0.378 -4.182 -8.299 1.00 32.13 5 ALA A C 14
ATOM 10591 O O . ALA A 1 5 ? 0.009 -4.621 -9.382 1.00 24.35 5 ALA A O 14
ATOM 10598 N N . ASP A 1 6 ? -1.372 -4.731 -7.609 1.00 71.33 6 ASP A N 14
ATOM 10599 C CA . ASP A 1 6 ? -2.082 -5.908 -8.097 1.00 30.21 6 ASP A CA 14
ATOM 10600 C C . ASP A 1 6 ? -3.294 -5.505 -8.931 1.00 0.10 6 ASP A C 14
ATOM 10601 O O . ASP A 1 6 ? -3.387 -5.843 -10.110 1.00 71.25 6 ASP A O 14
ATOM 10610 N N . GLN A 1 7 ? -4.220 -4.781 -8.309 1.00 65.53 7 GLN A N 14
ATOM 10611 C CA . GLN A 1 7 ? -5.426 -4.334 -8.995 1.00 34.24 7 GLN A CA 14
ATOM 10612 C C . GLN A 1 7 ? -5.082 -3.395 -10.146 1.00 72.10 7 GLN A C 14
ATOM 10613 O O . GLN A 1 7 ? -5.329 -3.708 -11.311 1.00 31.11 7 GLN A O 14
ATOM 10627 N N . PHE A 1 8 ? -4.511 -2.242 -9.813 1.00 32.55 8 PHE A N 14
ATOM 10628 C CA . PHE A 1 8 ? -4.134 -1.257 -10.819 1.00 12.32 8 PHE A CA 14
ATOM 10629 C C . PHE A 1 8 ? -2.850 -1.671 -11.531 1.00 40.44 8 PHE A C 14
ATOM 10630 O O . PHE A 1 8 ? -2.856 -1.961 -12.727 1.00 33.22 8 PHE A O 14
ATOM 10647 N N . GLY A 1 9 ? -1.748 -1.694 -10.787 1.00 73.21 9 GLY A N 14
ATOM 10648 C CA . GLY A 1 9 ? -0.471 -2.073 -11.364 1.00 15.33 9 GLY A CA 14
ATOM 10649 C C . GLY A 1 9 ? -0.117 -1.243 -12.582 1.00 23.22 9 GLY A C 14
ATOM 10650 O O . GLY A 1 9 ? -0.105 -1.750 -13.704 1.00 24.11 9 GLY A O 14
ATOM 10654 N N . ILE A 1 10 ? 0.171 0.035 -12.362 1.00 0.13 10 ILE A N 14
ATOM 10655 C CA . ILE A 1 10 ? 0.527 0.936 -13.451 1.00 12.11 10 ILE A CA 14
ATOM 10656 C C . ILE A 1 10 ? 1.640 0.347 -14.310 1.00 62.23 10 ILE A C 14
ATOM 10657 O O . ILE A 1 10 ? 2.687 -0.055 -13.800 1.00 54.21 10 ILE A O 14
ATOM 10673 N N . HIS A 1 11 ? 1.409 0.300 -15.618 1.00 74.54 11 HIS A N 14
ATOM 10674 C CA . HIS A 1 11 ? 2.393 -0.239 -16.550 1.00 43.52 11 HIS A CA 14
ATOM 10675 C C . HIS A 1 11 ? 3.732 0.477 -16.399 1.00 2.20 11 HIS A C 14
ATOM 10676 O O . HIS A 1 11 ? 4.789 -0.156 -16.386 1.00 34.03 11 HIS A O 14
ATOM 10690 N N . LEU A 1 12 ? 3.681 1.800 -16.286 1.00 71.20 12 LEU A N 14
ATOM 10691 C CA . LEU A 1 12 ? 4.890 2.602 -16.136 1.00 51.44 12 LEU A CA 14
ATOM 10692 C C . LEU A 1 12 ? 5.758 2.073 -14.999 1.00 53.02 12 LEU A C 14
ATOM 10693 O O . LEU A 1 12 ? 5.251 1.518 -14.025 1.00 14.01 12 LEU A O 14
ATOM 10709 N N . ALA A 1 13 ? 7.068 2.251 -15.130 1.00 22.32 13 ALA A N 14
ATOM 10710 C CA . ALA A 1 13 ? 8.006 1.795 -14.111 1.00 61.13 13 ALA A CA 14
ATOM 10711 C C . ALA A 1 13 ? 8.019 2.740 -12.914 1.00 73.43 13 ALA A C 14
ATOM 10712 O O . ALA A 1 13 ? 9.052 3.319 -12.578 1.00 12.23 13 ALA A O 14
ATOM 10719 N N . THR A 1 14 ? 6.863 2.892 -12.274 1.00 65.40 14 THR A N 14
ATOM 10720 C CA . THR A 1 14 ? 6.741 3.768 -11.116 1.00 22.54 14 THR A CA 14
ATOM 10721 C C . THR A 1 14 ? 6.906 2.987 -9.816 1.00 54.25 14 THR A C 14
ATOM 10722 O O . THR A 1 14 ? 6.262 3.291 -8.813 1.00 71.40 14 THR A O 14
ATOM 10733 N N . GLY A 1 15 ? 7.773 1.980 -9.842 1.00 62.21 15 GLY A N 14
ATOM 10734 C CA . GLY A 1 15 ? 8.007 1.172 -8.659 1.00 72.25 15 GLY A CA 14
ATOM 10735 C C . GLY A 1 15 ? 8.648 -0.162 -8.986 1.00 60.32 15 GLY A C 14
ATOM 10736 O O . GLY A 1 15 ? 8.048 -1.217 -8.777 1.00 14.12 15 GLY A O 14
ATOM 10740 N N . THR A 1 16 ? 9.872 -0.118 -9.503 1.00 61.12 16 THR A N 14
ATOM 10741 C CA . THR A 1 16 ? 10.594 -1.332 -9.863 1.00 3.05 16 THR A CA 14
ATOM 10742 C C . THR A 1 16 ? 10.862 -2.196 -8.636 1.00 31.14 16 THR A C 14
ATOM 10743 O O . THR A 1 16 ? 11.107 -3.396 -8.752 1.00 30.44 16 THR A O 14
ATOM 10754 N N . ALA A 1 17 ? 10.813 -1.578 -7.460 1.00 55.01 17 ALA A N 14
ATOM 10755 C CA . ALA A 1 17 ? 11.047 -2.292 -6.211 1.00 40.01 17 ALA A CA 14
ATOM 10756 C C . ALA A 1 17 ? 9.959 -3.330 -5.960 1.00 32.14 17 ALA A C 14
ATOM 10757 O O . ALA A 1 17 ? 10.174 -4.307 -5.242 1.00 71.44 17 ALA A O 14
ATOM 10764 N N . ARG A 1 18 ? 8.790 -3.111 -6.554 1.00 22.45 18 ARG A N 14
ATOM 10765 C CA . ARG A 1 18 ? 7.668 -4.028 -6.392 1.00 14.41 18 ARG A CA 14
ATOM 10766 C C . ARG A 1 18 ? 8.084 -5.460 -6.713 1.00 43.11 18 ARG A C 14
ATOM 10767 O O . ARG A 1 18 ? 7.753 -6.393 -5.982 1.00 73.51 18 ARG A O 14
ATOM 10788 N N . LYS A 1 19 ? 8.813 -5.626 -7.812 1.00 32.43 19 LYS A N 14
ATOM 10789 C CA . LYS A 1 19 ? 9.276 -6.944 -8.231 1.00 1.22 19 LYS A CA 14
ATOM 10790 C C . LYS A 1 19 ? 10.339 -7.476 -7.275 1.00 43.03 19 LYS A C 14
ATOM 10791 O O . LYS A 1 19 ? 10.549 -8.686 -7.175 1.00 12.31 19 LYS A O 14
ATOM 10810 N N . LEU A 1 20 ? 11.007 -6.566 -6.575 1.00 30.25 20 LEU A N 14
ATOM 10811 C CA . LEU A 1 20 ? 12.048 -6.944 -5.625 1.00 60.31 20 LEU A CA 14
ATOM 10812 C C . LEU A 1 20 ? 11.439 -7.401 -4.303 1.00 65.32 20 LEU A C 14
ATOM 10813 O O . LEU A 1 20 ? 11.843 -8.421 -3.741 1.00 53.41 20 LEU A O 14
ATOM 10829 N N . LEU A 1 21 ? 10.466 -6.643 -3.813 1.00 13.44 21 LEU A N 14
ATOM 10830 C CA . LEU A 1 21 ? 9.799 -6.971 -2.557 1.00 52.53 21 LEU A CA 14
ATOM 10831 C C . LEU A 1 21 ? 9.009 -8.269 -2.683 1.00 74.15 21 LEU A C 14
ATOM 10832 O O . LEU A 1 21 ? 8.590 -8.852 -1.683 1.00 61.43 21 LEU A O 14
ATOM 10848 N N . ASP A 1 22 ? 8.810 -8.717 -3.918 1.00 62.02 22 ASP A N 14
ATOM 10849 C CA . ASP A 1 22 ? 8.073 -9.949 -4.176 1.00 2.25 22 ASP A CA 14
ATOM 10850 C C . ASP A 1 22 ? 9.026 -11.094 -4.504 1.00 42.35 22 ASP A C 14
ATOM 10851 O O . ASP A 1 22 ? 8.601 -12.232 -4.701 1.00 13.51 22 ASP A O 14
ATOM 10860 N N . ALA A 1 23 ? 10.317 -10.784 -4.564 1.00 2.31 23 ALA A N 14
ATOM 10861 C CA . ALA A 1 23 ? 11.330 -11.786 -4.868 1.00 64.41 23 ALA A CA 14
ATOM 10862 C C . ALA A 1 23 ? 12.301 -11.957 -3.704 1.00 72.03 23 ALA A C 14
ATOM 10863 O O . ALA A 1 23 ? 12.913 -13.013 -3.543 1.00 45.43 23 ALA A O 14
ATOM 10870 N N . VAL A 1 24 ? 12.437 -10.911 -2.895 1.00 33.41 24 VAL A N 14
ATOM 10871 C CA . VAL A 1 24 ? 13.333 -10.946 -1.745 1.00 53.12 24 VAL A CA 14
ATOM 10872 C C . VAL A 1 24 ? 12.715 -11.727 -0.590 1.00 42.45 24 VAL A C 14
ATOM 10873 O O . VAL A 1 24 ? 13.423 -12.354 0.197 1.00 61.25 24 VAL A O 14
ATOM 10886 N N . ALA A 1 25 ? 11.390 -11.683 -0.496 1.00 23.52 25 ALA A N 14
ATOM 10887 C CA . ALA A 1 25 ? 10.677 -12.389 0.561 1.00 34.03 25 ALA A CA 14
ATOM 10888 C C . ALA A 1 25 ? 11.011 -13.877 0.551 1.00 5.35 25 ALA A C 14
ATOM 10889 O O . ALA A 1 25 ? 10.880 -14.559 1.568 1.00 41.05 25 ALA A O 14
ATOM 10896 N N . SER A 1 26 ? 11.444 -14.374 -0.603 1.00 50.40 26 SER A N 14
ATOM 10897 C CA . SER A 1 26 ? 11.793 -15.782 -0.746 1.00 24.10 26 SER A CA 14
ATOM 10898 C C . SER A 1 26 ? 13.115 -16.088 -0.047 1.00 53.31 26 SER A C 14
ATOM 10899 O O . SER A 1 26 ? 13.296 -17.165 0.518 1.00 65.43 26 SER A O 14
ATOM 10907 N N . GLY A 1 27 ? 14.035 -15.129 -0.090 1.00 64.33 27 GLY A N 14
ATOM 10908 C CA . GLY A 1 27 ? 15.329 -15.314 0.542 1.00 73.13 27 GLY A CA 14
ATOM 10909 C C . GLY A 1 27 ? 16.346 -14.285 0.092 1.00 42.41 27 GLY A C 14
ATOM 10910 O O . GLY A 1 27 ? 17.234 -14.587 -0.705 1.00 2.43 27 GLY A O 14
ATOM 10914 N N . ALA A 1 28 ? 16.216 -13.064 0.602 1.00 22.31 28 ALA A N 14
ATOM 10915 C CA . ALA A 1 28 ? 17.132 -11.987 0.248 1.00 10.13 28 ALA A CA 14
ATOM 10916 C C . ALA A 1 28 ? 17.253 -10.975 1.382 1.00 1.34 28 ALA A C 14
ATOM 10917 O O . ALA A 1 28 ? 16.270 -10.346 1.774 1.00 52.14 28 ALA A O 14
ATOM 10924 N N . SER A 1 29 ? 18.465 -10.823 1.907 1.00 51.20 29 SER A N 14
ATOM 10925 C CA . SER A 1 29 ? 18.713 -9.890 3.000 1.00 43.12 29 SER A CA 14
ATOM 10926 C C . SER A 1 29 ? 19.063 -8.505 2.463 1.00 33.11 29 SER A C 14
ATOM 10927 O O . SER A 1 29 ? 20.049 -7.896 2.879 1.00 11.42 29 SER A O 14
ATOM 10935 N N . LEU A 1 30 ? 18.247 -8.014 1.537 1.00 43.24 30 LEU A N 14
ATOM 10936 C CA . LEU A 1 30 ? 18.468 -6.700 0.941 1.00 25.44 30 LEU A CA 14
ATOM 10937 C C . LEU A 1 30 ? 18.594 -5.628 2.019 1.00 31.31 30 LEU A C 14
ATOM 10938 O O . LEU A 1 30 ? 17.934 -5.695 3.055 1.00 24.35 30 LEU A O 14
ATOM 10954 N N . GLY A 1 31 ? 19.444 -4.638 1.766 1.00 42.05 31 GLY A N 14
ATOM 10955 C CA . GLY A 1 31 ? 19.639 -3.564 2.722 1.00 20.32 31 GLY A CA 14
ATOM 10956 C C . GLY A 1 31 ? 20.558 -2.479 2.197 1.00 75.03 31 GLY A C 14
ATOM 10957 O O . GLY A 1 31 ? 20.373 -1.299 2.497 1.00 4.03 31 GLY A O 14
ATOM 10961 N N . THR A 1 32 ? 21.552 -2.877 1.410 1.00 63.42 32 THR A N 14
ATOM 10962 C CA . THR A 1 32 ? 22.505 -1.931 0.844 1.00 50.14 32 THR A CA 14
ATOM 10963 C C . THR A 1 32 ? 22.088 -1.503 -0.559 1.00 32.22 32 THR A C 14
ATOM 10964 O O . THR A 1 32 ? 22.474 -0.436 -1.033 1.00 44.40 32 THR A O 14
ATOM 10975 N N . ALA A 1 33 ? 21.296 -2.343 -1.217 1.00 70.15 33 ALA A N 14
ATOM 10976 C CA . ALA A 1 33 ? 20.824 -2.050 -2.565 1.00 60.01 33 ALA A CA 14
ATOM 10977 C C . ALA A 1 33 ? 19.475 -1.339 -2.532 1.00 22.50 33 ALA A C 14
ATOM 10978 O O . ALA A 1 33 ? 19.138 -0.584 -3.444 1.00 35.22 33 ALA A O 14
ATOM 10985 N N . PHE A 1 34 ? 18.707 -1.587 -1.476 1.00 42.30 34 PHE A N 14
ATOM 10986 C CA . PHE A 1 34 ? 17.394 -0.972 -1.325 1.00 54.52 34 PHE A CA 14
ATOM 10987 C C . PHE A 1 34 ? 17.499 0.550 -1.360 1.00 54.32 34 PHE A C 14
ATOM 10988 O O . PHE A 1 34 ? 16.544 1.241 -1.715 1.00 33.05 34 PHE A O 14
ATOM 11005 N N . ALA A 1 35 ? 18.666 1.066 -0.989 1.00 61.43 35 ALA A N 14
ATOM 11006 C CA . ALA A 1 35 ? 18.897 2.505 -0.979 1.00 63.33 35 ALA A CA 14
ATOM 11007 C C . ALA A 1 35 ? 19.269 3.011 -2.369 1.00 73.20 35 ALA A C 14
ATOM 11008 O O . ALA A 1 35 ? 19.164 4.203 -2.654 1.00 4.40 35 ALA A O 14
ATOM 11015 N N . ALA A 1 36 ? 19.703 2.096 -3.230 1.00 50.41 36 ALA A N 14
ATOM 11016 C CA . ALA A 1 36 ? 20.089 2.450 -4.591 1.00 14.45 36 ALA A CA 14
ATOM 11017 C C . ALA A 1 36 ? 18.870 2.527 -5.504 1.00 61.12 36 ALA A C 14
ATOM 11018 O O . ALA A 1 36 ? 18.966 2.978 -6.646 1.00 63.30 36 ALA A O 14
ATOM 11025 N N . ILE A 1 37 ? 17.726 2.083 -4.995 1.00 12.41 37 ILE A N 14
ATOM 11026 C CA . ILE A 1 37 ? 16.489 2.102 -5.766 1.00 11.52 37 ILE A CA 14
ATOM 11027 C C . ILE A 1 37 ? 15.519 3.147 -5.224 1.00 4.32 37 ILE A C 14
ATOM 11028 O O . ILE A 1 37 ? 14.679 3.670 -5.957 1.00 34.20 37 ILE A O 14
ATOM 11044 N N . LEU A 1 38 ? 15.643 3.449 -3.936 1.00 51.21 38 LEU A N 14
ATOM 11045 C CA . LEU A 1 38 ? 14.779 4.434 -3.295 1.00 13.02 38 LEU A CA 14
ATOM 11046 C C . LEU A 1 38 ? 15.546 5.717 -2.992 1.00 23.13 38 LEU A C 14
ATOM 11047 O O . LEU A 1 38 ? 14.953 6.746 -2.671 1.00 45.14 38 LEU A O 14
ATOM 11063 N N . GLY A 1 39 ? 16.870 5.648 -3.097 1.00 70.45 39 GLY A N 14
ATOM 11064 C CA . GLY A 1 39 ? 17.697 6.811 -2.834 1.00 20.54 39 GLY A CA 14
ATOM 11065 C C . GLY A 1 39 ? 17.969 7.624 -4.083 1.00 41.13 39 GLY A C 14
ATOM 11066 O O . GLY A 1 39 ? 18.744 8.580 -4.054 1.00 44.01 39 GLY A O 14
ATOM 11070 N N . VAL A 1 40 ? 17.331 7.244 -5.186 1.00 21.13 40 VAL A N 14
ATOM 11071 C CA . VAL A 1 40 ? 17.509 7.945 -6.452 1.00 33.41 40 VAL A CA 14
ATOM 11072 C C . VAL A 1 40 ? 16.295 8.808 -6.777 1.00 61.02 40 VAL A C 14
ATOM 11073 O O . VAL A 1 40 ? 16.428 9.914 -7.303 1.00 60.42 40 VAL A O 14
ATOM 11086 N N . THR A 1 41 ? 15.110 8.296 -6.460 1.00 54.52 41 THR A N 14
ATOM 11087 C CA . THR A 1 41 ? 13.871 9.020 -6.719 1.00 21.11 41 THR A CA 14
ATOM 11088 C C . THR A 1 41 ? 13.052 9.181 -5.444 1.00 32.04 41 THR A C 14
ATOM 11089 O O . THR A 1 41 ? 12.412 10.212 -5.230 1.00 64.03 41 THR A O 14
ATOM 11100 N N . LEU A 1 42 ? 13.075 8.157 -4.598 1.00 30.21 42 LEU A N 14
ATOM 11101 C CA . LEU A 1 42 ? 12.334 8.185 -3.342 1.00 2.15 42 LEU A CA 14
ATOM 11102 C C . LEU A 1 42 ? 13.102 8.959 -2.274 1.00 74.32 42 LEU A C 14
ATOM 11103 O O . LEU A 1 42 ? 14.300 9.211 -2.397 1.00 24.01 42 LEU A O 14
ATOM 11119 N N . PRO A 1 43 ? 12.397 9.343 -1.200 1.00 14.12 43 PRO A N 14
ATOM 11120 C CA . PRO A 1 43 ? 12.992 10.091 -0.088 1.00 71.14 43 PRO A CA 14
ATOM 11121 C C . PRO A 1 43 ? 13.960 9.242 0.729 1.00 50.23 43 PRO A C 14
ATOM 11122 O O . PRO A 1 43 ? 14.304 8.127 0.338 1.00 3.12 43 PRO A O 14
ATOM 11133 N N . ALA A 1 44 ? 14.395 9.777 1.865 1.00 41.33 44 ALA A N 14
ATOM 11134 C CA . ALA A 1 44 ? 15.322 9.067 2.738 1.00 55.51 44 ALA A CA 14
ATOM 11135 C C . ALA A 1 44 ? 14.584 8.399 3.893 1.00 2.13 44 ALA A C 14
ATOM 11136 O O . ALA A 1 44 ? 14.984 7.335 4.364 1.00 25.52 44 ALA A O 14
ATOM 11143 N N . TRP A 1 45 ? 13.507 9.031 4.345 1.00 30.45 45 TRP A N 14
ATOM 11144 C CA . TRP A 1 45 ? 12.714 8.496 5.447 1.00 3.51 45 TRP A CA 14
ATOM 11145 C C . TRP A 1 45 ? 12.019 7.202 5.040 1.00 24.11 45 TRP A C 14
ATOM 11146 O O . TRP A 1 45 ? 11.755 6.339 5.877 1.00 52.21 45 TRP A O 14
ATOM 11167 N N . ALA A 1 46 ? 11.726 7.073 3.750 1.00 25.32 46 ALA A N 14
ATOM 11168 C CA . ALA A 1 46 ? 11.064 5.882 3.233 1.00 63.22 46 ALA A CA 14
ATOM 11169 C C . ALA A 1 46 ? 11.789 4.615 3.674 1.00 23.11 46 ALA A C 14
ATOM 11170 O O . ALA A 1 46 ? 11.159 3.626 4.051 1.00 62.24 46 ALA A O 14
ATOM 11177 N N . LEU A 1 47 ? 13.116 4.651 3.625 1.00 63.12 47 LEU A N 14
ATOM 11178 C CA . LEU A 1 47 ? 13.928 3.505 4.019 1.00 30.43 47 LEU A CA 14
ATOM 11179 C C . LEU A 1 47 ? 13.536 3.013 5.409 1.00 64.51 47 LEU A C 14
ATOM 11180 O O . LEU A 1 47 ? 13.469 1.809 5.656 1.00 74.24 47 LEU A O 14
ATOM 11196 N N . ALA A 1 48 ? 13.278 3.952 6.313 1.00 53.04 48 ALA A N 14
ATOM 11197 C CA . ALA A 1 48 ? 12.888 3.614 7.676 1.00 45.00 48 ALA A CA 14
ATOM 11198 C C . ALA A 1 48 ? 11.406 3.267 7.754 1.00 54.24 48 ALA A C 14
ATOM 11199 O O . ALA A 1 48 ? 10.973 2.549 8.654 1.00 31.22 48 ALA A O 14
ATOM 11206 N N . ALA A 1 49 ? 10.632 3.783 6.804 1.00 35.14 49 ALA A N 14
ATOM 11207 C CA . ALA A 1 49 ? 9.197 3.526 6.765 1.00 2.30 49 ALA A CA 14
ATOM 11208 C C . ALA A 1 49 ? 8.907 2.096 6.322 1.00 43.30 49 ALA A C 14
ATOM 11209 O O . ALA A 1 49 ? 7.834 1.559 6.592 1.00 72.54 49 ALA A O 14
ATOM 11216 N N . ALA A 1 50 ? 9.871 1.486 5.640 1.00 1.12 50 ALA A N 14
ATOM 11217 C CA . ALA A 1 50 ? 9.719 0.118 5.161 1.00 63.10 50 ALA A CA 14
ATOM 11218 C C . ALA A 1 50 ? 9.284 -0.813 6.287 1.00 33.24 50 ALA A C 14
ATOM 11219 O O . ALA A 1 50 ? 8.595 -1.805 6.054 1.00 35.34 50 ALA A O 14
ATOM 11226 N N . GLY A 1 51 ? 9.691 -0.487 7.510 1.00 3.42 51 GLY A N 14
ATOM 11227 C CA . GLY A 1 51 ? 9.334 -1.305 8.654 1.00 1.44 51 GLY A CA 14
ATOM 11228 C C . GLY A 1 51 ? 7.834 -1.406 8.849 1.00 2.42 51 GLY A C 14
ATOM 11229 O O . GLY A 1 51 ? 7.222 -2.413 8.496 1.00 22.10 51 GLY A O 14
ATOM 11233 N N . ALA A 1 52 ? 7.241 -0.359 9.414 1.00 33.55 52 ALA A N 14
ATOM 11234 C CA . ALA A 1 52 ? 5.803 -0.335 9.655 1.00 4.35 52 ALA A CA 14
ATOM 11235 C C . ALA A 1 52 ? 5.345 1.050 10.099 1.00 11.33 52 ALA A C 14
ATOM 11236 O O . ALA A 1 52 ? 5.634 1.483 11.215 1.00 4.35 52 ALA A O 14
ATOM 11243 N N . LEU A 1 53 ? 4.629 1.742 9.219 1.00 23.41 53 LEU A N 14
ATOM 11244 C CA . LEU A 1 53 ? 4.131 3.079 9.520 1.00 11.21 53 LEU A CA 14
ATOM 11245 C C . LEU A 1 53 ? 2.662 3.213 9.131 1.00 0.23 53 LEU A C 14
ATOM 11246 O O . LEU A 1 53 ? 1.780 3.219 9.989 1.00 3.02 53 LEU A O 14
ATOM 11262 N N . GLY A 1 54 ? 2.406 3.319 7.831 1.00 65.13 54 GLY A N 14
ATOM 11263 C CA . GLY A 1 54 ? 1.043 3.449 7.351 1.00 41.22 54 GLY A CA 14
ATOM 11264 C C . GLY A 1 54 ? 0.729 2.482 6.226 1.00 4.24 54 GLY A C 14
ATOM 11265 O O . GLY A 1 54 ? 0.423 1.315 6.470 1.00 41.43 54 GLY A O 14
ATOM 11269 N N . ALA A 1 55 ? 0.804 2.968 4.992 1.00 40.32 55 ALA A N 14
ATOM 11270 C CA . ALA A 1 55 ? 0.526 2.139 3.826 1.00 31.30 55 ALA A CA 14
ATOM 11271 C C . ALA A 1 55 ? 1.656 1.145 3.577 1.00 13.31 55 ALA A C 14
ATOM 11272 O O . ALA A 1 55 ? 2.488 1.344 2.691 1.00 31.03 55 ALA A O 14
ATOM 11279 N N . THR A 1 56 ? 1.680 0.074 4.365 1.00 43.44 56 THR A N 14
ATOM 11280 C CA . THR A 1 56 ? 2.709 -0.949 4.231 1.00 61.21 56 THR A CA 14
ATOM 11281 C C . THR A 1 56 ? 2.250 -2.073 3.310 1.00 74.44 56 THR A C 14
ATOM 11282 O O . THR A 1 56 ? 3.067 -2.773 2.713 1.00 44.23 56 THR A O 14
ATOM 11293 N N . ALA A 1 57 ? 0.936 -2.241 3.198 1.00 31.10 57 ALA A N 14
ATOM 11294 C CA . ALA A 1 57 ? 0.368 -3.279 2.347 1.00 71.12 57 ALA A CA 14
ATOM 11295 C C . ALA A 1 57 ? -0.550 -2.679 1.288 1.00 54.24 57 ALA A C 14
ATOM 11296 O O . ALA A 1 57 ? -0.997 -3.373 0.375 1.00 53.32 57 ALA A O 14
ATOM 11303 N N . ALA A 1 58 ? -0.828 -1.386 1.416 1.00 14.43 58 ALA A N 14
ATOM 11304 C CA . ALA A 1 58 ? -1.693 -0.692 0.469 1.00 24.12 58 ALA A CA 14
ATOM 11305 C C . ALA A 1 58 ? -1.079 -0.680 -0.927 1.00 32.42 58 ALA A C 14
ATOM 11306 O O . ALA A 1 58 ? -1.722 -1.074 -1.901 1.00 51.30 58 ALA A O 14
ATOM 11313 N N . ILE A 1 1 ? 1.546 0.165 -1.151 1.00 72.14 1 ILE A N 15
ATOM 11314 C CA . ILE A 1 1 ? 2.247 0.152 -2.429 1.00 74.04 1 ILE A CA 15
ATOM 11315 C C . ILE A 1 1 ? 2.013 -1.160 -3.171 1.00 3.10 1 ILE A C 15
ATOM 11316 O O . ILE A 1 1 ? 2.127 -1.222 -4.395 1.00 54.54 1 ILE A O 15
ATOM 11332 N N . TYR A 1 2 ? 1.685 -2.206 -2.421 1.00 64.45 2 TYR A N 15
ATOM 11333 C CA . TYR A 1 2 ? 1.436 -3.518 -3.007 1.00 63.14 2 TYR A CA 15
ATOM 11334 C C . TYR A 1 2 ? 0.071 -3.561 -3.686 1.00 73.03 2 TYR A C 15
ATOM 11335 O O . TYR A 1 2 ? -0.273 -4.537 -4.353 1.00 62.12 2 TYR A O 15
ATOM 11353 N N . TRP A 1 3 ? -0.703 -2.496 -3.512 1.00 1.25 3 TRP A N 15
ATOM 11354 C CA . TRP A 1 3 ? -2.031 -2.410 -4.107 1.00 75.34 3 TRP A CA 15
ATOM 11355 C C . TRP A 1 3 ? -2.056 -1.389 -5.239 1.00 2.41 3 TRP A C 15
ATOM 11356 O O . TRP A 1 3 ? -2.779 -1.555 -6.222 1.00 2.13 3 TRP A O 15
ATOM 11377 N N . ILE A 1 4 ? -1.262 -0.333 -5.094 1.00 52.21 4 ILE A N 15
ATOM 11378 C CA . ILE A 1 4 ? -1.193 0.714 -6.106 1.00 2.44 4 ILE A CA 15
ATOM 11379 C C . ILE A 1 4 ? -0.389 0.256 -7.317 1.00 62.25 4 ILE A C 15
ATOM 11380 O O . ILE A 1 4 ? -0.688 0.630 -8.451 1.00 62.21 4 ILE A O 15
ATOM 11396 N N . ALA A 1 5 ? 0.632 -0.558 -7.070 1.00 22.12 5 ALA A N 15
ATOM 11397 C CA . ALA A 1 5 ? 1.477 -1.071 -8.141 1.00 22.42 5 ALA A CA 15
ATOM 11398 C C . ALA A 1 5 ? 0.696 -2.010 -9.054 1.00 41.24 5 ALA A C 15
ATOM 11399 O O . ALA A 1 5 ? 1.110 -2.281 -10.182 1.00 23.34 5 ALA A O 15
ATOM 11406 N N . ASP A 1 6 ? -0.435 -2.503 -8.561 1.00 45.30 6 ASP A N 15
ATOM 11407 C CA . ASP A 1 6 ? -1.274 -3.411 -9.334 1.00 20.14 6 ASP A CA 15
ATOM 11408 C C . ASP A 1 6 ? -2.334 -2.640 -10.114 1.00 70.10 6 ASP A C 15
ATOM 11409 O O . ASP A 1 6 ? -2.357 -2.672 -11.344 1.00 15.00 6 ASP A O 15
ATOM 11418 N N . GLN A 1 7 ? -3.209 -1.950 -9.390 1.00 52.21 7 GLN A N 15
ATOM 11419 C CA . GLN A 1 7 ? -4.273 -1.173 -10.015 1.00 43.44 7 GLN A CA 15
ATOM 11420 C C . GLN A 1 7 ? -3.695 -0.093 -10.924 1.00 52.43 7 GLN A C 15
ATOM 11421 O O . GLN A 1 7 ? -3.914 -0.104 -12.136 1.00 15.22 7 GLN A O 15
ATOM 11435 N N . PHE A 1 8 ? -2.957 0.840 -10.332 1.00 23.22 8 PHE A N 15
ATOM 11436 C CA . PHE A 1 8 ? -2.349 1.928 -11.088 1.00 45.30 8 PHE A CA 15
ATOM 11437 C C . PHE A 1 8 ? -1.096 1.451 -11.817 1.00 73.44 8 PHE A C 15
ATOM 11438 O O . PHE A 1 8 ? -1.086 1.329 -13.042 1.00 20.14 8 PHE A O 15
ATOM 11455 N N . GLY A 1 9 ? -0.041 1.182 -11.055 1.00 23.41 9 GLY A N 15
ATOM 11456 C CA . GLY A 1 9 ? 1.203 0.721 -11.645 1.00 14.21 9 GLY A CA 15
ATOM 11457 C C . GLY A 1 9 ? 1.709 1.651 -12.729 1.00 43.42 9 GLY A C 15
ATOM 11458 O O . GLY A 1 9 ? 1.495 1.406 -13.917 1.00 13.13 9 GLY A O 15
ATOM 11462 N N . ILE A 1 10 ? 2.382 2.722 -12.321 1.00 53.31 10 ILE A N 15
ATOM 11463 C CA . ILE A 1 10 ? 2.919 3.692 -13.267 1.00 3.30 10 ILE A CA 15
ATOM 11464 C C . ILE A 1 10 ? 4.391 3.419 -13.559 1.00 32.44 10 ILE A C 15
ATOM 11465 O O . ILE A 1 10 ? 4.743 2.946 -14.640 1.00 22.02 10 ILE A O 15
ATOM 11481 N N . HIS A 1 11 ? 5.247 3.717 -12.586 1.00 54.02 11 HIS A N 15
ATOM 11482 C CA . HIS A 1 11 ? 6.681 3.501 -12.737 1.00 62.33 11 HIS A CA 15
ATOM 11483 C C . HIS A 1 11 ? 7.183 2.465 -11.735 1.00 40.34 11 HIS A C 15
ATOM 11484 O O . HIS A 1 11 ? 8.176 1.779 -11.981 1.00 4.34 11 HIS A O 15
ATOM 11498 N N . LEU A 1 12 ? 6.491 2.358 -10.607 1.00 21.24 12 LEU A N 15
ATOM 11499 C CA . LEU A 1 12 ? 6.867 1.406 -9.567 1.00 12.35 12 LEU A CA 15
ATOM 11500 C C . LEU A 1 12 ? 7.031 0.004 -10.145 1.00 3.43 12 LEU A C 15
ATOM 11501 O O . LEU A 1 12 ? 8.141 -0.523 -10.213 1.00 70.21 12 LEU A O 15
ATOM 11517 N N . ALA A 1 13 ? 5.919 -0.592 -10.562 1.00 24.44 13 ALA A N 15
ATOM 11518 C CA . ALA A 1 13 ? 5.941 -1.931 -11.138 1.00 50.00 13 ALA A CA 15
ATOM 11519 C C . ALA A 1 13 ? 6.284 -1.884 -12.623 1.00 42.20 13 ALA A C 15
ATOM 11520 O O . ALA A 1 13 ? 5.527 -2.372 -13.462 1.00 71.24 13 ALA A O 15
ATOM 11527 N N . THR A 1 14 ? 7.431 -1.292 -12.942 1.00 41.22 14 THR A N 15
ATOM 11528 C CA . THR A 1 14 ? 7.874 -1.179 -14.326 1.00 53.02 14 THR A CA 15
ATOM 11529 C C . THR A 1 14 ? 8.785 -2.340 -14.708 1.00 53.14 14 THR A C 15
ATOM 11530 O O . THR A 1 14 ? 9.736 -2.171 -15.470 1.00 52.42 14 THR A O 15
ATOM 11541 N N . GLY A 1 15 ? 8.487 -3.521 -14.174 1.00 51.35 15 GLY A N 15
ATOM 11542 C CA . GLY A 1 15 ? 9.289 -4.693 -14.472 1.00 51.13 15 GLY A CA 15
ATOM 11543 C C . GLY A 1 15 ? 10.413 -4.895 -13.476 1.00 3.40 15 GLY A C 15
ATOM 11544 O O . GLY A 1 15 ? 10.676 -6.017 -13.043 1.00 64.21 15 GLY A O 15
ATOM 11548 N N . THR A 1 16 ? 11.081 -3.805 -13.111 1.00 3.40 16 THR A N 15
ATOM 11549 C CA . THR A 1 16 ? 12.186 -3.867 -12.162 1.00 15.11 16 THR A CA 15
ATOM 11550 C C . THR A 1 16 ? 11.691 -4.230 -10.766 1.00 62.24 16 THR A C 15
ATOM 11551 O O . THR A 1 16 ? 12.005 -5.300 -10.245 1.00 44.14 16 THR A O 15
ATOM 11562 N N . ALA A 1 17 ? 10.916 -3.333 -10.166 1.00 74.43 17 ALA A N 15
ATOM 11563 C CA . ALA A 1 17 ? 10.376 -3.561 -8.832 1.00 35.43 17 ALA A CA 15
ATOM 11564 C C . ALA A 1 17 ? 9.676 -4.914 -8.746 1.00 44.12 17 ALA A C 15
ATOM 11565 O O . ALA A 1 17 ? 9.651 -5.544 -7.689 1.00 34.20 17 ALA A O 15
ATOM 11572 N N . ARG A 1 18 ? 9.110 -5.354 -9.865 1.00 51.21 18 ARG A N 15
ATOM 11573 C CA . ARG A 1 18 ? 8.409 -6.631 -9.915 1.00 54.14 18 ARG A CA 15
ATOM 11574 C C . ARG A 1 18 ? 9.311 -7.766 -9.439 1.00 15.45 18 ARG A C 15
ATOM 11575 O O . ARG A 1 18 ? 8.880 -8.644 -8.691 1.00 14.43 18 ARG A O 15
ATOM 11596 N N . LYS A 1 19 ? 10.565 -7.742 -9.877 1.00 14.52 19 LYS A N 15
ATOM 11597 C CA . LYS A 1 19 ? 11.529 -8.767 -9.495 1.00 52.42 19 LYS A CA 15
ATOM 11598 C C . LYS A 1 19 ? 11.998 -8.564 -8.058 1.00 62.11 19 LYS A C 15
ATOM 11599 O O . LYS A 1 19 ? 12.431 -9.509 -7.397 1.00 0.23 19 LYS A O 15
ATOM 11618 N N . LEU A 1 20 ? 11.909 -7.328 -7.580 1.00 53.01 20 LEU A N 15
ATOM 11619 C CA . LEU A 1 20 ? 12.323 -7.002 -6.220 1.00 10.21 20 LEU A CA 15
ATOM 11620 C C . LEU A 1 20 ? 11.288 -7.479 -5.206 1.00 71.02 20 LEU A C 15
ATOM 11621 O O . LEU A 1 20 ? 11.632 -8.074 -4.184 1.00 44.11 20 LEU A O 15
ATOM 11637 N N . LEU A 1 21 ? 10.018 -7.216 -5.497 1.00 25.54 21 LEU A N 15
ATOM 11638 C CA . LEU A 1 21 ? 8.932 -7.621 -4.612 1.00 33.15 21 LEU A CA 15
ATOM 11639 C C . LEU A 1 21 ? 8.925 -9.134 -4.413 1.00 44.51 21 LEU A C 15
ATOM 11640 O O . LEU A 1 21 ? 8.345 -9.641 -3.453 1.00 63.33 21 LEU A O 15
ATOM 11656 N N . ASP A 1 22 ? 9.576 -9.847 -5.325 1.00 71.24 22 ASP A N 15
ATOM 11657 C CA . ASP A 1 22 ? 9.648 -11.302 -5.249 1.00 44.32 22 ASP A CA 15
ATOM 11658 C C . ASP A 1 22 ? 10.856 -11.743 -4.429 1.00 23.42 22 ASP A C 15
ATOM 11659 O O . ASP A 1 22 ? 11.186 -12.928 -4.380 1.00 3.10 22 ASP A O 15
ATOM 11668 N N . ALA A 1 23 ? 11.512 -10.782 -3.787 1.00 25.43 23 ALA A N 15
ATOM 11669 C CA . ALA A 1 23 ? 12.683 -11.072 -2.968 1.00 20.31 23 ALA A CA 15
ATOM 11670 C C . ALA A 1 23 ? 12.624 -10.323 -1.641 1.00 60.10 23 ALA A C 15
ATOM 11671 O O . ALA A 1 23 ? 12.869 -10.898 -0.580 1.00 74.24 23 ALA A O 15
ATOM 11678 N N . VAL A 1 24 ? 12.299 -9.036 -1.707 1.00 54.14 24 VAL A N 15
ATOM 11679 C CA . VAL A 1 24 ? 12.207 -8.208 -0.511 1.00 3.21 24 VAL A CA 15
ATOM 11680 C C . VAL A 1 24 ? 11.160 -8.751 0.455 1.00 63.21 24 VAL A C 15
ATOM 11681 O O . VAL A 1 24 ? 11.312 -8.651 1.672 1.00 43.10 24 VAL A O 15
ATOM 11694 N N . ALA A 1 25 ? 10.097 -9.328 -0.096 1.00 43.24 25 ALA A N 15
ATOM 11695 C CA . ALA A 1 25 ? 9.026 -9.890 0.716 1.00 13.21 25 ALA A CA 15
ATOM 11696 C C . ALA A 1 25 ? 9.558 -10.960 1.663 1.00 61.33 25 ALA A C 15
ATOM 11697 O O . ALA A 1 25 ? 8.934 -11.271 2.678 1.00 45.15 25 ALA A O 15
ATOM 11704 N N . SER A 1 26 ? 10.714 -11.522 1.324 1.00 42.44 26 SER A N 15
ATOM 11705 C CA . SER A 1 26 ? 11.328 -12.561 2.141 1.00 23.04 26 SER A CA 15
ATOM 11706 C C . SER A 1 26 ? 12.397 -11.972 3.057 1.00 42.43 26 SER A C 15
ATOM 11707 O O . SER A 1 26 ? 12.765 -12.571 4.066 1.00 3.32 26 SER A O 15
ATOM 11715 N N . GLY A 1 27 ? 12.892 -10.792 2.695 1.00 10.51 27 GLY A N 15
ATOM 11716 C CA . GLY A 1 27 ? 13.914 -10.140 3.493 1.00 12.42 27 GLY A CA 15
ATOM 11717 C C . GLY A 1 27 ? 13.669 -8.652 3.646 1.00 51.55 27 GLY A C 15
ATOM 11718 O O . GLY A 1 27 ? 13.358 -8.175 4.737 1.00 64.40 27 GLY A O 15
ATOM 11722 N N . ALA A 1 28 ? 13.810 -7.915 2.549 1.00 43.25 28 ALA A N 15
ATOM 11723 C CA . ALA A 1 28 ? 13.602 -6.472 2.565 1.00 72.20 28 ALA A CA 15
ATOM 11724 C C . ALA A 1 28 ? 14.524 -5.796 3.574 1.00 52.12 28 ALA A C 15
ATOM 11725 O O . ALA A 1 28 ? 14.067 -5.246 4.576 1.00 55.03 28 ALA A O 15
ATOM 11732 N N . SER A 1 29 ? 15.824 -5.841 3.303 1.00 4.10 29 SER A N 15
ATOM 11733 C CA . SER A 1 29 ? 16.811 -5.236 4.190 1.00 63.10 29 SER A CA 15
ATOM 11734 C C . SER A 1 29 ? 18.080 -4.873 3.424 1.00 54.41 29 SER A C 15
ATOM 11735 O O . SER A 1 29 ? 19.161 -4.770 4.004 1.00 45.11 29 SER A O 15
ATOM 11743 N N . LEU A 1 30 ? 17.939 -4.679 2.117 1.00 31.13 30 LEU A N 15
ATOM 11744 C CA . LEU A 1 30 ? 19.073 -4.327 1.269 1.00 14.25 30 LEU A CA 15
ATOM 11745 C C . LEU A 1 30 ? 19.814 -3.116 1.827 1.00 54.42 30 LEU A C 15
ATOM 11746 O O . LEU A 1 30 ? 20.892 -3.247 2.404 1.00 10.43 30 LEU A O 15
ATOM 11762 N N . GLY A 1 31 ? 19.226 -1.936 1.651 1.00 12.00 31 GLY A N 15
ATOM 11763 C CA . GLY A 1 31 ? 19.843 -0.719 2.144 1.00 44.32 31 GLY A CA 15
ATOM 11764 C C . GLY A 1 31 ? 20.580 0.039 1.057 1.00 61.31 31 GLY A C 15
ATOM 11765 O O . GLY A 1 31 ? 21.059 1.151 1.280 1.00 51.35 31 GLY A O 15
ATOM 11769 N N . THR A 1 32 ? 20.674 -0.565 -0.124 1.00 33.12 32 THR A N 15
ATOM 11770 C CA . THR A 1 32 ? 21.360 0.058 -1.249 1.00 31.24 32 THR A CA 15
ATOM 11771 C C . THR A 1 32 ? 20.486 0.052 -2.498 1.00 31.45 32 THR A C 15
ATOM 11772 O O . THR A 1 32 ? 20.426 1.039 -3.229 1.00 51.14 32 THR A O 15
ATOM 11783 N N . ALA A 1 33 ? 19.809 -1.067 -2.735 1.00 21.20 33 ALA A N 15
ATOM 11784 C CA . ALA A 1 33 ? 18.936 -1.200 -3.894 1.00 71.35 33 ALA A CA 15
ATOM 11785 C C . ALA A 1 33 ? 17.511 -0.773 -3.560 1.00 74.32 33 ALA A C 15
ATOM 11786 O O . ALA A 1 33 ? 16.748 -0.376 -4.441 1.00 41.15 33 ALA A O 15
ATOM 11793 N N . PHE A 1 34 ? 17.157 -0.859 -2.282 1.00 53.52 34 PHE A N 15
ATOM 11794 C CA . PHE A 1 34 ? 15.822 -0.482 -1.832 1.00 33.41 34 PHE A CA 15
ATOM 11795 C C . PHE A 1 34 ? 15.638 1.032 -1.880 1.00 72.45 34 PHE A C 15
ATOM 11796 O O . PHE A 1 34 ? 14.577 1.527 -2.261 1.00 23.14 34 PHE A O 15
ATOM 11813 N N . ALA A 1 35 ? 16.679 1.761 -1.492 1.00 33.21 35 ALA A N 15
ATOM 11814 C CA . ALA A 1 35 ? 16.634 3.218 -1.492 1.00 75.32 35 ALA A CA 15
ATOM 11815 C C . ALA A 1 35 ? 16.702 3.769 -2.912 1.00 64.13 35 ALA A C 15
ATOM 11816 O O . ALA A 1 35 ? 16.306 4.906 -3.167 1.00 34.41 35 ALA A O 15
ATOM 11823 N N . ALA A 1 36 ? 17.209 2.956 -3.834 1.00 1.14 36 ALA A N 15
ATOM 11824 C CA . ALA A 1 36 ? 17.329 3.362 -5.228 1.00 54.44 36 ALA A CA 15
ATOM 11825 C C . ALA A 1 36 ? 16.004 3.194 -5.965 1.00 12.04 36 ALA A C 15
ATOM 11826 O O . ALA A 1 36 ? 15.786 3.798 -7.015 1.00 50.03 36 ALA A O 15
ATOM 11833 N N . ILE A 1 37 ? 15.123 2.370 -5.407 1.00 62.23 37 ILE A N 15
ATOM 11834 C CA . ILE A 1 37 ? 13.820 2.123 -6.012 1.00 11.14 37 ILE A CA 15
ATOM 11835 C C . ILE A 1 37 ? 12.727 2.916 -5.304 1.00 13.42 37 ILE A C 15
ATOM 11836 O O . ILE A 1 37 ? 11.660 3.165 -5.868 1.00 44.01 37 ILE A O 15
ATOM 11852 N N . LEU A 1 38 ? 12.999 3.313 -4.066 1.00 32.05 38 LEU A N 15
ATOM 11853 C CA . LEU A 1 38 ? 12.039 4.081 -3.280 1.00 20.12 38 LEU A CA 15
ATOM 11854 C C . LEU A 1 38 ? 12.409 5.560 -3.262 1.00 44.43 38 LEU A C 15
ATOM 11855 O O . LEU A 1 38 ? 11.885 6.333 -2.461 1.00 24.43 38 LEU A O 15
ATOM 11871 N N . GLY A 1 39 ? 13.316 5.949 -4.154 1.00 55.25 39 GLY A N 15
ATOM 11872 C CA . GLY A 1 39 ? 13.739 7.335 -4.226 1.00 50.40 39 GLY A CA 15
ATOM 11873 C C . GLY A 1 39 ? 13.194 8.046 -5.449 1.00 72.31 39 GLY A C 15
ATOM 11874 O O . GLY A 1 39 ? 13.238 9.273 -5.534 1.00 52.14 39 GLY A O 15
ATOM 11878 N N . VAL A 1 40 ? 12.679 7.273 -6.400 1.00 64.24 40 VAL A N 15
ATOM 11879 C CA . VAL A 1 40 ? 12.124 7.835 -7.625 1.00 51.34 40 VAL A CA 15
ATOM 11880 C C . VAL A 1 40 ? 10.778 8.502 -7.363 1.00 61.21 40 VAL A C 15
ATOM 11881 O O . VAL A 1 40 ? 10.410 9.469 -8.031 1.00 4.11 40 VAL A O 15
ATOM 11894 N N . THR A 1 41 ? 10.045 7.979 -6.385 1.00 23.40 41 THR A N 15
ATOM 11895 C CA . THR A 1 41 ? 8.739 8.522 -6.034 1.00 23.01 41 THR A CA 15
ATOM 11896 C C . THR A 1 41 ? 8.533 8.525 -4.524 1.00 31.24 41 THR A C 15
ATOM 11897 O O . THR A 1 41 ? 8.008 9.486 -3.960 1.00 55.02 41 THR A O 15
ATOM 11908 N N . LEU A 1 42 ? 8.950 7.445 -3.872 1.00 72.33 42 LEU A N 15
ATOM 11909 C CA . LEU A 1 42 ? 8.811 7.323 -2.425 1.00 62.11 42 LEU A CA 15
ATOM 11910 C C . LEU A 1 42 ? 9.795 8.240 -1.705 1.00 32.31 42 LEU A C 15
ATOM 11911 O O . LEU A 1 42 ? 10.796 8.683 -2.269 1.00 34.42 42 LEU A O 15
ATOM 11927 N N . PRO A 1 43 ? 9.506 8.530 -0.428 1.00 5.54 43 PRO A N 15
ATOM 11928 C CA . PRO A 1 43 ? 10.355 9.395 0.398 1.00 32.34 43 PRO A CA 15
ATOM 11929 C C . PRO A 1 43 ? 11.687 8.738 0.746 1.00 54.51 43 PRO A C 15
ATOM 11930 O O . PRO A 1 43 ? 12.026 7.682 0.215 1.00 72.43 43 PRO A O 15
ATOM 11941 N N . ALA A 1 44 ? 12.437 9.372 1.641 1.00 23.23 44 ALA A N 15
ATOM 11942 C CA . ALA A 1 44 ? 13.731 8.848 2.061 1.00 31.44 44 ALA A CA 15
ATOM 11943 C C . ALA A 1 44 ? 13.652 8.248 3.461 1.00 31.12 44 ALA A C 15
ATOM 11944 O O . ALA A 1 44 ? 14.433 7.364 3.813 1.00 60.13 44 ALA A O 15
ATOM 11951 N N . TRP A 1 45 ? 12.705 8.735 4.255 1.00 23.44 45 TRP A N 15
ATOM 11952 C CA . TRP A 1 45 ? 12.525 8.246 5.618 1.00 44.40 45 TRP A CA 15
ATOM 11953 C C . TRP A 1 45 ? 11.947 6.836 5.619 1.00 72.21 45 TRP A C 15
ATOM 11954 O O . TRP A 1 45 ? 12.223 6.042 6.518 1.00 1.40 45 TRP A O 15
ATOM 11975 N N . ALA A 1 46 ? 11.143 6.530 4.606 1.00 70.23 46 ALA A N 15
ATOM 11976 C CA . ALA A 1 46 ? 10.528 5.214 4.489 1.00 34.33 46 ALA A CA 15
ATOM 11977 C C . ALA A 1 46 ? 11.574 4.108 4.579 1.00 43.45 46 ALA A C 15
ATOM 11978 O O . ALA A 1 46 ? 11.280 2.994 5.014 1.00 4.44 46 ALA A O 15
ATOM 11985 N N . LEU A 1 47 ? 12.796 4.422 4.163 1.00 43.43 47 LEU A N 15
ATOM 11986 C CA . LEU A 1 47 ? 13.888 3.455 4.195 1.00 33.01 47 LEU A CA 15
ATOM 11987 C C . LEU A 1 47 ? 14.217 3.053 5.629 1.00 34.13 47 LEU A C 15
ATOM 11988 O O . LEU A 1 47 ? 14.599 1.913 5.893 1.00 45.54 47 LEU A O 15
ATOM 12004 N N . ALA A 1 48 ? 14.062 3.996 6.553 1.00 45.01 48 ALA A N 15
ATOM 12005 C CA . ALA A 1 48 ? 14.339 3.739 7.961 1.00 71.13 48 ALA A CA 15
ATOM 12006 C C . ALA A 1 48 ? 13.160 3.045 8.634 1.00 74.11 48 ALA A C 15
ATOM 12007 O O . ALA A 1 48 ? 13.329 2.334 9.624 1.00 74.32 48 ALA A O 15
ATOM 12014 N N . ALA A 1 49 ? 11.965 3.257 8.091 1.00 44.14 49 ALA A N 15
ATOM 12015 C CA . ALA A 1 49 ? 10.758 2.651 8.638 1.00 24.33 49 ALA A CA 15
ATOM 12016 C C . ALA A 1 49 ? 10.604 1.210 8.164 1.00 62.32 49 ALA A C 15
ATOM 12017 O O . ALA A 1 49 ? 10.117 0.353 8.900 1.00 35.31 49 ALA A O 15
ATOM 12024 N N . ALA A 1 50 ? 11.022 0.950 6.929 1.00 3.13 50 ALA A N 15
ATOM 12025 C CA . ALA A 1 50 ? 10.932 -0.388 6.358 1.00 54.45 50 ALA A CA 15
ATOM 12026 C C . ALA A 1 50 ? 11.565 -1.423 7.280 1.00 20.23 50 ALA A C 15
ATOM 12027 O O . ALA A 1 50 ? 11.161 -2.585 7.296 1.00 73.01 50 ALA A O 15
ATOM 12034 N N . GLY A 1 51 ? 12.562 -0.994 8.049 1.00 52.14 51 GLY A N 15
ATOM 12035 C CA . GLY A 1 51 ? 13.236 -1.897 8.963 1.00 34.10 51 GLY A CA 15
ATOM 12036 C C . GLY A 1 51 ? 12.310 -2.429 10.039 1.00 22.42 51 GLY A C 15
ATOM 12037 O O . GLY A 1 51 ? 12.355 -3.612 10.376 1.00 20.13 51 GLY A O 15
ATOM 12041 N N . ALA A 1 52 ? 11.470 -1.554 10.581 1.00 0.10 52 ALA A N 15
ATOM 12042 C CA . ALA A 1 52 ? 10.530 -1.943 11.625 1.00 0.40 52 ALA A CA 15
ATOM 12043 C C . ALA A 1 52 ? 9.127 -2.132 11.058 1.00 63.21 52 ALA A C 15
ATOM 12044 O O . ALA A 1 52 ? 8.623 -3.254 10.982 1.00 4.32 52 ALA A O 15
ATOM 12051 N N . LEU A 1 53 ? 8.501 -1.030 10.661 1.00 33.11 53 LEU A N 15
ATOM 12052 C CA . LEU A 1 53 ? 7.154 -1.075 10.101 1.00 45.02 53 LEU A CA 15
ATOM 12053 C C . LEU A 1 53 ? 6.860 0.182 9.289 1.00 45.32 53 LEU A C 15
ATOM 12054 O O . LEU A 1 53 ? 7.281 1.280 9.651 1.00 0.21 53 LEU A O 15
ATOM 12070 N N . GLY A 1 54 ? 6.133 0.014 8.189 1.00 61.45 54 GLY A N 15
ATOM 12071 C CA . GLY A 1 54 ? 5.793 1.143 7.343 1.00 2.35 54 GLY A CA 15
ATOM 12072 C C . GLY A 1 54 ? 4.620 0.851 6.429 1.00 42.11 54 GLY A C 15
ATOM 12073 O O . GLY A 1 54 ? 3.503 0.628 6.894 1.00 52.24 54 GLY A O 15
ATOM 12077 N N . ALA A 1 55 ? 4.874 0.854 5.124 1.00 21.44 55 ALA A N 15
ATOM 12078 C CA . ALA A 1 55 ? 3.830 0.587 4.143 1.00 64.54 55 ALA A CA 15
ATOM 12079 C C . ALA A 1 55 ? 3.148 -0.749 4.417 1.00 74.22 55 ALA A C 15
ATOM 12080 O O . ALA A 1 55 ? 3.746 -1.812 4.244 1.00 11.30 55 ALA A O 15
ATOM 12087 N N . THR A 1 56 ? 1.891 -0.689 4.846 1.00 32.11 56 THR A N 15
ATOM 12088 C CA . THR A 1 56 ? 1.127 -1.894 5.146 1.00 2.31 56 THR A CA 15
ATOM 12089 C C . THR A 1 56 ? 0.570 -2.522 3.874 1.00 32.42 56 THR A C 15
ATOM 12090 O O . THR A 1 56 ? -0.639 -2.714 3.743 1.00 2.34 56 THR A O 15
ATOM 12101 N N . ALA A 1 57 ? 1.458 -2.842 2.939 1.00 24.33 57 ALA A N 15
ATOM 12102 C CA . ALA A 1 57 ? 1.055 -3.452 1.678 1.00 32.35 57 ALA A CA 15
ATOM 12103 C C . ALA A 1 57 ? 0.237 -2.480 0.835 1.00 32.03 57 ALA A C 15
ATOM 12104 O O . ALA A 1 57 ? -0.538 -2.892 -0.028 1.00 0.15 57 ALA A O 15
ATOM 12111 N N . ALA A 1 58 ? 0.414 -1.188 1.091 1.00 22.13 58 ALA A N 15
ATOM 12112 C CA . ALA A 1 58 ? -0.307 -0.157 0.355 1.00 63.44 58 ALA A CA 15
ATOM 12113 C C . ALA A 1 58 ? 0.218 -0.033 -1.072 1.00 24.14 58 ALA A C 15
ATOM 12114 O O . ALA A 1 58 ? -0.536 -0.171 -2.035 1.00 53.43 58 ALA A O 15
ATOM 12121 N N . ILE A 1 1 ? 1.737 -0.960 0.789 1.00 64.54 1 ILE A N 16
ATOM 12122 C CA . ILE A 1 1 ? 2.334 -0.779 -0.529 1.00 75.21 1 ILE A CA 16
ATOM 12123 C C . ILE A 1 1 ? 1.822 -1.826 -1.513 1.00 21.33 1 ILE A C 16
ATOM 12124 O O . ILE A 1 1 ? 1.740 -1.576 -2.715 1.00 44.24 1 ILE A O 16
ATOM 12140 N N . TYR A 1 2 ? 1.477 -2.999 -0.993 1.00 63.12 2 TYR A N 16
ATOM 12141 C CA . TYR A 1 2 ? 0.974 -4.085 -1.825 1.00 72.44 2 TYR A CA 16
ATOM 12142 C C . TYR A 1 2 ? -0.494 -3.866 -2.178 1.00 33.34 2 TYR A C 16
ATOM 12143 O O . TYR A 1 2 ? -1.076 -4.620 -2.958 1.00 41.11 2 TYR A O 16
ATOM 12161 N N . TRP A 1 3 ? -1.086 -2.829 -1.597 1.00 35.23 3 TRP A N 16
ATOM 12162 C CA . TRP A 1 3 ? -2.487 -2.509 -1.849 1.00 20.21 3 TRP A CA 16
ATOM 12163 C C . TRP A 1 3 ? -2.612 -1.267 -2.724 1.00 15.10 3 TRP A C 16
ATOM 12164 O O . TRP A 1 3 ? -3.564 -1.133 -3.494 1.00 62.03 3 TRP A O 16
ATOM 12185 N N . ILE A 1 4 ? -1.648 -0.362 -2.601 1.00 3.34 4 ILE A N 16
ATOM 12186 C CA . ILE A 1 4 ? -1.651 0.869 -3.382 1.00 60.21 4 ILE A CA 16
ATOM 12187 C C . ILE A 1 4 ? -1.255 0.601 -4.830 1.00 43.41 4 ILE A C 16
ATOM 12188 O O . ILE A 1 4 ? -1.749 1.253 -5.750 1.00 21.51 4 ILE A O 16
ATOM 12204 N N . ALA A 1 5 ? -0.361 -0.362 -5.025 1.00 24.52 5 ALA A N 16
ATOM 12205 C CA . ALA A 1 5 ? 0.099 -0.719 -6.361 1.00 63.22 5 ALA A CA 16
ATOM 12206 C C . ALA A 1 5 ? -1.039 -1.291 -7.199 1.00 71.11 5 ALA A C 16
ATOM 12207 O O . ALA A 1 5 ? -0.935 -1.387 -8.422 1.00 62.50 5 ALA A O 16
ATOM 12214 N N . ASP A 1 6 ? -2.125 -1.670 -6.534 1.00 2.33 6 ASP A N 16
ATOM 12215 C CA . ASP A 1 6 ? -3.283 -2.232 -7.218 1.00 34.23 6 ASP A CA 16
ATOM 12216 C C . ASP A 1 6 ? -4.269 -1.135 -7.609 1.00 64.34 6 ASP A C 16
ATOM 12217 O O . ASP A 1 6 ? -4.387 -0.785 -8.783 1.00 70.42 6 ASP A O 16
ATOM 12226 N N . GLN A 1 7 ? -4.973 -0.598 -6.619 1.00 33.55 7 GLN A N 16
ATOM 12227 C CA . GLN A 1 7 ? -5.949 0.457 -6.861 1.00 15.22 7 GLN A CA 16
ATOM 12228 C C . GLN A 1 7 ? -5.331 1.596 -7.665 1.00 75.03 7 GLN A C 16
ATOM 12229 O O . GLN A 1 7 ? -5.752 1.876 -8.788 1.00 11.30 7 GLN A O 16
ATOM 12243 N N . PHE A 1 8 ? -4.331 2.250 -7.084 1.00 71.40 8 PHE A N 16
ATOM 12244 C CA . PHE A 1 8 ? -3.656 3.359 -7.746 1.00 44.35 8 PHE A CA 16
ATOM 12245 C C . PHE A 1 8 ? -2.654 2.849 -8.778 1.00 21.41 8 PHE A C 16
ATOM 12246 O O . PHE A 1 8 ? -2.858 2.993 -9.982 1.00 74.54 8 PHE A O 16
ATOM 12263 N N . GLY A 1 9 ? -1.569 2.251 -8.295 1.00 4.11 9 GLY A N 16
ATOM 12264 C CA . GLY A 1 9 ? -0.550 1.729 -9.187 1.00 73.42 9 GLY A CA 16
ATOM 12265 C C . GLY A 1 9 ? 0.447 2.788 -9.612 1.00 61.12 9 GLY A C 16
ATOM 12266 O O . GLY A 1 9 ? 0.297 3.403 -10.668 1.00 60.25 9 GLY A O 16
ATOM 12270 N N . ILE A 1 10 ? 1.467 3.003 -8.788 1.00 33.11 10 ILE A N 16
ATOM 12271 C CA . ILE A 1 10 ? 2.492 3.996 -9.084 1.00 71.24 10 ILE A CA 16
ATOM 12272 C C . ILE A 1 10 ? 3.880 3.365 -9.100 1.00 60.23 10 ILE A C 16
ATOM 12273 O O . ILE A 1 10 ? 4.741 3.711 -8.290 1.00 74.03 10 ILE A O 16
ATOM 12289 N N . HIS A 1 11 ? 4.092 2.438 -10.029 1.00 61.31 11 HIS A N 16
ATOM 12290 C CA . HIS A 1 11 ? 5.377 1.759 -10.153 1.00 4.42 11 HIS A CA 16
ATOM 12291 C C . HIS A 1 11 ? 5.632 1.337 -11.597 1.00 2.14 11 HIS A C 16
ATOM 12292 O O . HIS A 1 11 ? 5.037 0.377 -12.088 1.00 23.22 11 HIS A O 16
ATOM 12306 N N . LEU A 1 12 ? 6.519 2.060 -12.272 1.00 14.43 12 LEU A N 16
ATOM 12307 C CA . LEU A 1 12 ? 6.852 1.761 -13.660 1.00 52.41 12 LEU A CA 16
ATOM 12308 C C . LEU A 1 12 ? 8.257 1.177 -13.769 1.00 55.03 12 LEU A C 16
ATOM 12309 O O . LEU A 1 12 ? 8.858 1.177 -14.843 1.00 74.31 12 LEU A O 16
ATOM 12325 N N . ALA A 1 13 ? 8.773 0.678 -12.651 1.00 11.31 13 ALA A N 16
ATOM 12326 C CA . ALA A 1 13 ? 10.105 0.087 -12.622 1.00 32.22 13 ALA A CA 16
ATOM 12327 C C . ALA A 1 13 ? 10.041 -1.420 -12.844 1.00 62.43 13 ALA A C 16
ATOM 12328 O O . ALA A 1 13 ? 10.469 -2.203 -11.995 1.00 33.00 13 ALA A O 16
ATOM 12335 N N . THR A 1 14 ? 9.504 -1.822 -13.992 1.00 70.51 14 THR A N 16
ATOM 12336 C CA . THR A 1 14 ? 9.383 -3.236 -14.325 1.00 74.04 14 THR A CA 16
ATOM 12337 C C . THR A 1 14 ? 10.570 -3.709 -15.156 1.00 22.12 14 THR A C 16
ATOM 12338 O O . THR A 1 14 ? 10.423 -4.543 -16.048 1.00 23.30 14 THR A O 16
ATOM 12349 N N . GLY A 1 15 ? 11.748 -3.171 -14.856 1.00 4.23 15 GLY A N 16
ATOM 12350 C CA . GLY A 1 15 ? 12.945 -3.551 -15.584 1.00 13.01 15 GLY A CA 16
ATOM 12351 C C . GLY A 1 15 ? 14.045 -4.051 -14.670 1.00 24.42 15 GLY A C 16
ATOM 12352 O O . GLY A 1 15 ? 14.679 -5.071 -14.947 1.00 54.31 15 GLY A O 16
ATOM 12356 N N . THR A 1 16 ? 14.277 -3.332 -13.576 1.00 31.32 16 THR A N 16
ATOM 12357 C CA . THR A 1 16 ? 15.310 -3.707 -12.619 1.00 65.12 16 THR A CA 16
ATOM 12358 C C . THR A 1 16 ? 14.709 -4.017 -11.253 1.00 42.50 16 THR A C 16
ATOM 12359 O O . THR A 1 16 ? 15.267 -4.795 -10.481 1.00 23.23 16 THR A O 16
ATOM 12370 N N . ALA A 1 17 ? 13.567 -3.402 -10.961 1.00 63.24 17 ALA A N 16
ATOM 12371 C CA . ALA A 1 17 ? 12.889 -3.615 -9.689 1.00 11.31 17 ALA A CA 16
ATOM 12372 C C . ALA A 1 17 ? 12.248 -4.997 -9.633 1.00 33.12 17 ALA A C 16
ATOM 12373 O O . ALA A 1 17 ? 12.039 -5.552 -8.554 1.00 1.55 17 ALA A O 16
ATOM 12380 N N . ARG A 1 18 ? 11.936 -5.548 -10.802 1.00 5.25 18 ARG A N 16
ATOM 12381 C CA . ARG A 1 18 ? 11.317 -6.865 -10.885 1.00 11.13 18 ARG A CA 16
ATOM 12382 C C . ARG A 1 18 ? 12.166 -7.911 -10.168 1.00 71.25 18 ARG A C 16
ATOM 12383 O O . ARG A 1 18 ? 11.648 -8.742 -9.422 1.00 11.24 18 ARG A O 16
ATOM 12404 N N . LYS A 1 19 ? 13.473 -7.865 -10.402 1.00 21.53 19 LYS A N 16
ATOM 12405 C CA . LYS A 1 19 ? 14.395 -8.808 -9.779 1.00 43.12 19 LYS A CA 16
ATOM 12406 C C . LYS A 1 19 ? 14.398 -8.645 -8.263 1.00 23.14 19 LYS A C 16
ATOM 12407 O O . LYS A 1 19 ? 14.847 -9.531 -7.534 1.00 32.12 19 LYS A O 16
ATOM 12426 N N . LEU A 1 20 ? 13.894 -7.509 -7.793 1.00 62.32 20 LEU A N 16
ATOM 12427 C CA . LEU A 1 20 ? 13.837 -7.231 -6.362 1.00 62.13 20 LEU A CA 16
ATOM 12428 C C . LEU A 1 20 ? 12.492 -7.652 -5.779 1.00 1.21 20 LEU A C 16
ATOM 12429 O O . LEU A 1 20 ? 12.433 -8.322 -4.747 1.00 70.44 20 LEU A O 16
ATOM 12445 N N . LEU A 1 21 ? 11.414 -7.256 -6.446 1.00 51.23 21 LEU A N 16
ATOM 12446 C CA . LEU A 1 21 ? 10.068 -7.594 -5.996 1.00 2.43 21 LEU A CA 16
ATOM 12447 C C . LEU A 1 21 ? 9.886 -9.106 -5.909 1.00 45.41 21 LEU A C 16
ATOM 12448 O O . LEU A 1 21 ? 9.100 -9.601 -5.102 1.00 23.15 21 LEU A O 16
ATOM 12464 N N . ASP A 1 22 ? 10.620 -9.833 -6.744 1.00 72.14 22 ASP A N 16
ATOM 12465 C CA . ASP A 1 22 ? 10.542 -11.289 -6.760 1.00 63.22 22 ASP A CA 16
ATOM 12466 C C . ASP A 1 22 ? 11.510 -11.896 -5.749 1.00 13.13 22 ASP A C 16
ATOM 12467 O O . ASP A 1 22 ? 11.689 -13.112 -5.699 1.00 65.34 22 ASP A O 16
ATOM 12476 N N . ALA A 1 23 ? 12.131 -11.040 -4.944 1.00 50.55 23 ALA A N 16
ATOM 12477 C CA . ALA A 1 23 ? 13.079 -11.491 -3.934 1.00 23.12 23 ALA A CA 16
ATOM 12478 C C . ALA A 1 23 ? 12.682 -10.995 -2.548 1.00 3.43 23 ALA A C 16
ATOM 12479 O O . ALA A 1 23 ? 12.896 -11.679 -1.547 1.00 61.32 23 ALA A O 16
ATOM 12486 N N . VAL A 1 24 ? 12.104 -9.799 -2.496 1.00 34.04 24 VAL A N 16
ATOM 12487 C CA . VAL A 1 24 ? 11.676 -9.211 -1.232 1.00 4.12 24 VAL A CA 16
ATOM 12488 C C . VAL A 1 24 ? 10.435 -9.912 -0.691 1.00 42.12 24 VAL A C 16
ATOM 12489 O O . VAL A 1 24 ? 10.200 -9.936 0.516 1.00 14.54 24 VAL A O 16
ATOM 12502 N N . ALA A 1 25 ? 9.644 -10.483 -1.594 1.00 3.30 25 ALA A N 16
ATOM 12503 C CA . ALA A 1 25 ? 8.428 -11.187 -1.208 1.00 21.13 25 ALA A CA 16
ATOM 12504 C C . ALA A 1 25 ? 8.754 -12.506 -0.514 1.00 51.53 25 ALA A C 16
ATOM 12505 O O . ALA A 1 25 ? 7.872 -13.160 0.042 1.00 1.44 25 ALA A O 16
ATOM 12512 N N . SER A 1 26 ? 10.026 -12.891 -0.552 1.00 55.55 26 SER A N 16
ATOM 12513 C CA . SER A 1 26 ? 10.467 -14.134 0.069 1.00 52.23 26 SER A CA 16
ATOM 12514 C C . SER A 1 26 ? 11.417 -13.854 1.229 1.00 34.04 26 SER A C 16
ATOM 12515 O O . SER A 1 26 ? 11.885 -14.774 1.899 1.00 55.11 26 SER A O 16
ATOM 12523 N N . GLY A 1 27 ? 11.697 -12.575 1.461 1.00 20.14 27 GLY A N 16
ATOM 12524 C CA . GLY A 1 27 ? 12.590 -12.195 2.541 1.00 75.50 27 GLY A CA 16
ATOM 12525 C C . GLY A 1 27 ? 12.275 -10.821 3.097 1.00 34.14 27 GLY A C 16
ATOM 12526 O O . GLY A 1 27 ? 11.983 -10.677 4.284 1.00 0.51 27 GLY A O 16
ATOM 12530 N N . ALA A 1 28 ? 12.335 -9.809 2.239 1.00 50.35 28 ALA A N 16
ATOM 12531 C CA . ALA A 1 28 ? 12.054 -8.439 2.651 1.00 75.30 28 ALA A CA 16
ATOM 12532 C C . ALA A 1 28 ? 13.010 -7.990 3.750 1.00 13.45 28 ALA A C 16
ATOM 12533 O O . ALA A 1 28 ? 12.581 -7.560 4.821 1.00 2.43 28 ALA A O 16
ATOM 12540 N N . SER A 1 29 ? 14.307 -8.092 3.479 1.00 72.41 29 SER A N 16
ATOM 12541 C CA . SER A 1 29 ? 15.324 -7.700 4.447 1.00 30.44 29 SER A CA 16
ATOM 12542 C C . SER A 1 29 ? 16.201 -6.582 3.892 1.00 73.21 29 SER A C 16
ATOM 12543 O O . SER A 1 29 ? 16.702 -5.740 4.639 1.00 75.51 29 SER A O 16
ATOM 12551 N N . LEU A 1 30 ? 16.382 -6.580 2.576 1.00 42.11 30 LEU A N 16
ATOM 12552 C CA . LEU A 1 30 ? 17.199 -5.566 1.918 1.00 55.41 30 LEU A CA 16
ATOM 12553 C C . LEU A 1 30 ? 16.767 -4.164 2.336 1.00 55.33 30 LEU A C 16
ATOM 12554 O O . LEU A 1 30 ? 15.588 -3.915 2.587 1.00 61.21 30 LEU A O 16
ATOM 12570 N N . GLY A 1 31 ? 17.729 -3.249 2.406 1.00 64.41 31 GLY A N 16
ATOM 12571 C CA . GLY A 1 31 ? 17.428 -1.883 2.791 1.00 23.14 31 GLY A CA 16
ATOM 12572 C C . GLY A 1 31 ? 18.007 -0.867 1.826 1.00 32.43 31 GLY A C 16
ATOM 12573 O O . GLY A 1 31 ? 17.407 0.179 1.580 1.00 13.53 31 GLY A O 16
ATOM 12577 N N . THR A 1 32 ? 19.178 -1.175 1.278 1.00 42.23 32 THR A N 16
ATOM 12578 C CA . THR A 1 32 ? 19.840 -0.280 0.337 1.00 73.15 32 THR A CA 16
ATOM 12579 C C . THR A 1 32 ? 19.298 -0.470 -1.076 1.00 24.02 32 THR A C 16
ATOM 12580 O O . THR A 1 32 ? 18.931 0.495 -1.745 1.00 1.31 32 THR A O 16
ATOM 12591 N N . ALA A 1 33 ? 19.251 -1.721 -1.523 1.00 43.53 33 ALA A N 16
ATOM 12592 C CA . ALA A 1 33 ? 18.752 -2.037 -2.856 1.00 10.14 33 ALA A CA 16
ATOM 12593 C C . ALA A 1 33 ? 17.370 -1.432 -3.082 1.00 65.20 33 ALA A C 16
ATOM 12594 O O . ALA A 1 33 ? 17.062 -0.956 -4.175 1.00 12.25 33 ALA A O 16
ATOM 12601 N N . PHE A 1 34 ? 16.542 -1.455 -2.043 1.00 62.21 34 PHE A N 16
ATOM 12602 C CA . PHE A 1 34 ? 15.192 -0.910 -2.130 1.00 22.55 34 PHE A CA 16
ATOM 12603 C C . PHE A 1 34 ? 15.224 0.614 -2.188 1.00 75.03 34 PHE A C 16
ATOM 12604 O O . PHE A 1 34 ? 14.347 1.241 -2.783 1.00 21.05 34 PHE A O 16
ATOM 12621 N N . ALA A 1 35 ? 16.240 1.203 -1.567 1.00 13.34 35 ALA A N 16
ATOM 12622 C CA . ALA A 1 35 ? 16.387 2.653 -1.549 1.00 11.31 35 ALA A CA 16
ATOM 12623 C C . ALA A 1 35 ? 17.000 3.159 -2.850 1.00 64.22 35 ALA A C 16
ATOM 12624 O O . ALA A 1 35 ? 16.834 4.322 -3.215 1.00 50.20 35 ALA A O 16
ATOM 12631 N N . ALA A 1 36 ? 17.711 2.277 -3.546 1.00 31.03 36 ALA A N 16
ATOM 12632 C CA . ALA A 1 36 ? 18.348 2.634 -4.807 1.00 41.11 36 ALA A CA 16
ATOM 12633 C C . ALA A 1 36 ? 17.338 2.640 -5.950 1.00 25.01 36 ALA A C 16
ATOM 12634 O O . ALA A 1 36 ? 17.617 3.153 -7.034 1.00 62.00 36 ALA A O 16
ATOM 12641 N N . ILE A 1 37 ? 16.166 2.066 -5.700 1.00 42.44 37 ILE A N 16
ATOM 12642 C CA . ILE A 1 37 ? 15.116 2.007 -6.709 1.00 34.51 37 ILE A CA 16
ATOM 12643 C C . ILE A 1 37 ? 13.989 2.982 -6.387 1.00 54.24 37 ILE A C 16
ATOM 12644 O O . ILE A 1 37 ? 13.314 3.487 -7.286 1.00 61.21 37 ILE A O 16
ATOM 12660 N N . LEU A 1 38 ? 13.791 3.245 -5.100 1.00 52.45 38 LEU A N 16
ATOM 12661 C CA . LEU A 1 38 ? 12.746 4.163 -4.659 1.00 42.10 38 LEU A CA 16
ATOM 12662 C C . LEU A 1 38 ? 13.284 5.586 -4.544 1.00 62.22 38 LEU A C 16
ATOM 12663 O O . LEU A 1 38 ? 12.636 6.461 -3.972 1.00 2.11 38 LEU A O 16
ATOM 12679 N N . GLY A 1 39 ? 14.474 5.810 -5.095 1.00 33.44 39 GLY A N 16
ATOM 12680 C CA . GLY A 1 39 ? 15.078 7.128 -5.045 1.00 12.21 39 GLY A CA 16
ATOM 12681 C C . GLY A 1 39 ? 15.054 7.828 -6.389 1.00 63.24 39 GLY A C 16
ATOM 12682 O O . GLY A 1 39 ? 15.282 9.035 -6.474 1.00 33.34 39 GLY A O 16
ATOM 12686 N N . VAL A 1 40 ? 14.780 7.068 -7.445 1.00 41.23 40 VAL A N 16
ATOM 12687 C CA . VAL A 1 40 ? 14.728 7.622 -8.793 1.00 4.30 40 VAL A CA 16
ATOM 12688 C C . VAL A 1 40 ? 13.457 8.436 -9.004 1.00 74.13 40 VAL A C 16
ATOM 12689 O O . VAL A 1 40 ? 13.448 9.414 -9.752 1.00 44.14 40 VAL A O 16
ATOM 12702 N N . THR A 1 41 ? 12.381 8.026 -8.339 1.00 72.24 41 THR A N 16
ATOM 12703 C CA . THR A 1 41 ? 11.102 8.716 -8.454 1.00 62.33 41 THR A CA 16
ATOM 12704 C C . THR A 1 41 ? 10.428 8.854 -7.094 1.00 73.32 41 THR A C 16
ATOM 12705 O O . THR A 1 41 ? 9.858 9.898 -6.775 1.00 53.14 41 THR A O 16
ATOM 12716 N N . LEU A 1 42 ? 10.496 7.795 -6.295 1.00 61.32 42 LEU A N 16
ATOM 12717 C CA . LEU A 1 42 ? 9.892 7.798 -4.967 1.00 62.12 42 LEU A CA 16
ATOM 12718 C C . LEU A 1 42 ? 10.708 8.649 -4.000 1.00 25.12 42 LEU A C 16
ATOM 12719 O O . LEU A 1 42 ? 11.884 8.935 -4.226 1.00 65.41 42 LEU A O 16
ATOM 12735 N N . PRO A 1 43 ? 10.072 9.063 -2.894 1.00 25.33 43 PRO A N 16
ATOM 12736 C CA . PRO A 1 43 ? 10.722 9.884 -1.868 1.00 14.50 43 PRO A CA 16
ATOM 12737 C C . PRO A 1 43 ? 11.779 9.110 -1.089 1.00 2.44 43 PRO A C 16
ATOM 12738 O O . PRO A 1 43 ? 12.130 7.987 -1.448 1.00 42.01 43 PRO A O 16
ATOM 12749 N N . ALA A 1 44 ? 12.283 9.718 -0.020 1.00 10.44 44 ALA A N 16
ATOM 12750 C CA . ALA A 1 44 ? 13.299 9.085 0.812 1.00 73.41 44 ALA A CA 16
ATOM 12751 C C . ALA A 1 44 ? 12.709 8.617 2.138 1.00 2.43 44 ALA A C 16
ATOM 12752 O O . ALA A 1 44 ? 13.227 7.695 2.768 1.00 5.30 44 ALA A O 16
ATOM 12759 N N . TRP A 1 45 ? 11.625 9.259 2.557 1.00 54.41 45 TRP A N 16
ATOM 12760 C CA . TRP A 1 45 ? 10.965 8.909 3.810 1.00 43.31 45 TRP A CA 16
ATOM 12761 C C . TRP A 1 45 ? 10.227 7.582 3.684 1.00 74.52 45 TRP A C 16
ATOM 12762 O O . TRP A 1 45 ? 10.067 6.854 4.664 1.00 42.15 45 TRP A O 16
ATOM 12783 N N . ALA A 1 46 ? 9.778 7.272 2.472 1.00 72.31 46 ALA A N 16
ATOM 12784 C CA . ALA A 1 46 ? 9.058 6.030 2.218 1.00 31.12 46 ALA A CA 16
ATOM 12785 C C . ALA A 1 46 ? 9.834 4.828 2.745 1.00 23.21 46 ALA A C 16
ATOM 12786 O O . ALA A 1 46 ? 9.246 3.818 3.133 1.00 22.45 46 ALA A O 16
ATOM 12793 N N . LEU A 1 47 ? 11.158 4.943 2.755 1.00 33.52 47 LEU A N 16
ATOM 12794 C CA . LEU A 1 47 ? 12.016 3.864 3.234 1.00 15.12 47 LEU A CA 16
ATOM 12795 C C . LEU A 1 47 ? 11.862 3.674 4.740 1.00 72.12 47 LEU A C 16
ATOM 12796 O O . LEU A 1 47 ? 11.782 2.547 5.228 1.00 0.10 47 LEU A O 16
ATOM 12812 N N . ALA A 1 48 ? 11.819 4.784 5.470 1.00 71.41 48 ALA A N 16
ATOM 12813 C CA . ALA A 1 48 ? 11.670 4.739 6.919 1.00 3.12 48 ALA A CA 16
ATOM 12814 C C . ALA A 1 48 ? 10.234 4.415 7.314 1.00 75.30 48 ALA A C 16
ATOM 12815 O O . ALA A 1 48 ? 9.982 3.880 8.393 1.00 22.14 48 ALA A O 16
ATOM 12822 N N . ALA A 1 49 ? 9.294 4.742 6.433 1.00 42.52 49 ALA A N 16
ATOM 12823 C CA . ALA A 1 49 ? 7.883 4.485 6.689 1.00 33.52 49 ALA A CA 16
ATOM 12824 C C . ALA A 1 49 ? 7.584 2.989 6.663 1.00 3.30 49 ALA A C 16
ATOM 12825 O O . ALA A 1 49 ? 6.617 2.529 7.269 1.00 50.22 49 ALA A O 16
ATOM 12832 N N . ALA A 1 50 ? 8.421 2.236 5.957 1.00 60.11 50 ALA A N 16
ATOM 12833 C CA . ALA A 1 50 ? 8.247 0.792 5.853 1.00 1.51 50 ALA A CA 16
ATOM 12834 C C . ALA A 1 50 ? 8.887 0.076 7.037 1.00 32.15 50 ALA A C 16
ATOM 12835 O O . ALA A 1 50 ? 8.465 -1.016 7.417 1.00 54.51 50 ALA A O 16
ATOM 12842 N N . GLY A 1 51 ? 9.909 0.697 7.618 1.00 42.44 51 GLY A N 16
ATOM 12843 C CA . GLY A 1 51 ? 10.591 0.103 8.752 1.00 1.25 51 GLY A CA 16
ATOM 12844 C C . GLY A 1 51 ? 9.996 0.536 10.078 1.00 61.32 51 GLY A C 16
ATOM 12845 O O . GLY A 1 51 ? 9.664 -0.299 10.919 1.00 64.22 51 GLY A O 16
ATOM 12849 N N . ALA A 1 52 ? 9.862 1.845 10.266 1.00 61.44 52 ALA A N 16
ATOM 12850 C CA . ALA A 1 52 ? 9.303 2.386 11.498 1.00 51.22 52 ALA A CA 16
ATOM 12851 C C . ALA A 1 52 ? 7.903 1.838 11.753 1.00 51.22 52 ALA A C 16
ATOM 12852 O O . ALA A 1 52 ? 7.632 1.267 12.810 1.00 54.11 52 ALA A O 16
ATOM 12859 N N . LEU A 1 53 ? 7.017 2.016 10.779 1.00 32.12 53 LEU A N 16
ATOM 12860 C CA . LEU A 1 53 ? 5.643 1.539 10.898 1.00 2.45 53 LEU A CA 16
ATOM 12861 C C . LEU A 1 53 ? 5.560 0.042 10.620 1.00 41.02 53 LEU A C 16
ATOM 12862 O O . LEU A 1 53 ? 5.056 -0.725 11.439 1.00 62.21 53 LEU A O 16
ATOM 12878 N N . GLY A 1 54 ? 6.061 -0.367 9.458 1.00 75.31 54 GLY A N 16
ATOM 12879 C CA . GLY A 1 54 ? 6.035 -1.772 9.093 1.00 50.43 54 GLY A CA 16
ATOM 12880 C C . GLY A 1 54 ? 5.363 -2.011 7.755 1.00 15.25 54 GLY A C 16
ATOM 12881 O O . GLY A 1 54 ? 5.761 -2.899 7.003 1.00 61.11 54 GLY A O 16
ATOM 12885 N N . ALA A 1 55 ? 4.338 -1.217 7.460 1.00 63.34 55 ALA A N 16
ATOM 12886 C CA . ALA A 1 55 ? 3.609 -1.347 6.204 1.00 3.10 55 ALA A CA 16
ATOM 12887 C C . ALA A 1 55 ? 3.072 -2.763 6.025 1.00 52.30 55 ALA A C 16
ATOM 12888 O O . ALA A 1 55 ? 3.705 -3.602 5.384 1.00 73.41 55 ALA A O 16
ATOM 12895 N N . THR A 1 56 ? 1.900 -3.023 6.596 1.00 12.43 56 THR A N 16
ATOM 12896 C CA . THR A 1 56 ? 1.278 -4.337 6.501 1.00 21.34 56 THR A CA 16
ATOM 12897 C C . THR A 1 56 ? 0.682 -4.565 5.117 1.00 64.11 56 THR A C 16
ATOM 12898 O O . THR A 1 56 ? -0.537 -4.582 4.950 1.00 3.44 56 THR A O 16
ATOM 12909 N N . ALA A 1 57 ? 1.550 -4.741 4.126 1.00 25.20 57 ALA A N 16
ATOM 12910 C CA . ALA A 1 57 ? 1.109 -4.971 2.756 1.00 64.01 57 ALA A CA 16
ATOM 12911 C C . ALA A 1 57 ? 0.382 -3.751 2.201 1.00 1.13 57 ALA A C 16
ATOM 12912 O O . ALA A 1 57 ? -0.371 -3.852 1.234 1.00 72.45 57 ALA A O 16
ATOM 12919 N N . ALA A 1 58 ? 0.612 -2.598 2.821 1.00 22.13 58 ALA A N 16
ATOM 12920 C CA . ALA A 1 58 ? -0.020 -1.358 2.388 1.00 33.35 58 ALA A CA 16
ATOM 12921 C C . ALA A 1 58 ? 0.405 -0.991 0.971 1.00 73.02 58 ALA A C 16
ATOM 12922 O O . ALA A 1 58 ? -0.436 -0.771 0.098 1.00 41.40 58 ALA A O 16
ATOM 12929 N N . ILE A 1 1 ? 2.123 0.210 -0.921 1.00 71.45 1 ILE A N 17
ATOM 12930 C CA . ILE A 1 1 ? 2.590 0.235 -2.302 1.00 73.41 1 ILE A CA 17
ATOM 12931 C C . ILE A 1 1 ? 2.041 -0.950 -3.090 1.00 33.24 1 ILE A C 17
ATOM 12932 O O . ILE A 1 1 ? 1.860 -0.871 -4.305 1.00 12.01 1 ILE A O 17
ATOM 12948 N N . TYR A 1 2 ? 1.776 -2.047 -2.389 1.00 72.20 2 TYR A N 17
ATOM 12949 C CA . TYR A 1 2 ? 1.248 -3.250 -3.022 1.00 55.44 2 TYR A CA 17
ATOM 12950 C C . TYR A 1 2 ? -0.163 -3.011 -3.554 1.00 4.23 2 TYR A C 17
ATOM 12951 O O . TYR A 1 2 ? -0.685 -3.804 -4.337 1.00 51.41 2 TYR A O 17
ATOM 12969 N N . TRP A 1 3 ? -0.772 -1.913 -3.122 1.00 1.41 3 TRP A N 17
ATOM 12970 C CA . TRP A 1 3 ? -2.122 -1.568 -3.554 1.00 4.41 3 TRP A CA 17
ATOM 12971 C C . TRP A 1 3 ? -2.101 -0.372 -4.500 1.00 35.10 3 TRP A C 17
ATOM 12972 O O . TRP A 1 3 ? -2.900 -0.295 -5.434 1.00 62.34 3 TRP A O 17
ATOM 12993 N N . ILE A 1 4 ? -1.185 0.558 -4.252 1.00 72.31 4 ILE A N 17
ATOM 12994 C CA . ILE A 1 4 ? -1.062 1.748 -5.084 1.00 4.43 4 ILE A CA 17
ATOM 12995 C C . ILE A 1 4 ? -0.433 1.414 -6.432 1.00 44.41 4 ILE A C 17
ATOM 12996 O O . ILE A 1 4 ? -0.766 2.019 -7.451 1.00 33.22 4 ILE A O 17
ATOM 13012 N N . ALA A 1 5 ? 0.478 0.447 -6.430 1.00 63.35 5 ALA A N 17
ATOM 13013 C CA . ALA A 1 5 ? 1.151 0.029 -7.654 1.00 43.11 5 ALA A CA 17
ATOM 13014 C C . ALA A 1 5 ? 0.175 -0.638 -8.617 1.00 63.40 5 ALA A C 17
ATOM 13015 O O . ALA A 1 5 ? 0.445 -0.747 -9.813 1.00 50.54 5 ALA A O 17
ATOM 13022 N N . ASP A 1 6 ? -0.958 -1.085 -8.088 1.00 33.02 6 ASP A N 17
ATOM 13023 C CA . ASP A 1 6 ? -1.975 -1.742 -8.901 1.00 20.11 6 ASP A CA 17
ATOM 13024 C C . ASP A 1 6 ? -2.974 -0.727 -9.447 1.00 44.34 6 ASP A C 17
ATOM 13025 O O . ASP A 1 6 ? -3.046 -0.502 -10.655 1.00 60.22 6 ASP A O 17
ATOM 13034 N N . GLN A 1 7 ? -3.742 -0.118 -8.550 1.00 4.52 7 GLN A N 17
ATOM 13035 C CA . GLN A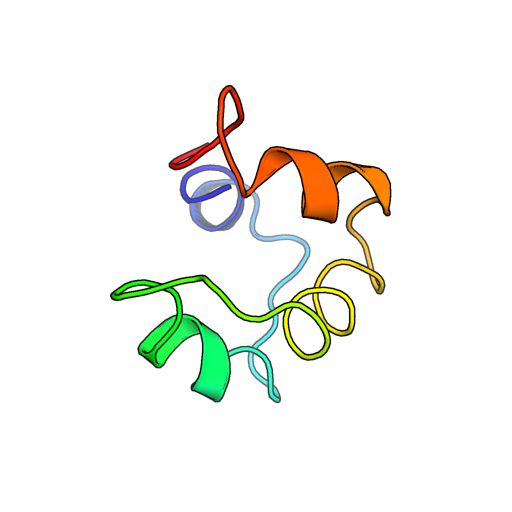 1 7 ? -4.737 0.872 -8.943 1.00 52.51 7 GLN A CA 17
ATOM 13036 C C . GLN A 1 7 ? -4.092 2.013 -9.724 1.00 31.21 7 GLN A C 17
ATOM 13037 O O . GLN A 1 7 ? -4.407 2.234 -10.894 1.00 24.25 7 GLN A O 17
ATOM 13051 N N . PHE A 1 8 ? -3.189 2.735 -9.069 1.00 64.42 8 PHE A N 17
ATOM 13052 C CA . PHE A 1 8 ? -2.500 3.854 -9.702 1.00 21.43 8 PHE A CA 17
ATOM 13053 C C . PHE A 1 8 ? -1.396 3.358 -10.631 1.00 61.41 8 PHE A C 17
ATOM 13054 O O . PHE A 1 8 ? -1.504 3.462 -11.852 1.00 45.41 8 PHE A O 17
ATOM 13071 N N . GLY A 1 9 ? -0.333 2.817 -10.042 1.00 52.04 9 GLY A N 17
ATOM 13072 C CA . GLY A 1 9 ? 0.776 2.313 -10.831 1.00 51.53 9 GLY A CA 17
ATOM 13073 C C . GLY A 1 9 ? 1.541 3.421 -11.529 1.00 30.42 9 GLY A C 17
ATOM 13074 O O . GLY A 1 9 ? 1.265 3.741 -12.685 1.00 51.52 9 GLY A O 17
ATOM 13078 N N . ILE A 1 10 ? 2.503 4.007 -10.825 1.00 24.20 10 ILE A N 17
ATOM 13079 C CA . ILE A 1 10 ? 3.310 5.085 -11.384 1.00 73.31 10 ILE A CA 17
ATOM 13080 C C . ILE A 1 10 ? 4.766 4.658 -11.539 1.00 54.55 10 ILE A C 17
ATOM 13081 O O . ILE A 1 10 ? 5.392 4.190 -10.588 1.00 53.20 10 ILE A O 17
ATOM 13097 N N . HIS A 1 11 ? 5.300 4.825 -12.745 1.00 50.42 11 HIS A N 17
ATOM 13098 C CA . HIS A 1 11 ? 6.684 4.460 -13.025 1.00 41.12 11 HIS A CA 17
ATOM 13099 C C . HIS A 1 11 ? 6.964 3.022 -12.598 1.00 13.53 11 HIS A C 17
ATOM 13100 O O . HIS A 1 11 ? 8.044 2.712 -12.094 1.00 43.43 11 HIS A O 17
ATOM 13114 N N . LEU A 1 12 ? 5.984 2.149 -12.800 1.00 74.04 12 LEU A N 17
ATOM 13115 C CA . LEU A 1 12 ? 6.124 0.744 -12.435 1.00 73.53 12 LEU A CA 17
ATOM 13116 C C . LEU A 1 12 ? 7.379 0.141 -13.059 1.00 11.53 12 LEU A C 17
ATOM 13117 O O . LEU A 1 12 ? 7.608 0.267 -14.261 1.00 43.42 12 LEU A O 17
ATOM 13133 N N . ALA A 1 13 ? 8.187 -0.515 -12.233 1.00 3.43 13 ALA A N 17
ATOM 13134 C CA . ALA A 1 13 ? 9.417 -1.140 -12.704 1.00 32.04 13 ALA A CA 17
ATOM 13135 C C . ALA A 1 13 ? 9.240 -2.646 -12.863 1.00 64.31 13 ALA A C 17
ATOM 13136 O O . ALA A 1 13 ? 9.660 -3.426 -12.007 1.00 14.33 13 ALA A O 17
ATOM 13143 N N . THR A 1 14 ? 8.616 -3.051 -13.965 1.00 63.11 14 THR A N 17
ATOM 13144 C CA . THR A 1 14 ? 8.383 -4.464 -14.236 1.00 13.12 14 THR A CA 17
ATOM 13145 C C . THR A 1 14 ? 9.697 -5.212 -14.428 1.00 41.41 14 THR A C 17
ATOM 13146 O O . THR A 1 14 ? 9.735 -6.441 -14.386 1.00 43.43 14 THR A O 17
ATOM 13157 N N . GLY A 1 15 ? 10.774 -4.461 -14.638 1.00 65.24 15 GLY A N 17
ATOM 13158 C CA . GLY A 1 15 ? 12.077 -5.071 -14.833 1.00 72.23 15 GLY A CA 17
ATOM 13159 C C . GLY A 1 15 ? 12.934 -5.019 -13.584 1.00 61.14 15 GLY A C 17
ATOM 13160 O O . GLY A 1 15 ? 13.956 -5.701 -13.494 1.00 35.24 15 GLY A O 17
ATOM 13164 N N . THR A 1 16 ? 12.520 -4.206 -12.618 1.00 1.25 16 THR A N 17
ATOM 13165 C CA . THR A 1 16 ? 13.259 -4.065 -11.369 1.00 54.30 16 THR A CA 17
ATOM 13166 C C . THR A 1 16 ? 12.411 -4.496 -10.177 1.00 64.14 16 THR A C 17
ATOM 13167 O O . THR A 1 16 ? 12.692 -5.510 -9.539 1.00 73.43 16 THR A O 17
ATOM 13178 N N . ALA A 1 17 ? 11.374 -3.720 -9.883 1.00 53.20 17 ALA A N 17
ATOM 13179 C CA . ALA A 1 17 ? 10.484 -4.024 -8.769 1.00 51.23 17 ALA A CA 17
ATOM 13180 C C . ALA A 1 17 ? 9.987 -5.464 -8.841 1.00 12.41 17 ALA A C 17
ATOM 13181 O O . ALA A 1 17 ? 10.043 -6.199 -7.855 1.00 71.34 17 ALA A O 17
ATOM 13188 N N . ARG A 1 18 ? 9.500 -5.859 -10.013 1.00 30.04 18 ARG A N 17
ATOM 13189 C CA . ARG A 1 18 ? 8.991 -7.211 -10.212 1.00 1.34 18 ARG A CA 17
ATOM 13190 C C . ARG A 1 18 ? 10.027 -8.249 -9.791 1.00 62.12 18 ARG A C 17
ATOM 13191 O O . ARG A 1 18 ? 9.718 -9.190 -9.059 1.00 42.51 18 ARG A O 17
ATOM 13212 N N . LYS A 1 19 ? 11.258 -8.072 -10.260 1.00 31.54 19 LYS A N 17
ATOM 13213 C CA . LYS A 1 19 ? 12.341 -8.992 -9.933 1.00 31.53 19 LYS A CA 17
ATOM 13214 C C . LYS A 1 19 ? 12.745 -8.859 -8.468 1.00 10.30 19 LYS A C 17
ATOM 13215 O O . LYS A 1 19 ? 13.292 -9.790 -7.877 1.00 24.42 19 LYS A O 17
ATOM 13234 N N . LEU A 1 20 ? 12.471 -7.696 -7.887 1.00 52.24 20 LEU A N 17
ATOM 13235 C CA . LEU A 1 20 ? 12.804 -7.441 -6.490 1.00 45.43 20 LEU A CA 17
ATOM 13236 C C . LEU A 1 20 ? 11.821 -8.142 -5.559 1.00 24.32 20 LEU A C 17
ATOM 13237 O O . LEU A 1 20 ? 12.219 -8.753 -4.566 1.00 35.43 20 LEU A O 17
ATOM 13253 N N . LEU A 1 21 ? 10.537 -8.052 -5.886 1.00 61.44 21 LEU A N 17
ATOM 13254 C CA . LEU A 1 21 ? 9.496 -8.681 -5.080 1.00 41.23 21 LEU A CA 17
ATOM 13255 C C . LEU A 1 21 ? 9.708 -10.189 -4.996 1.00 45.11 21 LEU A C 17
ATOM 13256 O O . LEU A 1 21 ? 9.175 -10.852 -4.107 1.00 33.21 21 LEU A O 17
ATOM 13272 N N . ASP A 1 22 ? 10.493 -10.723 -5.926 1.00 35.43 22 ASP A N 17
ATOM 13273 C CA . ASP A 1 22 ? 10.779 -12.153 -5.955 1.00 33.10 22 ASP A CA 17
ATOM 13274 C C . ASP A 1 22 ? 11.968 -12.488 -5.060 1.00 14.34 22 ASP A C 17
ATOM 13275 O O . ASP A 1 22 ? 12.434 -13.626 -5.030 1.00 62.05 22 ASP A O 17
ATOM 13284 N N . ALA A 1 23 ? 12.453 -11.488 -4.331 1.00 43.34 23 ALA A N 17
ATOM 13285 C CA . ALA A 1 23 ? 13.587 -11.676 -3.435 1.00 30.13 23 ALA A CA 17
ATOM 13286 C C . ALA A 1 23 ? 13.333 -11.018 -2.083 1.00 31.13 23 ALA A C 17
ATOM 13287 O O . ALA A 1 23 ? 13.532 -11.633 -1.035 1.00 13.43 23 ALA A O 17
ATOM 13294 N N . VAL A 1 24 ? 12.893 -9.764 -2.113 1.00 73.14 24 VAL A N 17
ATOM 13295 C CA . VAL A 1 24 ? 12.611 -9.023 -0.890 1.00 41.41 24 VAL A CA 17
ATOM 13296 C C . VAL A 1 24 ? 11.552 -9.729 -0.051 1.00 51.31 24 VAL A C 17
ATOM 13297 O O . VAL A 1 24 ? 11.567 -9.654 1.177 1.00 10.22 24 VAL A O 17
ATOM 13310 N N . ALA A 1 25 ? 10.633 -10.415 -0.723 1.00 2.20 25 ALA A N 17
ATOM 13311 C CA . ALA A 1 25 ? 9.567 -11.137 -0.039 1.00 45.13 25 ALA A CA 17
ATOM 13312 C C . ALA A 1 25 ? 10.135 -12.226 0.864 1.00 34.44 25 ALA A C 17
ATOM 13313 O O . ALA A 1 25 ? 9.449 -12.725 1.757 1.00 70.11 25 ALA A O 17
ATOM 13320 N N . SER A 1 26 ? 11.390 -12.592 0.627 1.00 42.14 26 SER A N 17
ATOM 13321 C CA . SER A 1 26 ? 12.048 -13.626 1.417 1.00 71.24 26 SER A CA 17
ATOM 13322 C C . SER A 1 26 ? 12.911 -13.007 2.512 1.00 40.23 26 SER A C 17
ATOM 13323 O O . SER A 1 26 ? 13.238 -13.658 3.503 1.00 15.22 26 SER A O 17
ATOM 13331 N N . GLY A 1 27 ? 13.277 -11.742 2.324 1.00 65.52 27 GLY A N 17
ATOM 13332 C CA . GLY A 1 27 ? 14.099 -11.055 3.302 1.00 24.05 27 GLY A CA 17
ATOM 13333 C C . GLY A 1 27 ? 14.917 -9.936 2.689 1.00 0.43 27 GLY A C 17
ATOM 13334 O O . GLY A 1 27 ? 16.102 -10.108 2.404 1.00 12.44 27 GLY A O 17
ATOM 13338 N N . ALA A 1 28 ? 14.283 -8.786 2.484 1.00 10.21 28 ALA A N 17
ATOM 13339 C CA . ALA A 1 28 ? 14.960 -7.634 1.901 1.00 55.11 28 ALA A CA 17
ATOM 13340 C C . ALA A 1 28 ? 16.025 -7.087 2.845 1.00 71.01 28 ALA A C 17
ATOM 13341 O O . ALA A 1 28 ? 17.215 -7.348 2.670 1.00 3.45 28 ALA A O 17
ATOM 13348 N N . SER A 1 29 ? 15.589 -6.327 3.845 1.00 64.12 29 SER A N 17
ATOM 13349 C CA . SER A 1 29 ? 16.507 -5.740 4.814 1.00 11.41 29 SER A CA 17
ATOM 13350 C C . SER A 1 29 ? 17.547 -4.867 4.118 1.00 52.10 29 SER A C 17
ATOM 13351 O O . SER A 1 29 ? 18.614 -4.594 4.668 1.00 24.05 29 SER A O 17
ATOM 13359 N N . LEU A 1 30 ? 17.228 -4.432 2.904 1.00 13.11 30 LEU A N 17
ATOM 13360 C CA . LEU A 1 30 ? 18.133 -3.590 2.131 1.00 44.54 30 LEU A CA 17
ATOM 13361 C C . LEU A 1 30 ? 18.077 -2.143 2.612 1.00 20.45 30 LEU A C 17
ATOM 13362 O O . LEU A 1 30 ? 17.025 -1.657 3.025 1.00 4.55 30 LEU A O 17
ATOM 13378 N N . GLY A 1 31 ? 19.217 -1.461 2.555 1.00 54.34 31 GLY A N 17
ATOM 13379 C CA . GLY A 1 31 ? 19.275 -0.076 2.986 1.00 33.32 31 GLY A CA 17
ATOM 13380 C C . GLY A 1 31 ? 19.742 0.855 1.885 1.00 3.05 31 GLY A C 17
ATOM 13381 O O . GLY A 1 31 ? 19.530 2.066 1.954 1.00 42.21 31 GLY A O 17
ATOM 13385 N N . THR A 1 32 ? 20.383 0.290 0.867 1.00 52.14 32 THR A N 17
ATOM 13386 C CA . THR A 1 32 ? 20.885 1.078 -0.252 1.00 74.01 32 THR A CA 17
ATOM 13387 C C . THR A 1 32 ? 20.128 0.755 -1.535 1.00 70.24 32 THR A C 17
ATOM 13388 O O . THR A 1 32 ? 19.797 1.649 -2.314 1.00 33.44 32 THR A O 17
ATOM 13399 N N . ALA A 1 33 ? 19.857 -0.529 -1.750 1.00 11.52 33 ALA A N 17
ATOM 13400 C CA . ALA A 1 33 ? 19.137 -0.969 -2.938 1.00 15.01 33 ALA A CA 17
ATOM 13401 C C . ALA A 1 33 ? 17.643 -0.691 -2.809 1.00 12.22 33 ALA A C 17
ATOM 13402 O O . ALA A 1 33 ? 16.937 -0.561 -3.809 1.00 14.40 33 ALA A O 17
ATOM 13409 N N . PHE A 1 34 ? 17.167 -0.601 -1.571 1.00 60.42 34 PHE A N 17
ATOM 13410 C CA . PHE A 1 34 ? 15.756 -0.340 -1.312 1.00 20.35 34 PHE A CA 17
ATOM 13411 C C . PHE A 1 34 ? 15.443 1.146 -1.455 1.00 54.11 34 PHE A C 17
ATOM 13412 O O . PHE A 1 34 ? 14.338 1.524 -1.844 1.00 71.43 34 PHE A O 17
ATOM 13429 N N . ALA A 1 35 ? 16.423 1.985 -1.137 1.00 62.12 35 ALA A N 17
ATOM 13430 C CA . ALA A 1 35 ? 16.254 3.430 -1.232 1.00 35.52 35 ALA A CA 17
ATOM 13431 C C . ALA A 1 35 ? 16.356 3.901 -2.678 1.00 62.24 35 ALA A C 17
ATOM 13432 O O . ALA A 1 35 ? 15.814 4.944 -3.041 1.00 40.31 35 ALA A O 17
ATOM 13439 N N . ALA A 1 36 ? 17.056 3.125 -3.500 1.00 53.23 36 ALA A N 17
ATOM 13440 C CA . ALA A 1 36 ? 17.228 3.463 -4.908 1.00 0.13 36 ALA A CA 17
ATOM 13441 C C . ALA A 1 36 ? 15.983 3.110 -5.714 1.00 15.14 36 ALA A C 17
ATOM 13442 O O . ALA A 1 36 ? 15.800 3.588 -6.834 1.00 5.34 36 ALA A O 17
ATOM 13449 N N . ILE A 1 37 ? 15.129 2.271 -5.137 1.00 70.53 37 ILE A N 17
ATOM 13450 C CA . ILE A 1 37 ? 13.901 1.854 -5.803 1.00 13.44 37 ILE A CA 17
ATOM 13451 C C . ILE A 1 37 ? 12.693 2.599 -5.244 1.00 2.32 37 ILE A C 17
ATOM 13452 O O . ILE A 1 37 ? 11.683 2.769 -5.928 1.00 43.33 37 ILE A O 17
ATOM 13468 N N . LEU A 1 38 ? 12.804 3.043 -3.997 1.00 3.52 38 LEU A N 17
ATOM 13469 C CA . LEU A 1 38 ? 11.722 3.773 -3.345 1.00 41.01 38 LEU A CA 17
ATOM 13470 C C . LEU A 1 38 ? 11.962 5.278 -3.412 1.00 70.15 38 LEU A C 17
ATOM 13471 O O . LEU A 1 38 ? 11.344 6.049 -2.680 1.00 35.32 38 LEU A O 17
ATOM 13487 N N . GLY A 1 39 ? 12.864 5.689 -4.299 1.00 15.40 39 GLY A N 17
ATOM 13488 C CA . GLY A 1 39 ? 13.168 7.101 -4.447 1.00 74.43 39 GLY A CA 17
ATOM 13489 C C . GLY A 1 39 ? 12.637 7.675 -5.746 1.00 20.40 39 GLY A C 17
ATOM 13490 O O . GLY A 1 39 ? 12.590 8.892 -5.922 1.00 14.24 39 GLY A O 17
ATOM 13494 N N . VAL A 1 40 ? 12.238 6.796 -6.660 1.00 50.03 40 VAL A N 17
ATOM 13495 C CA . VAL A 1 40 ? 11.709 7.222 -7.950 1.00 53.23 40 VAL A CA 17
ATOM 13496 C C . VAL A 1 40 ? 10.292 7.768 -7.810 1.00 21.30 40 VAL A C 17
ATOM 13497 O O . VAL A 1 40 ? 9.882 8.662 -8.551 1.00 63.11 40 VAL A O 17
ATOM 13510 N N . THR A 1 41 ? 9.546 7.224 -6.853 1.00 63.11 41 THR A N 17
ATOM 13511 C CA . THR A 1 41 ? 8.175 7.655 -6.615 1.00 53.11 41 THR A CA 17
ATOM 13512 C C . THR A 1 41 ? 7.882 7.758 -5.123 1.00 34.53 41 THR A C 17
ATOM 13513 O O . THR A 1 41 ? 7.230 8.700 -4.671 1.00 3.34 41 THR A O 17
ATOM 13524 N N . LEU A 1 42 ? 8.366 6.783 -4.361 1.00 63.12 42 LEU A N 17
ATOM 13525 C CA . LEU A 1 42 ? 8.157 6.764 -2.918 1.00 32.34 42 LEU A CA 17
ATOM 13526 C C . LEU A 1 42 ? 9.026 7.810 -2.227 1.00 52.24 42 LEU A C 17
ATOM 13527 O O . LEU A 1 42 ? 10.022 8.284 -2.774 1.00 51.21 42 LEU A O 17
ATOM 13543 N N . PRO A 1 43 ? 8.643 8.179 -0.996 1.00 32.21 43 PRO A N 17
ATOM 13544 C CA . PRO A 1 43 ? 9.375 9.171 -0.203 1.00 30.21 43 PRO A CA 17
ATOM 13545 C C . PRO A 1 43 ? 10.729 8.652 0.267 1.00 25.13 43 PRO A C 17
ATOM 13546 O O . PRO A 1 43 ? 11.180 7.589 -0.159 1.00 75.12 43 PRO A O 17
ATOM 13557 N N . ALA A 1 44 ? 11.374 9.409 1.149 1.00 65.12 44 ALA A N 17
ATOM 13558 C CA . ALA A 1 44 ? 12.677 9.024 1.679 1.00 74.33 44 ALA A CA 17
ATOM 13559 C C . ALA A 1 44 ? 12.559 8.523 3.114 1.00 33.51 44 ALA A C 17
ATOM 13560 O O . ALA A 1 44 ? 13.373 7.720 3.570 1.00 60.33 44 ALA A O 17
ATOM 13567 N N . TRP A 1 45 ? 11.542 9.002 3.821 1.00 33.51 45 TRP A N 17
ATOM 13568 C CA . TRP A 1 45 ? 11.319 8.602 5.206 1.00 75.00 45 TRP A CA 17
ATOM 13569 C C . TRP A 1 45 ? 10.837 7.157 5.285 1.00 50.51 45 TRP A C 17
ATOM 13570 O O . TRP A 1 45 ? 11.103 6.458 6.261 1.00 21.54 45 TRP A O 17
ATOM 13591 N N . ALA A 1 46 ? 10.127 6.717 4.251 1.00 43.41 46 ALA A N 17
ATOM 13592 C CA . ALA A 1 46 ? 9.611 5.355 4.203 1.00 0.22 46 ALA A CA 17
ATOM 13593 C C . ALA A 1 46 ? 10.728 4.337 4.408 1.00 51.33 46 ALA A C 17
ATOM 13594 O O . ALA A 1 46 ? 10.489 3.225 4.880 1.00 23.02 46 ALA A O 17
ATOM 13601 N N . LEU A 1 47 ? 11.947 4.724 4.049 1.00 61.22 47 LEU A N 17
ATOM 13602 C CA . LEU A 1 47 ? 13.102 3.844 4.192 1.00 11.05 47 LEU A CA 17
ATOM 13603 C C . LEU A 1 47 ? 13.406 3.581 5.664 1.00 63.22 47 LEU A C 17
ATOM 13604 O O . LEU A 1 47 ? 13.744 2.461 6.047 1.00 15.24 47 LEU A O 17
ATOM 13620 N N . ALA A 1 48 ? 13.283 4.620 6.483 1.00 33.33 48 ALA A N 17
ATOM 13621 C CA . ALA A 1 48 ? 13.540 4.500 7.913 1.00 63.21 48 ALA A CA 17
ATOM 13622 C C . ALA A 1 48 ? 12.351 3.876 8.635 1.00 71.44 48 ALA A C 17
ATOM 13623 O O . ALA A 1 48 ? 12.505 3.265 9.692 1.00 41.10 48 ALA A O 17
ATOM 13630 N N . ALA A 1 49 ? 11.165 4.033 8.057 1.00 54.44 49 ALA A N 17
ATOM 13631 C CA . ALA A 1 49 ? 9.949 3.484 8.644 1.00 22.05 49 ALA A CA 17
ATOM 13632 C C . ALA A 1 49 ? 9.915 1.965 8.514 1.00 15.02 49 ALA A C 17
ATOM 13633 O O . ALA A 1 49 ? 9.265 1.280 9.303 1.00 33.31 49 ALA A O 17
ATOM 13640 N N . ALA A 1 50 ? 10.617 1.445 7.513 1.00 4.41 50 ALA A N 17
ATOM 13641 C CA . ALA A 1 50 ? 10.668 0.007 7.281 1.00 53.33 50 ALA A CA 17
ATOM 13642 C C . ALA A 1 50 ? 11.104 -0.737 8.538 1.00 31.01 50 ALA A C 17
ATOM 13643 O O . ALA A 1 50 ? 10.749 -1.898 8.739 1.00 44.15 50 ALA A O 17
ATOM 13650 N N . GLY A 1 51 ? 11.877 -0.061 9.383 1.00 54.42 51 GLY A N 17
ATOM 13651 C CA . GLY A 1 51 ? 12.349 -0.675 10.610 1.00 43.32 51 GLY A CA 17
ATOM 13652 C C . GLY A 1 51 ? 11.224 -1.275 11.429 1.00 53.32 51 GLY A C 17
ATOM 13653 O O . GLY A 1 51 ? 11.419 -2.265 12.133 1.00 41.02 51 GLY A O 17
ATOM 13657 N N . ALA A 1 52 ? 10.042 -0.673 11.338 1.00 3.24 52 ALA A N 17
ATOM 13658 C CA . ALA A 1 52 ? 8.881 -1.154 12.077 1.00 63.23 52 ALA A CA 17
ATOM 13659 C C . ALA A 1 52 ? 7.817 -1.700 11.131 1.00 70.22 52 ALA A C 17
ATOM 13660 O O . ALA A 1 52 ? 7.621 -2.912 11.034 1.00 71.33 52 ALA A O 17
ATOM 13667 N N . LEU A 1 53 ? 7.132 -0.799 10.436 1.00 74.12 53 LEU A N 17
ATOM 13668 C CA . LEU A 1 53 ? 6.086 -1.191 9.497 1.00 13.32 53 LEU A CA 17
ATOM 13669 C C . LEU A 1 53 ? 6.497 -0.879 8.062 1.00 3.20 53 LEU A C 17
ATOM 13670 O O . LEU A 1 53 ? 6.737 -1.783 7.263 1.00 33.55 53 LEU A O 17
ATOM 13686 N N . GLY A 1 54 ? 6.580 0.409 7.742 1.00 54.22 54 GLY A N 17
ATOM 13687 C CA . GLY A 1 54 ? 6.965 0.818 6.404 1.00 73.34 54 GLY A CA 17
ATOM 13688 C C . GLY A 1 54 ? 5.815 0.737 5.419 1.00 13.44 54 GLY A C 17
ATOM 13689 O O . GLY A 1 54 ? 4.760 1.332 5.638 1.00 75.13 54 GLY A O 17
ATOM 13693 N N . ALA A 1 55 ? 6.019 0.002 4.332 1.00 60.42 55 ALA A N 17
ATOM 13694 C CA . ALA A 1 55 ? 4.991 -0.154 3.311 1.00 74.43 55 ALA A CA 17
ATOM 13695 C C . ALA A 1 55 ? 3.853 -1.041 3.808 1.00 44.53 55 ALA A C 17
ATOM 13696 O O . ALA A 1 55 ? 2.693 -0.840 3.449 1.00 53.44 55 ALA A O 17
ATOM 13703 N N . THR A 1 56 ? 4.194 -2.023 4.636 1.00 34.21 56 THR A N 17
ATOM 13704 C CA . THR A 1 56 ? 3.202 -2.941 5.181 1.00 74.41 56 THR A CA 17
ATOM 13705 C C . THR A 1 56 ? 2.122 -3.259 4.152 1.00 4.51 56 THR A C 17
ATOM 13706 O O . THR A 1 56 ? 0.933 -3.259 4.467 1.00 73.03 56 THR A O 17
ATOM 13717 N N . ALA A 1 57 ? 2.546 -3.529 2.922 1.00 55.45 57 ALA A N 17
ATOM 13718 C CA . ALA A 1 57 ? 1.615 -3.850 1.847 1.00 74.20 57 ALA A CA 17
ATOM 13719 C C . ALA A 1 57 ? 0.712 -2.663 1.529 1.00 35.24 57 ALA A C 17
ATOM 13720 O O . ALA A 1 57 ? -0.512 -2.765 1.606 1.00 15.41 57 ALA A O 17
ATOM 13727 N N . ALA A 1 58 ? 1.324 -1.539 1.173 1.00 14.43 58 ALA A N 17
ATOM 13728 C CA . ALA A 1 58 ? 0.574 -0.333 0.843 1.00 43.30 58 ALA A CA 17
ATOM 13729 C C . ALA A 1 58 ? 0.819 0.087 -0.603 1.00 32.24 58 ALA A C 17
ATOM 13730 O O . ALA A 1 58 ? -0.113 0.158 -1.404 1.00 55.24 58 ALA A O 17
ATOM 13737 N N . ILE A 1 1 ? 1.895 0.127 -1.031 1.00 73.12 1 ILE A N 18
ATOM 13738 C CA . ILE A 1 1 ? 2.431 0.009 -2.382 1.00 35.24 1 ILE A CA 18
ATOM 13739 C C . ILE A 1 1 ? 1.845 -1.201 -3.102 1.00 32.14 1 ILE A C 18
ATOM 13740 O O . ILE A 1 1 ? 1.746 -1.218 -4.329 1.00 32.53 1 ILE A O 18
ATOM 13756 N N . TYR A 1 2 ? 1.456 -2.210 -2.330 1.00 64.54 2 TYR A N 18
ATOM 13757 C CA . TYR A 1 2 ? 0.880 -3.425 -2.894 1.00 64.53 2 TYR A CA 18
ATOM 13758 C C . TYR A 1 2 ? -0.589 -3.219 -3.247 1.00 54.22 2 TYR A C 18
ATOM 13759 O O . TYR A 1 2 ? -1.243 -4.116 -3.779 1.00 53.44 2 TYR A O 18
ATOM 13777 N N . TRP A 1 3 ? -1.101 -2.031 -2.947 1.00 52.42 3 TRP A N 18
ATOM 13778 C CA . TRP A 1 3 ? -2.494 -1.704 -3.233 1.00 22.31 3 TRP A CA 18
ATOM 13779 C C . TRP A 1 3 ? -2.592 -0.665 -4.344 1.00 74.33 3 TRP A C 18
ATOM 13780 O O . TRP A 1 3 ? -3.515 -0.701 -5.159 1.00 51.30 3 TRP A O 18
ATOM 13801 N N . ILE A 1 4 ? -1.637 0.258 -4.372 1.00 31.20 4 ILE A N 18
ATOM 13802 C CA . ILE A 1 4 ? -1.617 1.306 -5.385 1.00 71.51 4 ILE A CA 18
ATOM 13803 C C . ILE A 1 4 ? -1.258 0.739 -6.755 1.00 12.23 4 ILE A C 18
ATOM 13804 O O . ILE A 1 4 ? -1.833 1.131 -7.770 1.00 2.22 4 ILE A O 18
ATOM 13820 N N . ALA A 1 5 ? -0.305 -0.187 -6.775 1.00 12.13 5 ALA A N 18
ATOM 13821 C CA . ALA A 1 5 ? 0.128 -0.811 -8.019 1.00 11.31 5 ALA A CA 18
ATOM 13822 C C . ALA A 1 5 ? -1.028 -1.533 -8.702 1.00 72.22 5 ALA A C 18
ATOM 13823 O O . ALA A 1 5 ? -0.979 -1.807 -9.901 1.00 74.15 5 ALA A O 18
ATOM 13830 N N . ASP A 1 6 ? -2.066 -1.840 -7.932 1.00 11.42 6 ASP A N 18
ATOM 13831 C CA . ASP A 1 6 ? -3.235 -2.530 -8.463 1.00 72.43 6 ASP A CA 18
ATOM 13832 C C . ASP A 1 6 ? -4.240 -1.536 -9.037 1.00 21.01 6 ASP A C 18
ATOM 13833 O O . ASP A 1 6 ? -4.402 -1.435 -10.253 1.00 20.43 6 ASP A O 18
ATOM 13842 N N . GLN A 1 7 ? -4.912 -0.805 -8.153 1.00 63.03 7 GLN A N 18
ATOM 13843 C CA . GLN A 1 7 ? -5.902 0.180 -8.573 1.00 22.14 7 GLN A CA 18
ATOM 13844 C C . GLN A 1 7 ? -5.314 1.137 -9.604 1.00 52.14 7 GLN A C 18
ATOM 13845 O O . GLN A 1 7 ? -5.764 1.184 -10.749 1.00 51.54 7 GLN A O 18
ATOM 13859 N N . PHE A 1 8 ? -4.307 1.899 -9.191 1.00 41.02 8 PHE A N 18
ATOM 13860 C CA . PHE A 1 8 ? -3.658 2.857 -10.079 1.00 73.44 8 PHE A CA 18
ATOM 13861 C C . PHE A 1 8 ? -2.677 2.154 -11.013 1.00 41.20 8 PHE A C 18
ATOM 13862 O O . PHE A 1 8 ? -2.914 2.049 -12.216 1.00 2.43 8 PHE A O 18
ATOM 13879 N N . GLY A 1 9 ? -1.572 1.675 -10.449 1.00 34.31 9 GLY A N 18
ATOM 13880 C CA . GLY A 1 9 ? -0.571 0.989 -11.244 1.00 42.03 9 GLY A CA 18
ATOM 13881 C C . GLY A 1 9 ? 0.287 1.947 -12.047 1.00 61.44 9 GLY A C 18
ATOM 13882 O O . GLY A 1 9 ? 0.028 2.182 -13.228 1.00 34.11 9 GLY A O 18
ATOM 13886 N N . ILE A 1 10 ? 1.310 2.501 -11.406 1.00 42.45 10 ILE A N 18
ATOM 13887 C CA . ILE A 1 10 ? 2.208 3.439 -12.069 1.00 41.21 10 ILE A CA 18
ATOM 13888 C C . ILE A 1 10 ? 3.292 2.704 -12.850 1.00 61.00 10 ILE A C 18
ATOM 13889 O O . ILE A 1 10 ? 3.833 1.700 -12.387 1.00 24.35 10 ILE A O 18
ATOM 13905 N N . HIS A 1 11 ? 3.606 3.212 -14.038 1.00 32.13 11 HIS A N 18
ATOM 13906 C CA . HIS A 1 11 ? 4.628 2.605 -14.883 1.00 32.10 11 HIS A CA 18
ATOM 13907 C C . HIS A 1 11 ? 6.025 2.927 -14.362 1.00 43.34 11 HIS A C 18
ATOM 13908 O O . HIS A 1 11 ? 6.763 3.703 -14.972 1.00 54.20 11 HIS A O 18
ATOM 13922 N N . LEU A 1 12 ? 6.383 2.328 -13.232 1.00 61.12 12 LEU A N 18
ATOM 13923 C CA . LEU A 1 12 ? 7.692 2.552 -12.629 1.00 22.43 12 LEU A CA 18
ATOM 13924 C C . LEU A 1 12 ? 8.531 1.278 -12.660 1.00 30.03 12 LEU A C 18
ATOM 13925 O O . LEU A 1 12 ? 9.479 1.128 -11.889 1.00 54.21 12 LEU A O 18
ATOM 13941 N N . ALA A 1 13 ? 8.177 0.364 -13.557 1.00 74.01 13 ALA A N 18
ATOM 13942 C CA . ALA A 1 13 ? 8.899 -0.895 -13.692 1.00 1.23 13 ALA A CA 18
ATOM 13943 C C . ALA A 1 13 ? 10.193 -0.704 -14.476 1.00 72.11 13 ALA A C 18
ATOM 13944 O O . ALA A 1 13 ? 10.309 -1.146 -15.620 1.00 23.13 13 ALA A O 18
ATOM 13951 N N . THR A 1 14 ? 11.164 -0.042 -13.855 1.00 22.21 14 THR A N 18
ATOM 13952 C CA . THR A 1 14 ? 12.449 0.209 -14.496 1.00 30.24 14 THR A CA 18
ATOM 13953 C C . THR A 1 14 ? 13.053 -1.081 -15.040 1.00 52.54 14 THR A C 18
ATOM 13954 O O . THR A 1 14 ? 13.789 -1.065 -16.026 1.00 1.32 14 THR A O 18
ATOM 13965 N N . GLY A 1 15 ? 12.736 -2.197 -14.392 1.00 74.54 15 GLY A N 18
ATOM 13966 C CA . GLY A 1 15 ? 13.255 -3.481 -14.827 1.00 44.45 15 GLY A CA 18
ATOM 13967 C C . GLY A 1 15 ? 13.899 -4.259 -13.697 1.00 52.01 15 GLY A C 18
ATOM 13968 O O . GLY A 1 15 ? 14.059 -5.477 -13.783 1.00 42.04 15 GLY A O 18
ATOM 13972 N N . THR A 1 16 ? 14.271 -3.555 -12.632 1.00 40.15 16 THR A N 18
ATOM 13973 C CA . THR A 1 16 ? 14.903 -4.187 -11.481 1.00 43.53 16 THR A CA 18
ATOM 13974 C C . THR A 1 16 ? 13.969 -4.194 -10.277 1.00 25.35 16 THR A C 18
ATOM 13975 O O . THR A 1 16 ? 14.084 -5.046 -9.396 1.00 5.03 16 THR A O 18
ATOM 13986 N N . ALA A 1 17 ? 13.044 -3.241 -10.245 1.00 3.23 17 ALA A N 18
ATOM 13987 C CA . ALA A 1 17 ? 12.089 -3.140 -9.149 1.00 34.03 17 ALA A CA 18
ATOM 13988 C C . ALA A 1 17 ? 11.256 -4.412 -9.028 1.00 12.21 17 ALA A C 18
ATOM 13989 O O . ALA A 1 17 ? 11.120 -4.975 -7.942 1.00 23.32 17 ALA A O 18
ATOM 13996 N N . ARG A 1 18 ? 10.700 -4.858 -10.149 1.00 75.13 18 ARG A N 18
ATOM 13997 C CA . ARG A 1 18 ? 9.878 -6.062 -10.168 1.00 23.50 18 ARG A CA 18
ATOM 13998 C C . ARG A 1 18 ? 10.666 -7.266 -9.658 1.00 42.24 18 ARG A C 18
ATOM 13999 O O . ARG A 1 18 ? 10.089 -8.248 -9.191 1.00 55.43 18 ARG A O 18
ATOM 14020 N N . LYS A 1 19 ? 11.989 -7.183 -9.752 1.00 40.11 19 LYS A N 18
ATOM 14021 C CA . LYS A 1 19 ? 12.858 -8.263 -9.301 1.00 33.44 19 LYS A CA 18
ATOM 14022 C C . LYS A 1 19 ? 13.037 -8.220 -7.786 1.00 64.45 19 LYS A C 18
ATOM 14023 O O . LYS A 1 19 ? 13.188 -9.258 -7.139 1.00 52.52 19 LYS A O 18
ATOM 14042 N N . LEU A 1 20 ? 13.020 -7.016 -7.227 1.00 54.43 20 LEU A N 18
ATOM 14043 C CA . LEU A 1 20 ? 13.179 -6.838 -5.788 1.00 40.42 20 LEU A CA 18
ATOM 14044 C C . LEU A 1 20 ? 11.908 -7.239 -5.046 1.00 4.22 20 LEU A C 18
ATOM 14045 O O . LEU A 1 20 ? 11.967 -7.818 -3.960 1.00 43.22 20 LEU A O 18
ATOM 14061 N N . LEU A 1 21 ? 10.761 -6.929 -5.639 1.00 35.45 21 LEU A N 18
ATOM 14062 C CA . LEU A 1 21 ? 9.474 -7.260 -5.035 1.00 3.33 21 LEU A CA 18
ATOM 14063 C C . LEU A 1 21 ? 9.318 -8.769 -4.877 1.00 41.22 21 LEU A C 18
ATOM 14064 O O . LEU A 1 21 ? 8.466 -9.239 -4.123 1.00 64.41 21 LEU A O 18
ATOM 14080 N N . ASP A 1 22 ? 10.147 -9.522 -5.592 1.00 10.32 22 ASP A N 18
ATOM 14081 C CA . ASP A 1 22 ? 10.104 -10.978 -5.529 1.00 75.01 22 ASP A CA 18
ATOM 14082 C C . ASP A 1 22 ? 11.229 -11.518 -4.652 1.00 52.00 22 ASP A C 18
ATOM 14083 O O . ASP A 1 22 ? 11.343 -12.726 -4.446 1.00 0.34 22 ASP A O 18
ATOM 14092 N N . ALA A 1 23 ? 12.058 -10.615 -4.140 1.00 1.35 23 ALA A N 18
ATOM 14093 C CA . ALA A 1 23 ? 13.174 -11.000 -3.284 1.00 74.22 23 ALA A CA 18
ATOM 14094 C C . ALA A 1 23 ? 13.026 -10.405 -1.888 1.00 61.10 23 ALA A C 18
ATOM 14095 O O . ALA A 1 23 ? 13.612 -10.901 -0.926 1.00 23.03 23 ALA A O 18
ATOM 14102 N N . VAL A 1 24 ? 12.240 -9.338 -1.784 1.00 73.44 24 VAL A N 18
ATOM 14103 C CA . VAL A 1 24 ? 12.015 -8.676 -0.505 1.00 51.33 24 VAL A CA 18
ATOM 14104 C C . VAL A 1 24 ? 10.918 -9.374 0.290 1.00 33.01 24 VAL A C 18
ATOM 14105 O O . VAL A 1 24 ? 10.921 -9.354 1.521 1.00 74.45 24 VAL A O 18
ATOM 14118 N N . ALA A 1 25 ? 9.980 -9.991 -0.421 1.00 63.35 25 ALA A N 18
ATOM 14119 C CA . ALA A 1 25 ? 8.878 -10.699 0.218 1.00 53.41 25 ALA A CA 18
ATOM 14120 C C . ALA A 1 25 ? 9.393 -11.756 1.189 1.00 50.42 25 ALA A C 18
ATOM 14121 O O . ALA A 1 25 ? 8.690 -12.155 2.117 1.00 72.33 25 ALA A O 18
ATOM 14128 N N . SER A 1 26 ? 10.624 -12.205 0.968 1.00 3.13 26 SER A N 18
ATOM 14129 C CA . SER A 1 26 ? 11.232 -13.219 1.822 1.00 60.44 26 SER A CA 18
ATOM 14130 C C . SER A 1 26 ? 11.936 -12.577 3.013 1.00 44.35 26 SER A C 18
ATOM 14131 O O . SER A 1 26 ? 12.103 -13.200 4.060 1.00 63.11 26 SER A O 18
ATOM 14139 N N . GLY A 1 27 ? 12.348 -11.324 2.843 1.00 0.32 27 GLY A N 18
ATOM 14140 C CA . GLY A 1 27 ? 13.030 -10.616 3.911 1.00 32.11 27 GLY A CA 18
ATOM 14141 C C . GLY A 1 27 ? 13.478 -9.229 3.494 1.00 33.32 27 GLY A C 18
ATOM 14142 O O . GLY A 1 27 ? 14.653 -9.011 3.202 1.00 10.01 27 GLY A O 18
ATOM 14146 N N . ALA A 1 28 ? 12.538 -8.290 3.465 1.00 42.33 28 ALA A N 18
ATOM 14147 C CA . ALA A 1 28 ? 12.843 -6.917 3.081 1.00 54.14 28 ALA A CA 18
ATOM 14148 C C . ALA A 1 28 ? 13.627 -6.202 4.175 1.00 11.44 28 ALA A C 18
ATOM 14149 O O . ALA A 1 28 ? 13.052 -5.494 5.002 1.00 3.24 28 ALA A O 18
ATOM 14156 N N . SER A 1 29 ? 14.942 -6.392 4.175 1.00 44.30 29 SER A N 18
ATOM 14157 C CA . SER A 1 29 ? 15.805 -5.768 5.171 1.00 2.14 29 SER A CA 18
ATOM 14158 C C . SER A 1 29 ? 16.985 -5.067 4.506 1.00 43.44 29 SER A C 18
ATOM 14159 O O . SER A 1 29 ? 18.072 -4.976 5.078 1.00 1.42 29 SER A O 18
ATOM 14167 N N . LEU A 1 30 ? 16.764 -4.572 3.293 1.00 73.43 30 LEU A N 18
ATOM 14168 C CA . LEU A 1 30 ? 17.808 -3.878 2.547 1.00 71.53 30 LEU A CA 18
ATOM 14169 C C . LEU A 1 30 ? 17.684 -2.367 2.715 1.00 65.43 30 LEU A C 18
ATOM 14170 O O . LEU A 1 30 ? 16.762 -1.878 3.365 1.00 21.23 30 LEU A O 18
ATOM 14186 N N . GLY A 1 31 ? 18.620 -1.633 2.121 1.00 2.40 31 GLY A N 18
ATOM 14187 C CA . GLY A 1 31 ? 18.597 -0.185 2.215 1.00 12.40 31 GLY A CA 18
ATOM 14188 C C . GLY A 1 31 ? 18.921 0.487 0.896 1.00 41.44 31 GLY A C 18
ATOM 14189 O O . GLY A 1 31 ? 18.367 1.539 0.572 1.00 31.50 31 GLY A O 18
ATOM 14193 N N . THR A 1 32 ? 19.824 -0.119 0.130 1.00 14.14 32 THR A N 18
ATOM 14194 C CA . THR A 1 32 ? 20.223 0.429 -1.160 1.00 23.42 32 THR A CA 18
ATOM 14195 C C . THR A 1 32 ? 19.234 0.040 -2.252 1.00 54.33 32 THR A C 18
ATOM 14196 O O . THR A 1 32 ? 18.536 0.892 -2.802 1.00 34.13 32 THR A O 18
ATOM 14207 N N . ALA A 1 33 ? 19.178 -1.251 -2.562 1.00 51.22 33 ALA A N 18
ATOM 14208 C CA . ALA A 1 33 ? 18.271 -1.752 -3.587 1.00 42.15 33 ALA A CA 18
ATOM 14209 C C . ALA A 1 33 ? 16.850 -1.251 -3.355 1.00 74.43 33 ALA A C 18
ATOM 14210 O O . ALA A 1 33 ? 16.116 -0.973 -4.304 1.00 41.31 33 ALA A O 18
ATOM 14217 N N . PHE A 1 34 ? 16.466 -1.140 -2.088 1.00 20.12 34 PHE A N 18
ATOM 14218 C CA . PHE A 1 34 ? 15.131 -0.675 -1.731 1.00 51.42 34 PHE A CA 18
ATOM 14219 C C . PHE A 1 34 ? 14.999 0.828 -1.964 1.00 35.32 34 PHE A C 18
ATOM 14220 O O . PHE A 1 34 ? 13.959 1.307 -2.416 1.00 2.34 34 PHE A O 18
ATOM 14237 N N . ALA A 1 35 ? 16.059 1.565 -1.651 1.00 64.50 35 ALA A N 18
ATOM 14238 C CA . ALA A 1 35 ? 16.063 3.011 -1.827 1.00 2.51 35 ALA A CA 18
ATOM 14239 C C . ALA A 1 35 ? 16.146 3.385 -3.303 1.00 73.11 35 ALA A C 18
ATOM 14240 O O . ALA A 1 35 ? 15.779 4.493 -3.694 1.00 61.52 35 ALA A O 18
ATOM 14247 N N . ALA A 1 36 ? 16.630 2.454 -4.118 1.00 60.51 36 ALA A N 18
ATOM 14248 C CA . ALA A 1 36 ? 16.759 2.685 -5.551 1.00 63.14 36 ALA A CA 18
ATOM 14249 C C . ALA A 1 36 ? 15.416 2.526 -6.256 1.00 45.14 36 ALA A C 18
ATOM 14250 O O . ALA A 1 36 ? 15.236 2.995 -7.381 1.00 21.51 36 ALA A O 18
ATOM 14257 N N . ILE A 1 37 ? 14.478 1.863 -5.589 1.00 61.24 37 ILE A N 18
ATOM 14258 C CA . ILE A 1 37 ? 13.152 1.643 -6.153 1.00 11.12 37 ILE A CA 18
ATOM 14259 C C . ILE A 1 37 ? 12.114 2.536 -5.481 1.00 3.11 37 ILE A C 18
ATOM 14260 O O . ILE A 1 37 ? 11.090 2.872 -6.076 1.00 55.20 37 ILE A O 18
ATOM 14276 N N . LEU A 1 38 ? 12.387 2.919 -4.239 1.00 2.05 38 LEU A N 18
ATOM 14277 C CA . LEU A 1 38 ? 11.478 3.776 -3.485 1.00 22.31 38 LEU A CA 18
ATOM 14278 C C . LEU A 1 38 ? 11.923 5.233 -3.551 1.00 40.22 38 LEU A C 18
ATOM 14279 O O . LEU A 1 38 ? 11.476 6.066 -2.764 1.00 34.12 38 LEU A O 18
ATOM 14295 N N . GLY A 1 39 ? 12.806 5.535 -4.499 1.00 31.14 39 GLY A N 18
ATOM 14296 C CA . GLY A 1 39 ? 13.295 6.893 -4.652 1.00 32.32 39 GLY A CA 18
ATOM 14297 C C . GLY A 1 39 ? 12.765 7.562 -5.905 1.00 20.25 39 GLY A C 18
ATOM 14298 O O . GLY A 1 39 ? 12.883 8.777 -6.066 1.00 31.44 39 GLY A O 18
ATOM 14302 N N . VAL A 1 40 ? 12.181 6.767 -6.796 1.00 13.41 40 VAL A N 18
ATOM 14303 C CA . VAL A 1 40 ? 11.631 7.290 -8.041 1.00 64.24 40 VAL A CA 18
ATOM 14304 C C . VAL A 1 40 ? 10.302 7.996 -7.802 1.00 13.20 40 VAL A C 18
ATOM 14305 O O . VAL A 1 40 ? 9.960 8.954 -8.497 1.00 3.25 40 VAL A O 18
ATOM 14318 N N . THR A 1 41 ? 9.553 7.517 -6.813 1.00 40.42 41 THR A N 18
ATOM 14319 C CA . THR A 1 41 ? 8.260 8.102 -6.482 1.00 11.14 41 THR A CA 18
ATOM 14320 C C . THR A 1 41 ? 8.075 8.208 -4.972 1.00 61.12 41 THR A C 18
ATOM 14321 O O . THR A 1 41 ? 7.564 9.209 -4.468 1.00 22.34 41 THR A O 18
ATOM 14332 N N . LEU A 1 42 ? 8.494 7.171 -4.256 1.00 32.25 42 LEU A N 18
ATOM 14333 C CA . LEU A 1 42 ? 8.375 7.147 -2.802 1.00 2.43 42 LEU A CA 18
ATOM 14334 C C . LEU A 1 42 ? 9.405 8.069 -2.156 1.00 51.35 42 LEU A C 18
ATOM 14335 O O . LEU A 1 42 ? 10.413 8.435 -2.762 1.00 32.33 42 LEU A O 18
ATOM 14351 N N . PRO A 1 43 ? 9.149 8.454 -0.897 1.00 74.32 43 PRO A N 18
ATOM 14352 C CA . PRO A 1 43 ? 10.043 9.335 -0.141 1.00 51.41 43 PRO A CA 18
ATOM 14353 C C . PRO A 1 43 ? 11.354 8.651 0.231 1.00 73.14 43 PRO A C 18
ATOM 14354 O O . PRO A 1 43 ? 11.643 7.549 -0.235 1.00 21.04 43 PRO A O 18
ATOM 14365 N N . ALA A 1 44 ? 12.143 9.311 1.072 1.00 32.11 44 ALA A N 18
ATOM 14366 C CA . ALA A 1 44 ? 13.422 8.764 1.508 1.00 12.30 44 ALA A CA 18
ATOM 14367 C C . ALA A 1 44 ? 13.339 8.251 2.942 1.00 45.23 44 ALA A C 18
ATOM 14368 O O . ALA A 1 44 ? 14.048 7.318 3.318 1.00 22.13 44 ALA A O 18
ATOM 14375 N N . TRP A 1 45 ? 12.472 8.867 3.736 1.00 34.12 45 TRP A N 18
ATOM 14376 C CA . TRP A 1 45 ? 12.298 8.472 5.130 1.00 51.15 45 TRP A CA 18
ATOM 14377 C C . TRP A 1 45 ? 11.669 7.087 5.228 1.00 34.14 45 TRP A C 18
ATOM 14378 O O . TRP A 1 45 ? 11.971 6.322 6.143 1.00 22.43 45 TRP A O 18
ATOM 14399 N N . ALA A 1 46 ? 10.792 6.771 4.281 1.00 70.22 46 ALA A N 18
ATOM 14400 C CA . ALA A 1 46 ? 10.122 5.476 4.261 1.00 42.42 46 ALA A CA 18
ATOM 14401 C C . ALA A 1 46 ? 11.133 4.335 4.276 1.00 21.12 46 ALA A C 18
ATOM 14402 O O . ALA A 1 46 ? 10.830 3.230 4.728 1.00 62.31 46 ALA A O 18
ATOM 14409 N N . LEU A 1 47 ? 12.335 4.608 3.780 1.00 54.22 47 LEU A N 18
ATOM 14410 C CA . LEU A 1 47 ? 13.391 3.603 3.736 1.00 40.21 47 LEU A CA 18
ATOM 14411 C C . LEU A 1 47 ? 13.867 3.252 5.142 1.00 72.52 47 LEU A C 18
ATOM 14412 O O . LEU A 1 47 ? 14.206 2.103 5.424 1.00 63.34 47 LEU A O 18
ATOM 14428 N N . ALA A 1 48 ? 13.887 4.248 6.021 1.00 53.12 48 ALA A N 18
ATOM 14429 C CA . ALA A 1 48 ? 14.316 4.043 7.398 1.00 4.24 48 ALA A CA 18
ATOM 14430 C C . ALA A 1 48 ? 13.302 3.207 8.171 1.00 23.41 48 ALA A C 18
ATOM 14431 O O . ALA A 1 48 ? 13.650 2.530 9.138 1.00 22.31 48 ALA A O 18
ATOM 14438 N N . ALA A 1 49 ? 12.047 3.259 7.739 1.00 72.14 49 ALA A N 18
ATOM 14439 C CA . ALA A 1 49 ? 10.983 2.505 8.389 1.00 34.33 49 ALA A CA 18
ATOM 14440 C C . ALA A 1 49 ? 10.955 1.061 7.901 1.00 63.55 49 ALA A C 18
ATOM 14441 O O . ALA A 1 49 ? 10.481 0.167 8.602 1.00 45.04 49 ALA A O 18
ATOM 14448 N N . ALA A 1 50 ? 11.466 0.839 6.694 1.00 52.44 50 ALA A N 18
ATOM 14449 C CA . ALA A 1 50 ? 11.501 -0.497 6.112 1.00 52.30 50 ALA A CA 18
ATOM 14450 C C . ALA A 1 50 ? 12.238 -1.473 7.022 1.00 3.45 50 ALA A C 18
ATOM 14451 O O . ALA A 1 50 ? 12.002 -2.679 6.976 1.00 23.14 50 ALA A O 18
ATOM 14458 N N . GLY A 1 51 ? 13.134 -0.942 7.850 1.00 52.22 51 GLY A N 18
ATOM 14459 C CA . GLY A 1 51 ? 13.893 -1.781 8.759 1.00 51.33 51 GLY A CA 18
ATOM 14460 C C . GLY A 1 51 ? 13.005 -2.682 9.594 1.00 42.20 51 GLY A C 18
ATOM 14461 O O . GLY A 1 51 ? 13.170 -3.901 9.592 1.00 22.31 51 GLY A O 18
ATOM 14465 N N . ALA A 1 52 ? 12.062 -2.080 10.311 1.00 31.44 52 ALA A N 18
ATOM 14466 C CA . ALA A 1 52 ? 11.145 -2.837 11.155 1.00 52.21 52 ALA A CA 18
ATOM 14467 C C . ALA A 1 52 ? 9.763 -2.931 10.517 1.00 62.45 52 ALA A C 18
ATOM 14468 O O . ALA A 1 52 ? 9.250 -4.026 10.281 1.00 24.42 52 ALA A O 18
ATOM 14475 N N . LEU A 1 53 ? 9.165 -1.778 10.239 1.00 32.40 53 LEU A N 18
ATOM 14476 C CA . LEU A 1 53 ? 7.841 -1.731 9.628 1.00 71.10 53 LEU A CA 18
ATOM 14477 C C . LEU A 1 53 ? 7.675 -0.470 8.786 1.00 34.11 53 LEU A C 18
ATOM 14478 O O . LEU A 1 53 ? 7.779 0.646 9.294 1.00 73.34 53 LEU A O 18
ATOM 14494 N N . GLY A 1 54 ? 7.413 -0.656 7.496 1.00 61.23 54 GLY A N 18
ATOM 14495 C CA . GLY A 1 54 ? 7.234 0.475 6.604 1.00 21.04 54 GLY A CA 18
ATOM 14496 C C . GLY A 1 54 ? 5.931 0.406 5.834 1.00 35.41 54 GLY A C 18
ATOM 14497 O O . GLY A 1 54 ? 4.852 0.534 6.413 1.00 42.41 54 GLY A O 18
ATOM 14501 N N . ALA A 1 55 ? 6.029 0.203 4.524 1.00 10.23 55 ALA A N 18
ATOM 14502 C CA . ALA A 1 55 ? 4.848 0.117 3.674 1.00 64.23 55 ALA A CA 18
ATOM 14503 C C . ALA A 1 55 ? 3.959 -1.051 4.086 1.00 32.03 55 ALA A C 18
ATOM 14504 O O . ALA A 1 55 ? 4.250 -2.207 3.777 1.00 53.05 55 ALA A O 18
ATOM 14511 N N . THR A 1 56 ? 2.873 -0.743 4.788 1.00 14.41 56 THR A N 18
ATOM 14512 C CA . THR A 1 56 ? 1.942 -1.767 5.245 1.00 55.51 56 THR A CA 18
ATOM 14513 C C . THR A 1 56 ? 1.049 -2.245 4.106 1.00 72.52 56 THR A C 18
ATOM 14514 O O . THR A 1 56 ? -0.171 -2.094 4.155 1.00 14.31 56 THR A O 18
ATOM 14525 N N . ALA A 1 57 ? 1.665 -2.825 3.081 1.00 41.02 57 ALA A N 18
ATOM 14526 C CA . ALA A 1 57 ? 0.925 -3.329 1.930 1.00 2.24 57 ALA A CA 18
ATOM 14527 C C . ALA A 1 57 ? 0.235 -2.194 1.181 1.00 3.34 57 ALA A C 18
ATOM 14528 O O . ALA A 1 57 ? -0.750 -2.411 0.477 1.00 13.03 57 ALA A O 18
ATOM 14535 N N . ALA A 1 58 ? 0.759 -0.983 1.339 1.00 43.42 58 ALA A N 18
ATOM 14536 C CA . ALA A 1 58 ? 0.194 0.186 0.676 1.00 2.32 58 ALA A CA 18
ATOM 14537 C C . ALA A 1 58 ? 0.573 0.217 -0.801 1.00 34.33 58 ALA A C 18
ATOM 14538 O O . ALA A 1 58 ? -0.295 0.288 -1.672 1.00 62.32 58 ALA A O 18
ATOM 14545 N N . ILE A 1 1 ? 0.410 -1.122 -0.647 1.00 51.31 1 ILE A N 19
ATOM 14546 C CA . ILE A 1 1 ? 1.198 -0.875 -1.848 1.00 52.33 1 ILE A CA 19
ATOM 14547 C C . ILE A 1 1 ? 0.936 -1.941 -2.907 1.00 14.15 1 ILE A C 19
ATOM 14548 O O . ILE A 1 1 ? 0.984 -1.666 -4.106 1.00 2.44 1 ILE A O 19
ATOM 14564 N N . TYR A 1 2 ? 0.656 -3.158 -2.455 1.00 20.41 2 TYR A N 19
ATOM 14565 C CA . TYR A 1 2 ? 0.386 -4.267 -3.363 1.00 23.13 2 TYR A CA 19
ATOM 14566 C C . TYR A 1 2 ? -1.038 -4.194 -3.904 1.00 34.25 2 TYR A C 19
ATOM 14567 O O . TYR A 1 2 ? -1.440 -5.007 -4.736 1.00 53.34 2 TYR A O 19
ATOM 14585 N N . TRP A 1 3 ? -1.796 -3.215 -3.424 1.00 54.20 3 TRP A N 19
ATOM 14586 C CA . TRP A 1 3 ? -3.177 -3.034 -3.859 1.00 62.00 3 TRP A CA 19
ATOM 14587 C C . TRP A 1 3 ? -3.325 -1.762 -4.686 1.00 43.22 3 TRP A C 19
ATOM 14588 O O . TRP A 1 3 ? -4.076 -1.729 -5.661 1.00 14.41 3 TRP A O 19
ATOM 14609 N N . ILE A 1 4 ? -2.604 -0.718 -4.292 1.00 43.30 4 ILE A N 19
ATOM 14610 C CA . ILE A 1 4 ? -2.655 0.556 -4.999 1.00 23.10 4 ILE A CA 19
ATOM 14611 C C . ILE A 1 4 ? -2.001 0.449 -6.372 1.00 63.03 4 ILE A C 19
ATOM 14612 O O . ILE A 1 4 ? -2.415 1.113 -7.322 1.00 0.22 4 ILE A O 19
ATOM 14628 N N . ALA A 1 5 ? -0.977 -0.393 -6.470 1.00 72.12 5 ALA A N 19
ATOM 14629 C CA . ALA A 1 5 ? -0.268 -0.591 -7.728 1.00 50.53 5 ALA A CA 19
ATOM 14630 C C . ALA A 1 5 ? -1.165 -1.258 -8.765 1.00 51.34 5 ALA A C 19
ATOM 14631 O O . ALA A 1 5 ? -0.880 -1.220 -9.963 1.00 33.25 5 ALA A O 19
ATOM 14638 N N . ASP A 1 6 ? -2.249 -1.868 -8.298 1.00 64.13 6 ASP A N 19
ATOM 14639 C CA . ASP A 1 6 ? -3.188 -2.544 -9.186 1.00 0.31 6 ASP A CA 19
ATOM 14640 C C . ASP A 1 6 ? -4.264 -1.579 -9.675 1.00 1.14 6 ASP A C 19
ATOM 14641 O O . ASP A 1 6 ? -4.271 -1.182 -10.839 1.00 75.14 6 ASP A O 19
ATOM 14650 N N . GLN A 1 7 ? -5.170 -1.207 -8.776 1.00 73.24 7 GLN A N 19
ATOM 14651 C CA . GLN A 1 7 ? -6.252 -0.290 -9.118 1.00 23.45 7 GLN A CA 19
ATOM 14652 C C . GLN A 1 7 ? -5.705 0.984 -9.752 1.00 70.15 7 GLN A C 19
ATOM 14653 O O . GLN A 1 7 ? -5.997 1.288 -10.909 1.00 63.24 7 GLN A O 19
ATOM 14667 N N . PHE A 1 8 ? -4.911 1.726 -8.988 1.00 40.41 8 PHE A N 19
ATOM 14668 C CA . PHE A 1 8 ? -4.324 2.969 -9.476 1.00 13.24 8 PHE A CA 19
ATOM 14669 C C . PHE A 1 8 ? -3.138 2.688 -10.393 1.00 24.45 8 PHE A C 19
ATOM 14670 O O . PHE A 1 8 ? -3.212 2.894 -11.603 1.00 62.31 8 PHE A O 19
ATOM 14687 N N . GLY A 1 9 ? -2.042 2.215 -9.805 1.00 13.10 9 GLY A N 19
ATOM 14688 C CA . GLY A 1 9 ? -0.855 1.913 -10.583 1.00 2.44 9 GLY A CA 19
ATOM 14689 C C . GLY A 1 9 ? -0.046 3.153 -10.911 1.00 31.14 9 GLY A C 19
ATOM 14690 O O . GLY A 1 9 ? 0.352 3.357 -12.058 1.00 31.50 9 GLY A O 19
ATOM 14694 N N . ILE A 1 10 ? 0.196 3.983 -9.902 1.00 51.41 10 ILE A N 19
ATOM 14695 C CA . ILE A 1 10 ? 0.962 5.209 -10.090 1.00 13.42 10 ILE A CA 19
ATOM 14696 C C . ILE A 1 10 ? 2.422 4.903 -10.404 1.00 71.24 10 ILE A C 19
ATOM 14697 O O . ILE A 1 10 ? 2.870 5.059 -11.541 1.00 14.31 10 ILE A O 19
ATOM 14713 N N . HIS A 1 11 ? 3.160 4.463 -9.390 1.00 44.22 11 HIS A N 19
ATOM 14714 C CA . HIS A 1 11 ? 4.571 4.132 -9.559 1.00 33.41 11 HIS A CA 19
ATOM 14715 C C . HIS A 1 11 ? 4.767 2.621 -9.650 1.00 14.23 11 HIS A C 19
ATOM 14716 O O . HIS A 1 11 ? 5.421 2.017 -8.799 1.00 11.24 11 HIS A O 19
ATOM 14730 N N . LEU A 1 12 ? 4.195 2.017 -10.686 1.00 23.25 12 LEU A N 19
ATOM 14731 C CA . LEU A 1 12 ? 4.306 0.576 -10.887 1.00 44.24 12 LEU A CA 19
ATOM 14732 C C . LEU A 1 12 ? 5.764 0.129 -10.831 1.00 14.22 12 LEU A C 19
ATOM 14733 O O . LEU A 1 12 ? 6.166 -0.596 -9.922 1.00 32.13 12 LEU A O 19
ATOM 14749 N N . ALA A 1 13 ? 6.550 0.569 -11.807 1.00 64.15 13 ALA A N 19
ATOM 14750 C CA . ALA A 1 13 ? 7.964 0.218 -11.866 1.00 72.35 13 ALA A CA 19
ATOM 14751 C C . ALA A 1 13 ? 8.151 -1.293 -11.955 1.00 72.12 13 ALA A C 19
ATOM 14752 O O . ALA A 1 13 ? 8.565 -1.936 -10.990 1.00 32.21 13 ALA A O 19
ATOM 14759 N N . THR A 1 14 ? 7.842 -1.856 -13.120 1.00 5.34 14 THR A N 19
ATOM 14760 C CA . THR A 1 14 ? 7.975 -3.291 -13.334 1.00 33.23 14 THR A CA 19
ATOM 14761 C C . THR A 1 14 ? 9.229 -3.614 -14.137 1.00 62.03 14 THR A C 19
ATOM 14762 O O . THR A 1 14 ? 9.263 -4.587 -14.890 1.00 0.41 14 THR A O 19
ATOM 14773 N N . GLY A 1 15 ? 10.261 -2.791 -13.972 1.00 33.31 15 GLY A N 19
ATOM 14774 C CA . GLY A 1 15 ? 11.504 -3.007 -14.688 1.00 60.05 15 GLY A CA 19
ATOM 14775 C C . GLY A 1 15 ? 12.604 -3.542 -13.793 1.00 1.50 15 GLY A C 19
ATOM 14776 O O . GLY A 1 15 ? 13.313 -4.480 -14.159 1.00 41.41 15 GLY A O 19
ATOM 14780 N N . THR A 1 16 ? 12.749 -2.943 -12.615 1.00 5.21 16 THR A N 19
ATOM 14781 C CA . THR A 1 16 ? 13.773 -3.362 -11.666 1.00 32.04 16 THR A CA 19
ATOM 14782 C C . THR A 1 16 ? 13.159 -3.713 -10.315 1.00 62.11 16 THR A C 19
ATOM 14783 O O . THR A 1 16 ? 13.501 -4.731 -9.713 1.00 54.24 16 THR A O 19
ATOM 14794 N N . ALA A 1 17 ? 12.251 -2.864 -9.844 1.00 63.33 17 ALA A N 19
ATOM 14795 C CA . ALA A 1 17 ? 11.588 -3.087 -8.566 1.00 0.04 17 ALA A CA 19
ATOM 14796 C C . ALA A 1 17 ? 10.914 -4.454 -8.527 1.00 62.44 17 ALA A C 19
ATOM 14797 O O . ALA A 1 17 ? 10.769 -5.056 -7.463 1.00 43.11 17 ALA A O 19
ATOM 14804 N N . ARG A 1 18 ? 10.504 -4.939 -9.695 1.00 33.44 18 ARG A N 19
ATOM 14805 C CA . ARG A 1 18 ? 9.843 -6.235 -9.794 1.00 23.43 18 ARG A CA 19
ATOM 14806 C C . ARG A 1 18 ? 10.721 -7.339 -9.211 1.00 62.00 18 ARG A C 19
ATOM 14807 O O . ARG A 1 18 ? 10.287 -8.104 -8.349 1.00 55.45 18 ARG A O 19
ATOM 14828 N N . LYS A 1 19 ? 11.959 -7.416 -9.687 1.00 62.53 19 LYS A N 19
ATOM 14829 C CA . LYS A 1 19 ? 12.900 -8.425 -9.214 1.00 72.23 19 LYS A CA 19
ATOM 14830 C C . LYS A 1 19 ? 13.080 -8.335 -7.702 1.00 41.44 19 LYS A C 19
ATOM 14831 O O . LYS A 1 19 ? 13.310 -9.343 -7.033 1.00 4.52 19 LYS A O 19
ATOM 14850 N N . LEU A 1 20 ? 12.973 -7.122 -7.170 1.00 73.21 20 LEU A N 19
ATOM 14851 C CA . LEU A 1 20 ? 13.122 -6.900 -5.736 1.00 23.30 20 LEU A CA 19
ATOM 14852 C C . LEU A 1 20 ? 11.901 -7.407 -4.976 1.00 72.31 20 LEU A C 19
ATOM 14853 O O . LEU A 1 20 ? 12.027 -8.151 -4.002 1.00 74.14 20 LEU A O 19
ATOM 14869 N N . LEU A 1 21 ? 10.719 -7.002 -5.428 1.00 42.12 21 LEU A N 19
ATOM 14870 C CA . LEU A 1 21 ? 9.473 -7.417 -4.792 1.00 45.15 21 LEU A CA 19
ATOM 14871 C C . LEU A 1 21 ? 9.334 -8.936 -4.807 1.00 5.23 21 LEU A C 19
ATOM 14872 O O . LEU A 1 21 ? 8.594 -9.509 -4.008 1.00 13.14 21 LEU A O 19
ATOM 14888 N N . ASP A 1 22 ? 10.053 -9.582 -5.718 1.00 50.23 22 ASP A N 19
ATOM 14889 C CA . ASP A 1 22 ? 10.013 -11.035 -5.835 1.00 14.14 22 ASP A CA 19
ATOM 14890 C C . ASP A 1 22 ? 11.093 -11.679 -4.971 1.00 74.31 22 ASP A C 19
ATOM 14891 O O . ASP A 1 22 ? 11.356 -12.877 -5.080 1.00 13.51 22 ASP A O 19
ATOM 14900 N N . ALA A 1 23 ? 11.715 -10.877 -4.114 1.00 43.44 23 ALA A N 19
ATOM 14901 C CA . ALA A 1 23 ? 12.766 -11.369 -3.232 1.00 11.41 23 ALA A CA 19
ATOM 14902 C C . ALA A 1 23 ? 12.560 -10.874 -1.804 1.00 43.43 23 ALA A C 19
ATOM 14903 O O . ALA A 1 23 ? 12.766 -11.616 -0.844 1.00 14.54 23 ALA A O 19
ATOM 14910 N N . VAL A 1 24 ? 12.154 -9.615 -1.672 1.00 41.21 24 VAL A N 19
ATOM 14911 C CA . VAL A 1 24 ? 11.920 -9.021 -0.361 1.00 44.33 24 VAL A CA 19
ATOM 14912 C C . VAL A 1 24 ? 10.768 -9.713 0.358 1.00 0.41 24 VAL A C 19
ATOM 14913 O O . VAL A 1 24 ? 10.712 -9.731 1.587 1.00 21.43 24 VAL A O 19
ATOM 14926 N N . ALA A 1 25 ? 9.850 -10.281 -0.417 1.00 10.02 25 ALA A N 19
ATOM 14927 C CA . ALA A 1 25 ? 8.700 -10.977 0.146 1.00 14.33 25 ALA A CA 19
ATOM 14928 C C . ALA A 1 25 ? 9.109 -12.318 0.745 1.00 35.15 25 ALA A C 19
ATOM 14929 O O . ALA A 1 25 ? 8.303 -12.995 1.384 1.00 11.12 25 ALA A O 19
ATOM 14936 N N . SER A 1 26 ? 10.365 -12.697 0.534 1.00 1.24 26 SER A N 19
ATOM 14937 C CA . SER A 1 26 ? 10.880 -13.960 1.050 1.00 35.01 26 SER A CA 19
ATOM 14938 C C . SER A 1 26 ? 11.915 -13.719 2.145 1.00 54.33 26 SER A C 19
ATOM 14939 O O . SER A 1 26 ? 12.165 -14.587 2.980 1.00 43.42 26 SER A O 19
ATOM 14947 N N . GLY A 1 27 ? 12.513 -12.531 2.133 1.00 23.52 27 GLY A N 19
ATOM 14948 C CA . GLY A 1 27 ? 13.515 -12.196 3.129 1.00 55.13 27 GLY A CA 19
ATOM 14949 C C . GLY A 1 27 ? 13.279 -10.835 3.752 1.00 15.43 27 GLY A C 19
ATOM 14950 O O . GLY A 1 27 ? 13.256 -10.700 4.975 1.00 30.33 27 GLY A O 19
ATOM 14954 N N . ALA A 1 28 ? 13.104 -9.822 2.910 1.00 52.22 28 ALA A N 19
ATOM 14955 C CA . ALA A 1 28 ? 12.868 -8.464 3.386 1.00 62.34 28 ALA A CA 19
ATOM 14956 C C . ALA A 1 28 ? 14.021 -7.981 4.259 1.00 33.14 28 ALA A C 19
ATOM 14957 O O . ALA A 1 28 ? 13.805 -7.413 5.330 1.00 51.44 28 ALA A O 19
ATOM 14964 N N . SER A 1 29 ? 15.245 -8.212 3.796 1.00 2.54 29 SER A N 19
ATOM 14965 C CA . SER A 1 29 ? 16.432 -7.803 4.538 1.00 23.44 29 SER A CA 19
ATOM 14966 C C . SER A 1 29 ? 17.194 -6.715 3.789 1.00 42.14 29 SER A C 19
ATOM 14967 O O . SER A 1 29 ? 18.399 -6.541 3.977 1.00 31.24 29 SER A O 19
ATOM 14975 N N . LEU A 1 30 ? 16.483 -5.984 2.937 1.00 43.01 30 LEU A N 19
ATOM 14976 C CA . LEU A 1 30 ? 17.091 -4.911 2.157 1.00 31.12 30 LEU A CA 19
ATOM 14977 C C . LEU A 1 30 ? 17.612 -3.804 3.068 1.00 51.13 30 LEU A C 19
ATOM 14978 O O . LEU A 1 30 ? 17.506 -3.890 4.290 1.00 33.23 30 LEU A O 19
ATOM 14994 N N . GLY A 1 31 ? 18.174 -2.762 2.462 1.00 11.13 31 GLY A N 19
ATOM 14995 C CA . GLY A 1 31 ? 18.701 -1.651 3.234 1.00 70.44 31 GLY A CA 19
ATOM 14996 C C . GLY A 1 31 ? 19.737 -0.854 2.467 1.00 4.45 31 GLY A C 19
ATOM 14997 O O . GLY A 1 31 ? 19.989 0.312 2.777 1.00 71.35 31 GLY A O 19
ATOM 15001 N N . THR A 1 32 ? 20.343 -1.482 1.465 1.00 63.03 32 THR A N 19
ATOM 15002 C CA . THR A 1 32 ? 21.360 -0.825 0.654 1.00 45.40 32 THR A CA 19
ATOM 15003 C C . THR A 1 32 ? 20.903 -0.682 -0.793 1.00 54.20 32 THR A C 19
ATOM 15004 O O . THR A 1 32 ? 21.293 0.256 -1.488 1.00 22.22 32 THR A O 19
ATOM 15015 N N . ALA A 1 33 ? 20.072 -1.617 -1.241 1.00 33.31 33 ALA A N 19
ATOM 15016 C CA . ALA A 1 33 ? 19.558 -1.594 -2.605 1.00 4.50 33 ALA A CA 19
ATOM 15017 C C . ALA A 1 33 ? 18.206 -0.893 -2.670 1.00 53.24 33 ALA A C 19
ATOM 15018 O O . ALA A 1 33 ? 17.813 -0.375 -3.716 1.00 44.13 33 ALA A O 19
ATOM 15025 N N . PHE A 1 34 ? 17.496 -0.881 -1.547 1.00 52.30 34 PHE A N 19
ATOM 15026 C CA . PHE A 1 34 ? 16.185 -0.245 -1.478 1.00 4.25 34 PHE A CA 19
ATOM 15027 C C . PHE A 1 34 ? 16.313 1.274 -1.558 1.00 32.40 34 PHE A C 19
ATOM 15028 O O . PHE A 1 34 ? 15.423 1.956 -2.066 1.00 21.25 34 PHE A O 19
ATOM 15045 N N . ALA A 1 35 ? 17.426 1.796 -1.053 1.00 33.43 35 ALA A N 19
ATOM 15046 C CA . ALA A 1 35 ? 17.671 3.232 -1.068 1.00 41.33 35 ALA A CA 1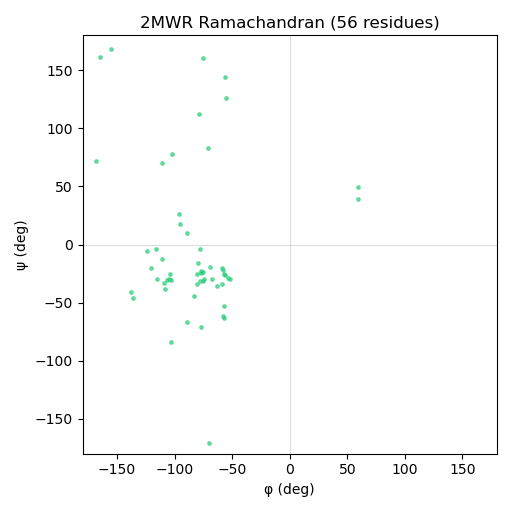9
ATOM 15047 C C . ALA A 1 35 ? 18.123 3.697 -2.449 1.00 15.34 35 ALA A C 19
ATOM 15048 O O . ALA A 1 35 ? 17.960 4.864 -2.805 1.00 22.03 35 ALA A O 19
ATOM 15055 N N . ALA A 1 36 ? 18.690 2.777 -3.221 1.00 45.24 36 ALA A N 19
ATOM 15056 C CA . ALA A 1 36 ? 19.164 3.093 -4.563 1.00 41.12 36 ALA A CA 19
ATOM 15057 C C . ALA A 1 36 ? 18.012 3.112 -5.562 1.00 30.41 36 ALA A C 19
ATOM 15058 O O . ALA A 1 36 ? 18.147 3.631 -6.670 1.00 63.02 36 ALA A O 19
ATOM 15065 N N . ILE A 1 37 ? 16.880 2.542 -5.163 1.00 21.51 37 ILE A N 19
ATOM 15066 C CA . ILE A 1 37 ? 15.705 2.493 -6.024 1.00 13.44 37 ILE A CA 19
ATOM 15067 C C . ILE A 1 37 ? 14.669 3.529 -5.598 1.00 62.24 37 ILE A C 19
ATOM 15068 O O . ILE A 1 37 ? 13.889 4.016 -6.418 1.00 4.20 37 ILE A O 19
ATOM 15084 N N . LEU A 1 38 ? 14.668 3.862 -4.313 1.00 13.35 38 LEU A N 19
ATOM 15085 C CA . LEU A 1 38 ? 13.729 4.842 -3.777 1.00 40.43 38 LEU A CA 19
ATOM 15086 C C . LEU A 1 38 ? 14.348 6.236 -3.760 1.00 51.43 38 LEU A C 19
ATOM 15087 O O . LEU A 1 38 ? 13.836 7.146 -3.109 1.00 51.14 38 LEU A O 19
ATOM 15103 N N . GLY A 1 39 ? 15.453 6.397 -4.483 1.00 34.12 39 GLY A N 19
ATOM 15104 C CA . GLY A 1 39 ? 16.122 7.683 -4.539 1.00 0.34 39 GLY A CA 19
ATOM 15105 C C . GLY A 1 39 ? 15.954 8.366 -5.881 1.00 40.53 39 GLY A C 19
ATOM 15106 O O . GLY A 1 39 ? 16.238 9.556 -6.021 1.00 11.34 39 GLY A O 19
ATOM 15110 N N . VAL A 1 40 ? 15.493 7.612 -6.874 1.00 14.22 40 VAL A N 19
ATOM 15111 C CA . VAL A 1 40 ? 15.288 8.152 -8.213 1.00 31.23 40 VAL A CA 19
ATOM 15112 C C . VAL A 1 40 ? 14.044 9.032 -8.266 1.00 61.23 40 VAL A C 19
ATOM 15113 O O . VAL A 1 40 ? 13.985 9.998 -9.027 1.00 41.15 40 VAL A O 19
ATOM 15126 N N . THR A 1 41 ? 13.050 8.692 -7.452 1.00 74.30 41 THR A N 19
ATOM 15127 C CA . THR A 1 41 ? 11.806 9.450 -7.406 1.00 72.15 41 THR A CA 19
ATOM 15128 C C . THR A 1 41 ? 11.327 9.634 -5.971 1.00 54.42 41 THR A C 19
ATOM 15129 O O . THR A 1 41 ? 10.861 10.711 -5.595 1.00 21.13 41 THR A O 19
ATOM 15140 N N . LEU A 1 42 ? 11.444 8.579 -5.173 1.00 74.12 42 LEU A N 19
ATOM 15141 C CA . LEU A 1 42 ? 11.023 8.625 -3.777 1.00 74.22 42 LEU A CA 19
ATOM 15142 C C . LEU A 1 42 ? 12.008 9.432 -2.938 1.00 31.44 42 LEU A C 19
ATOM 15143 O O . LEU A 1 42 ? 13.159 9.644 -3.320 1.00 53.20 42 LEU A O 19
ATOM 15159 N N . PRO A 1 43 ? 11.548 9.891 -1.764 1.00 63.21 43 PRO A N 19
ATOM 15160 C CA . PRO A 1 43 ? 12.374 10.679 -0.844 1.00 60.04 43 PRO A CA 19
ATOM 15161 C C . PRO A 1 43 ? 13.477 9.848 -0.199 1.00 24.23 43 PRO A C 19
ATOM 15162 O O . PRO A 1 43 ? 13.711 8.703 -0.584 1.00 32.42 43 PRO A O 19
ATOM 15173 N N . ALA A 1 44 ? 14.153 10.432 0.786 1.00 71.05 44 ALA A N 19
ATOM 15174 C CA . ALA A 1 44 ? 15.230 9.744 1.486 1.00 21.12 44 ALA A CA 19
ATOM 15175 C C . ALA A 1 44 ? 14.765 9.241 2.849 1.00 63.24 44 ALA A C 19
ATOM 15176 O O . ALA A 1 44 ? 15.271 8.240 3.357 1.00 70.15 44 ALA A O 19
ATOM 15183 N N . TRP A 1 45 ? 13.801 9.941 3.435 1.00 43.10 45 TRP A N 19
ATOM 15184 C CA . TRP A 1 45 ? 13.269 9.565 4.740 1.00 62.01 45 TRP A CA 19
ATOM 15185 C C . TRP A 1 45 ? 12.488 8.258 4.653 1.00 3.33 45 TRP A C 19
ATOM 15186 O O . TRP A 1 45 ? 12.465 7.475 5.602 1.00 62.42 45 TRP A O 19
ATOM 15207 N N . ALA A 1 46 ? 11.850 8.030 3.510 1.00 20.12 46 ALA A N 19
ATOM 15208 C CA . ALA A 1 46 ? 11.070 6.817 3.300 1.00 61.40 46 ALA A CA 19
ATOM 15209 C C . ALA A 1 46 ? 11.910 5.571 3.563 1.00 42.52 46 ALA A C 19
ATOM 15210 O O . ALA A 1 46 ? 11.382 4.517 3.920 1.00 50.53 46 ALA A O 19
ATOM 15217 N N . LEU A 1 47 ? 13.220 5.699 3.384 1.00 63.03 47 LEU A N 19
ATOM 15218 C CA . LEU A 1 47 ? 14.134 4.583 3.601 1.00 24.00 47 LEU A CA 19
ATOM 15219 C C . LEU A 1 47 ? 14.226 4.235 5.083 1.00 30.23 47 LEU A C 19
ATOM 15220 O O . LEU A 1 47 ? 14.360 3.068 5.450 1.00 74.33 47 LEU A O 19
ATOM 15236 N N . ALA A 1 48 ? 14.151 5.255 5.931 1.00 1.42 48 ALA A N 19
ATOM 15237 C CA . ALA A 1 48 ? 14.221 5.057 7.374 1.00 62.14 48 ALA A CA 19
ATOM 15238 C C . ALA A 1 48 ? 12.926 4.456 7.909 1.00 60.44 48 ALA A C 19
ATOM 15239 O O . ALA A 1 48 ? 12.922 3.782 8.938 1.00 24.14 48 ALA A O 19
ATOM 15246 N N . ALA A 1 49 ? 11.828 4.704 7.203 1.00 52.23 49 ALA A N 19
ATOM 15247 C CA . ALA A 1 49 ? 10.527 4.186 7.606 1.00 14.04 49 ALA A CA 19
ATOM 15248 C C . ALA A 1 49 ? 10.288 2.794 7.032 1.00 72.13 49 ALA A C 19
ATOM 15249 O O . ALA A 1 49 ? 9.546 1.995 7.603 1.00 53.43 49 ALA A O 19
ATOM 15256 N N . ALA A 1 50 ? 10.921 2.510 5.898 1.00 11.12 50 ALA A N 19
ATOM 15257 C CA . ALA A 1 50 ? 10.778 1.214 5.247 1.00 31.23 50 ALA A CA 19
ATOM 15258 C C . ALA A 1 50 ? 11.143 0.079 6.198 1.00 31.20 50 ALA A C 19
ATOM 15259 O O . ALA A 1 50 ? 10.632 -1.034 6.077 1.00 13.34 50 ALA A O 19
ATOM 15266 N N . GLY A 1 51 ? 12.032 0.368 7.144 1.00 74.30 51 GLY A N 19
ATOM 15267 C CA . GLY A 1 51 ? 12.450 -0.640 8.101 1.00 3.40 51 GLY A CA 19
ATOM 15268 C C . GLY A 1 51 ? 11.285 -1.227 8.872 1.00 12.31 51 GLY A C 19
ATOM 15269 O O . GLY A 1 51 ? 11.181 -2.444 9.021 1.00 13.33 51 GLY A O 19
ATOM 15273 N N . ALA A 1 52 ? 10.406 -0.360 9.365 1.00 45.51 52 ALA A N 19
ATOM 15274 C CA . ALA A 1 52 ? 9.243 -0.799 10.125 1.00 72.14 52 ALA A CA 19
ATOM 15275 C C . ALA A 1 52 ? 7.965 -0.159 9.592 1.00 64.15 52 ALA A C 19
ATOM 15276 O O . ALA A 1 52 ? 7.546 0.900 10.062 1.00 63.55 52 ALA A O 19
ATOM 15283 N N . LEU A 1 53 ? 7.351 -0.807 8.608 1.00 52.31 53 LEU A N 19
ATOM 15284 C CA . LEU A 1 53 ? 6.120 -0.300 8.010 1.00 64.12 53 LEU A CA 19
ATOM 15285 C C . LEU A 1 53 ? 5.035 -1.371 8.008 1.00 73.42 53 LEU A C 19
ATOM 15286 O O . LEU A 1 53 ? 5.327 -2.566 7.977 1.00 61.05 53 LEU A O 19
ATOM 15302 N N . GLY A 1 54 ? 3.779 -0.935 8.039 1.00 2.32 54 GLY A N 19
ATOM 15303 C CA . GLY A 1 54 ? 2.669 -1.869 8.038 1.00 14.22 54 GLY A CA 19
ATOM 15304 C C . GLY A 1 54 ? 1.884 -1.836 6.742 1.00 42.44 54 GLY A C 19
ATOM 15305 O O . GLY A 1 54 ? 0.681 -1.578 6.743 1.00 50.33 54 GLY A O 19
ATOM 15309 N N . ALA A 1 55 ? 2.567 -2.096 5.632 1.00 45.23 55 ALA A N 19
ATOM 15310 C CA . ALA A 1 55 ? 1.927 -2.095 4.322 1.00 11.14 55 ALA A CA 19
ATOM 15311 C C . ALA A 1 55 ? 0.811 -3.132 4.257 1.00 51.15 55 ALA A C 19
ATOM 15312 O O . ALA A 1 55 ? -0.201 -2.929 3.584 1.00 21.42 55 ALA A O 19
ATOM 15319 N N . THR A 1 56 ? 1.001 -4.245 4.958 1.00 2.04 56 THR A N 19
ATOM 15320 C CA . THR A 1 56 ? 0.012 -5.315 4.978 1.00 53.20 56 THR A CA 19
ATOM 15321 C C . THR A 1 56 ? -0.652 -5.475 3.615 1.00 12.31 56 THR A C 19
ATOM 15322 O O . THR A 1 56 ? -1.871 -5.617 3.521 1.00 41.12 56 THR A O 19
ATOM 15333 N N . ALA A 1 57 ? 0.157 -5.451 2.561 1.00 23.23 57 ALA A N 19
ATOM 15334 C CA . ALA A 1 57 ? -0.352 -5.596 1.203 1.00 31.54 57 ALA A CA 19
ATOM 15335 C C . ALA A 1 57 ? -1.255 -4.427 0.828 1.00 53.32 57 ALA A C 19
ATOM 15336 O O . ALA A 1 57 ? -2.420 -4.617 0.478 1.00 2.32 57 ALA A O 19
ATOM 15343 N N . ALA A 1 58 ? -0.711 -3.217 0.903 1.00 3.31 58 ALA A N 19
ATOM 15344 C CA . ALA A 1 58 ? -1.467 -2.016 0.570 1.00 74.44 58 ALA A CA 19
ATOM 15345 C C . ALA A 1 58 ? -0.916 -1.352 -0.687 1.00 54.43 58 ALA A C 19
ATOM 15346 O O . ALA A 1 58 ? -1.646 -1.129 -1.654 1.00 73.23 58 ALA A O 19
ATOM 15353 N N . ILE A 1 1 ? 0.680 -1.972 -0.035 1.00 34.30 1 ILE A N 20
ATOM 15354 C CA . ILE A 1 1 ? 1.564 -1.601 -1.133 1.00 31.43 1 ILE A CA 20
ATOM 15355 C C . ILE A 1 1 ? 1.261 -2.419 -2.383 1.00 74.44 1 ILE A C 20
ATOM 15356 O O . ILE A 1 1 ? 1.386 -1.928 -3.505 1.00 42.51 1 ILE A O 20
ATOM 15372 N N . TYR A 1 2 ? 0.859 -3.670 -2.183 1.00 1.42 2 TYR A N 20
ATOM 15373 C CA . TYR A 1 2 ? 0.538 -4.557 -3.294 1.00 51.23 2 TYR A CA 20
ATOM 15374 C C . TYR A 1 2 ? -0.845 -4.244 -3.859 1.00 25.31 2 TYR A C 20
ATOM 15375 O O . TYR A 1 2 ? -1.274 -4.843 -4.845 1.00 34.33 2 TYR A O 20
ATOM 15393 N N . TRP A 1 3 ? -1.535 -3.302 -3.227 1.00 21.21 3 TRP A N 20
ATOM 15394 C CA . TRP A 1 3 ? -2.869 -2.908 -3.666 1.00 20.43 3 TRP A CA 20
ATOM 15395 C C . TRP A 1 3 ? -2.843 -1.530 -4.317 1.00 70.35 3 TRP A C 20
ATOM 15396 O O . TRP A 1 3 ? -3.607 -1.257 -5.243 1.00 75.44 3 TRP A O 20
ATOM 15417 N N . ILE A 1 4 ? -1.960 -0.666 -3.829 1.00 61.10 4 ILE A N 20
ATOM 15418 C CA . ILE A 1 4 ? -1.835 0.683 -4.366 1.00 43.20 4 ILE A CA 20
ATOM 15419 C C . ILE A 1 4 ? -1.156 0.671 -5.731 1.00 61.45 4 ILE A C 20
ATOM 15420 O O . ILE A 1 4 ? -1.526 1.430 -6.627 1.00 24.42 4 ILE A O 20
ATOM 15436 N N . ALA A 1 5 ? -0.162 -0.198 -5.884 1.00 22.10 5 ALA A N 20
ATOM 15437 C CA . ALA A 1 5 ? 0.566 -0.313 -7.141 1.00 43.25 5 ALA A CA 20
ATOM 15438 C C . ALA A 1 5 ? -0.368 -0.697 -8.284 1.00 20.02 5 ALA A C 20
ATOM 15439 O O . ALA A 1 5 ? -0.046 -0.498 -9.455 1.00 51.13 5 ALA A O 20
ATOM 15446 N N . ASP A 1 6 ? -1.525 -1.249 -7.935 1.00 41.12 6 ASP A N 20
ATOM 15447 C CA . ASP A 1 6 ? -2.507 -1.661 -8.932 1.00 5.01 6 ASP A CA 20
ATOM 15448 C C . ASP A 1 6 ? -3.450 -0.512 -9.273 1.00 13.14 6 ASP A C 20
ATOM 15449 O O . ASP A 1 6 ? -3.399 0.040 -10.371 1.00 42.42 6 ASP A O 20
ATOM 15458 N N . GLN A 1 7 ? -4.311 -0.159 -8.324 1.00 12.24 7 GLN A N 20
ATOM 15459 C CA . GLN A 1 7 ? -5.268 0.923 -8.525 1.00 4.32 7 GLN A CA 20
ATOM 15460 C C . GLN A 1 7 ? -4.560 2.201 -8.962 1.00 44.41 7 GLN A C 20
ATOM 15461 O O . GLN A 1 7 ? -4.783 2.701 -10.065 1.00 62.31 7 GLN A O 20
ATOM 15475 N N . PHE A 1 8 ? -3.705 2.727 -8.090 1.00 73.41 8 PHE A N 20
ATOM 15476 C CA . PHE A 1 8 ? -2.965 3.948 -8.386 1.00 31.23 8 PHE A CA 20
ATOM 15477 C C . PHE A 1 8 ? -1.777 3.656 -9.297 1.00 43.33 8 PHE A C 20
ATOM 15478 O O . PHE A 1 8 ? -1.776 4.023 -10.472 1.00 35.03 8 PHE A O 20
ATOM 15495 N N . GLY A 1 9 ? -0.764 2.994 -8.746 1.00 60.12 9 GLY A N 20
ATOM 15496 C CA . GLY A 1 9 ? 0.417 2.665 -9.523 1.00 21.35 9 GLY A CA 20
ATOM 15497 C C . GLY A 1 9 ? 1.327 3.859 -9.728 1.00 43.21 9 GLY A C 20
ATOM 15498 O O . GLY A 1 9 ? 2.053 3.931 -10.721 1.00 13.55 9 GLY A O 20
ATOM 15502 N N . ILE A 1 10 ? 1.289 4.799 -8.790 1.00 34.14 10 ILE A N 20
ATOM 15503 C CA . ILE A 1 10 ? 2.116 5.996 -8.873 1.00 61.03 10 ILE A CA 20
ATOM 15504 C C . ILE A 1 10 ? 3.571 5.683 -8.539 1.00 53.23 10 ILE A C 20
ATOM 15505 O O . ILE A 1 10 ? 3.869 5.115 -7.489 1.00 24.43 10 ILE A O 20
ATOM 15521 N N . HIS A 1 11 ? 4.473 6.060 -9.440 1.00 1.02 11 HIS A N 20
ATOM 15522 C CA . HIS A 1 11 ? 5.898 5.822 -9.240 1.00 22.02 11 HIS A CA 20
ATOM 15523 C C . HIS A 1 11 ? 6.166 4.351 -8.935 1.00 12.23 11 HIS A C 20
ATOM 15524 O O . HIS A 1 11 ? 6.896 4.023 -7.998 1.00 51.53 11 HIS A O 20
ATOM 15538 N N . LEU A 1 12 ? 5.570 3.469 -9.730 1.00 1.33 12 LEU A N 20
ATOM 15539 C CA . LEU A 1 12 ? 5.743 2.033 -9.544 1.00 65.24 12 LEU A CA 20
ATOM 15540 C C . LEU A 1 12 ? 7.049 1.556 -10.173 1.00 51.22 12 LEU A C 20
ATOM 15541 O O . LEU A 1 12 ? 8.021 1.276 -9.472 1.00 51.24 12 LEU A O 20
ATOM 15557 N N . ALA A 1 13 ? 7.064 1.469 -11.499 1.00 74.42 13 ALA A N 20
ATOM 15558 C CA . ALA A 1 13 ? 8.251 1.030 -12.223 1.00 13.43 13 ALA A CA 20
ATOM 15559 C C . ALA A 1 13 ? 8.671 -0.371 -11.791 1.00 53.40 13 ALA A C 20
ATOM 15560 O O . ALA A 1 13 ? 9.729 -0.556 -11.190 1.00 3.55 13 ALA A O 20
ATOM 15567 N N . THR A 1 14 ? 7.834 -1.356 -12.101 1.00 60.20 14 THR A N 20
ATOM 15568 C CA . THR A 1 14 ? 8.118 -2.740 -11.744 1.00 33.35 14 THR A CA 20
ATOM 15569 C C . THR A 1 14 ? 9.158 -3.347 -12.678 1.00 21.33 14 THR A C 20
ATOM 15570 O O . THR A 1 14 ? 9.592 -4.483 -12.486 1.00 13.50 14 THR A O 20
ATOM 15581 N N . GLY A 1 15 ? 9.556 -2.583 -13.690 1.00 52.42 15 GLY A N 20
ATOM 15582 C CA . GLY A 1 15 ? 10.543 -3.063 -14.639 1.00 43.41 15 GLY A CA 20
ATOM 15583 C C . GLY A 1 15 ? 11.847 -3.454 -13.971 1.00 75.43 15 GLY A C 20
ATOM 15584 O O . GLY A 1 15 ? 12.574 -4.315 -14.468 1.00 41.12 15 GLY A O 20
ATOM 15588 N N . THR A 1 16 ? 12.145 -2.821 -12.841 1.00 52.54 16 THR A N 20
ATOM 15589 C CA . THR A 1 16 ? 13.370 -3.105 -12.106 1.00 24.21 16 THR A CA 20
ATOM 15590 C C . THR A 1 16 ? 13.063 -3.663 -10.721 1.00 25.30 16 THR A C 20
ATOM 15591 O O . THR A 1 16 ? 13.909 -4.305 -10.099 1.00 20.41 16 THR A O 20
ATOM 15602 N N . ALA A 1 17 ? 11.848 -3.415 -10.244 1.00 2.41 17 ALA A N 20
ATOM 15603 C CA . ALA A 1 17 ? 11.429 -3.895 -8.933 1.00 62.11 17 ALA A CA 20
ATOM 15604 C C . ALA A 1 17 ? 10.870 -5.311 -9.020 1.00 72.04 17 ALA A C 20
ATOM 15605 O O . ALA A 1 17 ? 10.740 -6.001 -8.009 1.00 10.30 17 ALA A O 20
ATOM 15612 N N . ARG A 1 18 ? 10.540 -5.738 -10.235 1.00 15.11 18 ARG A N 20
ATOM 15613 C CA . ARG A 1 18 ? 9.992 -7.071 -10.453 1.00 61.44 18 ARG A CA 20
ATOM 15614 C C . ARG A 1 18 ? 10.914 -8.139 -9.873 1.00 21.55 18 ARG A C 20
ATOM 15615 O O . ARG A 1 18 ? 10.458 -9.191 -9.422 1.00 43.14 18 ARG A O 20
ATOM 15636 N N . LYS A 1 19 ? 12.214 -7.863 -9.886 1.00 54.12 19 LYS A N 20
ATOM 15637 C CA . LYS A 1 19 ? 13.201 -8.798 -9.361 1.00 20.33 19 LYS A CA 20
ATOM 15638 C C . LYS A 1 19 ? 13.262 -8.727 -7.838 1.00 42.43 19 LYS A C 20
ATOM 15639 O O . LYS A 1 19 ? 13.398 -9.748 -7.163 1.00 63.04 19 LYS A O 20
ATOM 15658 N N . LEU A 1 20 ? 13.159 -7.515 -7.303 1.00 65.11 20 LEU A N 20
ATOM 15659 C CA . LEU A 1 20 ? 13.201 -7.310 -5.859 1.00 65.34 20 LEU A CA 20
ATOM 15660 C C . LEU A 1 20 ? 11.961 -7.893 -5.190 1.00 73.14 20 LEU A C 20
ATOM 15661 O O . LEU A 1 20 ? 12.049 -8.524 -4.136 1.00 10.52 20 LEU A O 20
ATOM 15677 N N . LEU A 1 21 ? 10.806 -7.680 -5.811 1.00 35.42 21 LEU A N 20
ATOM 15678 C CA . LEU A 1 21 ? 9.546 -8.187 -5.277 1.00 12.31 21 LEU A CA 20
ATOM 15679 C C . LEU A 1 21 ? 9.581 -9.706 -5.146 1.00 41.04 21 LEU A C 20
ATOM 15680 O O . LEU A 1 21 ? 8.792 -10.294 -4.406 1.00 43.12 21 LEU A O 20
ATOM 15696 N N . ASP A 1 22 ? 10.502 -10.335 -5.868 1.00 72.32 22 ASP A N 20
ATOM 15697 C CA . ASP A 1 22 ? 10.643 -11.786 -5.831 1.00 34.32 22 ASP A CA 20
ATOM 15698 C C . ASP A 1 22 ? 11.603 -12.211 -4.724 1.00 42.43 22 ASP A C 20
ATOM 15699 O O . ASP A 1 22 ? 11.988 -13.376 -4.636 1.00 62.14 22 ASP A O 20
ATOM 15708 N N . ALA A 1 23 ? 11.987 -11.256 -3.883 1.00 21.42 23 ALA A N 20
ATOM 15709 C CA . ALA A 1 23 ? 12.902 -11.531 -2.782 1.00 32.43 23 ALA A CA 20
ATOM 15710 C C . ALA A 1 23 ? 12.436 -10.852 -1.498 1.00 61.24 23 ALA A C 20
ATOM 15711 O O . ALA A 1 23 ? 12.411 -11.467 -0.432 1.00 60.43 23 ALA A O 20
ATOM 15718 N N . VAL A 1 24 ? 12.068 -9.579 -1.608 1.00 23.54 24 VAL A N 20
ATOM 15719 C CA . VAL A 1 24 ? 11.603 -8.817 -0.456 1.00 11.54 24 VAL A CA 20
ATOM 15720 C C . VAL A 1 24 ? 10.362 -9.453 0.160 1.00 23.45 24 VAL A C 20
ATOM 15721 O O . VAL A 1 24 ? 10.161 -9.398 1.373 1.00 12.42 24 VAL A O 20
ATOM 15734 N N . ALA A 1 25 ? 9.534 -10.059 -0.684 1.00 34.13 25 ALA A N 20
ATOM 15735 C CA . ALA A 1 25 ? 8.313 -10.709 -0.222 1.00 65.30 25 ALA A CA 20
ATOM 15736 C C . ALA A 1 25 ? 8.624 -11.793 0.805 1.00 13.22 25 ALA A C 20
ATOM 15737 O O . ALA A 1 25 ? 7.763 -12.174 1.599 1.00 42.14 25 ALA A O 20
ATOM 15744 N N . SER A 1 26 ? 9.858 -12.286 0.784 1.00 11.43 26 SER A N 20
ATOM 15745 C CA . SER A 1 26 ? 10.280 -13.329 1.711 1.00 22.13 26 SER A CA 20
ATOM 15746 C C . SER A 1 26 ? 11.246 -12.772 2.753 1.00 70.22 26 SER A C 20
ATOM 15747 O O . SER A 1 26 ? 11.840 -13.520 3.528 1.00 71.40 26 SER A O 20
ATOM 15755 N N . GLY A 1 27 ? 11.398 -11.451 2.764 1.00 74.22 27 GLY A N 20
ATOM 15756 C CA . GLY A 1 27 ? 12.292 -10.815 3.713 1.00 21.12 27 GLY A CA 20
ATOM 15757 C C . GLY A 1 27 ? 13.232 -9.827 3.052 1.00 52.53 27 GLY A C 20
ATOM 15758 O O . GLY A 1 27 ? 14.339 -10.185 2.651 1.00 74.02 27 GLY A O 20
ATOM 15762 N N . ALA A 1 28 ? 12.789 -8.579 2.936 1.00 45.33 28 ALA A N 20
ATOM 15763 C CA . ALA A 1 28 ? 13.599 -7.536 2.318 1.00 0.54 28 ALA A CA 20
ATOM 15764 C C . ALA A 1 28 ? 14.868 -7.277 3.123 1.00 0.14 28 ALA A C 20
ATOM 15765 O O . ALA A 1 28 ? 15.950 -7.738 2.760 1.00 32.41 28 ALA A O 20
ATOM 15772 N N . SER A 1 29 ? 14.728 -6.536 4.218 1.00 43.21 29 SER A N 20
ATOM 15773 C CA . SER A 1 29 ? 15.865 -6.212 5.072 1.00 31.01 29 SER A CA 20
ATOM 15774 C C . SER A 1 29 ? 16.959 -5.507 4.276 1.00 23.51 29 SER A C 20
ATOM 15775 O O . SER A 1 29 ? 18.127 -5.509 4.668 1.00 1.30 29 SER A O 20
ATOM 15783 N N . LEU A 1 30 ? 16.573 -4.906 3.156 1.00 24.31 30 LEU A N 20
ATOM 15784 C CA . LEU A 1 30 ? 17.521 -4.197 2.303 1.00 13.11 30 LEU A CA 20
ATOM 15785 C C . LEU A 1 30 ? 17.942 -2.876 2.938 1.00 13.42 30 LEU A C 20
ATOM 15786 O O . LEU A 1 30 ? 17.573 -2.575 4.073 1.00 64.31 30 LEU A O 20
ATOM 15802 N N . GLY A 1 31 ? 18.715 -2.088 2.197 1.00 71.05 31 GLY A N 20
ATOM 15803 C CA . GLY A 1 31 ? 19.171 -0.807 2.703 1.00 45.00 31 GLY A CA 20
ATOM 15804 C C . GLY A 1 31 ? 19.887 0.012 1.647 1.00 4.03 31 GLY A C 20
ATOM 15805 O O . GLY A 1 31 ? 19.801 1.240 1.638 1.00 11.55 31 GLY A O 20
ATOM 15809 N N . THR A 1 32 ? 20.599 -0.669 0.754 1.00 0.31 32 THR A N 20
ATOM 15810 C CA . THR A 1 32 ? 21.335 0.003 -0.309 1.00 4.30 32 THR A CA 20
ATOM 15811 C C . THR A 1 32 ? 20.650 -0.187 -1.657 1.00 42.44 32 THR A C 20
ATOM 15812 O O . THR A 1 32 ? 20.775 0.650 -2.551 1.00 12.31 32 THR A O 20
ATOM 15823 N N . ALA A 1 33 ? 19.926 -1.292 -1.797 1.00 52.03 33 ALA A N 20
ATOM 15824 C CA . ALA A 1 33 ? 19.218 -1.590 -3.036 1.00 43.04 33 ALA A CA 20
ATOM 15825 C C . ALA A 1 33 ? 17.834 -0.950 -3.046 1.00 22.01 33 ALA A C 20
ATOM 15826 O O . ALA A 1 33 ? 17.346 -0.519 -4.091 1.00 12.15 33 ALA A O 20
ATOM 15833 N N . PHE A 1 34 ? 17.206 -0.892 -1.876 1.00 43.01 34 PHE A N 20
ATOM 15834 C CA . PHE A 1 34 ? 15.877 -0.306 -1.750 1.00 51.03 34 PHE A CA 20
ATOM 15835 C C . PHE A 1 34 ? 15.910 1.188 -2.059 1.00 13.12 34 PHE A C 20
ATOM 15836 O O . PHE A 1 34 ? 14.985 1.728 -2.665 1.00 14.03 34 PHE A O 20
ATOM 15853 N N . ALA A 1 35 ? 16.982 1.850 -1.637 1.00 20.14 35 ALA A N 20
ATOM 15854 C CA . ALA A 1 35 ? 17.137 3.281 -1.868 1.00 60.44 35 ALA A CA 20
ATOM 15855 C C . ALA A 1 35 ? 17.524 3.563 -3.316 1.00 4.41 35 ALA A C 20
ATOM 15856 O O . ALA A 1 35 ? 17.273 4.651 -3.835 1.00 32.45 35 ALA A O 20
ATOM 15863 N N . ALA A 1 36 ? 18.138 2.578 -3.963 1.00 5.04 36 ALA A N 20
ATOM 15864 C CA . ALA A 1 36 ? 18.559 2.721 -5.351 1.00 4.12 36 ALA A CA 20
ATOM 15865 C C . ALA A 1 36 ? 17.377 2.568 -6.301 1.00 60.45 36 ALA A C 20
ATOM 15866 O O . ALA A 1 36 ? 17.453 2.954 -7.468 1.00 72.43 36 ALA A O 20
ATOM 15873 N N . ILE A 1 37 ? 16.287 2.002 -5.795 1.00 74.45 37 ILE A N 20
ATOM 15874 C CA . ILE A 1 37 ? 15.089 1.798 -6.600 1.00 74.24 37 ILE A CA 20
ATOM 15875 C C . ILE A 1 37 ? 14.008 2.813 -6.244 1.00 51.14 37 ILE A C 20
ATOM 15876 O O . ILE A 1 37 ? 13.106 3.080 -7.039 1.00 54.42 37 ILE A O 20
ATOM 15892 N N . LEU A 1 38 ? 14.106 3.377 -5.046 1.00 1.51 38 LEU A N 20
ATOM 15893 C CA . LEU A 1 38 ? 13.138 4.366 -4.584 1.00 52.11 38 LEU A CA 20
ATOM 15894 C C . LEU A 1 38 ? 13.746 5.765 -4.582 1.00 24.32 38 LEU A C 20
ATOM 15895 O O . LEU A 1 38 ? 13.222 6.680 -3.949 1.00 53.13 38 LEU A O 20
ATOM 15911 N N . GLY A 1 39 ? 14.857 5.923 -5.296 1.00 72.31 39 GLY A N 20
ATOM 15912 C CA . GLY A 1 39 ? 15.517 7.213 -5.365 1.00 25.04 39 GLY A CA 20
ATOM 15913 C C . GLY A 1 39 ? 15.365 7.871 -6.722 1.00 21.03 39 GLY A C 20
ATOM 15914 O O . GLY A 1 39 ? 15.641 9.061 -6.877 1.00 75.34 39 GLY A O 20
ATOM 15918 N N . VAL A 1 40 ? 14.927 7.095 -7.708 1.00 14.10 40 VAL A N 20
ATOM 15919 C CA . VAL A 1 40 ? 14.739 7.609 -9.059 1.00 53.43 40 VAL A CA 20
ATOM 15920 C C . VAL A 1 40 ? 13.509 8.507 -9.140 1.00 21.03 40 VAL A C 20
ATOM 15921 O O . VAL A 1 40 ? 13.465 9.450 -9.931 1.00 32.13 40 VAL A O 20
ATOM 15934 N N . THR A 1 41 ? 12.510 8.208 -8.315 1.00 1.42 41 THR A N 20
ATOM 15935 C CA . THR A 1 41 ? 11.279 8.987 -8.292 1.00 54.43 41 THR A CA 20
ATOM 15936 C C . THR A 1 41 ? 10.785 9.195 -6.865 1.00 44.20 41 THR A C 20
ATOM 15937 O O . THR A 1 41 ? 10.333 10.283 -6.506 1.00 3.24 41 THR A O 20
ATOM 15948 N N . LEU A 1 42 ? 10.875 8.147 -6.054 1.00 64.45 42 LEU A N 20
ATOM 15949 C CA . LEU A 1 42 ? 10.439 8.214 -4.664 1.00 54.52 42 LEU A CA 20
ATOM 15950 C C . LEU A 1 42 ? 11.432 9.005 -3.819 1.00 42.43 42 LEU A C 20
ATOM 15951 O O . LEU A 1 42 ? 12.593 9.186 -4.188 1.00 53.24 42 LEU A O 20
ATOM 15967 N N . PRO A 1 43 ? 10.969 9.487 -2.656 1.00 53.25 43 PRO A N 20
ATOM 15968 C CA . PRO A 1 43 ? 11.801 10.264 -1.733 1.00 42.14 43 PRO A CA 20
ATOM 15969 C C . PRO A 1 43 ? 12.875 9.413 -1.065 1.00 64.21 43 PRO A C 20
ATOM 15970 O O . PRO A 1 43 ? 13.090 8.261 -1.440 1.00 70.43 43 PRO A O 20
ATOM 15981 N N . ALA A 1 44 ? 13.547 9.988 -0.073 1.00 63.20 44 ALA A N 20
ATOM 15982 C CA . ALA A 1 44 ? 14.597 9.280 0.649 1.00 5.40 44 ALA A CA 20
ATOM 15983 C C . ALA A 1 44 ? 14.112 8.831 2.023 1.00 1.10 44 ALA A C 20
ATOM 15984 O O . ALA A 1 44 ? 14.589 7.834 2.565 1.00 62.25 44 ALA A O 20
ATOM 15991 N N . TRP A 1 45 ? 13.163 9.573 2.581 1.00 34.03 45 TRP A N 20
ATOM 15992 C CA . TRP A 1 45 ? 12.614 9.251 3.894 1.00 75.55 45 TRP A CA 20
ATOM 15993 C C . TRP A 1 45 ? 11.771 7.981 3.834 1.00 23.02 45 TRP A C 20
ATOM 15994 O O . TRP A 1 45 ? 11.645 7.262 4.825 1.00 12.30 45 TRP A O 20
ATOM 16015 N N . ALA A 1 46 ? 11.197 7.711 2.666 1.00 23.23 46 ALA A N 20
ATOM 16016 C CA . ALA A 1 46 ? 10.369 6.526 2.478 1.00 10.31 46 ALA A CA 20
ATOM 16017 C C . ALA A 1 46 ? 11.098 5.268 2.936 1.00 24.11 46 ALA A C 20
ATOM 16018 O O . ALA A 1 46 ? 10.474 4.299 3.370 1.00 72.00 46 ALA A O 20
ATOM 16025 N N . LEU A 1 47 ? 12.423 5.288 2.836 1.00 11.24 47 LEU A N 20
ATOM 16026 C CA . LEU A 1 47 ? 13.238 4.148 3.240 1.00 22.20 47 LEU A CA 20
ATOM 16027 C C . LEU A 1 47 ? 13.077 3.864 4.730 1.00 25.21 47 LEU A C 20
ATOM 16028 O O . LEU A 1 47 ? 13.024 2.708 5.149 1.00 1.15 47 LEU A O 20
ATOM 16044 N N . ALA A 1 48 ? 12.999 4.926 5.525 1.00 52.34 48 ALA A N 20
ATOM 16045 C CA . ALA A 1 48 ? 12.840 4.791 6.967 1.00 13.22 48 ALA A CA 20
ATOM 16046 C C . ALA A 1 48 ? 11.480 4.196 7.316 1.00 12.01 48 ALA A C 20
ATOM 16047 O O . ALA A 1 48 ? 11.311 3.587 8.372 1.00 71.32 48 ALA A O 20
ATOM 16054 N N . ALA A 1 49 ? 10.513 4.377 6.423 1.00 52.43 49 ALA A N 20
ATOM 16055 C CA . ALA A 1 49 ? 9.168 3.857 6.636 1.00 1.01 49 ALA A CA 20
ATOM 16056 C C . ALA A 1 49 ? 9.079 2.387 6.242 1.00 65.41 49 ALA A C 20
ATOM 16057 O O . ALA A 1 49 ? 8.202 1.661 6.709 1.00 24.21 49 ALA A O 20
ATOM 16064 N N . ALA A 1 50 ? 9.993 1.954 5.379 1.00 51.11 50 ALA A N 20
ATOM 16065 C CA . ALA A 1 50 ? 10.018 0.570 4.923 1.00 22.21 50 ALA A CA 20
ATOM 16066 C C . ALA A 1 50 ? 10.663 -0.339 5.964 1.00 33.20 50 ALA A C 20
ATOM 16067 O O . ALA A 1 50 ? 10.415 -1.544 5.989 1.00 12.00 50 ALA A O 20
ATOM 16074 N N . GLY A 1 51 ? 11.492 0.246 6.822 1.00 5.53 51 GLY A N 20
ATOM 16075 C CA . GLY A 1 51 ? 12.160 -0.526 7.853 1.00 24.31 51 GLY A CA 20
ATOM 16076 C C . GLY A 1 51 ? 11.194 -1.360 8.671 1.00 71.25 51 GLY A C 20
ATOM 16077 O O . GLY A 1 51 ? 11.532 -2.456 9.116 1.00 64.21 51 GLY A O 20
ATOM 16081 N N . ALA A 1 52 ? 9.988 -0.839 8.870 1.00 75.43 52 ALA A N 20
ATOM 16082 C CA . ALA A 1 52 ? 8.969 -1.544 9.639 1.00 40.52 52 ALA A CA 20
ATOM 16083 C C . ALA A 1 52 ? 7.616 -0.850 9.522 1.00 31.12 52 ALA A C 20
ATOM 16084 O O . ALA A 1 52 ? 7.496 0.347 9.784 1.00 12.52 52 ALA A O 20
ATOM 16091 N N . LEU A 1 53 ? 6.600 -1.609 9.127 1.00 13.01 53 LEU A N 20
ATOM 16092 C CA . LEU A 1 53 ? 5.254 -1.067 8.975 1.00 51.10 53 LEU A CA 20
ATOM 16093 C C . LEU A 1 53 ? 4.208 -2.174 9.061 1.00 41.11 53 LEU A C 20
ATOM 16094 O O . LEU A 1 53 ? 4.543 -3.349 9.200 1.00 64.40 53 LEU A O 20
ATOM 16110 N N . GLY A 1 54 ? 2.938 -1.789 8.975 1.00 21.40 54 GLY A N 20
ATOM 16111 C CA . GLY A 1 54 ? 1.863 -2.761 9.043 1.00 75.30 54 GLY A CA 20
ATOM 16112 C C . GLY A 1 54 ? 1.180 -2.966 7.705 1.00 45.22 54 GLY A C 20
ATOM 16113 O O . GLY A 1 54 ? 0.031 -3.401 7.647 1.00 53.43 54 GLY A O 20
ATOM 16117 N N . ALA A 1 55 ? 1.890 -2.650 6.626 1.00 20.04 55 ALA A N 20
ATOM 16118 C CA . ALA A 1 55 ? 1.346 -2.802 5.283 1.00 41.13 55 ALA A CA 20
ATOM 16119 C C . ALA A 1 55 ? 2.173 -3.788 4.464 1.00 14.10 55 ALA A C 20
ATOM 16120 O O . ALA A 1 55 ? 3.200 -3.426 3.888 1.00 34.35 55 ALA A O 20
ATOM 16127 N N . THR A 1 56 ? 1.719 -5.037 4.416 1.00 0.30 56 THR A N 20
ATOM 16128 C CA . THR A 1 56 ? 2.417 -6.075 3.670 1.00 65.44 56 THR A CA 20
ATOM 16129 C C . THR A 1 56 ? 1.784 -6.289 2.300 1.00 53.53 56 THR A C 20
ATOM 16130 O O . THR A 1 56 ? 2.457 -6.686 1.349 1.00 14.11 56 THR A O 20
ATOM 16141 N N . ALA A 1 57 ? 0.485 -6.021 2.205 1.00 23.15 57 ALA A N 20
ATOM 16142 C CA . ALA A 1 57 ? -0.239 -6.181 0.950 1.00 24.24 57 ALA A CA 20
ATOM 16143 C C . ALA A 1 57 ? -0.810 -4.851 0.473 1.00 54.41 57 ALA A C 20
ATOM 16144 O O . ALA A 1 57 ? -1.192 -4.709 -0.688 1.00 74.53 57 ALA A O 20
ATOM 16151 N N . ALA A 1 58 ? -0.867 -3.878 1.377 1.00 41.24 58 ALA A N 20
ATOM 16152 C CA . ALA A 1 58 ? -1.391 -2.558 1.047 1.00 70.33 58 ALA A CA 20
ATOM 16153 C C . ALA A 1 58 ? -0.660 -1.961 -0.151 1.00 75.12 58 ALA A C 20
ATOM 16154 O O . ALA A 1 58 ? -1.285 -1.555 -1.132 1.00 71.42 58 ALA A O 20
#

Sequence (58 aa):
IYWIADQFGIHLATGTARKLLDAVASGASLGTAFAAILGVTLPAWALAAAGALGATAAIYWIADQFGIHLATGTARKLLDAVASGASLGTAFAAILGVTLPAWALAAAGALGATAAIYWIADQFGIHLATGTARKLLDAVASGASLGTAFAAILGVTLPAWALAAAGALGATAAIYWIADQFGIHLATGTARKLLDAVASGASLGTAFAAILGVTLPAWALAAAGALGATAAIYWIADQFGIHLATGTARKLLDAVASGASLGTAFAAILGVTLPAWALAAAGALGATAAIYWIADQFGIHLATGTARKLLDAVASGASLGTAFAAILGVTLPAWALAAAGALGATAAIYWIADQFGIHLATGTARKLLDAVASGASLGTAFAAILGVTLPAWALAAAGALGATAAIYWIADQFGIHLATGTARKLLDAVASGASLGTAFAAILGVTLPAWALAAAGALGATAAIYWIADQFGIHLATGTARKLLDAVASGASLGTAFAAILGVTLPAWALAAAGALGATAAIYWIADQFGIHLATGTARKLLDAVASGASLGTAFAAILGVTLPAWALAAAGALGATAAIYWIADQFGIHLATGTARKLLDAVASGASLGTAFAAILGVTLPAWALAAAGALGATAAIYWIADQFGIHLATGTARKLLDAVASGASLGTAFAAILGVTLPAWALAAAGALGATAAIYWIADQFGIHLATGTARKLLDAVASGASLGTAFAAILGVTLPAWALAAAGALGATAAIYWIADQFGIHLATGTARKLLDAVASGASLGTAFAAILGVTLPAWALAAAGALGATAAIYWIADQFGIHLATGTARKLLDAVASGASLGTAFAAILGVTLPAWALAAAGALGATAAIYWIADQFGIHLATGTARKLLDAVASGASLGTAFAAILGVTLPAWALAAAGALGATAAIYWIADQFGIHLATGTARKLLDAVASGASLGTAFAAILGVTLPAWALAAAGALGATAAIYWIADQFGIHLATGTARKLLDAVASGASLGTAFAAILGVTLPAWALAAAGALGATAAIYWIADQFGIHLATGTARKLLDAVASGASLGTAFAAILGVTLPAWALAAAGALGATAAIYWIADQFGIHLATGTARKLLDAVASGASLGTAFAAILGVTLPAWALAAAGALGATAA

Secondary structure (DSSP, 8-state):
-TTHHHHT--S---SSHHHHHHHHHHH---SSTTTTTSSSSS-STHHHHTTSSS-S--

Organism: Lactobacillus acidophilus (NCBI:txid1579)

=== Feature glossary ===
Key to the feature types in this record:

Secondary structure (8-state, DSSP). Secondary structure is the local, repeating backbone conformation. DSSP classifies it into eight states by reading the hydrogen-bond network: three helix types (H, G, I), two β types (E, B), two non-regular types (T, S), and unstructured coil (-).

Backbone torsions (φ/ψ). Backbone dihedral angles. Every residue except chain termini has a φ (preceding-C → N → Cα → C) and a ψ (N → Cα → C → next-N). They are reported in degrees following the IUPAC sign convention. Secondary structure is essentially a statement about which (φ, ψ) basin each residue occupies.

Predicted aligned error. Predicted Aligned Error (PAE) is an AlphaFold confidence matrix: entry (i, j) is the expected error in the position of residue j, in ångströms, when the prediction is superimposed on the true structure at residue i. Low PAE within a block of residues means that block is internally rigid and well-predicted; high PAE between two blocks means their relative placement is uncertain even if each block individually is confident.

B-factor. B-factor (Debye–Waller factor) reflects atomic displacement in the crystal lattice. It is an experimental observable (units Å²), not a prediction; low values mean the atom is pinned down, high values mean it moves or is heterogeneous across the crystal.

Secondary structure (3-state, P-SEA). Three-state secondary structure (P-SEA) collapses the eight DSSP classes into helix (a), strand (b), and coil (c). P-SEA assigns these from Cα geometry alone — distances and angles — without requiring backbone oxygens, so it works on any Cα trace.

Sequence. Primary structure: the covalent order of the twenty standard amino acids along the backbone. Two proteins with the same sequence will (almost always) fold to the same structure; two with 30% identity often share a fold but not the details.

pLDDT. pLDDT is the predicted lDDT-Cα score: AlphaFold's confidence that the local environment of each residue (all inter-atomic distances within 15 Å) is correctly placed. It is a per-residue number between 0 and 100, with higher meaning more reliable.

InterPro / GO / CATH / organism. Functional annotations link the protein to curated databases. InterPro entries identify conserved domains and families by matching the sequence against member-database signatures (Pfam, PROSITE, CDD, …). Gene Ontology (GO) terms describe molecular function, biological process, and cellular component in a controlled vocabulary. CATH places the structure in a hierarchical fold classification (Class/Architecture/Topology/Homologous-superfamily). The organism is the source species.

Contact-map, Ramachandran, and PAE plots. Three diagnostic plots accompany the record. The Cα contact map visualizes the tertiary structure as a 2D adjacency matrix (8 Å cutoff, sequence-local contacts suppressed). The Ramachandran plot shows the distribution of backbone (φ, ψ) torsions, with points in the α and β basins reflecting secondary structure content. The PAE plot shows AlphaFold's inter-residue confidence as a color matrix.

mmCIF coordinates. The mmCIF table is the protein's shape written out atom by atom. For each backbone N, Cα, C, and carbonyl O, it records an (x, y, z) coordinate triple in Å plus the residue type, chain letter, and residue number.

Radius of gyration, Cα contacts, bounding box. Three whole-structure scalars: the radius of gyration (RMS distance of Cα from centroid, in Å), the count of Cα–Cα contacts (pairs closer than 8 Å and separated by more than four residues in sequence — i.e. tertiary, not local, contacts), and the bounding-box dimensions. Together they distinguish compact globular folds from extended fibres or disordered chains.

Foldseek 3Di. The Foldseek 3Di string encodes local tertiary geometry as a 20-letter alphabet — one character per residue — derived from the relative positions of nearby Cα atoms. Unlike the amino-acid sequence, 3Di is a direct function of the 3D structure, so two proteins with the same fold have similar 3Di strings even at low sequence identity.

Rendered structure images. Six rendered views show the 3D structure from the faces of a cube — i.e. along ±x, ±y, ±z. Rendering representation is drawn randomly per protein from cartoon (secondary-structure ribbons), sticks (backbone bonds), or molecular surface; coloring is either N→C rainbow (blue at the N-terminus through red at the C-terminus) or one color per chain.

Nearest PDB structures. The Foldseek neighbor list gives the closest experimentally determined structures in the PDB, ranked by structural alignment. TM-score near 1 means near-identical fold; near 0.3 means only rough topology match. This is how one finds what a novel AlphaFold prediction most resembles in the solved-structure universe.

Solvent-accessible surface area. SASA measures how much of the protein is reachable by solvent. It is computed by rolling a water-sized probe over the atomic surface and summing the exposed area (Å²). Per-residue SASA distinguishes core (buried, low SASA) from surface (exposed, high SASA) residues; total SASA is a whole-molecule size measure.